Protein 5DOO (pdb70)

Radius of gyration: 37.41 Å; Cα contacts (8 Å, |Δi|>4): 1773; chains: 2; bounding box: 69×75×106 Å

Structure (mmCIF, N/CA/C/O backbone):
data_5DOO
#
_entry.id   5DOO
#
_cell.length_a   83.719
_cell.length_b   90.528
_cell.length_c   106.201
_cell.angle_alpha   90.000
_cell.angle_beta   114.170
_cell.angle_gamma   90.000
#
_symmetry.space_group_name_H-M   'P 1 21 1'
#
loop_
_entity.id
_entity.type
_entity.pdbx_description
1 polymer 'protein lysine methyltransferase 2'
2 non-polymer 'CALCIUM ION'
#
loop_
_atom_site.group_PDB
_atom_site.id
_atom_site.type_symbol
_atom_site.label_atom_id
_atom_site.label_alt_id
_atom_site.label_comp_id
_atom_site.label_asym_id
_atom_site.label_entity_id
_atom_site.label_seq_id
_atom_site.pdbx_PDB_ins_code
_atom_site.Cartn_x
_atom_site.Cartn_y
_atom_site.Cartn_z
_atom_site.occupancy
_atom_site.B_iso_or_equiv
_atom_site.auth_seq_id
_atom_site.auth_comp_id
_atom_site.auth_asym_id
_atom_site.auth_atom_id
_atom_site.pdbx_PDB_model_num
ATOM 1 N N . PRO A 1 15 ? -48.542 11.608 22.869 1.00 87.82 14 PRO A N 1
ATOM 2 C CA . PRO A 1 15 ? -47.276 10.871 22.757 1.00 92.72 14 PRO A CA 1
ATOM 3 C C . PRO A 1 15 ? -47.458 9.422 22.288 1.00 105.22 14 PRO A C 1
ATOM 4 O O . PRO A 1 15 ? -47.305 9.144 21.098 1.00 99.77 14 PRO A O 1
ATOM 8 N N . TYR A 1 16 ? -47.764 8.520 23.213 1.00 125.18 15 TYR A N 1
ATOM 9 C CA . TYR A 1 16 ? -48.036 7.121 22.936 1.00 133.68 15 TYR A CA 1
ATOM 10 C C . TYR A 1 16 ? -49.299 6.723 23.678 1.00 139.35 15 TYR A C 1
ATOM 11 O O . TYR A 1 16 ? -49.649 7.346 24.692 1.00 148.98 15 TYR A O 1
ATOM 20 N N . PRO A 1 17 ? -50.029 5.720 23.194 1.00 134.13 16 PRO A N 1
ATOM 21 C CA . PRO A 1 17 ? -51.164 5.185 23.967 1.00 125.65 16 PRO A CA 1
ATOM 22 C C . PRO A 1 17 ? -50.699 4.447 25.212 1.00 111.68 16 PRO A C 1
ATOM 23 O O . PRO A 1 17 ? -49.849 3.547 25.135 1.00 111.33 16 PRO A O 1
ATOM 27 N N . PRO A 1 18 ? -51.240 4.795 26.381 1.00 98.99 17 PRO A N 1
ATOM 28 C CA . PRO A 1 18 ? -50.941 4.025 27.600 1.00 92.07 17 PRO A CA 1
ATOM 29 C C . PRO A 1 18 ? -51.973 2.955 27.942 1.00 84.60 17 PRO A C 1
ATOM 30 O O . PRO A 1 18 ? -52.805 3.179 28.827 1.00 85.12 17 PRO A O 1
ATOM 34 N N . PHE A 1 19 ? -51.939 1.800 27.285 1.00 76.28 18 PHE A N 1
ATOM 35 C CA . PHE A 1 19 ? -52.982 0.798 27.455 1.00 69.98 18 PHE A CA 1
ATOM 36 C C . PHE A 1 19 ? -52.550 -0.300 28.423 1.00 65.83 18 PHE A C 1
ATOM 37 O O . PHE A 1 19 ? -51.372 -0.661 28.504 1.00 68.42 18 PHE A O 1
ATOM 45 N N . THR A 1 20 ? -53.525 -0.814 29.178 1.00 59.64 19 THR A N 1
ATOM 46 C CA . THR A 1 20 ? -53.356 -2.008 29.998 1.00 50.90 19 THR A CA 1
ATOM 47 C C . THR A 1 20 ? -54.422 -3.017 29.596 1.00 57.53 19 THR A C 1
ATOM 48 O O . THR A 1 20 ? -55.596 -2.660 29.448 1.00 61.43 19 THR A O 1
ATOM 52 N N . PHE A 1 21 ? -54.017 -4.272 29.425 1.00 59.65 20 PHE A N 1
ATOM 53 C CA . PHE A 1 21 ? -54.867 -5.298 28.832 1.00 54.42 20 PHE A CA 1
ATOM 54 C C . PHE A 1 21 ? -55.292 -6.325 29.874 1.00 52.88 20 PHE A C 1
ATOM 55 O O . PHE A 1 21 ? -54.458 -6.845 30.626 1.00 58.17 20 PHE A O 1
ATOM 63 N N . SER A 1 22 ? -56.593 -6.635 29.889 1.00 48.95 21 SER A N 1
ATOM 64 C CA . SER A 1 22 ? -57.155 -7.526 30.896 1.00 44.01 21 SER A CA 1
ATOM 65 C C . SER A 1 22 ? -56.665 -8.960 30.752 1.00 42.08 21 SER A C 1
ATOM 66 O O . SER A 1 22 ? -56.669 -9.701 31.741 1.00 38.77 21 SER A O 1
ATOM 69 N N . TYR A 1 23 ? -56.240 -9.370 29.555 1.00 44.67 22 TYR A N 1
ATOM 70 C CA . TYR A 1 23 ? -55.855 -10.756 29.321 1.00 45.77 22 TYR A CA 1
ATOM 71 C C . TYR A 1 23 ? -54.358 -11.016 29.466 1.00 48.61 22 TYR A C 1
ATOM 72 O O . TYR A 1 23 ? -53.940 -12.174 29.355 1.00 58.04 22 TYR A O 1
ATOM 81 N N . THR A 1 24 ? -53.545 -9.984 29.701 1.00 46.19 23 THR A N 1
ATOM 82 C CA . THR A 1 24 ? -52.137 -10.167 30.037 1.00 50.95 23 THR A CA 1
ATOM 83 C C . THR A 1 24 ? -51.894 -10.145 31.538 1.00 52.47 23 THR A C 1
ATOM 84 O O . THR A 1 24 ? -50.739 -10.254 31.970 1.00 48.85 23 THR A O 1
ATOM 88 N N . TYR A 1 25 ? -52.954 -9.988 32.327 1.00 53.19 24 TYR A N 1
ATOM 89 C CA . TYR A 1 25 ? -52.852 -10.070 33.776 1.00 52.99 24 TYR A CA 1
ATOM 90 C C . TYR A 1 25 ? -52.274 -11.424 34.173 1.00 57.11 24 TYR A C 1
ATOM 91 O O . TYR A 1 25 ? -52.710 -12.457 33.643 1.00 64.91 24 TYR A O 1
ATOM 100 N N . PRO A 1 26 ? -51.296 -11.464 35.072 1.00 53.45 25 PRO A N 1
ATOM 101 C CA . PRO A 1 26 ? -50.762 -12.745 35.547 1.00 48.54 25 PRO A CA 1
ATOM 102 C C . PRO A 1 26 ? -51.827 -13.628 36.181 1.00 46.98 25 PRO A C 1
ATOM 103 O O . PRO A 1 26 ? -51.852 -14.836 35.902 1.00 55.40 25 PRO A O 1
ATOM 107 N N . PRO A 1 27 ? -52.712 -13.101 37.044 1.00 39.10 26 PRO A N 1
ATOM 108 C CA . PRO A 1 27 ? -53.752 -13.977 37.617 1.00 37.64 26 PRO A CA 1
ATOM 109 C C . PRO A 1 27 ? -54.676 -14.582 36.578 1.00 46.24 26 PRO A C 1
ATOM 110 O O . PRO A 1 27 ? -55.230 -15.665 36.820 1.00 57.72 26 PRO A O 1
ATOM 114 N N . TYR A 1 28 ? -54.862 -13.914 35.437 1.00 42.53 27 TYR A N 1
ATOM 115 C CA . TYR A 1 28 ? -55.632 -14.489 34.342 1.00 43.61 27 TYR A CA 1
ATOM 116 C C . TYR A 1 28 ? -54.887 -15.645 33.678 1.00 44.55 27 TYR A C 1
ATOM 117 O O . TYR A 1 28 ? -55.497 -16.676 33.360 1.00 50.05 27 TYR A O 1
ATOM 126 N N . LEU A 1 29 ? -53.576 -15.491 33.442 1.00 34.98 28 LEU A N 1
ATOM 127 C CA . LEU A 1 29 ? -52.799 -16.608 32.912 1.00 35.49 28 LEU A CA 1
ATOM 128 C C . LEU A 1 29 ? -52.833 -17.785 33.877 1.00 41.13 28 LEU A C 1
ATOM 129 O O . LEU A 1 29 ? -52.919 -18.945 33.455 1.00 49.81 28 LEU A O 1
ATOM 134 N N . ARG A 1 30 ? -52.773 -17.504 35.183 1.00 34.69 29 ARG A N 1
ATOM 135 C CA . ARG A 1 30 ? -52.926 -18.568 36.169 1.00 32.95 29 ARG A CA 1
ATOM 136 C C . ARG A 1 30 ? -54.309 -19.194 36.076 1.00 37.28 29 ARG A C 1
ATOM 137 O O . ARG A 1 30 ? -54.456 -20.415 36.188 1.00 36.71 29 ARG A O 1
ATOM 145 N N . THR A 1 31 ? -55.334 -18.367 35.859 1.00 44.67 30 THR A N 1
ATOM 146 C CA . THR A 1 31 ? -56.694 -18.874 35.714 1.00 54.04 30 THR A CA 1
ATOM 147 C C . THR A 1 31 ? -56.802 -19.849 34.547 1.00 52.96 30 THR A C 1
ATOM 148 O O . THR A 1 31 ? -57.432 -20.907 34.672 1.00 45.19 30 THR A O 1
ATOM 152 N N . ILE A 1 32 ? -56.191 -19.516 33.406 1.00 54.77 31 ILE A N 1
ATOM 153 C CA . ILE A 1 32 ? -56.248 -20.421 32.257 1.00 46.09 31 ILE A CA 1
ATOM 154 C C . ILE A 1 32 ? -55.362 -21.646 32.471 1.00 48.99 31 ILE A C 1
ATOM 155 O O . ILE A 1 32 ? -55.648 -22.727 31.949 1.00 57.16 31 ILE A O 1
ATOM 160 N N . GLY A 1 33 ? -54.272 -21.505 33.221 1.00 46.01 32 GLY A N 1
ATOM 161 C CA . GLY A 1 33 ? -53.433 -22.657 33.501 1.00 47.33 32 GLY A CA 1
ATOM 162 C C . GLY A 1 33 ? -54.130 -23.675 34.383 1.00 50.75 32 GLY A C 1
ATOM 163 O O . GLY A 1 33 ? -54.176 -24.866 34.065 1.00 53.00 32 GLY A O 1
ATOM 164 N N . LYS A 1 34 ? -54.674 -23.220 35.515 1.00 52.51 33 LYS A N 1
ATOM 165 C CA . LYS A 1 34 ? -55.363 -24.129 36.423 1.00 49.18 33 LYS A CA 1
ATOM 166 C C . LYS A 1 34 ? -56.610 -24.728 35.788 1.00 55.75 33 LYS A C 1
ATOM 167 O O . LYS A 1 34 ? -57.053 -25.808 36.204 1.00 60.62 33 LYS A O 1
ATOM 169 N N . LEU A 1 35 ? -57.175 -24.044 34.788 1.00 59.64 34 LEU A N 1
ATOM 170 C CA . LEU A 1 35 ? -58.292 -24.580 34.017 1.00 53.46 34 LEU A CA 1
ATOM 171 C C . LEU A 1 35 ? -57.908 -25.858 33.278 1.00 50.91 34 LEU A C 1
ATOM 172 O O . LEU A 1 35 ? -58.733 -26.772 33.154 1.00 52.83 34 LEU A O 1
ATOM 177 N N . PHE A 1 36 ? -56.671 -25.941 32.784 1.00 51.38 35 PHE A N 1
ATOM 178 C CA . PHE A 1 36 ? -56.198 -27.059 31.977 1.00 53.34 35 PHE A CA 1
ATOM 179 C C . PHE A 1 36 ? -55.485 -28.133 32.788 1.00 53.83 35 PHE A C 1
ATOM 180 O O . PHE A 1 36 ? -54.896 -29.049 32.202 1.00 61.46 35 PHE A O 1
ATOM 188 N N . GLY A 1 37 ? -55.503 -28.036 34.112 1.00 50.40 36 GLY A N 1
ATOM 189 C CA . GLY A 1 37 ? -54.851 -29.035 34.922 1.00 54.84 36 GLY A CA 1
ATOM 190 C C . GLY A 1 37 ? -53.409 -28.736 35.239 1.00 61.63 36 GLY A C 1
ATOM 191 O O . GLY A 1 37 ? -52.756 -29.546 35.910 1.00 72.30 36 GLY A O 1
ATOM 192 N N . LEU A 1 38 ? -52.901 -27.598 34.783 1.00 56.48 37 LEU A N 1
ATOM 193 C CA . LEU A 1 38 ? -51.576 -27.147 35.147 1.00 52.94 37 LEU A CA 1
ATOM 194 C C . LEU A 1 38 ? -51.570 -26.711 36.606 1.00 57.03 37 LEU A C 1
ATOM 195 O O . LEU A 1 38 ? -52.600 -26.685 37.287 1.00 46.72 37 LEU A O 1
ATOM 200 N N . ASN A 1 39 ? -50.392 -26.347 37.086 1.00 71.14 38 ASN A N 1
ATOM 201 C CA . ASN A 1 39 ? -50.217 -25.863 38.449 1.00 77.18 38 ASN A CA 1
ATOM 202 C C . ASN A 1 39 ? -49.308 -24.651 38.336 1.00 81.00 38 ASN A C 1
ATOM 203 O O . ASN A 1 39 ? -48.094 -24.739 38.565 1.00 80.19 38 ASN A O 1
ATOM 208 N N . PRO A 1 40 ? -49.859 -23.507 37.948 1.00 73.10 39 PRO A N 1
ATOM 209 C CA . PRO A 1 40 ? -49.023 -22.337 37.698 1.00 63.16 39 PRO A CA 1
ATOM 210 C C . PRO A 1 40 ? -48.356 -21.884 38.984 1.00 53.50 39 PRO A C 1
ATOM 211 O O . PRO A 1 40 ? -48.693 -22.377 40.073 1.00 42.71 39 PRO A O 1
ATOM 215 N N . PRO A 1 41 ? -47.432 -20.927 38.917 1.00 51.52 40 PRO A N 1
ATOM 216 C CA . PRO A 1 41 ? -46.722 -20.517 40.139 1.00 55.04 40 PRO A CA 1
ATOM 217 C C . PRO A 1 41 ? -47.596 -19.736 41.108 1.00 59.70 40 PRO A C 1
ATOM 218 O O . PRO A 1 41 ? -48.773 -19.486 40.832 1.00 68.36 40 PRO A O 1
ATOM 222 N N . LEU A 1 42 ? -47.029 -19.352 42.252 1.00 52.58 41 LEU A N 1
ATOM 223 C CA . LEU A 1 42 ? -47.730 -18.492 43.197 1.00 58.07 41 LEU A CA 1
ATOM 224 C C . LEU A 1 42 ? -47.762 -17.056 42.693 1.00 68.99 41 LEU A C 1
ATOM 225 O O . LEU A 1 42 ? -46.794 -16.572 42.095 1.00 79.94 41 LEU A O 1
ATOM 230 N N . LEU A 1 43 ? -48.891 -16.379 42.933 1.00 62.39 42 LEU A N 1
ATOM 231 C CA . LEU A 1 43 ? -49.061 -14.995 42.501 1.00 55.40 42 LEU A CA 1
ATOM 232 C C . LEU A 1 43 ? -48.404 -14.002 43.457 1.00 51.23 42 LEU A C 1
ATOM 233 O O . LEU A 1 43 ? -47.825 -13.005 43.011 1.00 51.81 42 LEU A O 1
ATOM 238 N N . GLU A 1 44 ? -48.474 -14.266 44.766 1.00 50.75 43 GLU A N 1
ATOM 239 C CA . GLU A 1 44 ? -48.068 -13.282 45.770 1.00 50.47 43 GLU A CA 1
ATOM 240 C C . GLU A 1 44 ? -46.619 -12.839 45.583 1.00 53.66 43 GLU A C 1
ATOM 241 O O . GLU A 1 44 ? -46.313 -11.640 45.612 1.00 60.19 43 GLU A O 1
ATOM 247 N N . THR A 1 45 ? -45.711 -13.798 45.409 1.00 54.60 44 THR A N 1
ATOM 248 C CA . THR A 1 45 ? -44.294 -13.523 45.211 1.00 58.19 44 THR A CA 1
ATOM 249 C C . THR A 1 45 ? -43.888 -13.491 43.740 1.00 60.22 44 THR A C 1
ATOM 250 O O . THR A 1 45 ? -42.694 -13.369 43.442 1.00 58.82 44 THR A O 1
ATOM 254 N N . ALA A 1 46 ? -44.853 -13.583 42.822 1.00 55.67 45 ALA A N 1
ATOM 255 C CA . ALA A 1 46 ? -44.572 -13.925 41.433 1.00 53.49 45 ALA A CA 1
ATOM 256 C C . ALA A 1 46 ? -43.573 -12.970 40.792 1.00 52.90 45 ALA A C 1
ATOM 257 O O . ALA A 1 46 ? -43.513 -11.781 41.112 1.00 52.62 45 ALA A O 1
ATOM 259 N N . LYS A 1 47 ? -42.776 -13.520 39.882 1.00 58.62 46 LYS A N 1
ATOM 260 C CA . LYS A 1 47 ? -41.852 -12.757 39.056 1.00 64.99 46 LYS A CA 1
ATOM 261 C C . LYS A 1 47 ? -42.377 -12.758 37.630 1.00 67.00 46 LYS A C 1
ATOM 262 O O . LYS A 1 47 ? -42.643 -13.826 37.063 1.00 72.27 46 LYS A O 1
ATOM 268 N N . VAL A 1 48 ? -42.543 -11.567 37.059 1.00 59.39 47 VAL A N 1
ATOM 269 C CA . VAL A 1 48 ? -43.094 -11.422 35.719 1.00 54.57 47 VAL A CA 1
ATOM 270 C C . VAL A 1 48 ? -42.131 -10.601 34.872 1.00 52.33 47 VAL A C 1
ATOM 271 O O . VAL A 1 48 ? -41.419 -9.728 35.382 1.00 57.72 47 VAL A O 1
ATOM 275 N N . LEU A 1 49 ? -42.091 -10.911 33.581 1.00 45.74 48 LEU A N 1
ATOM 276 C CA . LEU A 1 49 ? -41.305 -10.185 32.601 1.00 46.69 48 LEU A CA 1
ATOM 277 C C . LEU A 1 49 ? -42.241 -9.668 31.523 1.00 45.11 48 LEU A C 1
ATOM 278 O O . LEU A 1 49 ? -43.149 -10.379 31.081 1.00 35.06 48 LEU A O 1
ATOM 283 N N . ASP A 1 50 ? -42.031 -8.421 31.120 1.00 48.60 49 ASP A N 1
ATOM 284 C CA . ASP A 1 50 ? -42.785 -7.805 30.042 1.00 50.04 49 ASP A CA 1
ATOM 285 C C . ASP A 1 50 ? -41.807 -7.380 28.960 1.00 52.71 49 ASP A C 1
ATOM 286 O O . ASP A 1 50 ? -40.869 -6.625 29.230 1.00 53.85 49 ASP A O 1
ATOM 291 N N . ILE A 1 51 ? -42.013 -7.884 27.748 1.00 54.71 50 ILE A N 1
ATOM 292 C CA . ILE A 1 51 ? -41.156 -7.576 26.609 1.00 56.34 50 ILE A CA 1
ATOM 293 C C . ILE A 1 51 ? -41.931 -6.664 25.671 1.00 67.90 50 ILE A C 1
ATOM 294 O O . ILE A 1 51 ? -43.077 -6.962 25.316 1.00 69.80 50 ILE A O 1
ATOM 299 N N . GLY A 1 52 ? -41.308 -5.560 25.266 1.00 77.05 51 GLY A N 1
ATOM 300 C CA . GLY A 1 52 ? -42.037 -4.521 24.568 1.00 71.26 51 GLY A CA 1
ATOM 301 C C . GLY A 1 52 ? -42.923 -3.708 25.479 1.00 75.54 51 GLY A C 1
ATOM 302 O O . GLY A 1 52 ? -43.976 -3.229 25.042 1.00 89.93 51 GLY A O 1
ATOM 303 N N . CYS A 1 53 ? -42.513 -3.538 26.742 1.00 70.96 52 CYS A N 1
ATOM 304 C CA . CYS A 1 53 ? -43.383 -2.985 27.776 1.00 70.92 52 CYS A CA 1
ATOM 305 C C . CYS A 1 53 ? -43.878 -1.587 27.434 1.00 70.97 52 CYS A C 1
ATOM 306 O O . CYS A 1 53 ? -44.954 -1.180 27.888 1.00 72.13 52 CYS A O 1
ATOM 309 N N . GLY A 1 54 ? -43.116 -0.839 26.639 1.00 69.27 53 GLY A N 1
ATOM 310 C CA . GLY A 1 54 ? -43.475 0.547 26.397 1.00 66.58 53 GLY A CA 1
ATOM 311 C C . GLY A 1 54 ? -43.402 1.354 27.680 1.00 69.00 53 GLY A C 1
ATOM 312 O O . GLY A 1 54 ? -42.398 1.336 28.403 1.00 70.04 53 GLY A O 1
ATOM 313 N N . ILE A 1 55 ? -44.486 2.080 27.971 1.00 68.73 54 ILE A N 1
ATOM 314 C CA . ILE A 1 55 ? -44.546 2.858 29.205 1.00 66.71 54 ILE A CA 1
ATOM 315 C C . ILE A 1 55 ? -44.519 1.937 30.415 1.00 68.87 54 ILE A C 1
ATOM 316 O O . ILE A 1 55 ? -43.995 2.302 31.474 1.00 67.81 54 ILE A O 1
ATOM 321 N N . GLY A 1 56 ? -45.054 0.729 30.278 1.00 72.20 55 GLY A N 1
ATOM 322 C CA . GLY A 1 56 ? -45.031 -0.227 31.362 1.00 70.24 55 GLY A CA 1
ATOM 323 C C . GLY A 1 56 ? -46.224 -0.187 32.285 1.00 61.65 55 GLY A C 1
ATOM 324 O O . GLY A 1 56 ? -46.127 -0.675 33.416 1.00 59.60 55 GLY A O 1
ATOM 325 N N . VAL A 1 57 ? -47.351 0.376 31.841 1.00 55.48 56 VAL A N 1
ATOM 326 C CA . VAL A 1 57 ? -48.561 0.406 32.657 1.00 51.65 56 VAL A CA 1
ATOM 327 C C . VAL A 1 57 ? -49.225 -0.958 32.781 1.00 53.31 56 VAL A C 1
ATOM 328 O O . VAL A 1 57 ? -50.132 -1.119 33.608 1.00 50.13 56 VAL A O 1
ATOM 332 N N . ASN A 1 58 ? -48.800 -1.943 31.984 1.00 52.32 57 ASN A N 1
ATOM 333 C CA . ASN A 1 58 ? -49.337 -3.294 32.127 1.00 57.48 57 ASN A CA 1
ATOM 334 C C . ASN A 1 58 ? -48.817 -3.967 33.392 1.00 65.90 57 ASN A C 1
ATOM 335 O O . ASN A 1 58 ? -49.537 -4.753 34.019 1.00 68.32 57 ASN A O 1
ATOM 340 N N . LEU A 1 59 ? -47.572 -3.673 33.775 1.00 65.50 58 LEU A N 1
ATOM 341 C CA . LEU A 1 59 ? -46.987 -4.239 34.985 1.00 63.30 58 LEU A CA 1
ATOM 342 C C . LEU A 1 59 ? -47.498 -3.552 36.243 1.00 66.48 58 LEU A C 1
ATOM 343 O O . LEU A 1 59 ? -47.522 -4.168 37.315 1.00 78.54 58 LEU A O 1
ATOM 348 N N . LEU A 1 60 ? -47.914 -2.290 36.127 1.00 56.74 59 LEU A N 1
ATOM 349 C CA . LEU A 1 60 ? -48.167 -1.469 37.307 1.00 46.66 59 LEU A CA 1
ATOM 350 C C . LEU A 1 60 ? -49.340 -1.998 38.124 1.00 48.19 59 LEU A C 1
ATOM 351 O O . LEU A 1 60 ? -49.228 -2.169 39.342 1.00 51.54 59 LEU A O 1
ATOM 356 N N . ASN A 1 61 ? -50.479 -2.251 37.475 1.00 51.61 60 ASN A N 1
ATOM 357 C CA . ASN A 1 61 ? -51.680 -2.613 38.223 1.00 51.42 60 ASN A CA 1
ATOM 358 C C . ASN A 1 61 ? -51.462 -3.889 39.026 1.00 51.58 60 ASN A C 1
ATOM 359 O O . ASN A 1 61 ? -51.865 -3.976 40.193 1.00 51.44 60 ASN A O 1
ATOM 364 N N . PHE A 1 62 ? -50.801 -4.881 38.428 1.00 59.67 61 PHE A N 1
ATOM 365 C CA . PHE A 1 62 ? -50.453 -6.084 39.175 1.00 65.84 61 PHE A CA 1
ATOM 366 C C . PHE A 1 62 ? -49.382 -5.803 40.224 1.00 70.09 61 PHE A C 1
ATOM 367 O O . PHE A 1 62 ? -49.379 -6.435 41.287 1.00 68.77 61 PHE A O 1
ATOM 375 N N . ALA A 1 63 ? -48.481 -4.852 39.954 1.00 77.59 62 ALA A N 1
ATOM 376 C CA . ALA A 1 63 ? -47.403 -4.552 40.894 1.00 85.18 62 ALA A CA 1
ATOM 377 C C . ALA A 1 63 ? -47.916 -3.895 42.171 1.00 86.76 62 ALA A C 1
ATOM 378 O O . ALA A 1 63 ? -47.372 -4.141 43.254 1.00 91.54 62 ALA A O 1
ATOM 380 N N . GLU A 1 64 ? -48.938 -3.045 42.068 1.00 71.87 63 GLU A N 1
ATOM 381 C CA . GLU A 1 64 ? -49.505 -2.412 43.251 1.00 63.59 63 GLU A CA 1
ATOM 382 C C . GLU A 1 64 ? -50.429 -3.348 44.018 1.00 62.07 63 GLU A C 1
ATOM 383 O O . GLU A 1 64 ? -50.573 -3.201 45.238 1.00 62.12 63 GLU A O 1
ATOM 389 N N . THR A 1 65 ? -51.028 -4.324 43.333 1.00 64.01 64 THR A N 1
ATOM 390 C CA . THR A 1 65 ? -51.986 -5.224 43.963 1.00 60.02 64 THR A CA 1
ATOM 391 C C . THR A 1 65 ? -51.288 -6.298 44.790 1.00 55.02 64 THR A C 1
ATOM 392 O O . THR A 1 65 ? -51.800 -6.708 45.839 1.00 52.46 64 THR A O 1
ATOM 396 N N . TYR A 1 66 ? -50.115 -6.754 44.345 1.00 45.96 65 TYR A N 1
ATOM 397 C CA . TYR A 1 66 ? -49.340 -7.792 45.024 1.00 43.34 65 TYR A CA 1
ATOM 398 C C . TYR A 1 66 ? -47.971 -7.211 45.357 1.00 48.28 65 TYR A C 1
ATOM 399 O O . TYR A 1 66 ? -47.045 -7.267 44.532 1.00 56.62 65 TYR A O 1
ATOM 408 N N . PRO A 1 67 ? -47.801 -6.636 46.553 1.00 46.20 66 PRO A N 1
ATOM 409 C CA . PRO A 1 67 ? -46.564 -5.893 46.844 1.00 42.13 66 PRO A CA 1
ATOM 410 C C . PRO A 1 67 ? -45.318 -6.758 46.920 1.00 39.89 66 PRO A C 1
ATOM 411 O O . PRO A 1 67 ? -44.216 -6.232 46.729 1.00 38.25 66 PRO A O 1
ATOM 415 N N . LYS A 1 68 ? -45.449 -8.055 47.185 1.00 45.91 67 LYS A N 1
ATOM 416 C CA . LYS A 1 68 ? -44.290 -8.930 47.311 1.00 57.54 67 LYS A CA 1
ATOM 417 C C . LYS A 1 68 ? -43.753 -9.391 45.964 1.00 60.94 67 LYS A C 1
ATOM 418 O O . LYS A 1 68 ? -42.753 -10.115 45.927 1.00 62.88 67 LYS A O 1
ATOM 424 N N . SER A 1 69 ? -44.382 -8.979 44.868 1.00 66.40 68 SER A N 1
ATOM 425 C CA . SER A 1 69 ? -44.043 -9.448 43.531 1.00 65.92 68 SER A CA 1
ATOM 426 C C . SER A 1 69 ? -43.138 -8.443 42.832 1.00 64.52 68 SER A C 1
ATOM 427 O O . SER A 1 69 ? -43.408 -7.238 42.848 1.00 81.78 68 SER A O 1
ATOM 430 N N . GLN A 1 70 ? -42.069 -8.943 42.220 1.00 48.01 69 GLN A N 1
ATOM 431 C CA . GLN A 1 70 ? -41.135 -8.121 41.466 1.00 48.52 69 GLN A CA 1
ATOM 432 C C . GLN A 1 70 ? -41.395 -8.283 39.974 1.00 50.03 69 GLN A C 1
ATOM 433 O O . GLN A 1 70 ? -41.629 -9.393 39.491 1.00 54.63 69 GLN A O 1
ATOM 439 N N . SER A 1 71 ? -41.361 -7.169 39.249 1.00 47.86 70 SER A N 1
ATOM 440 C CA . SER A 1 71 ? -41.614 -7.153 37.816 1.00 45.18 70 SER A CA 1
ATOM 441 C C . SER A 1 71 ? -40.496 -6.399 37.118 1.00 48.64 70 SER A C 1
ATOM 442 O O . SER A 1 71 ? -39.939 -5.451 37.669 1.00 54.58 70 SER A O 1
ATOM 445 N N . LEU A 1 72 ? -40.168 -6.828 35.899 1.00 48.70 71 LEU A N 1
ATOM 446 C CA . LEU A 1 72 ? -39.132 -6.183 35.097 1.00 57.48 71 LEU A CA 1
ATOM 447 C C . LEU A 1 72 ? -39.653 -5.974 33.682 1.00 56.64 71 LEU A C 1
ATOM 448 O O . LEU A 1 72 ? -39.901 -6.944 32.959 1.00 56.31 71 LEU A O 1
ATOM 453 N N . GLY A 1 73 ? -39.831 -4.719 33.287 1.00 56.21 72 GLY A N 1
ATOM 454 C CA . GLY A 1 73 ? -40.111 -4.408 31.904 1.00 56.78 72 GLY A CA 1
ATOM 455 C C . GLY A 1 73 ? -38.852 -4.094 31.116 1.00 60.83 72 GLY A C 1
ATOM 456 O O . GLY A 1 73 ? -37.892 -3.525 31.635 1.00 62.48 72 GLY A O 1
ATOM 457 N N . VAL A 1 74 ? -38.886 -4.432 29.829 1.00 62.68 73 VAL A N 1
ATOM 458 C CA . VAL A 1 74 ? -37.773 -4.181 28.921 1.00 63.77 73 VAL A CA 1
ATOM 459 C C . VAL A 1 74 ? -38.342 -3.678 27.603 1.00 68.60 73 VAL A C 1
ATOM 460 O O . VAL A 1 74 ? -39.313 -4.240 27.085 1.00 72.82 73 VAL A O 1
ATOM 464 N N . ASP A 1 75 ? -37.764 -2.600 27.074 1.00 67.97 74 ASP A N 1
ATOM 465 C CA . ASP A 1 75 ? -38.183 -2.124 25.760 1.00 69.26 74 ASP A CA 1
ATOM 466 C C . ASP A 1 75 ? -37.030 -1.395 25.088 1.00 67.00 74 ASP A C 1
ATOM 467 O O . ASP A 1 75 ? -36.253 -0.700 25.744 1.00 67.32 74 ASP A O 1
ATOM 472 N N . LEU A 1 76 ? -36.952 -1.536 23.762 1.00 69.70 75 LEU A N 1
ATOM 473 C CA . LEU A 1 76 ? -35.860 -0.924 23.009 1.00 70.66 75 LEU A CA 1
ATOM 474 C C . LEU A 1 76 ? -35.857 0.595 23.162 1.00 77.04 75 LEU A C 1
ATOM 475 O O . LEU A 1 76 ? -34.792 1.209 23.305 1.00 83.33 75 LEU A O 1
ATOM 480 N N . SER A 1 77 ? -37.035 1.215 23.143 1.00 74.33 76 SER A N 1
ATOM 481 C CA . SER A 1 77 ? -37.132 2.670 23.183 1.00 73.40 76 SER A CA 1
ATOM 482 C C . SER A 1 77 ? -36.639 3.202 24.523 1.00 73.34 76 SER A C 1
ATOM 483 O O . SER A 1 77 ? -37.109 2.770 25.578 1.00 73.39 76 SER A O 1
ATOM 486 N N . LYS A 1 78 ? -35.689 4.141 24.483 1.00 73.08 77 LYS A N 1
ATOM 487 C CA . LYS A 1 78 ? -35.217 4.757 25.718 1.00 75.81 77 LYS A CA 1
ATOM 488 C C . LYS A 1 78 ? -36.202 5.803 26.231 1.00 72.19 77 LYS A C 1
ATOM 489 O O . LYS A 1 78 ? -36.429 5.909 27.444 1.00 69.68 77 LYS A O 1
ATOM 491 N N . THR A 1 79 ? -36.789 6.582 25.319 1.00 71.90 78 THR A N 1
ATOM 492 C CA . THR A 1 79 ? -37.803 7.564 25.697 1.00 77.17 78 THR A CA 1
ATOM 493 C C . THR A 1 79 ? -38.971 6.902 26.424 1.00 76.91 78 THR A C 1
ATOM 494 O O . THR A 1 79 ? -39.378 7.345 27.507 1.00 76.88 78 THR A O 1
ATOM 498 N N . GLN A 1 80 ? -39.522 5.832 25.840 1.00 74.05 79 GLN A N 1
ATOM 499 C CA . GLN A 1 80 ? -40.636 5.133 26.477 1.00 75.48 79 GLN A CA 1
ATOM 500 C C . GLN A 1 80 ? -40.254 4.623 27.860 1.00 70.56 79 GLN A C 1
ATOM 501 O O . GLN A 1 80 ? -41.066 4.672 28.793 1.00 68.32 79 GLN A O 1
ATOM 507 N N . ILE A 1 81 ? -39.024 4.127 28.017 1.00 68.28 80 ILE A N 1
ATOM 508 C CA . ILE A 1 81 ? -38.604 3.604 29.314 1.00 63.65 80 ILE A CA 1
ATOM 509 C C . ILE A 1 81 ? -38.529 4.729 30.339 1.00 62.74 80 ILE A C 1
ATOM 510 O O . ILE A 1 81 ? -39.003 4.590 31.472 1.00 63.12 80 ILE A O 1
ATOM 515 N N . GLU A 1 82 ? -37.937 5.864 29.957 1.00 61.87 81 GLU A N 1
ATOM 516 C CA . GLU A 1 82 ? -37.792 6.968 30.902 1.00 62.09 81 GLU A CA 1
ATOM 517 C C . GLU A 1 82 ? -39.153 7.506 31.330 1.00 60.83 81 GLU A C 1
ATOM 518 O O . GLU A 1 82 ? -39.423 7.664 32.529 1.00 61.09 81 GLU A O 1
ATOM 524 N N . LEU A 1 83 ? -40.029 7.785 30.357 1.00 58.35 82 LEU A N 1
ATOM 525 C CA . LEU A 1 83 ? -41.396 8.189 30.677 1.00 52.58 82 LEU A CA 1
ATOM 526 C C . LEU A 1 83 ? -42.068 7.167 31.587 1.00 60.32 82 LEU A C 1
ATOM 527 O O . LEU A 1 83 ? -42.792 7.531 32.527 1.00 64.22 82 LEU A O 1
ATOM 532 N N . GLY A 1 84 ? -41.822 5.880 31.331 1.00 60.99 83 GLY A N 1
ATOM 533 C CA . GLY A 1 84 ? -42.326 4.850 32.221 1.00 57.53 83 GLY A CA 1
ATOM 534 C C . GLY A 1 84 ? -41.829 5.020 33.641 1.00 61.76 83 GLY A C 1
ATOM 535 O O . GLY A 1 84 ? -42.604 4.922 34.594 1.00 65.25 83 GLY A O 1
ATOM 536 N N . LYS A 1 85 ? -40.536 5.307 33.799 1.00 62.04 84 LYS A N 1
ATOM 537 C CA . LYS A 1 85 ? -39.981 5.512 35.131 1.00 62.00 84 LYS A CA 1
ATOM 538 C C . LYS A 1 85 ? -40.633 6.699 35.826 1.00 62.53 84 LYS A C 1
ATOM 539 O O . LYS A 1 85 ? -40.876 6.656 37.038 1.00 57.94 84 LYS A O 1
ATOM 545 N N . LYS A 1 86 ? -40.930 7.769 35.083 1.00 70.45 85 LYS A N 1
ATOM 546 C CA . LYS A 1 86 ? -41.679 8.872 35.682 1.00 76.99 85 LYS A CA 1
ATOM 547 C C . LYS A 1 86 ? -43.045 8.408 36.176 1.00 85.49 85 LYS A C 1
ATOM 548 O O . LYS A 1 86 ? -43.426 8.673 37.324 1.00 92.33 85 LYS A O 1
ATOM 554 N N . THR A 1 87 ? -43.801 7.716 35.312 1.00 89.75 86 THR A N 1
ATOM 555 C CA . THR A 1 87 ? -45.136 7.250 35.697 1.00 88.74 86 THR A CA 1
ATOM 556 C C . THR A 1 87 ? -45.080 6.366 36.939 1.00 86.15 86 THR A C 1
ATOM 557 O O . THR A 1 87 ? -45.949 6.447 37.820 1.00 83.83 86 THR A O 1
ATOM 561 N N . ILE A 1 88 ? -44.069 5.503 37.013 1.00 86.96 87 ILE A N 1
ATOM 562 C CA . ILE A 1 88 ? -43.800 4.682 38.187 1.00 82.35 87 ILE A CA 1
ATOM 563 C C . ILE A 1 88 ? -43.599 5.568 39.412 1.00 88.59 87 ILE A C 1
ATOM 564 O O . ILE A 1 88 ? -44.349 5.463 40.387 1.00 95.99 87 ILE A O 1
ATOM 569 N N . SER A 1 89 ? -42.575 6.429 39.389 1.00 88.13 88 SER A N 1
ATOM 570 C CA . SER A 1 89 ? -42.223 7.172 40.599 1.00 89.14 88 SER A CA 1
ATOM 571 C C . SER A 1 89 ? -43.386 8.033 41.082 1.00 90.27 88 SER A C 1
ATOM 572 O O . SER A 1 89 ? -43.609 8.174 42.291 1.00 91.89 88 SER A O 1
ATOM 575 N N . ASP A 1 90 ? -44.161 8.587 40.146 1.00 89.15 89 ASP A N 1
ATOM 576 C CA . ASP A 1 90 ? -45.348 9.350 40.515 1.00 92.79 89 ASP A CA 1
ATOM 577 C C . ASP A 1 90 ? -46.446 8.452 41.075 1.00 94.65 89 ASP A C 1
ATOM 578 O O . ASP A 1 90 ? -47.263 8.910 41.883 1.00 93.53 89 ASP A O 1
ATOM 583 N N . ALA A 1 91 ? -46.494 7.185 40.649 1.00 94.83 90 ALA A N 1
ATOM 584 C CA . ALA A 1 91 ? -47.435 6.199 41.175 1.00 93.23 90 ALA A CA 1
ATOM 585 C C . ALA A 1 91 ? -46.955 5.526 42.461 1.00 99.11 90 ALA A C 1
ATOM 586 O O . ALA A 1 91 ? -47.688 4.703 43.020 1.00 99.78 90 ALA A O 1
ATOM 588 N N . LYS A 1 92 ? -45.742 5.847 42.930 1.00 103.35 91 LYS A N 1
ATOM 589 C CA . LYS A 1 92 ? -45.156 5.291 44.162 1.00 96.66 91 LYS A CA 1
ATOM 590 C C . LYS A 1 92 ? -45.095 3.761 44.150 1.00 91.21 91 LYS A C 1
ATOM 591 O O . LYS A 1 92 ? -45.416 3.113 45.146 1.00 98.32 91 LYS A O 1
ATOM 597 N N . ILE A 1 93 ? -44.651 3.177 43.040 1.00 81.12 92 ILE A N 1
ATOM 598 C CA . ILE A 1 93 ? -44.565 1.725 42.898 1.00 75.39 92 ILE A CA 1
ATOM 599 C C . ILE A 1 93 ? -43.094 1.328 42.870 1.00 72.43 92 ILE A C 1
ATOM 600 O O . ILE A 1 93 ? -42.349 1.733 41.971 1.00 68.96 92 ILE A O 1
ATOM 605 N N . ASN A 1 94 ? -42.666 0.557 43.866 1.00 74.39 93 ASN A N 1
ATOM 606 C CA . ASN A 1 94 ? -41.292 0.078 43.951 1.00 78.70 93 ASN A CA 1
ATOM 607 C C . ASN A 1 94 ? -41.111 -1.344 43.430 1.00 81.75 93 ASN A C 1
ATOM 608 O O . ASN A 1 94 ? -39.988 -1.858 43.452 1.00 87.22 93 ASN A O 1
ATOM 613 N N . ASN A 1 95 ? -42.183 -1.986 42.959 1.00 74.76 94 ASN A N 1
ATOM 614 C CA . ASN A 1 95 ? -42.143 -3.400 42.602 1.00 66.84 94 ASN A CA 1
ATOM 615 C C . ASN A 1 95 ? -41.660 -3.674 41.184 1.00 58.44 94 ASN A C 1
ATOM 616 O O . ASN A 1 95 ? -41.313 -4.823 40.882 1.00 57.59 94 ASN A O 1
ATOM 621 N N . VAL A 1 96 ? -41.621 -2.669 40.312 1.00 55.33 95 VAL A N 1
ATOM 622 C CA . VAL A 1 96 ? -41.321 -2.869 38.898 1.00 53.09 95 VAL A CA 1
ATOM 623 C C . VAL A 1 96 ? -40.088 -2.052 38.531 1.00 55.22 95 VAL A C 1
ATOM 624 O O . VAL A 1 96 ? -39.959 -0.889 38.932 1.00 53.89 95 VAL A O 1
ATOM 628 N N . GLU A 1 97 ? -39.175 -2.676 37.792 1.00 64.57 96 GLU A N 1
ATOM 629 C CA . GLU A 1 97 ? -37.971 -2.037 37.285 1.00 72.04 96 GLU A CA 1
ATOM 630 C C . GLU A 1 97 ? -37.992 -2.114 35.766 1.00 66.35 96 GLU A C 1
ATOM 631 O O . GLU A 1 97 ? -38.311 -3.161 35.196 1.00 70.54 96 GLU A O 1
ATOM 637 N N . LEU A 1 98 ? -37.669 -1.005 35.110 1.00 62.90 97 LEU A N 1
ATOM 638 C CA . LEU A 1 98 ? -37.709 -0.926 33.658 1.00 62.57 97 LEU A CA 1
ATOM 639 C C . LEU A 1 98 ? -36.311 -0.704 33.108 1.00 66.46 97 LEU A C 1
ATOM 640 O O . LEU A 1 98 ? -35.478 -0.049 33.741 1.00 76.22 97 LEU A O 1
ATOM 645 N N . LYS A 1 99 ? -36.058 -1.248 31.919 1.00 64.05 98 LYS A N 1
ATOM 646 C CA . LYS A 1 99 ? -34.803 -0.932 31.254 1.00 68.62 98 LYS A CA 1
ATOM 647 C C . LYS A 1 99 ? -34.925 -1.150 29.751 1.00 65.34 98 LYS A C 1
ATOM 648 O O . LYS A 1 99 ? -35.864 -1.790 29.254 1.00 67.39 98 LYS A O 1
ATOM 654 N N . ALA A 1 100 ? -33.950 -0.589 29.039 1.00 63.16 99 ALA A N 1
ATOM 655 C CA . ALA A 1 100 ? -33.895 -0.624 27.586 1.00 56.29 99 ALA A CA 1
ATOM 656 C C . ALA A 1 100 ? -32.889 -1.678 27.144 1.00 60.90 99 ALA A C 1
ATOM 657 O O . ALA A 1 100 ? -31.692 -1.553 27.426 1.00 63.82 99 ALA A O 1
ATOM 659 N N . LEU A 1 101 ? -33.373 -2.705 26.447 1.00 66.98 100 LEU A N 1
ATOM 660 C CA . LEU A 1 101 ? -32.500 -3.718 25.872 1.00 73.46 100 LEU A CA 1
ATOM 661 C C . LEU A 1 101 ? -33.094 -4.261 24.584 1.00 77.41 100 LEU A C 1
ATOM 662 O O . LEU A 1 101 ? -34.306 -4.477 24.492 1.00 76.53 100 LEU A O 1
ATOM 667 N N . SER A 1 102 ? -32.229 -4.502 23.602 1.00 83.29 101 SER A N 1
ATOM 668 C CA . SER A 1 102 ? -32.642 -5.326 22.478 1.00 80.59 101 SER A CA 1
ATOM 669 C C . SER A 1 102 ? -33.008 -6.713 22.998 1.00 81.73 101 SER A C 1
ATOM 670 O O . SER A 1 102 ? -32.415 -7.207 23.961 1.00 82.89 101 SER A O 1
ATOM 673 N N . ILE A 1 103 ? -34.015 -7.333 22.372 1.00 82.66 102 ILE A N 1
ATOM 674 C CA . ILE A 1 103 ? -34.558 -8.597 22.876 1.00 86.55 102 ILE A CA 1
ATOM 675 C C . ILE A 1 103 ? -33.501 -9.691 22.910 1.00 90.68 102 ILE A C 1
ATOM 676 O O . ILE A 1 103 ? -33.649 -10.691 23.626 1.00 94.31 102 ILE A O 1
ATOM 681 N N . LEU A 1 104 ? -32.425 -9.522 22.136 1.00 89.91 103 LEU A N 1
ATOM 682 C CA . LEU A 1 104 ? -31.334 -10.493 22.084 1.00 91.08 103 LEU A CA 1
ATOM 683 C C . LEU A 1 104 ? -30.556 -10.543 23.390 1.00 98.35 103 LEU A C 1
ATOM 684 O O . LEU A 1 104 ? -30.256 -11.619 23.914 1.00 101.02 103 LEU A O 1
ATOM 689 N N . ASP A 1 105 ? -30.218 -9.381 23.929 1.00 100.80 104 ASP A N 1
ATOM 690 C CA . ASP A 1 105 ? -29.227 -9.325 24.994 1.00 103.81 104 ASP A CA 1
ATOM 691 C C . ASP A 1 105 ? -29.704 -9.946 26.300 1.00 101.38 104 ASP A C 1
ATOM 692 O O . ASP A 1 105 ? -28.913 -10.020 27.244 1.00 102.19 104 ASP A O 1
ATOM 697 N N . LEU A 1 106 ? -30.938 -10.445 26.374 1.00 99.88 105 LEU A N 1
ATOM 698 C CA . LEU A 1 106 ? -31.419 -11.038 27.617 1.00 100.07 105 LEU A CA 1
ATOM 699 C C . LEU A 1 106 ? -30.707 -12.379 27.873 1.00 107.57 105 LEU A C 1
ATOM 700 O O . LEU A 1 106 ? -29.740 -12.759 27.180 1.00 113.13 105 LEU A O 1
ATOM 705 N N . ASP A 1 107 ? -31.194 -13.097 28.881 1.00 109.41 106 ASP A N 1
ATOM 706 C CA . ASP A 1 107 ? -30.497 -14.216 29.501 1.00 110.42 106 ASP A CA 1
ATOM 707 C C . ASP A 1 107 ? -29.185 -13.742 30.113 1.00 105.72 106 ASP A C 1
ATOM 708 O O . ASP A 1 107 ? -28.101 -13.991 29.575 1.00 102.81 106 ASP A O 1
ATOM 713 N N . GLU A 1 108 ? -29.318 -13.051 31.250 1.00 108.67 107 GLU A N 1
ATOM 714 C CA . GLU A 1 108 ? -28.261 -12.530 32.110 1.00 112.89 107 GLU A CA 1
ATOM 715 C C . GLU A 1 108 ? -28.726 -12.726 33.553 1.00 118.22 107 GLU A C 1
ATOM 716 O O . GLU A 1 108 ? -29.586 -13.569 33.825 1.00 115.44 107 GLU A O 1
ATOM 722 N N . SER A 1 109 ? -28.142 -11.991 34.496 1.00 127.60 108 SER A N 1
ATOM 723 C CA . SER A 1 109 ? -28.620 -11.988 35.874 1.00 137.41 108 SER A CA 1
ATOM 724 C C . SER A 1 109 ? -30.103 -11.653 35.964 1.00 136.41 108 SER A C 1
ATOM 725 O O . SER A 1 109 ? -30.667 -11.698 37.064 1.00 139.80 108 SER A O 1
ATOM 728 N N . TYR A 1 110 ? -30.724 -11.252 34.850 1.00 121.79 109 TYR A N 1
ATOM 729 C CA . TYR A 1 110 ? -32.168 -11.033 34.816 1.00 103.03 109 TYR A CA 1
ATOM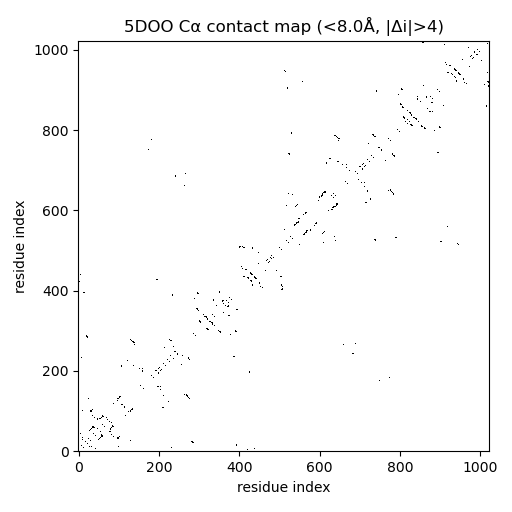 730 C C . TYR A 1 110 ? -32.930 -12.194 35.446 1.00 83.79 109 TYR A C 1
ATOM 731 O O . TYR A 1 110 ? -33.926 -11.981 36.144 1.00 74.59 109 TYR A O 1
ATOM 740 N N . GLY A 1 111 ? -32.474 -13.426 35.223 1.00 79.06 110 GLY A N 1
ATOM 741 C CA . GLY A 1 111 ? -33.027 -14.579 35.915 1.00 76.12 110 GLY A CA 1
ATOM 742 C C . GLY A 1 111 ? -34.240 -15.176 35.229 1.00 76.37 110 GLY A C 1
ATOM 743 O O . GLY A 1 111 ? -34.547 -14.911 34.063 1.00 73.36 110 GLY A O 1
ATOM 744 N N . LYS A 1 112 ? -34.947 -16.009 35.990 1.00 77.92 111 LYS A N 1
ATOM 745 C CA . LYS A 1 112 ? -36.136 -16.703 35.514 1.00 72.02 111 LYS A CA 1
ATOM 746 C C . LYS A 1 112 ? -37.385 -16.104 36.144 1.00 58.13 111 LYS A C 1
ATOM 747 O O . LYS A 1 112 ? -37.408 -15.813 37.343 1.00 53.97 111 LYS A O 1
ATOM 753 N N . PHE A 1 113 ? -38.429 -15.945 35.336 1.00 55.57 112 PHE A N 1
ATOM 754 C CA . PHE A 1 113 ? -39.673 -15.338 35.779 1.00 54.66 112 PHE A CA 1
ATOM 755 C C . PHE A 1 113 ? -40.816 -16.339 35.675 1.00 49.49 112 PHE A C 1
ATOM 756 O O . PHE A 1 113 ? -40.859 -17.168 34.761 1.00 52.28 112 PHE A O 1
ATOM 764 N N . ASP A 1 114 ? -41.750 -16.242 36.625 1.00 52.69 113 ASP A N 1
ATOM 765 C CA . ASP A 1 114 ? -42.899 -17.143 36.644 1.00 61.56 113 ASP A CA 1
ATOM 766 C C . ASP A 1 114 ? -43.888 -16.832 35.525 1.00 62.39 113 ASP A C 1
ATOM 767 O O . ASP A 1 114 ? -44.580 -17.736 35.045 1.00 59.31 113 ASP A O 1
ATOM 772 N N . TYR A 1 115 ? -43.993 -15.575 35.103 1.00 63.40 114 TYR A N 1
ATOM 773 C CA . TYR A 1 115 ? -44.933 -15.220 34.043 1.00 51.56 114 TYR A CA 1
ATOM 774 C C . TYR A 1 115 ? -44.232 -14.316 33.045 1.00 50.63 114 TYR A C 1
ATOM 775 O O . TYR A 1 115 ? -43.643 -13.306 33.439 1.00 54.65 114 TYR A O 1
ATOM 784 N N . ILE A 1 116 ? -44.293 -14.658 31.759 1.00 45.26 115 ILE A N 1
ATOM 785 C CA . ILE A 1 116 ? -43.702 -13.815 30.726 1.00 47.71 115 ILE A CA 1
ATOM 786 C C . ILE A 1 116 ? -44.799 -13.352 29.778 1.00 56.84 115 ILE A C 1
ATOM 787 O O . ILE A 1 116 ? -45.709 -14.118 29.445 1.00 67.20 115 ILE A O 1
ATOM 792 N N . VAL A 1 117 ? -44.726 -12.082 29.374 1.00 56.52 116 VAL A N 1
ATOM 793 C CA . VAL A 1 117 ? -45.716 -11.465 28.497 1.00 49.58 116 VAL A CA 1
ATOM 794 C C . VAL A 1 117 ? -44.999 -10.776 27.342 1.00 54.87 116 VAL A C 1
ATOM 795 O O . VAL A 1 117 ? -44.252 -9.809 27.550 1.00 57.50 116 VAL A O 1
ATOM 799 N N . CYS A 1 118 ? -45.221 -11.284 26.134 1.00 58.19 117 CYS A N 1
ATOM 800 C CA . CYS A 1 118 ? -44.788 -10.683 24.877 1.00 59.89 117 CYS A CA 1
ATOM 801 C C . CYS A 1 118 ? -46.054 -10.340 24.090 1.00 65.94 117 CYS A C 1
ATOM 802 O O . CYS A 1 118 ? -46.720 -11.223 23.525 1.00 74.84 117 CYS A O 1
ATOM 805 N N . HIS A 1 119 ? -46.361 -9.045 24.023 1.00 62.50 118 HIS A N 1
ATOM 806 C CA . HIS A 1 119 ? -47.618 -8.549 23.472 1.00 52.99 118 HIS A CA 1
ATOM 807 C C . HIS A 1 119 ? -47.301 -7.476 22.442 1.00 57.68 118 HIS A C 1
ATOM 808 O O . HIS A 1 119 ? -46.820 -6.394 22.795 1.00 62.32 118 HIS A O 1
ATOM 815 N N . GLY A 1 120 ? -47.588 -7.763 21.176 1.00 60.96 119 GLY A N 1
ATOM 816 C CA . GLY A 1 120 ? -47.496 -6.769 20.130 1.00 62.99 119 GLY A CA 1
ATOM 817 C C . GLY A 1 120 ? -46.139 -6.576 19.491 1.00 63.44 119 GLY A C 1
ATOM 818 O O . GLY A 1 120 ? -46.034 -5.782 18.552 1.00 66.81 119 GLY A O 1
ATOM 819 N N . VAL A 1 121 ? -45.083 -7.231 19.979 1.00 62.04 120 VAL A N 1
ATOM 820 C CA . VAL A 1 121 ? -43.775 -7.101 19.336 1.00 64.83 120 VAL A CA 1
ATOM 821 C C . VAL A 1 121 ? -43.411 -8.283 18.439 1.00 62.85 120 VAL A C 1
ATOM 822 O O . VAL A 1 121 ? -42.374 -8.226 17.755 1.00 63.89 120 VAL A O 1
ATOM 826 N N . TYR A 1 122 ? -44.225 -9.343 18.404 1.00 62.51 121 TYR A N 1
ATOM 827 C CA . TYR A 1 122 ? -43.836 -10.532 17.650 1.00 64.13 121 TYR A CA 1
ATOM 828 C C . TYR A 1 122 ? -43.981 -10.318 16.148 1.00 63.39 121 TYR A C 1
ATOM 829 O O . TYR A 1 122 ? -43.028 -10.533 15.390 1.00 63.00 121 TYR A O 1
ATOM 838 N N . SER A 1 123 ? -45.163 -9.896 15.702 1.00 61.77 122 SER A N 1
ATOM 839 C CA . SER A 1 123 ? -45.414 -9.716 14.278 1.00 56.33 122 SER A CA 1
ATOM 840 C C . SER A 1 123 ? -44.665 -8.527 13.686 1.00 56.73 122 SER A C 1
ATOM 841 O O . SER A 1 123 ? -44.615 -8.403 12.457 1.00 58.02 122 SER A O 1
ATOM 844 N N . TRP A 1 124 ? -44.090 -7.660 14.521 1.00 59.23 123 TRP A N 1
ATOM 845 C CA . TRP A 1 124 ? -43.560 -6.369 14.100 1.00 58.31 123 TRP A CA 1
ATOM 846 C C . TRP A 1 124 ? -42.059 -6.361 13.857 1.00 56.57 123 TRP A C 1
ATOM 847 O O . TRP A 1 124 ? -41.510 -5.300 13.537 1.00 55.82 123 TRP A O 1
ATOM 858 N N . VAL A 1 125 ? -41.379 -7.500 13.993 1.00 56.48 124 VAL A N 1
ATOM 859 C CA . VAL A 1 125 ? -39.923 -7.546 13.956 1.00 62.65 124 VAL A CA 1
ATOM 860 C C . VAL A 1 125 ? -39.465 -8.702 13.069 1.00 75.61 124 VAL A C 1
ATOM 861 O O . VAL A 1 125 ? -40.258 -9.543 12.635 1.00 85.73 124 VAL A O 1
ATOM 865 N N . SER A 1 126 ? -38.159 -8.718 12.795 1.00 74.86 125 SER A N 1
ATOM 866 C CA . SER A 1 126 ? -37.564 -9.632 11.828 1.00 74.79 125 SER A CA 1
ATOM 867 C C . SER A 1 126 ? -37.747 -11.088 12.243 1.00 86.67 125 SER A C 1
ATOM 868 O O . SER A 1 126 ? -37.875 -11.414 13.427 1.00 88.07 125 SER A O 1
ATOM 871 N N . GLN A 1 127 ? -37.750 -11.969 11.234 1.00 96.94 126 GLN A N 1
ATOM 872 C CA . GLN A 1 127 ? -37.858 -13.408 11.471 1.00 100.21 126 GLN A CA 1
ATOM 873 C C . GLN A 1 127 ? -36.824 -13.899 12.482 1.00 102.25 126 GLN A C 1
ATOM 874 O O . GLN A 1 127 ? -37.125 -14.761 13.320 1.00 103.93 126 GLN A O 1
ATOM 880 N N . GLU A 1 128 ? -35.596 -13.385 12.405 1.00 98.11 127 GLU A N 1
ATOM 881 C CA . GLU A 1 128 ? -34.572 -13.715 13.393 1.00 95.60 127 GLU A CA 1
ATOM 882 C C . GLU A 1 128 ? -35.027 -13.351 14.806 1.00 93.49 127 GLU A C 1
ATOM 883 O O . GLU A 1 128 ? -35.149 -14.225 15.675 1.00 93.59 127 GLU A O 1
ATOM 885 N N . VAL A 1 129 ? -35.259 -12.058 15.047 1.00 91.42 128 VAL A N 1
ATOM 886 C CA . VAL A 1 129 ? -35.689 -11.560 16.349 1.00 88.89 128 VAL A CA 1
ATOM 887 C C . VAL A 1 129 ? -37.001 -12.225 16.728 1.00 90.20 128 VAL A C 1
ATOM 888 O O . VAL A 1 129 ? -37.308 -12.379 17.914 1.00 91.07 128 VAL A O 1
ATOM 892 N N . GLN A 1 130 ? -37.777 -12.619 15.721 1.00 90.91 129 GLN A N 1
ATOM 893 C CA . GLN A 1 130 ? -38.992 -13.397 15.912 1.00 89.91 129 GLN A CA 1
ATOM 894 C C . GLN A 1 130 ? -38.714 -14.699 16.659 1.00 89.86 129 GLN A C 1
ATOM 895 O O . GLN A 1 130 ? -39.232 -14.897 17.763 1.00 88.30 129 GLN A O 1
ATOM 901 N N . ASP A 1 131 ? -37.912 -15.598 16.073 1.00 93.82 130 ASP A N 1
ATOM 902 C CA . ASP A 1 131 ? -37.662 -16.880 16.739 1.00 99.43 130 ASP A CA 1
ATOM 903 C C . ASP A 1 131 ? -36.880 -16.695 18.039 1.00 100.38 130 ASP A C 1
ATOM 904 O O . ASP A 1 131 ? -37.072 -17.447 19.010 1.00 100.38 130 ASP A O 1
ATOM 909 N N . LYS A 1 132 ? -35.985 -15.701 18.071 1.00 102.37 131 LYS A N 1
ATOM 910 C CA . LYS A 1 132 ? -35.185 -15.459 19.269 1.00 102.82 131 LYS A CA 1
ATOM 911 C C . LYS A 1 132 ? -36.063 -15.163 20.476 1.00 96.92 131 LYS A C 1
ATOM 912 O O . LYS A 1 132 ? -35.701 -15.509 21.603 1.00 103.89 131 LYS A O 1
ATOM 918 N N . ILE A 1 133 ? -37.223 -14.540 20.254 1.00 82.74 132 ILE A N 1
ATOM 919 C CA . ILE A 1 133 ? -38.194 -14.345 21.328 1.00 69.73 132 ILE A CA 1
ATOM 920 C C . ILE A 1 133 ? -38.598 -15.685 21.933 1.00 68.19 132 ILE A C 1
ATOM 921 O O . ILE A 1 133 ? -38.718 -15.817 23.155 1.00 68.96 132 ILE A O 1
ATOM 926 N N . LEU A 1 134 ? -38.808 -16.703 21.094 1.00 66.69 133 LEU A N 1
ATOM 927 C CA . LEU A 1 134 ? -39.200 -18.009 21.618 1.00 64.01 133 LEU A CA 1
ATOM 928 C C . LEU A 1 134 ? -38.039 -18.711 22.310 1.00 64.24 133 LEU A C 1
ATOM 929 O O . LEU A 1 134 ? -38.250 -19.429 23.296 1.00 62.64 133 LEU A O 1
ATOM 934 N N . GLU A 1 135 ? -36.815 -18.522 21.815 1.00 69.42 134 GLU A N 1
ATOM 935 C CA . GLU A 1 135 ? -35.652 -19.052 22.524 1.00 84.76 134 GLU A CA 1
ATOM 936 C C . GLU A 1 135 ? -35.520 -18.424 23.914 1.00 87.92 134 GLU A C 1
ATOM 937 O O . GLU A 1 135 ? -35.417 -19.133 24.926 1.00 97.32 134 GLU A O 1
ATOM 943 N N . VAL A 1 136 ? -35.529 -17.087 23.976 1.00 78.38 135 VAL A N 1
ATOM 944 C CA . VAL A 1 136 ? -35.469 -16.374 25.253 1.00 71.07 135 VAL A CA 1
ATOM 945 C C . VAL A 1 136 ? -36.602 -16.829 26.160 1.00 67.56 135 VAL A C 1
ATOM 946 O O . VAL A 1 136 ? -36.411 -17.071 27.357 1.00 66.71 135 VAL A O 1
ATOM 950 N N . LEU A 1 137 ? -37.801 -16.960 25.589 1.00 67.88 136 LEU A N 1
ATOM 951 C CA . LEU A 1 137 ? -38.963 -17.435 26.332 1.00 72.81 136 LEU A CA 1
ATOM 952 C C . LEU A 1 137 ? -38.732 -18.824 26.910 1.00 79.56 136 LEU A C 1
ATOM 953 O O . LEU A 1 137 ? -39.209 -19.124 28.010 1.00 80.42 136 LEU A O 1
ATOM 958 N N . ASN A 1 138 ? -38.019 -19.686 26.183 1.00 85.26 137 ASN A N 1
ATOM 959 C CA . ASN A 1 138 ? -37.677 -20.996 26.726 1.00 88.01 137 ASN A CA 1
ATOM 960 C C . ASN A 1 138 ? -36.708 -20.866 27.894 1.00 87.40 137 ASN A C 1
ATOM 961 O O . ASN A 1 138 ? -36.880 -21.522 28.928 1.00 91.58 137 ASN A O 1
ATOM 966 N N . LYS A 1 139 ? -35.685 -20.017 27.757 1.00 82.21 138 LYS A N 1
ATOM 967 C CA . LYS A 1 139 ? -34.663 -19.945 28.802 1.00 73.62 138 LYS A CA 1
ATOM 968 C C . LYS A 1 139 ? -35.205 -19.313 30.081 1.00 68.78 138 LYS A C 1
ATOM 969 O O . LYS A 1 139 ? -35.042 -19.868 31.174 1.00 68.77 138 LYS A O 1
ATOM 975 N N . LEU A 1 140 ? -35.857 -18.158 29.968 1.00 67.91 139 LEU A N 1
ATOM 976 C CA . LEU A 1 140 ? -36.206 -17.362 31.139 1.00 59.77 139 LEU A CA 1
ATOM 977 C C . LEU A 1 140 ? -37.439 -17.862 31.882 1.00 53.16 139 LEU A C 1
ATOM 978 O O . LEU A 1 140 ? -37.774 -17.298 32.928 1.00 44.89 139 LEU A O 1
ATOM 983 N N . LEU A 1 141 ? -38.138 -18.869 31.373 1.00 57.26 140 LEU A N 1
ATOM 984 C CA . LEU A 1 141 ? -39.382 -19.304 31.991 1.00 62.29 140 LEU A CA 1
ATOM 985 C C . LEU A 1 141 ? -39.113 -20.366 33.049 1.00 71.51 140 LEU A C 1
ATOM 986 O O . LEU A 1 141 ? -38.289 -21.263 32.852 1.00 78.01 140 LEU A O 1
ATOM 991 N N . ASN A 1 142 ? -39.820 -20.254 34.178 1.00 76.40 141 ASN A N 1
ATOM 992 C CA . ASN A 1 142 ? -39.686 -21.176 35.301 1.00 81.39 141 ASN A CA 1
ATOM 993 C C . ASN A 1 142 ? -40.261 -22.534 34.897 1.00 82.85 141 ASN A C 1
ATOM 994 O O . ASN A 1 142 ? -40.817 -22.650 33.797 1.00 83.80 141 ASN A O 1
ATOM 999 N N . PRO A 1 143 ? -40.162 -23.580 35.733 1.00 82.46 142 PRO A N 1
ATOM 1000 C CA . PRO A 1 143 ? -40.692 -24.890 35.299 1.00 82.89 142 PRO A CA 1
ATOM 1001 C C . PRO A 1 143 ? -42.187 -24.892 35.001 1.00 78.66 142 PRO A C 1
ATOM 1002 O O . PRO A 1 143 ? -42.601 -25.357 33.929 1.00 74.23 142 PRO A O 1
ATOM 1006 N N . ASN A 1 144 ? -43.013 -24.366 35.904 1.00 77.36 143 ASN A N 1
ATOM 1007 C CA . ASN A 1 144 ? -44.450 -24.294 35.671 1.00 76.27 143 ASN A CA 1
ATOM 1008 C C . ASN A 1 144 ? -44.891 -22.942 35.140 1.00 77.63 143 ASN A C 1
ATOM 1009 O O . ASN A 1 144 ? -46.094 -22.737 34.941 1.00 83.85 143 ASN A O 1
ATOM 1014 N N . GLY A 1 145 ? -43.957 -22.021 34.915 1.00 74.69 144 GLY A N 1
ATOM 1015 C CA . GLY A 1 145 ? -44.326 -20.699 34.458 1.00 66.83 144 GLY A CA 1
ATOM 1016 C C . GLY A 1 145 ? -45.031 -20.722 33.116 1.00 61.91 144 GLY A C 1
ATOM 1017 O O . GLY A 1 145 ? -44.936 -21.674 32.339 1.00 57.98 144 GLY A O 1
ATOM 1018 N N . ILE A 1 146 ? -45.763 -19.643 32.850 1.00 64.39 145 ILE A N 1
ATOM 1019 C CA . ILE A 1 146 ? -46.550 -19.504 31.634 1.00 56.93 145 ILE A CA 1
ATOM 1020 C C . ILE A 1 146 ? -46.075 -18.269 30.882 1.00 53.77 145 ILE A C 1
ATOM 1021 O O . ILE A 1 146 ? -45.744 -17.239 31.485 1.00 55.46 145 ILE A O 1
ATOM 1026 N N . ALA A 1 147 ? -46.029 -18.387 29.561 1.00 55.11 146 ALA A N 1
ATOM 1027 C CA . ALA A 1 147 ? -45.692 -17.297 28.665 1.00 55.74 146 ALA A CA 1
ATOM 1028 C C . ALA A 1 147 ? -46.909 -16.930 27.829 1.00 58.75 146 ALA A C 1
ATOM 1029 O O . ALA A 1 147 ? -47.818 -17.735 27.622 1.00 60.54 146 ALA A O 1
ATOM 1031 N N . PHE A 1 148 ? -46.914 -15.690 27.364 1.00 62.59 147 PHE A N 1
ATOM 1032 C CA . PHE A 1 148 ? -48.008 -15.119 26.596 1.00 63.34 147 PHE A CA 1
ATOM 1033 C C . PHE A 1 148 ? -47.375 -14.441 25.392 1.00 69.16 147 PHE A C 1
ATOM 1034 O O . PHE A 1 148 ? -46.387 -13.727 25.550 1.00 72.94 147 PHE A O 1
ATOM 1042 N N . VAL A 1 149 ? -47.872 -14.716 24.188 1.00 60.56 148 VAL A N 1
ATOM 1043 C CA . VAL A 1 149 ? -47.371 -14.046 22.988 1.00 51.78 148 VAL A CA 1
ATOM 1044 C C . VAL A 1 149 ? -48.546 -13.744 22.073 1.00 51.59 148 VAL A C 1
ATOM 1045 O O . VAL A 1 149 ? -49.335 -14.640 21.758 1.00 49.97 148 VAL A O 1
ATOM 1049 N N . SER A 1 150 ? -48.643 -12.497 21.615 1.00 47.66 149 SER A N 1
ATOM 1050 C CA . SER A 1 150 ? -49.701 -12.106 20.693 1.00 44.90 149 SER A CA 1
ATOM 1051 C C . SER A 1 150 ? -49.123 -11.827 19.312 1.00 48.83 149 SER A C 1
ATOM 1052 O O . SER A 1 150 ? -48.004 -11.321 19.179 1.00 54.83 149 SER A O 1
ATOM 1055 N N . TYR A 1 151 ? -49.898 -12.162 18.281 1.00 49.80 150 TYR A N 1
ATOM 1056 C CA . TYR A 1 151 ? -49.443 -11.955 16.912 1.00 49.08 150 TYR A CA 1
ATOM 1057 C C . TYR A 1 151 ? -50.638 -11.908 15.970 1.00 43.89 150 TYR A C 1
ATOM 1058 O O . TYR A 1 151 ? -51.730 -12.391 16.289 1.00 43.03 150 TYR A O 1
ATOM 1067 N N . ASN A 1 152 ? -50.405 -11.320 14.797 1.00 44.29 151 ASN A N 1
ATOM 1068 C CA . ASN A 1 152 ? -51.406 -11.269 13.741 1.00 52.56 151 ASN A CA 1
ATOM 1069 C C . ASN A 1 152 ? -51.405 -12.584 12.974 1.00 54.59 151 ASN A C 1
ATOM 1070 O O . ASN A 1 152 ? -50.346 -13.072 12.571 1.00 52.90 151 ASN A O 1
ATOM 1075 N N . THR A 1 153 ? -52.588 -13.152 12.760 1.00 62.41 152 THR A N 1
ATOM 1076 C CA . THR A 1 153 ? -52.727 -14.474 12.164 1.00 70.00 152 THR A CA 1
ATOM 1077 C C . THR A 1 153 ? -53.319 -14.371 10.767 1.00 72.23 152 THR A C 1
ATOM 1078 O O . THR A 1 153 ? -54.301 -13.653 10.554 1.00 83.04 152 THR A O 1
ATOM 1082 N N . LEU A 1 154 ? -52.715 -15.084 9.822 1.00 60.31 153 LEU A N 1
ATOM 1083 C CA . LEU A 1 154 ? -53.365 -15.377 8.557 1.00 55.71 153 LEU A CA 1
ATOM 1084 C C . LEU A 1 154 ? -54.456 -16.402 8.843 1.00 56.09 153 LEU A C 1
ATOM 1085 O O . LEU A 1 154 ? -54.370 -17.126 9.838 1.00 54.43 153 LEU A O 1
ATOM 1090 N N . PRO A 1 155 ? -55.483 -16.482 7.982 1.00 58.16 154 PRO A N 1
ATOM 1091 C CA . PRO A 1 155 ? -55.795 -15.647 6.815 1.00 62.27 154 PRO A CA 1
ATOM 1092 C C . PRO A 1 155 ? -56.332 -14.255 7.141 1.00 69.55 154 PRO A C 1
ATOM 1093 O O . PRO A 1 155 ? -56.195 -13.356 6.313 1.00 79.86 154 PRO A O 1
ATOM 1097 N N . GLY A 1 156 ? -56.943 -14.093 8.319 1.00 65.71 155 GLY A N 1
ATOM 1098 C CA . GLY A 1 156 ? -57.718 -12.891 8.600 1.00 61.06 155 GLY A CA 1
ATOM 1099 C C . GLY A 1 156 ? -56.931 -11.603 8.462 1.00 56.87 155 GLY A C 1
ATOM 1100 O O . GLY A 1 156 ? -57.511 -10.538 8.224 1.00 57.30 155 GLY A O 1
ATOM 1101 N N . TRP A 1 157 ? -55.605 -11.680 8.596 1.00 55.97 156 TRP A N 1
ATOM 1102 C CA . TRP A 1 157 ? -54.713 -10.547 8.372 1.00 61.01 156 TRP A CA 1
ATOM 1103 C C . TRP A 1 157 ? -54.662 -10.106 6.911 1.00 67.90 156 TRP A C 1
ATOM 1104 O O . TRP A 1 157 ? -54.138 -9.022 6.622 1.00 62.97 156 TRP A O 1
ATOM 1115 N N . ASN A 1 158 ? -55.207 -10.902 5.986 1.00 74.94 157 ASN A N 1
ATOM 1116 C CA . ASN A 1 158 ? -55.022 -10.614 4.568 1.00 73.93 157 ASN A CA 1
ATOM 1117 C C . ASN A 1 158 ? -55.887 -9.461 4.074 1.00 75.57 157 ASN A C 1
ATOM 1118 O O . ASN A 1 158 ? -55.451 -8.715 3.193 1.00 77.90 157 ASN A O 1
ATOM 1123 N N . MET A 1 159 ? -57.111 -9.303 4.586 1.00 76.77 158 MET A N 1
ATOM 1124 C CA . MET A 1 159 ? -57.930 -8.179 4.138 1.00 82.58 158 MET A CA 1
ATOM 1125 C C . MET A 1 159 ? -57.409 -6.862 4.698 1.00 87.31 158 MET A C 1
ATOM 1126 O O . MET A 1 159 ? -57.317 -5.865 3.970 1.00 86.77 158 MET A O 1
ATOM 1131 N N . GLN A 1 160 ? -57.063 -6.842 5.987 1.00 91.28 159 GLN A N 1
ATOM 1132 C CA . GLN A 1 160 ? -56.495 -5.647 6.601 1.00 92.38 159 GLN A CA 1
ATOM 1133 C C . GLN A 1 160 ? -55.334 -5.109 5.772 1.00 89.40 159 GLN A C 1
ATOM 1134 O O . GLN A 1 160 ? -55.339 -3.947 5.345 1.00 90.68 159 GLN A O 1
ATOM 1140 N N . ASN A 1 161 ? -54.350 -5.969 5.489 1.00 87.11 160 ASN A N 1
ATOM 1141 C CA . ASN A 1 161 ? -53.159 -5.537 4.766 1.00 82.81 160 ASN A CA 1
ATOM 1142 C C . ASN A 1 161 ? -53.483 -5.014 3.372 1.00 84.53 160 ASN A C 1
ATOM 1143 O O . ASN A 1 161 ? -52.652 -4.322 2.775 1.00 84.57 160 ASN A O 1
ATOM 1148 N N . THR A 1 162 ? -54.666 -5.330 2.842 1.00 87.81 161 THR A N 1
ATOM 1149 C CA . THR A 1 162 ? -55.153 -4.686 1.626 1.00 85.22 161 THR A CA 1
ATOM 1150 C C . THR A 1 162 ? -55.660 -3.285 1.934 1.00 83.08 161 THR A C 1
ATOM 1151 O O . THR A 1 162 ? -55.203 -2.300 1.340 1.00 85.55 161 THR A O 1
ATOM 1155 N N . ILE A 1 163 ? -56.652 -3.195 2.825 1.00 75.65 162 ILE A N 1
ATOM 1156 C CA . ILE A 1 163 ? -57.161 -1.897 3.261 1.00 66.85 162 ILE A CA 1
ATOM 1157 C C . ILE A 1 163 ? -56.030 -1.032 3.809 1.00 67.79 162 ILE A C 1
ATOM 1158 O O . ILE A 1 163 ? -55.941 0.165 3.514 1.00 68.57 162 ILE A O 1
ATOM 1163 N N . ARG A 1 164 ? -55.153 -1.621 4.625 1.00 68.09 163 ARG A N 1
ATOM 1164 C CA . ARG A 1 164 ? -54.017 -0.857 5.135 1.00 69.88 163 ARG A CA 1
ATOM 1165 C C . ARG A 1 164 ? -53.080 -0.437 4.014 1.00 77.02 163 ARG A C 1
ATOM 1166 O O . ARG A 1 164 ? -52.434 0.612 4.109 1.00 80.19 163 ARG A O 1
ATOM 1168 N N . GLU A 1 165 ? -53.011 -1.226 2.942 1.00 79.81 164 GLU A N 1
ATOM 1169 C CA . GLU A 1 165 ? -52.341 -0.769 1.733 1.00 81.01 164 GLU A CA 1
ATOM 1170 C C . GLU A 1 165 ? -53.221 0.193 0.943 1.00 82.52 164 GLU A C 1
ATOM 1171 O O . GLU A 1 165 ? -52.717 1.172 0.382 1.00 84.51 164 GLU A O 1
ATOM 1177 N N . MET A 1 166 ? -54.539 -0.057 0.920 1.00 80.46 165 MET A N 1
ATOM 1178 C CA . MET A 1 166 ? -55.466 0.722 0.095 1.00 80.38 165 MET A CA 1
ATOM 1179 C C . MET A 1 166 ? -55.357 2.212 0.414 1.00 76.43 165 MET A C 1
ATOM 1180 O O . MET A 1 166 ? -55.285 3.057 -0.488 1.00 79.37 165 MET A O 1
ATOM 1185 N N . MET A 1 167 ? -55.304 2.551 1.706 1.00 68.95 166 MET A N 1
ATOM 1186 C CA . MET A 1 167 ? -55.092 3.939 2.103 1.00 62.63 166 MET A CA 1
ATOM 1187 C C . MET A 1 167 ? -53.624 4.340 2.001 1.00 58.36 166 MET A C 1
ATOM 1188 O O . MET A 1 167 ? -53.320 5.492 1.666 1.00 58.98 166 MET A O 1
ATOM 1193 N N . MET A 1 168 ? -52.701 3.409 2.286 1.00 56.81 167 MET A N 1
ATOM 1194 C CA . MET A 1 168 ? -51.277 3.696 2.129 1.00 58.55 167 MET A CA 1
ATOM 1195 C C . MET A 1 168 ? -50.929 4.015 0.685 1.00 64.73 167 MET A C 1
ATOM 1196 O O . MET A 1 168 ? -49.923 4.688 0.428 1.00 66.85 167 MET A O 1
ATOM 1198 N N . PHE A 1 169 ? -51.751 3.548 -0.254 1.00 74.67 168 PHE A N 1
ATOM 1199 C CA . PHE A 1 169 ? -51.641 3.950 -1.650 1.00 88.73 168 PHE A CA 1
ATOM 1200 C C . PHE A 1 169 ? -52.187 5.358 -1.866 1.00 101.70 168 PHE A C 1
ATOM 1201 O O . PHE A 1 169 ? -51.582 6.162 -2.579 1.00 98.38 168 PHE A O 1
ATOM 1209 N N . HIS A 1 170 ? -53.347 5.656 -1.264 1.00 120.96 169 HIS A N 1
ATOM 1210 C CA . HIS A 1 170 ? -53.931 6.988 -1.362 1.00 131.91 169 HIS A CA 1
ATOM 1211 C C . HIS A 1 170 ? -53.021 8.034 -0.733 1.00 140.12 169 HIS A C 1
ATOM 1212 O O . HIS A 1 170 ? -52.587 8.977 -1.409 1.00 147.50 169 HIS A O 1
ATOM 1219 N N . SER A 1 171 ? -52.707 7.866 0.550 1.00 131.58 170 SER A N 1
ATOM 1220 C CA . SER A 1 171 ? -52.179 8.934 1.401 1.00 126.51 170 SER A CA 1
ATOM 1221 C C . SER A 1 171 ? -51.004 9.672 0.770 1.00 126.68 170 SER A C 1
ATOM 1222 O O . SER A 1 171 ? -50.833 10.883 0.987 1.00 129.48 170 SER A O 1
ATOM 1225 N N . GLU A 1 172 ? -50.185 8.952 0.008 1.00 126.09 171 GLU A N 1
ATOM 1226 C CA . GLU A 1 172 ? -49.162 9.587 -0.808 1.00 129.70 171 GLU A CA 1
ATOM 1227 C C . GLU A 1 172 ? -49.830 10.108 -2.073 1.00 131.85 171 GLU A C 1
ATOM 1228 O O . GLU A 1 172 ? -50.395 9.334 -2.857 1.00 138.82 171 GLU A O 1
ATOM 1234 N N . SER A 1 173 ? -49.768 11.415 -2.271 1.00 126.27 172 SER A N 1
ATOM 1235 C CA . SER A 1 173 ? -50.562 12.054 -3.306 1.00 113.22 172 SER A CA 1
ATOM 1236 C C . SER A 1 173 ? -50.150 13.506 -3.457 1.00 110.09 172 SER A C 1
ATOM 1237 O O . SER A 1 173 ? -49.480 13.870 -4.417 1.00 108.15 172 SER A O 1
ATOM 1240 N N . LYS A 1 180 ? -52.290 12.436 7.969 1.00 82.63 179 LYS A N 1
ATOM 1241 C CA . LYS A 1 180 ? -52.457 11.077 7.459 1.00 81.25 179 LYS A CA 1
ATOM 1242 C C . LYS A 1 180 ? -53.787 10.486 7.890 1.00 90.73 179 LYS A C 1
ATOM 1243 O O . LYS A 1 180 ? -54.514 9.895 7.086 1.00 100.49 179 LYS A O 1
ATOM 1245 N N . LEU A 1 181 ? -54.090 10.648 9.177 1.00 90.46 180 LEU A N 1
ATOM 1246 C CA . LEU A 1 181 ? -55.326 10.132 9.747 1.00 90.73 180 LEU A CA 1
ATOM 1247 C C . LEU A 1 181 ? -56.557 10.882 9.260 1.00 92.55 180 LEU A C 1
ATOM 1248 O O . LEU A 1 181 ? -57.680 10.407 9.461 1.00 91.70 180 LEU A O 1
ATOM 1253 N N . GLN A 1 182 ? -56.368 12.031 8.618 1.00 93.14 181 GLN A N 1
ATOM 1254 C CA . GLN A 1 182 ? -57.479 12.771 8.027 1.00 92.31 181 GLN A CA 1
ATOM 1255 C C . GLN A 1 182 ? -57.907 12.139 6.704 1.00 94.45 181 GLN A C 1
ATOM 1256 O O . GLN A 1 182 ? -59.041 11.667 6.560 1.00 96.75 181 GLN A O 1
ATOM 1258 N N . GLN A 1 183 ? -56.999 12.149 5.720 1.00 93.65 182 GLN A N 1
ATOM 1259 C CA . GLN A 1 183 ? -57.313 11.659 4.381 1.00 92.83 182 GLN A CA 1
ATOM 1260 C C . GLN A 1 183 ? -57.742 10.201 4.390 1.00 95.76 182 GLN A C 1
ATOM 1261 O O . GLN A 1 183 ? -58.535 9.782 3.539 1.00 96.40 182 GLN A O 1
ATOM 1263 N N . ALA A 1 184 ? -57.237 9.417 5.342 1.00 97.11 183 ALA A N 1
ATOM 1264 C CA . ALA A 1 184 ? -57.590 8.001 5.399 1.00 96.50 183 ALA A CA 1
ATOM 1265 C C . ALA A 1 184 ? -59.074 7.812 5.703 1.00 95.12 183 ALA A C 1
ATOM 1266 O O . ALA A 1 184 ? -59.743 6.964 5.098 1.00 97.16 183 ALA A O 1
ATOM 1268 N N . ARG A 1 185 ? -59.603 8.590 6.652 1.00 92.25 184 ARG A N 1
ATOM 1269 C CA . ARG A 1 185 ? -61.033 8.546 6.943 1.00 90.77 184 ARG A CA 1
ATOM 1270 C C . ARG A 1 185 ? -61.855 8.874 5.703 1.00 92.02 184 ARG A C 1
ATOM 1271 O O . ARG A 1 185 ? -62.894 8.248 5.447 1.00 96.00 184 ARG A O 1
ATOM 1279 N N . LEU A 1 186 ? -61.408 9.865 4.927 1.00 89.58 185 LEU A N 1
ATOM 1280 C CA . LEU A 1 186 ? -62.062 10.160 3.658 1.00 89.19 185 LEU A CA 1
ATOM 1281 C C . LEU A 1 186 ? -61.963 8.980 2.697 1.00 91.78 185 LEU A C 1
ATOM 1282 O O . LEU A 1 186 ? -62.887 8.741 1.908 1.00 94.90 185 LEU A O 1
ATOM 1287 N N . LEU A 1 187 ? -60.857 8.229 2.745 1.00 92.89 186 LEU A N 1
ATOM 1288 C CA . LEU A 1 187 ? -60.771 6.998 1.963 1.00 83.40 186 LEU A CA 1
ATOM 1289 C C . LEU A 1 187 ? -61.886 6.038 2.366 1.00 77.79 186 LEU A C 1
ATOM 1290 O O . LEU A 1 187 ? -62.646 5.566 1.517 1.00 74.77 186 LEU A O 1
ATOM 1295 N N . LEU A 1 188 ? -62.015 5.761 3.670 1.00 78.69 187 LEU A N 1
ATOM 1296 C CA . LEU A 1 188 ? -63.044 4.826 4.130 1.00 84.90 187 LEU A CA 1
ATOM 1297 C C . LEU A 1 188 ? -64.447 5.277 3.732 1.00 96.52 187 LEU A C 1
ATOM 1298 O O . LEU A 1 188 ? -65.269 4.460 3.288 1.00 99.79 187 LEU A O 1
ATOM 1303 N N . LYS A 1 189 ? -64.740 6.570 3.883 1.00 103.19 188 LYS A N 1
ATOM 1304 C CA . LYS A 1 189 ? -66.008 7.109 3.399 1.00 112.96 188 LYS A CA 1
ATOM 1305 C C . LYS A 1 189 ? -66.212 6.793 1.923 1.00 122.54 188 LYS A C 1
ATOM 1306 O O . LYS A 1 189 ? -67.185 6.131 1.541 1.00 131.45 188 LYS A O 1
ATOM 1308 N N . PHE A 1 190 ? -65.266 7.232 1.081 1.00 114.94 189 PHE A N 1
ATOM 1309 C CA . PHE A 1 190 ? -65.320 6.947 -0.354 1.00 103.40 189 PHE A CA 1
ATOM 1310 C C . PHE A 1 190 ? -65.521 5.462 -0.631 1.00 97.34 189 PHE A C 1
ATOM 1311 O O . PHE A 1 190 ? -66.166 5.095 -1.617 1.00 100.03 189 PHE A O 1
ATOM 1319 N N . ILE A 1 191 ? -65.024 4.601 0.255 1.00 90.80 190 ILE A N 1
ATOM 1320 C CA . ILE A 1 191 ? -65.138 3.155 0.063 1.00 85.79 190 ILE A CA 1
ATOM 1321 C C . ILE A 1 191 ? -66.576 2.718 0.282 1.00 88.52 190 ILE A C 1
ATOM 1322 O O . ILE A 1 191 ? -67.223 2.191 -0.631 1.00 89.98 190 ILE A O 1
ATOM 1327 N N . ASN A 1 192 ? -67.092 2.918 1.503 1.00 92.91 191 ASN A N 1
ATOM 1328 C CA . ASN A 1 192 ? -68.480 2.553 1.789 1.00 93.27 191 ASN A CA 1
ATOM 1329 C C . ASN A 1 192 ? -69.451 3.181 0.792 1.00 100.42 191 ASN A C 1
ATOM 1330 O O . ASN A 1 192 ? -70.502 2.600 0.496 1.00 102.73 191 ASN A O 1
ATOM 1335 N N . ASP A 1 193 ? -69.110 4.354 0.250 1.00 104.40 192 ASP A N 1
ATOM 1336 C CA . ASP A 1 193 ? -69.932 4.961 -0.794 1.00 103.48 192 ASP A CA 1
ATOM 1337 C C . ASP A 1 193 ? -69.856 4.170 -2.095 1.00 97.23 192 ASP A C 1
ATOM 1338 O O . ASP A 1 193 ? -70.887 3.881 -2.715 1.00 99.28 192 ASP A O 1
ATOM 1343 N N . SER A 1 194 ? -68.638 3.814 -2.524 1.00 90.68 193 SER A N 1
ATOM 1344 C CA . SER A 1 194 ? -68.455 3.150 -3.814 1.00 86.30 193 SER A CA 1
ATOM 1345 C C . SER A 1 194 ? -69.296 1.890 -3.934 1.00 82.61 193 SER A C 1
ATOM 1346 O O . SER A 1 194 ? -69.682 1.504 -5.044 1.00 79.88 193 SER A O 1
ATOM 1349 N N . LEU A 1 195 ? -69.598 1.244 -2.813 1.00 85.70 194 LEU A N 1
ATOM 1350 C CA . LEU A 1 195 ? -70.450 0.062 -2.812 1.00 91.42 194 LEU A CA 1
ATOM 1351 C C . LEU A 1 195 ? -71.874 0.541 -2.585 1.00 113.54 194 LEU A C 1
ATOM 1352 O O . LEU A 1 195 ? -72.245 0.935 -1.475 1.00 111.07 194 LEU A O 1
ATOM 1357 N N . GLY A 1 196 ? -72.681 0.482 -3.646 1.00 139.26 195 GLY A N 1
ATOM 1358 C CA . GLY A 1 196 ? -74.083 0.800 -3.542 1.00 150.00 195 GLY A CA 1
ATOM 1359 C C . GLY A 1 196 ? -74.881 -0.459 -3.287 1.00 161.28 195 GLY A C 1
ATOM 1360 O O . GLY A 1 196 ? -74.393 -1.567 -3.529 1.00 168.26 195 GLY A O 1
ATOM 1361 N N . ASN A 1 197 ? -76.111 -0.275 -2.800 1.00 168.55 196 ASN A N 1
ATOM 1362 C CA . ASN A 1 197 ? -76.929 -1.422 -2.434 1.00 173.99 196 ASN A CA 1
ATOM 1363 C C . ASN A 1 197 ? -77.186 -2.353 -3.612 1.00 178.23 196 ASN A C 1
ATOM 1364 O O . ASN A 1 197 ? -77.693 -3.460 -3.402 1.00 179.76 196 ASN A O 1
ATOM 1369 N N . SER A 1 198 ? -76.854 -1.934 -4.831 1.00 179.72 197 SER A N 1
ATOM 1370 C CA . SER A 1 198 ? -76.929 -2.786 -6.007 1.00 172.27 197 SER A CA 1
ATOM 1371 C C . SER A 1 198 ? -75.646 -3.569 -6.266 1.00 161.58 197 SER A C 1
ATOM 1372 O O . SER A 1 198 ? -75.589 -4.322 -7.244 1.00 167.68 197 SER A O 1
ATOM 1375 N N . THR A 1 199 ? -74.611 -3.402 -5.442 1.00 141.80 198 THR A N 1
ATOM 1376 C CA . THR A 1 199 ? -73.393 -4.202 -5.542 1.00 113.46 198 THR A CA 1
ATOM 1377 C C . THR A 1 199 ? -73.262 -5.044 -4.277 1.00 105.66 198 THR A C 1
ATOM 1378 O O . THR A 1 199 ? -72.908 -4.517 -3.216 1.00 92.02 198 THR A O 1
ATOM 1382 N N . THR A 1 200 ? -73.550 -6.354 -4.370 1.00 114.35 199 THR A N 1
ATOM 1383 C CA . THR A 1 200 ? -73.354 -7.168 -3.171 1.00 118.85 199 THR A CA 1
ATOM 1384 C C . THR A 1 200 ? -72.964 -8.637 -3.371 1.00 114.30 199 THR A C 1
ATOM 1385 O O . THR A 1 200 ? -73.659 -9.510 -2.832 1.00 117.40 199 THR A O 1
ATOM 1389 N N . PRO A 1 201 ? -71.882 -8.984 -4.113 1.00 96.67 200 PRO A N 1
ATOM 1390 C CA . PRO A 1 201 ? -71.447 -10.397 -4.138 1.00 89.87 200 PRO A CA 1
ATOM 1391 C C . PRO A 1 201 ? -70.627 -10.857 -2.935 1.00 86.17 200 PRO A C 1
ATOM 1392 O O . PRO A 1 201 ? -70.916 -11.876 -2.293 1.00 77.88 200 PRO A O 1
ATOM 1396 N N . TYR A 1 202 ? -69.608 -10.042 -2.653 1.00 88.68 201 TYR A N 1
ATOM 1397 C CA . TYR A 1 202 ? -68.388 -9.928 -1.858 1.00 89.39 201 TYR A CA 1
ATOM 1398 C C . TYR A 1 202 ? -68.340 -8.586 -1.147 1.00 97.33 201 TYR A C 1
ATOM 1399 O O . TYR A 1 202 ? -68.044 -8.537 0.051 1.00 97.29 201 TYR A O 1
ATOM 1408 N N . ALA A 1 203 ? -68.569 -7.484 -1.880 1.00 102.22 202 ALA A N 1
ATOM 1409 C CA . ALA A 1 203 ? -68.457 -6.127 -1.342 1.00 101.57 202 ALA A CA 1
ATOM 1410 C C . ALA A 1 203 ? -69.239 -5.932 -0.042 1.00 104.88 202 ALA A C 1
ATOM 1411 O O . ALA A 1 203 ? -69.086 -4.902 0.622 1.00 120.05 202 ALA A O 1
ATOM 1413 N N . ASN A 1 204 ? -70.128 -6.856 0.314 1.00 96.44 203 ASN A N 1
ATOM 1414 C CA . ASN A 1 204 ? -70.667 -6.823 1.667 1.00 89.81 203 ASN A CA 1
ATOM 1415 C C . ASN A 1 204 ? -69.556 -7.023 2.689 1.00 85.89 203 ASN A C 1
ATOM 1416 O O . ASN A 1 204 ? -69.544 -6.374 3.740 1.00 86.79 203 ASN A O 1
ATOM 1421 N N . PHE A 1 205 ? -68.600 -7.906 2.382 1.00 80.86 204 PHE A N 1
ATOM 1422 C CA . PHE A 1 205 ? -67.481 -8.176 3.281 1.00 76.85 204 PHE A CA 1
ATOM 1423 C C . PHE A 1 205 ? -66.540 -6.978 3.357 1.00 74.90 204 PHE A C 1
ATOM 1424 O O . PHE A 1 205 ? -66.186 -6.519 4.450 1.00 78.70 204 PHE A O 1
ATOM 1432 N N . LEU A 1 206 ? -66.134 -6.461 2.197 1.00 72.48 205 LEU A N 1
ATOM 1433 C CA . LEU A 1 206 ? -65.356 -5.228 2.123 1.00 70.89 205 LEU A CA 1
ATOM 1434 C C . LEU A 1 206 ? -66.041 -4.101 2.885 1.00 75.06 205 LEU A C 1
ATOM 1435 O O . LEU A 1 206 ? -65.476 -3.520 3.818 1.00 75.60 205 LEU A O 1
ATOM 1440 N N . ARG A 1 207 ? -67.261 -3.770 2.466 1.00 80.44 206 ARG A N 1
ATOM 1441 C CA . ARG A 1 207 ? -68.083 -2.767 3.131 1.00 85.85 206 ARG A CA 1
ATOM 1442 C C . ARG A 1 207 ? -68.132 -2.997 4.635 1.00 90.26 206 ARG A C 1
ATOM 1443 O O . ARG A 1 207 ? -68.197 -2.037 5.412 1.00 96.57 206 ARG A O 1
ATOM 1451 N N . ASP A 1 208 ? -68.068 -4.257 5.069 1.00 90.58 207 ASP A N 1
ATOM 1452 C CA . ASP A 1 208 ? -68.123 -4.560 6.493 1.00 89.45 207 ASP A CA 1
ATOM 1453 C C . ASP A 1 208 ? -66.814 -4.197 7.184 1.00 93.93 207 ASP A C 1
ATOM 1454 O O . ASP A 1 208 ? -66.828 -3.416 8.138 1.00 98.89 207 ASP A O 1
ATOM 1459 N N . GLU A 1 209 ? -65.693 -4.799 6.768 1.00 96.17 208 GLU A N 1
ATOM 1460 C CA . GLU A 1 209 ? -64.417 -4.513 7.429 1.00 96.58 208 GLU A CA 1
ATOM 1461 C C . GLU A 1 209 ? -64.070 -3.025 7.367 1.00 94.97 208 GLU A C 1
ATOM 1462 O O . GLU A 1 209 ? -63.623 -2.438 8.363 1.00 94.21 208 GLU A O 1
ATOM 1468 N N . ALA A 1 210 ? -64.272 -2.396 6.204 1.00 95.13 209 ALA A N 1
ATOM 1469 C CA . ALA A 1 210 ? -64.064 -0.953 6.082 1.00 93.72 209 ALA A CA 1
ATOM 1470 C C . ALA A 1 210 ? -64.998 -0.171 7.006 1.00 90.18 209 ALA A C 1
ATOM 1471 O O . ALA A 1 210 ? -64.582 0.792 7.662 1.00 86.36 209 ALA A O 1
ATOM 1473 N N . LYS A 1 211 ? -66.280 -0.550 7.042 1.00 90.06 210 LYS A N 1
ATOM 1474 C CA . LYS A 1 211 ? -67.216 0.003 8.014 1.00 86.98 210 LYS A CA 1
ATOM 1475 C C . LYS A 1 211 ? -66.755 -0.213 9.448 1.00 83.97 210 LYS A C 1
ATOM 1476 O O . LYS A 1 211 ? -67.187 0.516 10.346 1.00 87.65 210 LYS A O 1
ATOM 1482 N N . LEU A 1 212 ? -65.916 -1.211 9.684 1.00 79.74 211 LEU A N 1
ATOM 1483 C CA . LEU A 1 212 ? -65.364 -1.477 10.998 1.00 77.85 211 LEU A CA 1
ATOM 1484 C C . LEU A 1 212 ? -64.163 -0.594 11.315 1.00 81.78 211 LEU A C 1
ATOM 1485 O O . LEU A 1 212 ? -63.926 -0.294 12.493 1.00 81.30 211 LEU A O 1
ATOM 1490 N N . ILE A 1 213 ? -63.377 -0.195 10.304 1.00 85.04 212 ILE A N 1
ATOM 1491 C CA . ILE A 1 213 ? -62.284 0.742 10.571 1.00 86.64 212 ILE A CA 1
ATOM 1492 C C . ILE A 1 213 ? -62.829 2.124 10.925 1.00 90.07 212 ILE A C 1
ATOM 1493 O O . ILE A 1 213 ? -62.140 2.922 11.573 1.00 90.09 212 ILE A O 1
ATOM 1498 N N . SER A 1 214 ? -64.055 2.441 10.491 1.00 90.69 213 SER A N 1
ATOM 1499 C CA . SER A 1 214 ? -64.703 3.686 10.907 1.00 87.48 213 SER A CA 1
ATOM 1500 C C . SER A 1 214 ? -64.917 3.724 12.416 1.00 88.77 213 SER A C 1
ATOM 1501 O O . SER A 1 214 ? -65.020 4.807 13.008 1.00 89.50 213 SER A O 1
ATOM 1504 N N . THR A 1 215 ? -64.982 2.550 13.047 1.00 90.25 214 THR A N 1
ATOM 1505 C CA . THR A 1 215 ? -64.935 2.372 14.494 1.00 89.72 214 THR A CA 1
ATOM 1506 C C . THR A 1 215 ? -63.484 2.446 14.958 1.00 95.69 214 THR A C 1
ATOM 1507 O O . THR A 1 215 ? -62.646 3.053 14.283 1.00 93.44 214 THR A O 1
ATOM 1511 N N . TYR A 1 216 ? -63.203 1.894 16.141 1.00 105.84 215 TYR A N 1
ATOM 1512 C CA . TYR A 1 216 ? -61.905 1.987 16.806 1.00 111.91 215 TYR A CA 1
ATOM 1513 C C . TYR A 1 216 ? -61.612 3.423 17.215 1.00 106.06 215 TYR A C 1
ATOM 1514 O O . TYR A 1 216 ? -62.446 4.069 17.858 1.00 103.03 215 TYR A O 1
ATOM 1523 N N . ASP A 1 217 ? -60.447 3.939 16.824 1.00 100.86 216 ASP A N 1
ATOM 1524 C CA . ASP A 1 217 ? -59.976 5.215 17.343 1.00 92.53 216 ASP A CA 1
ATOM 1525 C C . ASP A 1 217 ? -58.690 5.608 16.633 1.00 91.14 216 ASP A C 1
ATOM 1526 O O . ASP A 1 217 ? -58.032 4.789 15.985 1.00 90.74 216 ASP A O 1
ATOM 1528 N N . ASP A 1 218 ? -58.340 6.884 16.783 1.00 93.91 217 ASP A N 1
ATOM 1529 C CA . ASP A 1 218 ? -57.201 7.436 16.061 1.00 102.65 217 ASP A CA 1
ATOM 1530 C C . ASP A 1 218 ? -55.883 6.818 16.513 1.00 93.31 217 ASP A C 1
ATOM 1531 O O . ASP A 1 218 ? -54.963 6.661 15.701 1.00 91.18 217 ASP A O 1
ATOM 1536 N N . SER A 1 219 ? -55.764 6.484 17.800 1.00 88.63 218 SER A N 1
ATOM 1537 C CA . SER A 1 219 ? -54.573 5.800 18.295 1.00 83.14 218 SER A CA 1
ATOM 1538 C C . SER A 1 219 ? -54.355 4.480 17.565 1.00 81.85 218 SER A C 1
ATOM 1539 O O . SER A 1 219 ? -53.365 4.309 16.838 1.00 78.36 218 SER A O 1
ATOM 1542 N N . TYR A 1 220 ? -55.284 3.538 17.744 1.00 85.86 219 TYR A N 1
ATOM 1543 C CA . TYR A 1 220 ? -55.221 2.232 17.097 1.00 83.61 219 TYR A CA 1
ATOM 1544 C C . TYR A 1 220 ? -54.984 2.366 15.597 1.00 77.05 219 TYR A C 1
ATOM 1545 O O . TYR A 1 220 ? -53.958 1.905 15.094 1.00 74.98 219 TYR A O 1
ATOM 1554 N N . VAL A 1 221 ? -55.913 2.992 14.873 1.00 77.74 220 VAL A N 1
ATOM 1555 C CA . VAL A 1 221 ? -55.840 3.082 13.414 1.00 76.65 220 VAL A CA 1
ATOM 1556 C C . VAL A 1 221 ? -54.549 3.778 12.978 1.00 79.91 220 VAL A C 1
ATOM 1557 O O . VAL A 1 221 ? -54.049 3.540 11.869 1.00 79.94 220 VAL A O 1
ATOM 1561 N N . LEU A 1 222 ? -53.986 4.619 13.862 1.00 86.77 221 LEU A N 1
ATOM 1562 C CA . LEU A 1 222 ? -52.703 5.268 13.598 1.00 93.36 221 LEU A CA 1
ATOM 1563 C C . LEU A 1 222 ? -51.547 4.269 13.646 1.00 91.34 221 LEU A C 1
ATOM 1564 O O . LEU A 1 222 ? -50.782 4.145 12.682 1.00 86.88 221 LEU A O 1
ATOM 1569 N N . HIS A 1 223 ? -51.403 3.538 14.759 1.00 94.53 222 HIS A N 1
ATOM 1570 C CA . HIS A 1 223 ? -50.232 2.676 14.908 1.00 96.25 222 HIS A CA 1
ATOM 1571 C C . HIS A 1 223 ? -50.353 1.386 14.103 1.00 93.54 222 HIS A C 1
ATOM 1572 O O . HIS A 1 223 ? -49.349 0.885 13.580 1.00 92.26 222 HIS A O 1
ATOM 1574 N N . GLU A 1 224 ? -51.565 0.847 13.987 1.00 89.68 223 GLU A N 1
ATOM 1575 C CA . GLU A 1 224 ? -51.796 -0.403 13.276 1.00 83.10 223 GLU A CA 1
ATOM 1576 C C . GLU A 1 224 ? -51.722 -0.201 11.767 1.00 80.03 223 GLU A C 1
ATOM 1577 O O . GLU A 1 224 ? -50.845 -0.756 11.096 1.00 76.27 223 GLU A O 1
ATOM 1583 N N . TYR A 1 225 ? -52.654 0.578 11.216 1.00 82.73 224 TYR A N 1
ATOM 1584 C CA . TYR A 1 225 ? -52.785 0.655 9.766 1.00 83.24 224 TYR A CA 1
ATOM 1585 C C . TYR A 1 225 ? -51.777 1.606 9.123 1.00 90.02 224 TYR A C 1
ATOM 1586 O O . TYR A 1 225 ? -51.115 1.242 8.147 1.00 92.18 224 TYR A O 1
ATOM 1595 N N . LEU A 1 226 ? -51.690 2.851 9.604 1.00 96.20 225 LEU A N 1
ATOM 1596 C CA . LEU A 1 226 ? -50.821 3.826 8.949 1.00 97.99 225 LEU A CA 1
ATOM 1597 C C . LEU A 1 226 ? -49.367 3.797 9.419 1.00 95.81 225 LEU A C 1
ATOM 1598 O O . LEU A 1 226 ? -48.494 4.261 8.670 1.00 95.58 225 LEU A O 1
ATOM 1603 N N . GLY A 1 227 ? -49.094 3.392 10.655 1.00 94.94 226 GLY A N 1
ATOM 1604 C CA . GLY A 1 227 ? -47.720 3.353 11.120 1.00 93.23 226 GLY A CA 1
ATOM 1605 C C . GLY A 1 227 ? -46.914 2.203 10.552 1.00 92.23 226 GLY A C 1
ATOM 1606 O O . GLY A 1 227 ? -45.831 2.398 9.988 1.00 82.13 226 GLY A O 1
ATOM 1607 N N . GLU A 1 228 ? -47.460 1.000 10.701 1.00 100.98 227 GLU A N 1
ATOM 1608 C CA . GLU A 1 228 ? -46.911 -0.248 10.176 1.00 99.01 227 GLU A CA 1
ATOM 1609 C C . GLU A 1 228 ? -45.416 -0.447 10.568 1.00 88.82 227 GLU A C 1
ATOM 1610 O O . GLU A 1 228 ? -45.004 0.103 11.590 1.00 89.97 227 GLU A O 1
ATOM 1616 N N . ILE A 1 229 ? -44.594 -1.196 9.817 1.00 81.37 228 ILE A N 1
ATOM 1617 C CA . ILE A 1 229 ? -44.997 -2.388 9.058 1.00 75.85 228 ILE A CA 1
ATOM 1618 C C . ILE A 1 229 ? -44.997 -3.638 9.935 1.00 74.55 228 ILE A C 1
ATOM 1619 O O . ILE A 1 229 ? -43.993 -3.976 10.563 1.00 71.83 228 ILE A O 1
ATOM 1624 N N . ASN A 1 230 ? -46.139 -4.315 9.980 1.00 72.17 229 ASN A N 1
ATOM 1625 C CA . ASN A 1 230 ? -46.272 -5.614 10.621 1.00 63.96 229 ASN A CA 1
ATOM 1626 C C . ASN A 1 230 ? -46.570 -6.664 9.561 1.00 68.96 229 ASN A C 1
ATOM 1627 O O . ASN A 1 230 ? -46.771 -6.351 8.385 1.00 76.18 229 ASN A O 1
ATOM 1632 N N . THR A 1 231 ? -46.615 -7.923 9.991 1.00 67.25 230 THR A N 1
ATOM 1633 C CA . THR A 1 231 ? -46.907 -9.023 9.082 1.00 60.50 230 THR A CA 1
ATOM 1634 C C . THR A 1 231 ? -47.783 -10.035 9.802 1.00 65.15 230 THR A C 1
ATOM 1635 O O . THR A 1 231 ? -47.802 -10.103 11.033 1.00 73.15 230 THR A O 1
ATOM 1639 N N . GLY A 1 232 ? -48.523 -10.813 9.013 1.00 64.79 231 GLY A N 1
ATOM 1640 C CA . GLY A 1 232 ? -49.271 -11.924 9.553 1.00 65.48 231 GLY A CA 1
ATOM 1641 C C . GLY A 1 232 ? -48.516 -13.235 9.433 1.00 65.51 231 GLY A C 1
ATOM 1642 O O . GLY A 1 232 ? -47.552 -13.348 8.678 1.00 63.44 231 GLY A O 1
ATOM 1643 N N . THR A 1 233 ? -48.965 -14.223 10.206 1.00 69.87 232 THR A N 1
ATOM 1644 C CA . THR A 1 233 ? -48.392 -15.566 10.195 1.00 71.62 232 THR A CA 1
ATOM 1645 C C . THR A 1 233 ? -49.533 -16.572 10.293 1.00 75.55 232 THR A C 1
ATOM 1646 O O . THR A 1 233 ? -50.714 -16.211 10.280 1.00 76.28 232 THR A O 1
ATOM 1650 N N . TYR A 1 234 ? -49.179 -17.845 10.407 1.00 71.33 233 TYR A N 1
ATOM 1651 C CA . TYR A 1 234 ? -50.145 -18.916 10.586 1.00 64.54 233 TYR A CA 1
ATOM 1652 C C . TYR A 1 234 ? -49.989 -19.497 11.983 1.00 68.20 233 TYR A C 1
ATOM 1653 O O . TYR A 1 234 ? -48.928 -19.399 12.608 1.00 71.25 233 TYR A O 1
ATOM 1662 N N . PHE A 1 235 ? -51.072 -20.091 12.483 1.00 67.12 234 PHE A N 1
ATOM 1663 C CA . PHE A 1 235 ? -51.025 -20.673 13.818 1.00 69.64 234 PHE A CA 1
ATOM 1664 C C . PHE A 1 235 ? -50.012 -21.812 13.887 1.00 73.18 234 PHE A C 1
ATOM 1665 O O . PHE A 1 235 ? -49.199 -21.873 14.816 1.00 72.22 234 PHE A O 1
ATOM 1673 N N . HIS A 1 236 ? -50.027 -22.715 12.895 1.00 76.42 235 HIS A N 1
ATOM 1674 C CA . HIS A 1 236 ? -49.127 -23.866 12.935 1.00 80.22 235 HIS A CA 1
ATOM 1675 C C . HIS A 1 236 ? -47.676 -23.439 12.776 1.00 74.21 235 HIS A C 1
ATOM 1676 O O . HIS A 1 236 ? -46.770 -24.133 13.251 1.00 76.59 235 HIS A O 1
ATOM 1683 N N . GLN A 1 237 ? -47.441 -22.302 12.123 1.00 68.78 236 GLN A N 1
ATOM 1684 C CA . GLN A 1 237 ? -46.094 -21.784 11.973 1.00 68.03 236 GLN A CA 1
ATOM 1685 C C . GLN A 1 237 ? -45.579 -21.173 13.266 1.00 67.30 236 GLN A C 1
ATOM 1686 O O . GLN A 1 237 ? -44.361 -21.128 13.471 1.00 69.88 236 GLN A O 1
ATOM 1692 N N . PHE A 1 238 ? -46.478 -20.690 14.130 1.00 59.31 237 PHE A N 1
ATOM 1693 C CA . PHE A 1 238 ? -46.082 -20.294 15.478 1.00 56.48 237 PHE A CA 1
ATOM 1694 C C . PHE A 1 238 ? -45.882 -21.522 16.365 1.00 56.34 237 PHE A C 1
ATOM 1695 O O . PHE A 1 238 ? -44.794 -21.740 16.905 1.00 53.75 237 PHE A O 1
ATOM 1703 N N . ILE A 1 239 ? -46.939 -22.322 16.543 1.00 61.05 238 ILE A N 1
ATOM 1704 C CA . ILE A 1 239 ? -46.879 -23.483 17.431 1.00 67.80 238 ILE A CA 1
ATOM 1705 C C . ILE A 1 239 ? -45.740 -24.411 17.039 1.00 76.96 238 ILE A C 1
ATOM 1706 O O . ILE A 1 239 ? -45.126 -25.061 17.895 1.00 72.12 238 ILE A O 1
ATOM 1711 N N . GLU A 1 240 ? -45.447 -24.501 15.743 1.00 89.14 239 GLU A N 1
ATOM 1712 C CA . GLU A 1 240 ? -44.313 -25.302 15.304 1.00 91.85 239 GLU A CA 1
ATOM 1713 C C . GLU A 1 240 ? -43.006 -24.656 15.740 1.00 81.89 239 GLU A C 1
ATOM 1714 O O . GLU A 1 240 ? -42.103 -25.326 16.256 1.00 84.47 239 GLU A O 1
ATOM 1720 N N . LYS A 1 241 ? -42.900 -23.335 15.552 1.00 75.85 240 LYS A N 1
ATOM 1721 C CA . LYS A 1 241 ? -41.676 -22.617 15.889 1.00 72.95 240 LYS A CA 1
ATOM 1722 C C . LYS A 1 241 ? -41.382 -22.690 17.379 1.00 70.34 240 LYS A C 1
ATOM 1723 O O . LYS A 1 241 ? -40.214 -22.710 17.783 1.00 73.69 240 LYS A O 1
ATOM 1729 N N . ALA A 1 242 ? -42.432 -22.735 18.206 1.00 68.43 241 ALA A N 1
ATOM 1730 C CA . ALA A 1 242 ? -42.293 -22.892 19.649 1.00 72.94 241 ALA A CA 1
ATOM 1731 C C . ALA A 1 242 ? -42.025 -24.337 20.050 1.00 75.18 241 ALA A C 1
ATOM 1732 O O . ALA A 1 242 ? -41.290 -24.578 21.016 1.00 76.43 241 ALA A O 1
ATOM 1734 N N . GLN A 1 243 ? -42.635 -25.304 19.350 1.00 75.91 242 GLN A N 1
ATOM 1735 C CA . GLN A 1 243 ? -42.292 -26.709 19.561 1.00 81.35 242 GLN A CA 1
ATOM 1736 C C . GLN A 1 243 ? -40.855 -26.994 19.142 1.00 84.04 242 GLN A C 1
ATOM 1737 O O . GLN A 1 243 ? -40.197 -27.863 19.729 1.00 87.83 242 GLN A O 1
ATOM 1743 N N . LYS A 1 244 ? -40.364 -26.290 18.116 1.00 76.44 243 LYS A N 1
ATOM 1744 C CA . LYS A 1 244 ? -38.941 -26.319 17.798 1.00 72.41 243 LYS A CA 1
ATOM 1745 C C . LYS A 1 244 ? -38.099 -25.774 18.947 1.00 68.35 243 LYS A C 1
ATOM 1746 O O . LYS A 1 244 ? -36.959 -26.210 19.143 1.00 75.38 243 LYS A O 1
ATOM 1752 N N . ASN A 1 245 ? -38.644 -24.828 19.713 1.00 63.41 244 ASN A N 1
ATOM 1753 C CA . ASN A 1 245 ? -37.935 -24.134 20.781 1.00 70.68 244 ASN A CA 1
ATOM 1754 C C . ASN A 1 245 ? -38.153 -24.748 22.165 1.00 84.43 244 ASN A C 1
ATOM 1755 O O . ASN A 1 245 ? -37.784 -24.122 23.163 1.00 80.90 244 ASN A O 1
ATOM 1760 N N . HIS A 1 246 ? -38.771 -25.935 22.246 1.00 97.85 245 HIS A N 1
ATOM 1761 C CA . HIS A 1 246 ? -39.042 -26.632 23.513 1.00 97.74 245 HIS A CA 1
ATOM 1762 C C . HIS A 1 246 ? -40.121 -25.934 24.342 1.00 93.20 245 HIS A C 1
ATOM 1763 O O . HIS A 1 246 ? -40.009 -25.818 25.563 1.00 97.38 245 HIS A O 1
ATOM 1770 N N . LEU A 1 247 ? -41.169 -25.460 23.677 1.00 78.96 246 LEU A N 1
ATOM 1771 C CA . LEU A 1 247 ? -42.348 -24.941 24.353 1.00 69.17 246 LEU A CA 1
ATOM 1772 C C . LEU A 1 247 ? -43.589 -25.593 23.759 1.00 61.89 246 LEU A C 1
ATOM 1773 O O . LEU A 1 247 ? -43.649 -25.868 22.559 1.00 58.58 246 LEU A O 1
ATOM 1778 N N . ASN A 1 248 ? -44.580 -25.836 24.612 1.00 60.08 247 ASN A N 1
ATOM 1779 C CA . ASN A 1 248 ? -45.812 -26.508 24.227 1.00 63.42 247 ASN A CA 1
ATOM 1780 C C . ASN A 1 248 ? -46.990 -25.546 24.310 1.00 56.79 247 ASN A C 1
ATOM 1781 O O . ASN A 1 248 ? -46.973 -24.582 25.082 1.00 49.31 247 ASN A O 1
ATOM 1786 N N . TYR A 1 249 ? -48.022 -25.836 23.518 1.00 60.23 248 TYR A N 1
ATOM 1787 C CA . TYR A 1 249 ? -49.155 -24.932 23.348 1.00 58.88 248 TYR A CA 1
ATOM 1788 C C . TYR A 1 249 ? -50.154 -25.163 24.473 1.00 62.72 248 TYR A C 1
ATOM 1789 O O . TYR A 1 249 ? -50.733 -26.248 24.588 1.00 62.14 248 TYR A O 1
ATOM 1798 N N . LEU A 1 250 ? -50.346 -24.142 25.312 1.00 65.71 249 LEU A N 1
ATOM 1799 C CA . LEU A 1 250 ? -51.349 -24.227 26.365 1.00 64.70 249 LEU A CA 1
ATOM 1800 C C . LEU A 1 250 ? -52.741 -23.907 25.840 1.00 68.75 249 LEU A C 1
ATOM 1801 O O . LEU A 1 250 ? -53.701 -24.623 26.143 1.00 72.42 249 LEU A O 1
ATOM 1806 N N . GLY A 1 251 ? -52.869 -22.858 25.054 1.00 72.90 250 GLY A N 1
ATOM 1807 C CA . GLY A 1 251 ? -54.177 -22.449 24.589 1.00 78.15 250 GLY A CA 1
ATOM 1808 C C . GLY A 1 251 ? -54.190 -20.962 24.265 1.00 78.24 250 GLY A C 1
ATOM 1809 O O . GLY A 1 251 ? -53.151 -20.368 23.977 1.00 83.09 250 GLY A O 1
ATOM 1810 N N . ASP A 1 252 ? -55.389 -20.392 24.308 1.00 70.63 251 ASP A N 1
ATOM 1811 C CA . ASP A 1 252 ? -55.611 -18.985 24.026 1.00 65.98 251 ASP A CA 1
ATOM 1812 C C . ASP A 1 252 ? -56.215 -18.316 25.253 1.00 59.90 251 ASP A C 1
ATOM 1813 O O . ASP A 1 252 ? -56.813 -18.971 26.111 1.00 60.69 251 ASP A O 1
ATOM 1818 N N . THR A 1 253 ? -56.039 -17.000 25.335 1.00 56.62 252 THR A N 1
ATOM 1819 C CA . THR A 1 253 ? -56.593 -16.210 26.426 1.00 58.89 252 THR A CA 1
ATOM 1820 C C . THR A 1 253 ? -58.022 -15.757 26.157 1.00 57.08 252 THR A C 1
ATOM 1821 O O . THR A 1 253 ? -58.612 -15.075 27.000 1.00 59.05 252 THR A O 1
ATOM 1825 N N . SER A 1 254 ? -58.585 -16.114 25.007 1.00 57.00 253 SER A N 1
ATOM 1826 C CA . SER A 1 254 ? -60.018 -15.992 24.763 1.00 61.34 253 SER A CA 1
ATOM 1827 C C . SER A 1 254 ? -60.592 -17.395 24.929 1.00 69.75 253 SER A C 1
ATOM 1828 O O . SER A 1 254 ? -60.366 -18.272 24.092 1.00 77.40 253 SER A O 1
ATOM 1831 N N . ILE A 1 255 ? -61.326 -17.610 26.026 1.00 70.30 254 ILE A N 1
ATOM 1832 C CA . ILE A 1 255 ? -61.914 -18.924 26.272 1.00 68.58 254 ILE A CA 1
ATOM 1833 C C . ILE A 1 255 ? -63.014 -19.194 25.257 1.00 73.36 254 ILE A C 1
ATOM 1834 O O . ILE A 1 255 ? -63.227 -20.342 24.842 1.00 74.62 254 ILE A O 1
ATOM 1839 N N . ALA A 1 256 ? -63.705 -18.140 24.813 1.00 72.84 255 ALA A N 1
ATOM 1840 C CA . ALA A 1 256 ? -64.686 -18.261 23.742 1.00 73.32 255 ALA A CA 1
ATOM 1841 C C . ALA A 1 256 ? -64.060 -18.674 22.416 1.00 68.77 255 ALA A C 1
ATOM 1842 O O . ALA A 1 256 ? -64.764 -19.216 21.558 1.00 61.42 255 ALA A O 1
ATOM 1844 N N . ALA A 1 257 ? -62.762 -18.432 22.225 1.00 73.83 256 ALA A N 1
ATOM 1845 C CA . ALA A 1 257 ? -62.141 -18.748 20.943 1.00 80.43 256 ALA A CA 1
ATOM 1846 C C . ALA A 1 257 ? -61.833 -20.234 20.793 1.00 88.81 256 ALA A C 1
ATOM 1847 O O . ALA A 1 257 ? -61.879 -20.758 19.675 1.00 89.12 256 ALA A O 1
ATOM 1849 N N . MET A 1 258 ? -61.529 -20.927 21.888 1.00 94.12 257 MET A N 1
ATOM 1850 C CA . MET A 1 258 ? -61.182 -22.341 21.832 1.00 97.28 257 MET A CA 1
ATOM 1851 C C . MET A 1 258 ? -62.407 -23.243 21.789 1.00 103.43 257 MET A C 1
ATOM 1852 O O . MET A 1 258 ? -62.260 -24.468 21.725 1.00 102.15 257 MET A O 1
ATOM 1857 N N . PHE A 1 259 ? -63.600 -22.665 21.825 1.00 110.41 258 PHE A N 1
ATOM 1858 C CA . PHE A 1 259 ? -64.848 -23.414 21.859 1.00 117.49 258 PHE A CA 1
ATOM 1859 C C . PHE A 1 259 ? -65.390 -23.526 20.439 1.00 131.01 258 PHE A C 1
ATOM 1860 O O . PHE A 1 259 ? -65.717 -22.515 19.808 1.00 130.46 258 PHE A O 1
ATOM 1868 N N . ILE A 1 260 ? -65.454 -24.753 19.927 1.00 144.18 259 ILE A N 1
ATOM 1869 C CA . ILE A 1 260 ? -66.093 -25.020 18.644 1.00 144.53 259 ILE A CA 1
ATOM 1870 C C . ILE A 1 260 ? -67.452 -25.651 18.939 1.00 147.01 259 ILE A C 1
ATOM 1871 O O . ILE A 1 260 ? -67.803 -25.883 20.101 1.00 157.26 259 ILE A O 1
ATOM 1876 N N . GLY A 1 261 ? -68.228 -25.943 17.907 1.00 151.54 260 GLY A N 1
ATOM 1877 C CA . GLY A 1 261 ? -69.549 -26.500 18.114 1.00 150.40 260 GLY A CA 1
ATOM 1878 C C . GLY A 1 261 ? -70.705 -25.567 17.833 1.00 148.08 260 GLY A C 1
ATOM 1879 O O . GLY A 1 261 ? -71.864 -25.985 17.978 1.00 137.83 260 GLY A O 1
ATOM 1880 N N . ASN A 1 262 ? -70.425 -24.321 17.434 1.00 155.97 261 ASN A N 1
ATOM 1881 C CA . ASN A 1 262 ? -71.429 -23.437 16.857 1.00 161.72 261 ASN A CA 1
ATOM 1882 C C . ASN A 1 262 ? -71.686 -23.739 15.386 1.00 164.67 261 ASN A C 1
ATOM 1883 O O . ASN A 1 262 ? -72.796 -23.500 14.901 1.00 168.31 261 ASN A O 1
ATOM 1885 N N . LEU A 1 263 ? -70.701 -24.282 14.675 1.00 144.89 262 LEU A N 1
ATOM 1886 C CA . LEU A 1 263 ? -70.904 -24.778 13.318 1.00 121.09 262 LEU A CA 1
ATOM 1887 C C . LEU A 1 263 ? -71.837 -25.988 13.357 1.00 117.97 262 LEU A C 1
ATOM 1888 O O . LEU A 1 263 ? -72.271 -26.379 14.447 1.00 117.00 262 LEU A O 1
ATOM 1893 N N . PRO A 1 264 ? -72.191 -26.599 12.222 1.00 115.18 263 PRO A N 1
ATOM 1894 C CA . PRO A 1 264 ? -73.117 -27.739 12.269 1.00 113.85 263 PRO A CA 1
ATOM 1895 C C . PRO A 1 264 ? -72.543 -28.924 13.035 1.00 115.00 263 PRO A C 1
ATOM 1896 O O . PRO A 1 264 ? -71.384 -28.951 13.456 1.00 116.28 263 PRO A O 1
ATOM 1900 N N . THR A 1 265 ? -73.391 -29.945 13.180 1.00 115.07 264 THR A N 1
ATOM 1901 C CA . THR A 1 265 ? -73.066 -31.125 13.976 1.00 114.28 264 THR A CA 1
ATOM 1902 C C . THR A 1 265 ? -72.222 -32.124 13.186 1.00 118.19 264 THR A C 1
ATOM 1903 O O . THR A 1 265 ? -71.097 -32.451 13.576 1.00 119.43 264 THR A O 1
ATOM 1907 N N . LYS A 1 266 ? -72.767 -32.620 12.077 1.00 121.06 265 LYS A N 1
ATOM 1908 C CA . LYS A 1 266 ? -72.075 -33.570 11.206 1.00 121.95 265 LYS A CA 1
ATOM 1909 C C . LYS A 1 266 ? -70.629 -33.157 10.919 1.00 123.19 265 LYS A C 1
ATOM 1910 O O . LYS A 1 266 ? -69.734 -34.010 10.874 1.00 122.84 265 LYS A O 1
ATOM 1916 N N . ALA A 1 267 ? -70.374 -31.853 10.750 1.00 123.44 266 ALA A N 1
ATOM 1917 C CA . ALA A 1 267 ? -69.005 -31.376 10.560 1.00 118.40 266 ALA A CA 1
ATOM 1918 C C . ALA A 1 267 ? -68.239 -31.327 11.883 1.00 104.36 266 ALA A C 1
ATOM 1919 O O . ALA A 1 267 ? -67.053 -31.688 11.936 1.00 102.37 266 ALA A O 1
ATOM 1921 N N . ALA A 1 268 ? -68.905 -30.886 12.957 1.00 102.92 267 ALA A N 1
ATOM 1922 C CA . ALA A 1 268 ? -68.290 -30.828 14.281 1.00 103.22 267 ALA A CA 1
ATOM 1923 C C . ALA A 1 268 ? -67.682 -32.171 14.672 1.00 113.72 267 ALA A C 1
ATOM 1924 O O . ALA A 1 268 ? -66.485 -32.271 14.962 1.00 114.20 267 ALA A O 1
ATOM 1926 N N . SER A 1 269 ? -68.518 -33.209 14.736 1.00 123.51 268 SER A N 1
ATOM 1927 C CA . SER A 1 269 ? -68.049 -34.520 15.170 1.00 125.98 268 SER A CA 1
ATOM 1928 C C . SER A 1 269 ? -66.843 -34.973 14.355 1.00 124.66 268 SER A C 1
ATOM 1929 O O . SER A 1 269 ? -65.894 -35.544 14.909 1.00 128.44 268 SER A O 1
ATOM 1932 N N . LYS A 1 270 ? -66.839 -34.671 13.052 1.00 108.70 269 LYS A N 1
ATOM 1933 C CA . LYS A 1 270 ? -65.677 -34.940 12.213 1.00 93.88 269 LYS A CA 1
ATOM 1934 C C . LYS A 1 270 ? -64.461 -34.127 12.647 1.00 89.85 269 LYS A C 1
ATOM 1935 O O . LYS A 1 270 ? -63.326 -34.596 12.505 1.00 91.80 269 LYS A O 1
ATOM 1941 N N . LEU A 1 271 ? -64.662 -32.907 13.163 1.00 83.73 270 LEU A N 1
ATOM 1942 C CA . LEU A 1 271 ? -63.513 -32.123 13.620 1.00 79.20 270 LEU A CA 1
ATOM 1943 C C . LEU A 1 271 ? -62.969 -32.639 14.948 1.00 84.14 270 LEU A C 1
ATOM 1944 O O . LEU A 1 271 ? -61.753 -32.626 15.174 1.00 82.10 270 LEU A O 1
ATOM 1949 N N . GLN A 1 272 ? -63.847 -33.079 15.848 1.00 95.52 271 GLN A N 1
ATOM 1950 C CA . GLN A 1 272 ? -63.363 -33.610 17.118 1.00 105.59 271 GLN A CA 1
ATOM 1951 C C . GLN A 1 272 ? -62.722 -34.980 16.941 1.00 117.54 271 GLN A C 1
ATOM 1952 O O . GLN A 1 272 ? -61.775 -35.315 17.663 1.00 124.33 271 GLN A O 1
ATOM 1958 N N . ALA A 1 273 ? -63.191 -35.760 15.963 1.00 123.26 272 ALA A N 1
ATOM 1959 C CA . ALA A 1 273 ? -62.764 -37.151 15.837 1.00 119.63 272 ALA A CA 1
ATOM 1960 C C . ALA A 1 273 ? -61.258 -37.284 15.653 1.00 119.16 272 ALA A C 1
ATOM 1961 O O . ALA A 1 273 ? -60.680 -38.312 16.019 1.00 123.62 272 ALA A O 1
ATOM 1963 N N . ILE A 1 274 ? -60.605 -36.265 15.095 1.00 105.96 273 ILE A N 1
ATOM 1964 C CA . ILE A 1 274 ? -59.173 -36.370 14.829 1.00 91.97 273 ILE A CA 1
ATOM 1965 C C . ILE A 1 274 ? -58.357 -36.196 16.106 1.00 88.83 273 ILE A C 1
ATOM 1966 O O . ILE A 1 274 ? -57.342 -36.876 16.300 1.00 86.07 273 ILE A O 1
ATOM 1971 N N . ASN A 1 275 ? -58.778 -35.284 16.987 1.00 93.06 274 ASN A N 1
ATOM 1972 C CA . ASN A 1 275 ? -58.062 -34.985 18.231 1.00 100.40 274 ASN A CA 1
ATOM 1973 C C . ASN A 1 275 ? -56.630 -34.521 17.949 1.00 104.35 274 ASN A C 1
ATOM 1974 O O . ASN A 1 275 ? -55.673 -34.959 18.594 1.00 107.11 274 ASN A O 1
ATOM 1979 N N . ASP A 1 276 ? -56.477 -33.641 16.958 1.00 104.48 275 ASP A N 1
ATOM 1980 C CA . ASP A 1 276 ? -55.227 -32.922 16.721 1.00 102.88 275 ASP A CA 1
ATOM 1981 C C . ASP A 1 276 ? -55.506 -31.436 16.930 1.00 106.20 275 ASP A C 1
ATOM 1982 O O . ASP A 1 276 ? -56.176 -30.803 16.103 1.00 114.39 275 ASP A O 1
ATOM 1987 N N . ILE A 1 277 ? -54.966 -30.872 18.015 1.00 102.34 276 ILE A N 1
ATOM 1988 C CA . ILE A 1 277 ? -55.384 -29.539 18.452 1.00 96.79 276 ILE A CA 1
ATOM 1989 C C . ILE A 1 277 ? -55.005 -28.490 17.416 1.00 95.55 276 ILE A C 1
ATOM 1990 O O . ILE A 1 277 ? -55.826 -27.650 17.027 1.00 98.27 276 ILE A O 1
ATOM 1995 N N . VAL A 1 278 ? -53.750 -28.523 16.960 1.00 90.92 277 VAL A N 1
ATOM 1996 C CA . VAL A 1 278 ? -53.267 -27.526 16.006 1.00 88.03 277 VAL A CA 1
ATOM 1997 C C . VAL A 1 278 ? -54.070 -27.583 14.713 1.00 89.97 277 VAL A C 1
ATOM 1998 O O . VAL A 1 278 ? -54.366 -26.547 14.099 1.00 91.87 277 VAL A O 1
ATOM 2002 N N . CYS A 1 279 ? -54.435 -28.790 14.279 1.00 88.40 278 CYS A N 1
ATOM 2003 C CA . CYS A 1 279 ? -55.206 -28.938 13.049 1.00 85.62 278 CYS A CA 1
ATOM 2004 C C . CYS A 1 279 ? -56.608 -28.362 13.209 1.00 92.77 278 CYS A C 1
ATOM 2005 O O . CYS A 1 279 ? -57.074 -27.586 12.364 1.00 96.92 278 CYS A O 1
ATOM 2008 N N . THR A 1 280 ? -57.293 -28.725 14.297 1.00 93.01 279 THR A N 1
ATOM 2009 C CA . THR A 1 280 ? -58.621 -28.176 14.561 1.00 96.34 279 THR A CA 1
ATOM 2010 C C . THR A 1 280 ? -58.578 -26.655 14.645 1.00 96.74 279 THR A C 1
ATOM 2011 O O . THR A 1 280 ? -59.329 -25.958 13.952 1.00 104.60 279 THR A O 1
ATOM 2015 N N . GLU A 1 281 ? -57.703 -26.123 15.500 1.00 83.83 280 GLU A N 1
ATOM 2016 C CA . GLU A 1 281 ? -57.658 -24.681 15.716 1.00 71.21 280 GLU A CA 1
ATOM 2017 C C . GLU A 1 281 ? -57.340 -23.942 14.423 1.00 65.84 280 GLU A C 1
ATOM 2018 O O . GLU A 1 281 ? -57.978 -22.934 14.094 1.00 65.69 280 GLU A O 1
ATOM 2024 N N . GLN A 1 282 ? -56.353 -24.424 13.666 1.00 59.98 281 GLN A N 1
ATOM 2025 C CA . GLN A 1 282 ? -56.010 -23.667 12.474 1.00 62.34 281 GLN A CA 1
ATOM 2026 C C . GLN A 1 282 ? -57.055 -23.821 11.388 1.00 67.43 281 GLN A C 1
ATOM 2027 O O . GLN A 1 282 ? -57.165 -22.942 10.529 1.00 69.21 281 GLN A O 1
ATOM 2033 N N . TYR A 1 283 ? -57.820 -24.913 11.397 1.00 70.70 282 TYR A N 1
ATOM 2034 C CA . TYR A 1 283 ? -59.029 -24.939 10.585 1.00 73.94 282 TYR A CA 1
ATOM 2035 C C . TYR A 1 283 ? -59.997 -23.850 11.034 1.00 77.10 282 TYR A C 1
ATOM 2036 O O . TYR A 1 283 ? -60.628 -23.177 10.203 1.00 76.11 282 TYR A O 1
ATOM 2045 N N . MET A 1 284 ? -60.122 -23.655 12.351 1.00 85.58 283 MET A N 1
ATOM 2046 C CA . MET A 1 284 ? -60.954 -22.567 12.856 1.00 87.47 283 MET A CA 1
ATOM 2047 C C . MET A 1 284 ? -60.495 -21.220 12.305 1.00 89.91 283 MET A C 1
ATOM 2048 O O . MET A 1 284 ? -61.320 -20.387 11.916 1.00 94.29 283 MET A O 1
ATOM 2053 N N . ASP A 1 285 ? -59.180 -20.986 12.263 1.00 83.53 284 ASP A N 1
ATOM 2054 C CA . ASP A 1 285 ? -58.674 -19.746 11.674 1.00 74.42 284 ASP A CA 1
ATOM 2055 C C . ASP A 1 285 ? -59.134 -19.603 10.237 1.00 73.88 284 ASP A C 1
ATOM 2056 O O . ASP A 1 285 ? -59.451 -18.499 9.771 1.00 73.74 284 ASP A O 1
ATOM 2061 N N . PHE A 1 286 ? -59.192 -20.733 9.532 1.00 73.40 285 PHE A N 1
ATOM 2062 C CA . PHE A 1 286 ? -59.539 -20.753 8.122 1.00 72.09 285 PHE A CA 1
ATOM 2063 C C . PHE A 1 286 ? -60.987 -20.340 7.899 1.00 62.20 285 PHE A C 1
ATOM 2064 O O . PHE A 1 286 ? -61.262 -19.424 7.118 1.00 59.77 285 PHE A O 1
ATOM 2072 N N . ILE A 1 287 ? -61.935 -20.985 8.586 1.00 63.42 286 ILE A N 1
ATOM 2073 C CA . ILE A 1 287 ? -63.338 -20.672 8.301 1.00 67.19 286 ILE A CA 1
ATOM 2074 C C . ILE A 1 287 ? -63.885 -19.497 9.107 1.00 71.15 286 ILE A C 1
ATOM 2075 O O . ILE A 1 287 ? -64.963 -18.978 8.768 1.00 74.47 286 ILE A O 1
ATOM 2080 N N . THR A 1 288 ? -63.198 -19.060 10.165 1.00 72.37 287 THR A N 1
ATOM 2081 C CA . THR A 1 288 ? -63.622 -17.865 10.884 1.00 72.15 287 THR A CA 1
ATOM 2082 C C . THR A 1 288 ? -62.850 -16.596 10.525 1.00 72.14 287 THR A C 1
ATOM 2083 O O . THR A 1 288 ? -63.224 -15.523 11.007 1.00 71.69 287 THR A O 1
ATOM 2087 N N . ASN A 1 289 ? -61.806 -16.674 9.691 1.00 71.23 288 ASN A N 1
ATOM 2088 C CA . ASN A 1 289 ? -60.984 -15.519 9.298 1.00 68.12 288 ASN A CA 1
ATOM 2089 C C . ASN A 1 289 ? -60.468 -14.764 10.532 1.00 65.79 288 ASN A C 1
ATOM 2090 O O . ASN A 1 289 ? -60.896 -13.650 10.844 1.00 59.63 288 ASN A O 1
ATOM 2095 N N . ARG A 1 290 ? -59.537 -15.412 11.237 1.00 70.07 289 ARG A N 1
ATOM 2096 C CA . ARG A 1 290 ? -58.987 -14.892 12.491 1.00 71.15 289 ARG A CA 1
ATOM 2097 C C . ARG A 1 290 ? -57.883 -13.870 12.230 1.00 69.56 289 ARG A C 1
ATOM 2098 O O . ARG A 1 290 ? -56.881 -14.183 11.577 1.00 75.11 289 ARG A O 1
ATOM 2106 N N . LYS A 1 291 ? -58.062 -12.656 12.763 1.00 66.89 290 LYS A N 1
ATOM 2107 C CA . LYS A 1 291 ? -57.066 -11.599 12.616 1.00 62.13 290 LYS A CA 1
ATOM 2108 C C . LYS A 1 291 ? -55.944 -11.685 13.649 1.00 61.02 290 LYS A C 1
ATOM 2109 O O . LYS A 1 291 ? -54.785 -11.406 13.317 1.00 59.27 290 LYS A O 1
ATOM 2115 N N . PHE A 1 292 ? -56.256 -12.031 14.898 1.00 61.91 291 PHE A N 1
ATOM 2116 C CA . PHE A 1 292 ? -55.275 -11.964 15.974 1.00 63.20 291 PHE A CA 1
ATOM 2117 C C . PHE A 1 292 ? -55.297 -13.233 16.812 1.00 61.08 291 PHE A C 1
ATOM 2118 O O . PHE A 1 292 ? -56.312 -13.930 16.886 1.00 57.99 291 PHE A O 1
ATOM 2126 N N . ARG A 1 293 ? -54.167 -13.512 17.466 1.00 60.76 292 ARG A N 1
ATOM 2127 C CA . ARG A 1 293 ? -54.107 -14.572 18.464 1.00 58.22 292 ARG A CA 1
ATOM 2128 C C . ARG A 1 293 ? -53.263 -14.132 19.651 1.00 57.69 292 ARG A C 1
ATOM 2129 O O . ARG A 1 293 ? -52.156 -13.606 19.479 1.00 70.87 292 ARG A O 1
ATOM 2137 N N . SER A 1 294 ? -53.805 -14.348 20.854 1.00 46.32 293 SER A N 1
ATOM 2138 C CA . SER A 1 294 ? -53.086 -14.190 22.113 1.00 43.33 293 SER A CA 1
ATOM 2139 C C . SER A 1 294 ? -52.897 -15.586 22.695 1.00 43.37 293 SER A C 1
ATOM 2140 O O . SER A 1 294 ? -53.850 -16.183 23.203 1.00 46.48 293 SER A O 1
ATOM 2143 N N . THR A 1 295 ? -51.667 -16.087 22.660 1.00 44.14 294 THR A N 1
ATOM 2144 C CA . THR A 1 295 ? -51.389 -17.500 22.879 1.00 44.88 294 THR A CA 1
ATOM 2145 C C . THR A 1 295 ? -50.601 -17.713 24.164 1.00 43.73 294 THR A C 1
ATOM 2146 O O . THR A 1 295 ? -49.639 -16.991 24.439 1.00 43.19 294 THR A O 1
ATOM 2150 N N . LEU A 1 296 ? -51.014 -18.708 24.948 1.00 45.45 295 LEU A N 1
ATOM 2151 C CA . LEU A 1 296 ? -50.304 -19.117 26.153 1.00 50.76 295 LEU A CA 1
ATOM 2152 C C . LEU A 1 296 ? -49.425 -20.321 25.849 1.00 56.61 295 LEU A C 1
ATOM 2153 O O . LEU A 1 296 ? -49.886 -21.293 25.244 1.00 62.81 295 LEU A O 1
ATOM 2158 N N . LEU A 1 297 ? -48.166 -20.254 26.273 1.00 52.43 296 LEU A N 1
ATOM 2159 C CA . LEU A 1 297 ? -47.219 -21.343 26.110 1.00 48.28 296 LEU A CA 1
ATOM 2160 C C . LEU A 1 297 ? -46.721 -21.804 27.473 1.00 51.23 296 LEU A C 1
ATOM 2161 O O . LEU A 1 297 ? -46.569 -21.003 28.401 1.00 51.88 296 LEU A O 1
ATOM 2166 N N . CYS A 1 298 ? -46.478 -23.110 27.585 1.00 59.91 297 CYS A N 1
ATOM 2167 C CA . CYS A 1 298 ? -45.873 -23.677 28.787 1.00 55.53 297 CYS A CA 1
ATOM 2168 C C . CYS A 1 298 ? -44.735 -24.615 28.405 1.00 56.88 297 CYS A C 1
ATOM 2169 O O . CYS A 1 298 ? -44.357 -24.685 27.234 1.00 57.23 297 CYS A O 1
ATOM 2172 N N . HIS A 1 299 ? -44.166 -25.325 29.375 1.00 63.74 298 HIS A N 1
ATOM 2173 C CA . HIS A 1 299 ? -43.095 -26.275 29.098 1.00 76.20 298 HIS A CA 1
ATOM 2174 C C . HIS A 1 299 ? -43.693 -27.629 28.746 1.00 85.87 298 HIS A C 1
ATOM 2175 O O . HIS A 1 299 ? -44.644 -28.080 29.392 1.00 89.09 298 HIS A O 1
ATOM 2182 N N . GLN A 1 300 ? -43.152 -28.258 27.702 1.00 87.31 299 GLN A N 1
ATOM 2183 C CA . GLN A 1 300 ? -43.731 -29.479 27.156 1.00 87.50 299 GLN A CA 1
ATOM 2184 C C . GLN A 1 300 ? -43.447 -30.652 28.079 1.00 91.38 299 GLN A C 1
ATOM 2185 O O . GLN A 1 300 ? -43.903 -31.775 27.834 1.00 96.91 299 GLN A O 1
ATOM 2191 N N . ASN A 1 301 ? -42.698 -30.390 29.150 1.00 90.52 300 ASN A N 1
ATOM 2192 C CA . ASN A 1 301 ? -42.534 -31.355 30.223 1.00 94.02 300 ASN A CA 1
ATOM 2193 C C . ASN A 1 301 ? -43.739 -31.388 31.157 1.00 88.58 300 ASN A C 1
ATOM 2194 O O . ASN A 1 301 ? -43.753 -32.190 32.094 1.00 86.50 300 ASN A O 1
ATOM 2199 N N . ILE A 1 302 ? -44.744 -30.555 30.918 1.00 85.30 301 ILE A N 1
ATOM 2200 C CA . ILE A 1 302 ? -45.972 -30.509 31.707 1.00 80.16 301 ILE A CA 1
ATOM 2201 C C . ILE A 1 302 ? -47.097 -31.102 30.862 1.00 78.93 301 ILE A C 1
ATOM 2202 O O . ILE A 1 302 ? -47.330 -30.634 29.738 1.00 79.23 301 ILE A O 1
ATOM 2207 N N . PRO A 1 303 ? -47.801 -32.133 31.335 1.00 76.91 302 PRO A N 1
ATOM 2208 C CA . PRO A 1 303 ? -49.008 -32.579 30.623 1.00 73.00 302 PRO A CA 1
ATOM 2209 C C . PRO A 1 303 ? -50.131 -31.562 30.801 1.00 67.82 302 PRO A C 1
ATOM 2210 O O . PRO A 1 303 ? -50.344 -31.023 31.894 1.00 69.13 302 PRO A O 1
ATOM 2214 N N . ILE A 1 304 ? -50.850 -31.293 29.716 1.00 66.30 303 ILE A N 1
ATOM 2215 C CA . ILE A 1 304 ? -52.016 -30.420 29.750 1.00 66.03 303 ILE A CA 1
ATOM 2216 C C . ILE A 1 304 ? -53.255 -31.290 29.586 1.00 67.10 303 ILE A C 1
ATOM 2217 O O . ILE A 1 304 ? -53.288 -32.192 28.740 1.00 73.84 303 ILE A O 1
ATOM 2222 N N . ASN A 1 305 ? -54.251 -31.057 30.432 1.00 61.09 304 ASN A N 1
ATOM 2223 C CA . ASN A 1 305 ? -55.482 -31.834 30.420 1.00 57.72 304 ASN A CA 1
ATOM 2224 C C . ASN A 1 305 ? -56.560 -30.973 29.782 1.00 63.64 304 ASN A C 1
ATOM 2225 O O . ASN A 1 305 ? -57.024 -30.001 30.386 1.00 70.02 304 ASN A O 1
ATOM 2230 N N . ARG A 1 306 ? -56.954 -31.333 28.565 1.00 68.09 305 ARG A N 1
ATOM 2231 C CA . ARG A 1 306 ? -57.957 -30.586 27.822 1.00 69.98 305 ARG A CA 1
ATOM 2232 C C . ARG A 1 306 ? -59.372 -31.074 28.093 1.00 69.16 305 ARG A C 1
ATOM 2233 O O . ARG A 1 306 ? -60.325 -30.510 27.545 1.00 57.69 305 ARG A O 1
ATOM 2241 N N . LYS A 1 307 ? -59.533 -32.090 28.934 1.00 82.11 306 LYS A N 1
ATOM 2242 C CA . LYS A 1 307 ? -60.848 -32.578 29.327 1.00 89.83 306 LYS A CA 1
ATOM 2243 C C . LYS A 1 307 ? -61.261 -31.829 30.588 1.00 83.71 306 LYS A C 1
ATOM 2244 O O . LYS A 1 307 ? -60.650 -32.005 31.647 1.00 81.14 306 LYS A O 1
ATOM 2250 N N . ILE A 1 308 ? -62.295 -31.000 30.480 1.00 78.44 307 ILE A N 1
ATOM 2251 C CA . ILE A 1 308 ? -62.695 -30.110 31.565 1.00 74.21 307 ILE A CA 1
ATOM 2252 C C . ILE A 1 308 ? -63.758 -30.814 32.404 1.00 70.09 307 ILE A C 1
ATOM 2253 O O . ILE A 1 308 ? -64.880 -31.047 31.942 1.00 70.03 307 ILE A O 1
ATOM 2258 N N . GLU A 1 309 ? -63.412 -31.144 33.647 1.00 72.11 308 GLU A N 1
ATOM 2259 C CA . GLU A 1 309 ? -64.353 -31.772 34.566 1.00 76.34 308 GLU A CA 1
ATOM 2260 C C . GLU A 1 309 ? -65.015 -30.710 35.435 1.00 63.94 308 GLU A C 1
ATOM 2261 O O . GLU A 1 309 ? -64.343 -29.812 35.952 1.00 68.71 308 GLU A O 1
ATOM 2267 N N . PHE A 1 310 ? -66.338 -30.812 35.577 1.00 50.57 309 PHE A N 1
ATOM 2268 C CA . PHE A 1 310 ? -67.080 -29.859 36.396 1.00 46.86 309 PHE A CA 1
ATOM 2269 C C . PHE A 1 310 ? -66.558 -29.843 37.827 1.00 58.75 309 PHE A C 1
ATOM 2270 O O . PHE A 1 310 ? -66.477 -28.780 38.458 1.00 56.62 309 PHE A O 1
ATOM 2278 N N . ASP A 1 311 ? -66.194 -31.017 38.351 1.00 75.47 310 ASP A N 1
ATOM 2279 C CA . ASP A 1 311 ? -65.659 -31.103 39.705 1.00 81.95 310 ASP A CA 1
ATOM 2280 C C . ASP A 1 311 ? -64.410 -30.246 39.865 1.00 73.51 310 ASP A C 1
ATOM 2281 O O . ASP A 1 311 ? -64.114 -29.775 40.969 1.00 77.74 310 ASP A O 1
ATO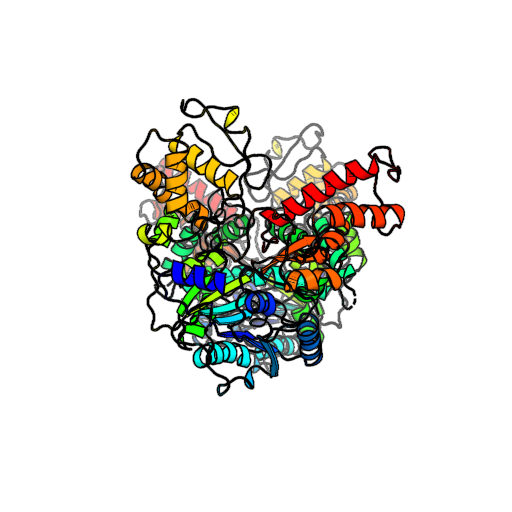M 2286 N N . ASN A 1 312 ? -63.664 -30.043 38.777 1.00 58.19 311 ASN A N 1
ATOM 2287 C CA . ASN A 1 312 ? -62.567 -29.085 38.745 1.00 51.15 311 ASN A CA 1
ATOM 2288 C C . ASN A 1 312 ? -63.033 -27.663 38.453 1.00 57.13 311 ASN A C 1
ATOM 2289 O O . ASN A 1 312 ? -62.281 -26.715 38.705 1.00 64.21 311 ASN A O 1
ATOM 2294 N N . LEU A 1 313 ? -64.248 -27.491 37.935 1.00 49.43 312 LEU A N 1
ATOM 2295 C CA . LEU A 1 313 ? -64.783 -26.173 37.617 1.00 46.72 312 LEU A CA 1
ATOM 2296 C C . LEU A 1 313 ? -65.585 -25.558 38.754 1.00 52.58 312 LEU A C 1
ATOM 2297 O O . LEU A 1 313 ? -66.022 -24.410 38.630 1.00 68.20 312 LEU A O 1
ATOM 2302 N N . LYS A 1 314 ? -65.806 -26.285 39.845 1.00 45.66 313 LYS A N 1
ATOM 2303 C CA . LYS A 1 314 ? -66.480 -25.710 41.002 1.00 52.66 313 LYS A CA 1
ATOM 2304 C C . LYS A 1 314 ? -65.507 -25.159 42.039 1.00 61.29 313 LYS A C 1
ATOM 2305 O O . LYS A 1 314 ? -65.946 -24.671 43.086 1.00 62.35 313 LYS A O 1
ATOM 2311 N N . ASP A 1 315 ? -64.205 -25.220 41.769 1.00 68.64 314 ASP A N 1
ATOM 2312 C CA . ASP A 1 315 ? -63.195 -24.556 42.581 1.00 76.44 314 ASP A CA 1
ATOM 2313 C C . ASP A 1 315 ? -62.844 -23.172 42.048 1.00 64.19 314 ASP A C 1
ATOM 2314 O O . ASP A 1 315 ? -61.958 -22.510 42.599 1.00 61.35 314 ASP A O 1
ATOM 2319 N N . PHE A 1 316 ? -63.512 -22.728 40.987 1.00 54.05 315 PHE A N 1
ATOM 2320 C CA . PHE A 1 316 ? -63.237 -21.448 40.352 1.00 45.28 315 PHE A CA 1
ATOM 2321 C C . PHE A 1 316 ? -64.239 -20.399 40.817 1.00 48.50 315 PHE A C 1
ATOM 2322 O O . PHE A 1 316 ? -65.424 -20.692 41.005 1.00 50.51 315 PHE A O 1
ATOM 2330 N N . TYR A 1 317 ? -63.751 -19.178 41.016 1.00 50.90 316 TYR A N 1
ATOM 2331 C CA . TYR A 1 317 ? -64.639 -18.059 41.287 1.00 47.05 316 TYR A CA 1
ATOM 2332 C C . TYR A 1 317 ? -65.314 -17.633 39.990 1.00 47.17 316 TYR A C 1
ATOM 2333 O O . TYR A 1 317 ? -64.642 -17.372 38.988 1.00 41.05 316 TYR A O 1
ATOM 2342 N N . THR A 1 318 ? -66.643 -17.575 40.007 1.00 45.83 317 THR A N 1
ATOM 2343 C CA . THR A 1 318 ? -67.438 -17.429 38.796 1.00 48.58 317 THR A CA 1
ATOM 2344 C C . THR A 1 318 ? -68.293 -16.171 38.852 1.00 49.64 317 THR A C 1
ATOM 2345 O O . THR A 1 318 ? -68.762 -15.767 39.917 1.00 46.95 317 THR A O 1
ATOM 2349 N N . THR A 1 319 ? -68.486 -15.547 37.690 1.00 53.43 318 THR A N 1
ATOM 2350 C CA . THR A 1 319 ? -69.289 -14.332 37.588 1.00 54.72 318 THR A CA 1
ATOM 2351 C C . THR A 1 319 ? -70.200 -14.423 36.374 1.00 59.93 318 THR A C 1
ATOM 2352 O O . THR A 1 319 ? -69.722 -14.593 35.247 1.00 61.89 318 THR A O 1
ATOM 2356 N N . PHE A 1 320 ? -71.505 -14.339 36.620 1.00 66.66 319 PHE A N 1
ATOM 2357 C CA . PHE A 1 320 ? -72.519 -14.102 35.600 1.00 68.71 319 PHE A CA 1
ATOM 2358 C C . PHE A 1 320 ? -73.060 -12.701 35.848 1.00 74.99 319 PHE A C 1
ATOM 2359 O O . PHE A 1 320 ? -73.684 -12.453 36.885 1.00 77.35 319 PHE A O 1
ATOM 2367 N N . ASN A 1 321 ? -72.808 -11.784 34.920 1.00 70.65 320 ASN A N 1
ATOM 2368 C CA . ASN A 1 321 ? -73.188 -10.386 35.102 1.00 69.21 320 ASN A CA 1
ATOM 2369 C C . ASN A 1 321 ? -74.583 -10.182 34.524 1.00 64.92 320 ASN A C 1
ATOM 2370 O O . ASN A 1 321 ? -74.774 -10.250 33.306 1.00 62.40 320 ASN A O 1
ATOM 2375 N N . ILE A 1 322 ? -75.552 -9.916 35.400 1.00 67.52 321 ILE A N 1
ATOM 2376 C CA . ILE A 1 322 ? -76.963 -9.987 35.048 1.00 64.57 321 ILE A CA 1
ATOM 2377 C C . ILE A 1 322 ? -77.735 -8.981 35.894 1.00 66.81 321 ILE A C 1
ATOM 2378 O O . ILE A 1 322 ? -77.448 -8.786 37.080 1.00 71.07 321 ILE A O 1
ATOM 2383 N N . ARG A 1 323 ? -78.726 -8.341 35.270 1.00 63.96 322 ARG A N 1
ATOM 2384 C CA . ARG A 1 323 ? -79.708 -7.547 35.984 1.00 60.45 322 ARG A CA 1
ATOM 2385 C C . ARG A 1 323 ? -81.098 -8.139 35.790 1.00 49.92 322 ARG A C 1
ATOM 2386 O O . ARG A 1 323 ? -81.430 -8.598 34.693 1.00 50.59 322 ARG A O 1
ATOM 2394 N N . PRO A 1 324 ? -81.935 -8.116 36.820 1.00 46.41 323 PRO A N 1
ATOM 2395 C CA . PRO A 1 324 ? -83.298 -8.627 36.674 1.00 60.55 323 PRO A CA 1
ATOM 2396 C C . PRO A 1 324 ? -84.187 -7.653 35.923 1.00 76.32 323 PRO A C 1
ATOM 2397 O O . PRO A 1 324 ? -83.978 -6.436 35.950 1.00 85.94 323 PRO A O 1
ATOM 2401 N N . ILE A 1 325 ? -85.172 -8.212 35.217 1.00 74.86 324 ILE A N 1
ATOM 2402 C CA . ILE A 1 325 ? -86.270 -7.399 34.707 1.00 74.04 324 ILE A CA 1
ATOM 2403 C C . ILE A 1 325 ? -87.257 -7.091 35.825 1.00 74.36 324 ILE A C 1
ATOM 2404 O O . ILE A 1 325 ? -87.661 -5.940 36.025 1.00 74.55 324 ILE A O 1
ATOM 2409 N N . SER A 1 326 ? -87.640 -8.118 36.588 1.00 77.00 325 SER A N 1
ATOM 2410 C CA . SER A 1 326 ? -88.549 -8.002 37.717 1.00 81.31 325 SER A CA 1
ATOM 2411 C C . SER A 1 326 ? -87.777 -8.139 39.019 1.00 78.76 325 SER A C 1
ATOM 2412 O O . SER A 1 326 ? -87.034 -9.119 39.185 1.00 85.84 325 SER A O 1
ATOM 2415 N N . PRO A 1 327 ? -87.905 -7.195 39.952 1.00 68.77 326 PRO A N 1
ATOM 2416 C CA . PRO A 1 327 ? -87.225 -7.343 41.242 1.00 64.14 326 PRO A CA 1
ATOM 2417 C C . PRO A 1 327 ? -87.751 -8.548 42.007 1.00 65.06 326 PRO A C 1
ATOM 2418 O O . PRO A 1 327 ? -88.923 -8.917 41.899 1.00 67.90 326 PRO A O 1
ATOM 2422 N N . GLU A 1 328 ? -86.866 -9.155 42.805 1.00 63.92 327 GLU A N 1
ATOM 2423 C CA . GLU A 1 328 ? -87.177 -10.451 43.406 1.00 69.49 327 GLU A CA 1
ATOM 2424 C C . GLU A 1 328 ? -88.365 -10.374 44.355 1.00 79.54 327 GLU A C 1
ATOM 2425 O O . GLU A 1 328 ? -89.053 -11.379 44.568 1.00 90.35 327 GLU A O 1
ATOM 2431 N N . ASN A 1 329 ? -88.633 -9.195 44.917 1.00 78.51 328 ASN A N 1
ATOM 2432 C CA . ASN A 1 329 ? -89.683 -9.056 45.918 1.00 79.59 328 ASN A CA 1
ATOM 2433 C C . ASN A 1 329 ? -91.076 -9.034 45.304 1.00 79.11 328 ASN A C 1
ATOM 2434 O O . ASN A 1 329 ? -92.043 -9.424 45.966 1.00 75.04 328 ASN A O 1
ATOM 2439 N N . LYS A 1 330 ? -91.203 -8.608 44.050 1.00 85.28 329 LYS A N 1
ATOM 2440 C CA . LYS A 1 330 ? -92.497 -8.541 43.386 1.00 88.96 329 LYS A CA 1
ATOM 2441 C C . LYS A 1 330 ? -92.863 -9.829 42.653 1.00 87.25 329 LYS A C 1
ATOM 2442 O O . LYS A 1 330 ? -93.902 -9.871 41.987 1.00 87.21 329 LYS A O 1
ATOM 2448 N N . ILE A 1 331 ? -92.045 -10.874 42.763 1.00 87.97 330 ILE A N 1
ATOM 2449 C CA . ILE A 1 331 ? -92.269 -12.129 42.055 1.00 85.23 330 ILE A CA 1
ATOM 2450 C C . ILE A 1 331 ? -92.247 -13.278 43.055 1.00 84.74 330 ILE A C 1
ATOM 2451 O O . ILE A 1 331 ? -91.470 -13.266 44.017 1.00 81.07 330 ILE A O 1
ATOM 2456 N N . ASP A 1 332 ? -93.135 -14.250 42.849 1.00 84.27 331 ASP A N 1
ATOM 2457 C CA . ASP A 1 332 ? -93.079 -15.521 43.557 1.00 77.97 331 ASP A CA 1
ATOM 2458 C C . ASP A 1 332 ? -92.147 -16.456 42.800 1.00 72.29 331 ASP A C 1
ATOM 2459 O O . ASP A 1 332 ? -92.253 -16.591 41.577 1.00 68.48 331 ASP A O 1
ATOM 2461 N N . LEU A 1 333 ? -91.240 -17.103 43.532 1.00 73.77 332 LEU A N 1
ATOM 2462 C CA . LEU A 1 333 ? -90.180 -17.874 42.894 1.00 74.85 332 LEU A CA 1
ATOM 2463 C C . LEU A 1 333 ? -90.654 -19.232 42.393 1.00 83.86 332 LEU A C 1
ATOM 2464 O O . LEU A 1 333 ? -90.093 -19.758 41.425 1.00 78.48 332 LEU A O 1
ATOM 2469 N N . ASN A 1 334 ? -91.668 -19.814 43.024 1.00 95.19 333 ASN A N 1
ATOM 2470 C CA . ASN A 1 334 ? -92.082 -21.176 42.719 1.00 94.35 333 ASN A CA 1
ATOM 2471 C C . ASN A 1 334 ? -93.098 -21.265 41.589 1.00 87.60 333 ASN A C 1
ATOM 2472 O O . ASN A 1 334 ? -93.476 -22.377 41.209 1.00 85.50 333 ASN A O 1
ATOM 2477 N N . ASN A 1 335 ? -93.550 -20.140 41.039 1.00 87.87 334 ASN A N 1
ATOM 2478 C CA . ASN A 1 335 ? -94.561 -20.191 39.988 1.00 89.48 334 ASN A CA 1
ATOM 2479 C C . ASN A 1 335 ? -93.899 -20.676 38.703 1.00 95.03 334 ASN A C 1
ATOM 2480 O O . ASN A 1 335 ? -92.990 -20.024 38.178 1.00 98.44 334 ASN A O 1
ATOM 2485 N N . GLU A 1 336 ? -94.354 -21.820 38.194 1.00 94.79 335 GLU A N 1
ATOM 2486 C CA . GLU A 1 336 ? -93.815 -22.413 36.977 1.00 92.87 335 GLU A CA 1
ATOM 2487 C C . GLU A 1 336 ? -94.586 -21.971 35.744 1.00 94.71 335 GLU A C 1
ATOM 2488 O O . GLU A 1 336 ? -94.234 -22.361 34.625 1.00 95.94 335 GLU A O 1
ATOM 2494 N N . GLN A 1 337 ? -95.639 -21.183 35.936 1.00 98.27 336 GLN A N 1
ATOM 2495 C CA . GLN A 1 337 ? -96.398 -20.553 34.870 1.00 102.28 336 GLN A CA 1
ATOM 2496 C C . GLN A 1 337 ? -95.847 -19.179 34.486 1.00 103.18 336 GLN A C 1
ATOM 2497 O O . GLN A 1 337 ? -96.178 -18.670 33.410 1.00 102.10 336 GLN A O 1
ATOM 2503 N N . GLU A 1 338 ? -94.964 -18.599 35.303 1.00 106.65 337 GLU A N 1
ATOM 2504 C CA . GLU A 1 338 ? -94.420 -17.263 35.077 1.00 102.42 337 GLU A CA 1
ATOM 2505 C C . GLU A 1 338 ? -93.058 -17.336 34.391 1.00 96.31 337 GLU A C 1
ATOM 2506 O O . GLU A 1 338 ? -92.262 -18.240 34.662 1.00 96.95 337 GLU A O 1
ATOM 2512 N N . ASN A 1 339 ? -92.790 -16.369 33.507 1.00 84.81 338 ASN A N 1
ATOM 2513 C CA . ASN A 1 339 ? -91.547 -16.297 32.740 1.00 75.37 338 ASN A CA 1
ATOM 2514 C C . ASN A 1 339 ? -90.826 -14.993 33.069 1.00 82.45 338 ASN A C 1
ATOM 2515 O O . ASN A 1 339 ? -91.326 -13.903 32.762 1.00 87.57 338 ASN A O 1
ATOM 2520 N N . ILE A 1 340 ? -89.655 -15.110 33.696 1.00 80.97 339 ILE A N 1
ATOM 2521 C CA . ILE A 1 340 ? -88.808 -13.965 34.006 1.00 75.18 339 ILE A CA 1
ATOM 2522 C C . ILE A 1 340 ? -87.504 -14.110 33.231 1.00 72.23 339 ILE A C 1
ATOM 2523 O O . ILE A 1 340 ? -87.051 -15.218 32.936 1.00 68.57 339 ILE A O 1
ATOM 2528 N N . SER A 1 341 ? -86.890 -12.973 32.913 1.00 72.85 340 SER A N 1
ATOM 2529 C CA . SER A 1 341 ? -85.969 -12.857 31.780 1.00 77.38 340 SER A CA 1
ATOM 2530 C C . SER A 1 341 ? -84.542 -12.511 32.186 1.00 77.60 340 SER A C 1
ATOM 2531 O O . SER A 1 341 ? -83.607 -13.221 31.801 1.00 82.47 340 SER A O 1
ATOM 2534 N N . PHE A 1 342 ? -84.356 -11.429 32.926 1.00 72.32 341 PHE A N 1
ATOM 2535 C CA . PHE A 1 342 ? -83.137 -10.667 33.223 1.00 72.73 341 PHE A CA 1
ATOM 2536 C C . PHE A 1 342 ? -82.529 -10.012 31.976 1.00 70.23 341 PHE A C 1
ATOM 2537 O O . PHE A 1 342 ? -83.248 -9.571 31.074 1.00 76.73 341 PHE A O 1
ATOM 2545 N N . TYR A 1 343 ? -81.198 -9.944 31.960 1.00 66.85 342 TYR A N 1
ATOM 2546 C CA . TYR A 1 343 ? -80.354 -9.204 31.021 1.00 68.79 342 TYR A CA 1
ATOM 2547 C C . TYR A 1 343 ? -78.935 -9.749 31.151 1.00 76.21 342 TYR A C 1
ATOM 2548 O O . TYR A 1 343 ? -78.604 -10.413 32.134 1.00 82.45 342 TYR A O 1
ATOM 2557 N N . TYR A 1 344 ? -78.080 -9.454 30.171 1.00 75.70 343 TYR A N 1
ATOM 2558 C CA . TYR A 1 344 ? -76.646 -9.674 30.373 1.00 76.87 343 TYR A CA 1
ATOM 2559 C C . TYR A 1 344 ? -75.886 -8.361 30.187 1.00 79.52 343 TYR A C 1
ATOM 2560 O O . TYR A 1 344 ? -75.622 -7.956 29.055 1.00 89.27 343 TYR A O 1
ATOM 2569 N N . GLU A 1 345 ? -75.463 -7.735 31.291 1.00 72.69 344 GLU A N 1
ATOM 2570 C CA . GLU A 1 345 ? -74.634 -6.526 31.264 1.00 73.05 344 GLU A CA 1
ATOM 2571 C C . GLU A 1 345 ? -75.282 -5.302 30.605 1.00 77.40 344 GLU A C 1
ATOM 2572 O O . GLU A 1 345 ? -74.663 -4.232 30.567 1.00 80.60 344 GLU A O 1
ATOM 2578 N N . ASN A 1 346 ? -76.494 -5.443 30.057 1.00 79.17 345 ASN A N 1
ATOM 2579 C CA . ASN A 1 346 ? -77.243 -4.304 29.479 1.00 80.49 345 ASN A CA 1
ATOM 2580 C C . ASN A 1 346 ? -76.512 -3.569 28.333 1.00 75.56 345 ASN A C 1
ATOM 2581 O O . ASN A 1 346 ? -75.971 -2.490 28.584 1.00 74.32 345 ASN A O 1
ATOM 2586 N N . LEU A 1 347 ? -76.459 -4.088 27.094 1.00 71.15 346 LEU A N 1
ATOM 2587 C CA . LEU A 1 347 ? -77.329 -5.120 26.484 1.00 67.21 346 LEU A CA 1
ATOM 2588 C C . LEU A 1 347 ? -78.829 -4.864 26.648 1.00 70.92 346 LEU A C 1
ATOM 2589 O O . LEU A 1 347 ? -79.479 -5.484 27.488 1.00 78.50 346 LEU A O 1
ATOM 2594 N N . PRO A 1 348 ? -79.363 -3.943 25.839 1.00 66.21 347 PRO A N 1
ATOM 2595 C CA . PRO A 1 348 ? -80.786 -3.582 25.966 1.00 65.14 347 PRO A CA 1
ATOM 2596 C C . PRO A 1 348 ? -81.747 -4.748 25.798 1.00 66.58 347 PRO A C 1
ATOM 2597 O O . PRO A 1 348 ? -82.882 -4.657 26.281 1.00 66.82 347 PRO A O 1
ATOM 2601 N N . GLU A 1 349 ? -81.338 -5.845 25.132 1.00 65.02 348 GLU A N 1
ATOM 2602 C CA . GLU A 1 349 ? -82.240 -6.963 24.862 1.00 63.53 348 GLU A CA 1
ATOM 2603 C C . GLU A 1 349 ? -82.165 -7.998 25.977 1.00 69.73 348 GLU A C 1
ATOM 2604 O O . GLU A 1 349 ? -81.060 -8.311 26.451 1.00 73.26 348 GLU A O 1
ATOM 2606 N N . PRO A 1 350 ? -83.305 -8.536 26.425 1.00 70.33 349 PRO A N 1
ATOM 2607 C CA . PRO A 1 350 ? -83.276 -9.610 27.428 1.00 70.88 349 PRO A CA 1
ATOM 2608 C C . PRO A 1 350 ? -82.529 -10.831 26.918 1.00 73.65 349 PRO A C 1
ATOM 2609 O O . PRO A 1 350 ? -82.457 -11.078 25.716 1.00 76.13 349 PRO A O 1
ATOM 2613 N N . PHE A 1 351 ? -81.977 -11.605 27.853 1.00 73.74 350 PHE A N 1
ATOM 2614 C CA . PHE A 1 351 ? -81.053 -12.687 27.534 1.00 69.10 350 PHE A CA 1
ATOM 2615 C C . PHE A 1 351 ? -81.664 -14.067 27.748 1.00 63.44 350 PHE A C 1
ATOM 2616 O O . PHE A 1 351 ? -81.858 -14.819 26.789 1.00 63.10 350 PHE A O 1
ATOM 2624 N N . ILE A 1 352 ? -81.968 -14.431 28.990 1.00 61.08 351 ILE A N 1
ATOM 2625 C CA . ILE A 1 352 ? -82.448 -15.774 29.295 1.00 61.58 351 ILE A CA 1
ATOM 2626 C C . ILE A 1 352 ? -83.892 -15.710 29.774 1.00 62.23 351 ILE A C 1
ATOM 2627 O O . ILE A 1 352 ? -84.528 -14.651 29.706 1.00 61.37 351 ILE A O 1
ATOM 2632 N N . SER A 1 353 ? -84.421 -16.839 30.252 1.00 68.73 352 SER A N 1
ATOM 2633 C CA . SER A 1 353 ? -85.767 -16.864 30.818 1.00 73.10 352 SER A CA 1
ATOM 2634 C C . SER A 1 353 ? -86.064 -18.220 31.449 1.00 83.67 352 SER A C 1
ATOM 2635 O O . SER A 1 353 ? -85.414 -19.227 31.154 1.00 98.26 352 SER A O 1
ATOM 2638 N N . THR A 1 354 ? -87.089 -18.216 32.309 1.00 80.98 353 THR A N 1
ATOM 2639 C CA . THR A 1 354 ? -87.729 -19.386 32.940 1.00 80.37 353 THR A CA 1
ATOM 2640 C C . THR A 1 354 ? -88.903 -18.813 33.778 1.00 81.91 353 THR A C 1
ATOM 2641 O O . THR A 1 354 ? -88.819 -17.641 34.147 1.00 80.03 353 THR A O 1
ATOM 2645 N N . THR A 1 355 ? -89.982 -19.545 34.121 1.00 83.57 354 THR A N 1
ATOM 2646 C CA . THR A 1 355 ? -90.206 -21.004 34.275 1.00 76.35 354 THR A CA 1
ATOM 2647 C C . THR A 1 355 ? -89.430 -21.594 35.463 1.00 71.92 354 THR A C 1
ATOM 2648 O O . THR A 1 355 ? -89.691 -21.190 36.599 1.00 72.51 354 THR A O 1
ATOM 2652 N N . SER A 1 356 ? -88.528 -22.546 35.217 1.00 68.62 355 SER A N 1
ATOM 2653 C CA . SER A 1 356 ? -88.019 -23.427 36.267 1.00 62.65 355 SER A CA 1
ATOM 2654 C C . SER A 1 356 ? -87.576 -22.650 37.500 1.00 60.52 355 SER A C 1
ATOM 2655 O O . SER A 1 356 ? -86.793 -21.702 37.412 1.00 55.11 355 SER A O 1
ATOM 2658 N N . ALA A 1 357 ? -88.096 -23.068 38.657 1.00 60.06 356 ALA A N 1
ATOM 2659 C CA . ALA A 1 357 ? -87.898 -22.323 39.893 1.00 57.84 356 ALA A CA 1
ATOM 2660 C C . ALA A 1 357 ? -86.525 -22.568 40.495 1.00 64.55 356 ALA A C 1
ATOM 2661 O O . ALA A 1 357 ? -85.958 -21.661 41.114 1.00 72.44 356 ALA A O 1
ATOM 2663 N N . ILE A 1 358 ? -85.981 -23.777 40.335 1.00 64.04 357 ILE A N 1
ATOM 2664 C CA . ILE A 1 358 ? -84.610 -24.023 40.774 1.00 65.41 357 ILE A CA 1
ATOM 2665 C C . ILE A 1 358 ? -83.634 -23.151 39.988 1.00 60.48 357 ILE A C 1
ATOM 2666 O O . ILE A 1 358 ? -82.614 -22.710 40.530 1.00 59.13 357 ILE A O 1
ATOM 2671 N N . MET A 1 359 ? -83.928 -22.875 38.712 1.00 59.16 358 MET A N 1
ATOM 2672 C CA . MET A 1 359 ? -83.063 -22.018 37.903 1.00 63.55 358 MET A CA 1
ATOM 2673 C C . MET A 1 359 ? -83.170 -20.550 38.312 1.00 65.31 358 MET A C 1
ATOM 2674 O O . MET A 1 359 ? -82.165 -19.824 38.313 1.00 69.11 358 MET A O 1
ATOM 2679 N N . LYS A 1 360 ? -84.380 -20.102 38.656 1.00 59.85 359 LYS A N 1
ATOM 2680 C CA . LYS A 1 360 ? -84.594 -18.705 39.025 1.00 50.56 359 LYS A CA 1
ATOM 2681 C C . LYS A 1 360 ? -83.671 -18.293 40.165 1.00 50.65 359 LYS A C 1
ATOM 2682 O O . LYS A 1 360 ? -82.984 -17.268 40.086 1.00 58.35 359 LYS A O 1
ATOM 2688 N N . ALA A 1 361 ? -83.651 -19.085 41.245 1.00 46.74 360 ALA A N 1
ATOM 2689 C CA . ALA A 1 361 ? -82.817 -18.748 42.396 1.00 45.85 360 ALA A CA 1
ATOM 2690 C C . ALA A 1 361 ? -81.360 -18.601 41.989 1.00 51.13 360 ALA A C 1
ATOM 2691 O O . ALA A 1 361 ? -80.697 -17.632 42.371 1.00 60.10 360 ALA A O 1
ATOM 2693 N N . ILE A 1 362 ? -80.856 -19.543 41.189 1.00 52.27 361 ILE A N 1
ATOM 2694 C CA . ILE A 1 362 ? -79.487 -19.452 40.688 1.00 50.93 361 ILE A CA 1
ATOM 2695 C C . ILE A 1 362 ? -79.276 -18.130 39.957 1.00 50.55 361 ILE A C 1
ATOM 2696 O O . ILE A 1 362 ? -78.255 -17.456 40.148 1.00 54.28 361 ILE A O 1
ATOM 2701 N N . LEU A 1 363 ? -80.245 -17.723 39.127 1.00 47.78 362 LEU A N 1
ATOM 2702 C CA . LEU A 1 363 ? -80.082 -16.483 38.368 1.00 43.94 362 LEU A CA 1
ATOM 2703 C C . LEU A 1 363 ? -80.152 -15.250 39.263 1.00 41.89 362 LEU A C 1
ATOM 2704 O O . LEU A 1 363 ? -79.531 -14.228 38.949 1.00 53.85 362 LEU A O 1
ATOM 2709 N N . TYR A 1 364 ? -80.885 -15.321 40.378 1.00 35.88 363 TYR A N 1
ATOM 2710 C CA . TYR A 1 364 ? -80.967 -14.176 41.274 1.00 43.19 363 TYR A CA 1
ATOM 2711 C C . TYR A 1 364 ? -79.740 -14.057 42.175 1.00 48.94 363 TYR A C 1
ATOM 2712 O O . TYR A 1 364 ? -79.346 -12.930 42.515 1.00 61.68 363 TYR A O 1
ATOM 2721 N N . VAL A 1 365 ? -79.130 -15.179 42.589 1.00 45.92 364 VAL A N 1
ATOM 2722 C CA . VAL A 1 365 ? -77.871 -15.063 43.326 1.00 47.66 364 VAL A CA 1
ATOM 2723 C C . VAL A 1 365 ? -76.723 -14.744 42.380 1.00 51.02 364 VAL A C 1
ATOM 2724 O O . VAL A 1 365 ? -75.705 -14.190 42.814 1.00 61.64 364 VAL A O 1
ATOM 2728 N N . TYR A 1 366 ? -76.853 -15.092 41.095 1.00 46.50 365 TYR A N 1
ATOM 2729 C CA . TYR A 1 366 ? -75.846 -14.686 40.126 1.00 46.63 365 TYR A CA 1
ATOM 2730 C C . TYR A 1 366 ? -76.007 -13.223 39.752 1.00 50.40 365 TYR A C 1
ATOM 2731 O O . TYR A 1 366 ? -75.022 -12.562 39.405 1.00 50.28 365 TYR A O 1
ATOM 2740 N N . ALA A 1 367 ? -77.237 -12.711 39.812 1.00 54.31 366 ALA A N 1
ATOM 2741 C CA . ALA A 1 367 ? -77.484 -11.301 39.549 1.00 51.62 366 ALA A CA 1
ATOM 2742 C C . ALA A 1 367 ? -77.165 -10.421 40.751 1.00 53.16 366 ALA A C 1
ATOM 2743 O O . ALA A 1 367 ? -76.766 -9.266 40.567 1.00 62.79 366 ALA A O 1
ATOM 2745 N N . GLU A 1 368 ? -77.339 -10.934 41.973 1.00 51.01 367 GLU A N 1
ATOM 2746 C CA . GLU A 1 368 ? -76.982 -10.152 43.153 1.00 53.69 367 GLU A CA 1
ATOM 2747 C C . GLU A 1 368 ? -75.480 -9.924 43.224 1.00 56.46 367 GLU A C 1
ATOM 2748 O O . GLU A 1 368 ? -75.019 -8.826 43.564 1.00 58.62 367 GLU A O 1
ATOM 2754 N N . ASN A 1 369 ? -74.709 -10.952 42.881 1.00 63.14 368 ASN A N 1
ATOM 2755 C CA . ASN A 1 369 ? -73.259 -10.968 42.975 1.00 68.60 368 ASN A CA 1
ATOM 2756 C C . ASN A 1 369 ? -72.581 -10.447 41.716 1.00 68.38 368 ASN A C 1
ATOM 2757 O O . ASN A 1 369 ? -71.400 -10.742 41.508 1.00 73.08 368 ASN A O 1
ATOM 2762 N N . ILE A 1 370 ? -73.325 -9.777 40.829 1.00 61.84 369 ILE A N 1
ATOM 2763 C CA . ILE A 1 370 ? -72.766 -9.300 39.569 1.00 54.03 369 ILE A CA 1
ATOM 2764 C C . ILE A 1 370 ? -71.454 -8.572 39.820 1.00 50.81 369 ILE A C 1
ATOM 2765 O O . ILE A 1 370 ? -71.374 -7.654 40.644 1.00 47.45 369 ILE A O 1
ATOM 2770 N N . SER A 1 371 ? -70.417 -8.989 39.090 1.00 53.69 370 SER A N 1
ATOM 2771 C CA . SER A 1 371 ? -69.043 -8.523 39.282 1.00 54.82 370 SER A CA 1
ATOM 2772 C C . SER A 1 371 ? -68.571 -8.729 40.720 1.00 46.35 370 SER A C 1
ATOM 2773 O O . SER A 1 371 ? -67.861 -7.895 41.284 1.00 45.69 370 SER A O 1
ATOM 2776 N N . ASN A 1 372 ? -68.973 -9.848 41.318 1.00 41.50 371 ASN A N 1
ATOM 2777 C CA . ASN A 1 372 ? -68.448 -10.294 42.610 1.00 39.86 371 ASN A CA 1
ATOM 2778 C C . ASN A 1 372 ? -68.234 -11.796 42.514 1.00 41.07 371 ASN A C 1
ATOM 2779 O O . ASN A 1 372 ? -69.092 -12.592 42.915 1.00 47.85 371 ASN A O 1
ATOM 2784 N N . PRO A 1 373 ? -67.105 -12.220 41.948 1.00 35.60 372 PRO A N 1
ATOM 2785 C CA . PRO A 1 373 ? -66.868 -13.654 41.729 1.00 37.71 372 PRO A CA 1
ATOM 2786 C C . PRO A 1 373 ? -67.026 -14.491 42.992 1.00 45.82 372 PRO A C 1
ATOM 2787 O O . PRO A 1 373 ? -66.472 -14.177 44.048 1.00 52.85 372 PRO A O 1
ATOM 2791 N N . ILE A 1 374 ? -67.794 -15.576 42.868 1.00 44.03 373 ILE A N 1
ATOM 2792 C CA . ILE A 1 374 ? -68.000 -16.546 43.937 1.00 40.77 373 ILE A CA 1
ATOM 2793 C C . ILE A 1 374 ? -67.858 -17.948 43.354 1.00 48.76 373 ILE A C 1
ATOM 2794 O O . ILE A 1 374 ? -67.884 -18.149 42.137 1.00 52.51 373 ILE A O 1
ATOM 2799 N N . ARG A 1 375 ? -67.691 -18.922 44.242 1.00 50.52 374 ARG A N 1
ATOM 2800 C CA . ARG A 1 375 ? -67.472 -20.300 43.834 1.00 59.17 374 ARG A CA 1
ATOM 2801 C C . ARG A 1 375 ? -68.786 -20.977 43.457 1.00 66.41 374 ARG A C 1
ATOM 2802 O O . ARG A 1 375 ? -69.853 -20.657 43.991 1.00 63.05 374 ARG A O 1
ATOM 2810 N N . LEU A 1 376 ? -68.686 -21.935 42.531 1.00 74.17 375 LEU A N 1
ATOM 2811 C CA . LEU A 1 376 ? -69.870 -22.588 41.977 1.00 70.20 375 LEU A CA 1
ATOM 2812 C C . LEU A 1 376 ? -70.644 -23.337 43.053 1.00 74.17 375 LEU A C 1
ATOM 2813 O O . LEU A 1 376 ? -71.879 -23.263 43.115 1.00 84.51 375 LEU A O 1
ATOM 2818 N N . GLU A 1 377 ? -69.932 -24.078 43.907 1.00 69.67 376 GLU A N 1
ATOM 2819 C CA . GLU A 1 377 ? -70.584 -24.701 45.053 1.00 71.91 376 GLU A CA 1
ATOM 2820 C C . GLU A 1 377 ? -71.290 -23.654 45.907 1.00 70.79 376 GLU A C 1
ATOM 2821 O O . GLU A 1 377 ? -72.445 -23.844 46.303 1.00 67.69 376 GLU A O 1
ATOM 2827 N N . GLN A 1 378 ? -70.617 -22.528 46.174 1.00 74.88 377 GLN A N 1
ATOM 2828 C CA . GLN A 1 378 ? -71.222 -21.430 46.929 1.00 76.54 377 GLN A CA 1
ATOM 2829 C C . GLN A 1 378 ? -72.445 -20.863 46.213 1.00 66.96 377 GLN A C 1
ATOM 2830 O O . GLN A 1 378 ? -73.424 -20.470 46.861 1.00 61.18 377 GLN A O 1
ATOM 2836 N N . VAL A 1 379 ? -72.403 -20.778 44.882 1.00 51.79 378 VAL A N 1
ATOM 2837 C CA . VAL A 1 379 ? -73.591 -20.367 44.137 1.00 44.06 378 VAL A CA 1
ATOM 2838 C C . VAL A 1 379 ? -74.739 -21.327 44.420 1.00 45.64 378 VAL A C 1
ATOM 2839 O O . VAL A 1 379 ? -75.874 -20.911 44.690 1.00 49.65 378 VAL A O 1
ATOM 2843 N N . ALA A 1 380 ? -74.458 -22.631 44.370 1.00 44.59 379 ALA A N 1
ATOM 2844 C CA . ALA A 1 380 ? -75.484 -23.611 44.713 1.00 38.19 379 ALA A CA 1
ATOM 2845 C C . ALA A 1 380 ? -75.961 -23.445 46.149 1.00 41.91 379 ALA A C 1
ATOM 2846 O O . ALA A 1 380 ? -77.125 -23.731 46.455 1.00 42.76 379 ALA A O 1
ATOM 2848 N N . LYS A 1 381 ? -75.098 -22.947 47.032 1.00 50.95 380 LYS A N 1
ATOM 2849 C CA . LYS A 1 381 ? -75.482 -22.765 48.427 1.00 61.77 380 LYS A CA 1
ATOM 2850 C C . LYS A 1 381 ? -76.436 -21.585 48.576 1.00 68.56 380 LYS A C 1
ATOM 2851 O O . LYS A 1 381 ? -77.568 -21.746 49.043 1.00 70.83 380 LYS A O 1
ATOM 2857 N N . GLU A 1 382 ? -75.992 -20.381 48.203 1.00 70.56 381 GLU A N 1
ATOM 2858 C CA . GLU A 1 382 ? -76.857 -19.211 48.334 1.00 74.14 381 GLU A CA 1
ATOM 2859 C C . GLU A 1 382 ? -78.137 -19.353 47.518 1.00 69.86 381 GLU A C 1
ATOM 2860 O O . GLU A 1 382 ? -79.167 -18.769 47.877 1.00 71.45 381 GLU A O 1
ATOM 2866 N N . ALA A 1 383 ? -78.093 -20.105 46.414 1.00 60.16 382 ALA A N 1
ATOM 2867 C CA . ALA A 1 383 ? -79.325 -20.423 45.697 1.00 48.25 382 ALA A CA 1
ATOM 2868 C C . ALA A 1 383 ? -80.202 -21.359 46.518 1.00 52.19 382 ALA A C 1
ATOM 2869 O O . ALA A 1 383 ? -81.429 -21.210 46.543 1.00 50.94 382 ALA A O 1
ATOM 2871 N N . PHE A 1 384 ? -79.583 -22.332 47.193 1.00 57.90 383 PHE A N 1
ATOM 2872 C CA . PHE A 1 384 ? -80.320 -23.207 48.100 1.00 57.24 383 PHE A CA 1
ATOM 2873 C C . PHE A 1 384 ? -81.026 -22.396 49.182 1.00 51.31 383 PHE A C 1
ATOM 2874 O O . PHE A 1 384 ? -82.181 -22.673 49.524 1.00 39.31 383 PHE A O 1
ATOM 2882 N N . LYS A 1 385 ? -80.361 -21.370 49.712 1.00 61.19 384 LYS A N 1
ATOM 2883 C CA . LYS A 1 385 ? -80.971 -20.569 50.766 1.00 60.11 384 LYS A CA 1
ATOM 2884 C C . LYS A 1 385 ? -81.991 -19.577 50.224 1.00 62.39 384 LYS A C 1
ATOM 2885 O O . LYS A 1 385 ? -82.954 -19.247 50.925 1.00 57.11 384 LYS A O 1
ATOM 2887 N N . LYS A 1 386 ? -81.812 -19.093 48.993 1.00 71.42 385 LYS A N 1
ATOM 2888 C CA . LYS A 1 386 ? -82.765 -18.130 48.448 1.00 81.29 385 LYS A CA 1
ATOM 2889 C C . LYS A 1 386 ? -84.159 -18.736 48.353 1.00 96.86 385 LYS A C 1
ATOM 2890 O O . LYS A 1 386 ? -85.131 -18.162 48.858 1.00 105.03 385 LYS A O 1
ATOM 2896 N N . LEU A 1 387 ? -84.283 -19.889 47.701 1.00 97.55 386 LEU A N 1
ATOM 2897 C CA . LEU A 1 387 ? -85.486 -20.713 47.812 1.00 95.86 386 LEU A CA 1
ATOM 2898 C C . LEU A 1 387 ? -85.040 -22.073 48.346 1.00 93.06 386 LEU A C 1
ATOM 2899 O O . LEU A 1 387 ? -84.398 -22.850 47.633 1.00 95.01 386 LEU A O 1
ATOM 2904 N N . GLY A 1 388 ? -85.312 -22.343 49.623 1.00 90.41 387 GLY A N 1
ATOM 2905 C CA . GLY A 1 388 ? -85.042 -23.677 50.120 1.00 93.20 387 GLY A CA 1
ATOM 2906 C C . GLY A 1 388 ? -86.110 -24.666 49.719 1.00 95.43 387 GLY A C 1
ATOM 2907 O O . GLY A 1 388 ? -87.214 -24.618 50.260 1.00 96.80 387 GLY A O 1
ATOM 2908 N N . LYS A 1 389 ? -85.806 -25.616 48.850 1.00 96.79 388 LYS A N 1
ATOM 2909 C CA . LYS A 1 389 ? -86.787 -26.667 48.630 1.00 99.23 388 LYS A CA 1
ATOM 2910 C C . LYS A 1 389 ? -86.078 -28.006 48.568 1.00 99.11 388 LYS A C 1
ATOM 2911 O O . LYS A 1 389 ? -86.245 -28.874 49.429 1.00 104.95 388 LYS A O 1
ATOM 2917 N N . TYR A 1 390 ? -85.255 -28.139 47.552 1.00 92.11 389 TYR A N 1
ATOM 2918 C CA . TYR A 1 390 ? -84.651 -29.393 47.149 1.00 87.45 389 TYR A CA 1
ATOM 2919 C C . TYR A 1 390 ? -83.314 -29.570 47.864 1.00 90.89 389 TYR A C 1
ATOM 2920 O O . TYR A 1 390 ? -83.007 -28.865 48.827 1.00 91.04 389 TYR A O 1
ATOM 2929 N N . ARG A 1 391 ? -82.525 -30.530 47.412 1.00 93.85 390 ARG A N 1
ATOM 2930 C CA . ARG A 1 391 ? -81.211 -30.834 47.950 1.00 96.27 390 ARG A CA 1
ATOM 2931 C C . ARG A 1 391 ? -80.143 -30.051 47.194 1.00 95.25 390 ARG A C 1
ATOM 2932 O O . ARG A 1 391 ? -80.283 -29.775 45.999 1.00 95.01 390 ARG A O 1
ATOM 2940 N N . LEU A 1 392 ? -79.088 -29.666 47.925 1.00 89.98 391 LEU A N 1
ATOM 2941 C CA . LEU A 1 392 ? -77.998 -28.862 47.371 1.00 85.87 391 LEU A CA 1
ATOM 2942 C C . LEU A 1 392 ? -77.458 -29.443 46.068 1.00 88.22 391 LEU A C 1
ATOM 2943 O O . LEU A 1 392 ? -77.068 -28.694 45.160 1.00 92.13 391 LEU A O 1
ATOM 2948 N N . GLN A 1 393 ? -77.437 -30.773 45.957 1.00 86.90 392 GLN A N 1
ATOM 2949 C CA . GLN A 1 393 ? -76.994 -31.431 44.735 1.00 85.53 392 GLN A CA 1
ATOM 2950 C C . GLN A 1 393 ? -77.965 -31.215 43.575 1.00 78.26 392 GLN A C 1
ATOM 2951 O O . GLN A 1 393 ? -77.586 -31.428 42.420 1.00 71.69 392 GLN A O 1
ATOM 2957 N N . ASP A 1 394 ? -79.193 -30.763 43.839 1.00 83.33 393 ASP A N 1
ATOM 2958 C CA . ASP A 1 394 ? -80.088 -30.446 42.729 1.00 84.47 393 ASP A CA 1
ATOM 2959 C C . ASP A 1 394 ? -79.725 -29.109 42.088 1.00 76.04 393 ASP A C 1
ATOM 2960 O O . ASP A 1 394 ? -79.715 -28.991 40.857 1.00 79.49 393 ASP A O 1
ATOM 2965 N N . PHE A 1 395 ? -79.445 -28.085 42.901 1.00 65.59 394 PHE A N 1
ATOM 2966 C CA . PHE A 1 395 ? -78.935 -26.826 42.359 1.00 54.01 394 PHE A CA 1
ATOM 2967 C C . PHE A 1 395 ? -77.579 -27.040 41.691 1.00 52.46 394 PHE A C 1
ATOM 2968 O O . PHE A 1 395 ? -77.394 -26.716 40.506 1.00 53.14 394 PHE A O 1
ATOM 2976 N N . LEU A 1 396 ? -76.624 -27.626 42.430 1.00 50.09 395 LEU A N 1
ATOM 2977 C CA . LEU A 1 396 ? -75.344 -28.010 41.835 1.00 51.06 395 LEU A CA 1
ATOM 2978 C C . LEU A 1 396 ? -75.537 -28.837 40.571 1.00 58.25 395 LEU A C 1
ATOM 2979 O O . LEU A 1 396 ? -74.680 -28.824 39.677 1.00 59.44 395 LEU A O 1
ATOM 2984 N N . ALA A 1 397 ? -76.657 -29.561 40.487 1.00 56.63 396 ALA A N 1
ATOM 2985 C CA . ALA A 1 397 ? -76.951 -30.427 39.352 1.00 48.52 396 ALA A CA 1
ATOM 2986 C C . ALA A 1 397 ? -77.415 -29.621 38.147 1.00 50.56 396 ALA A C 1
ATOM 2987 O O . ALA A 1 397 ? -76.991 -29.888 37.022 1.00 59.99 396 ALA A O 1
ATOM 2989 N N . THR A 1 398 ? -78.312 -28.653 38.354 1.00 47.04 397 THR A N 1
ATOM 2990 C CA . THR A 1 398 ? -78.704 -27.776 37.253 1.00 46.66 397 THR A CA 1
ATOM 2991 C C . THR A 1 398 ? -77.501 -27.012 36.712 1.00 48.22 397 THR A C 1
ATOM 2992 O O . THR A 1 398 ? -77.343 -26.863 35.488 1.00 40.85 397 THR A O 1
ATOM 2996 N N . LEU A 1 399 ? -76.627 -26.543 37.612 1.00 60.59 398 LEU A N 1
ATOM 2997 C CA . LEU A 1 399 ? -75.394 -25.890 37.177 1.00 61.89 398 LEU A CA 1
ATOM 2998 C C . LEU A 1 399 ? -74.544 -26.825 36.322 1.00 66.83 398 LEU A C 1
ATOM 2999 O O . LEU A 1 399 ? -73.934 -26.396 35.336 1.00 73.12 398 LEU A O 1
ATOM 3004 N N . GLU A 1 400 ? -74.493 -28.111 36.678 1.00 64.73 399 GLU A N 1
ATOM 3005 C CA . GLU A 1 400 ? -73.782 -29.073 35.842 1.00 63.97 399 GLU A CA 1
ATOM 3006 C C . GLU A 1 400 ? -74.479 -29.250 34.497 1.00 65.45 399 GLU A C 1
ATOM 3007 O O . GLU A 1 400 ? -73.823 -29.322 33.451 1.00 64.09 399 GLU A O 1
ATOM 3013 N N . GLN A 1 401 ? -75.810 -29.342 34.510 1.00 71.30 400 GLN A N 1
ATOM 3014 C CA . GLN A 1 401 ? -76.612 -29.561 33.313 1.00 75.61 400 GLN A CA 1
ATOM 3015 C C . GLN A 1 401 ? -76.392 -28.455 32.291 1.00 75.29 400 GLN A C 1
ATOM 3016 O O . GLN A 1 401 ? -75.719 -28.672 31.278 1.00 74.09 400 GLN A O 1
ATOM 3022 N N . HIS A 1 402 ? -76.957 -27.265 32.531 1.00 79.51 401 HIS A N 1
ATOM 3023 C CA . HIS A 1 402 ? -76.610 -26.107 31.698 1.00 88.66 401 HIS A CA 1
ATOM 3024 C C . HIS A 1 402 ? -76.364 -24.902 32.606 1.00 85.65 401 HIS A C 1
ATOM 3025 O O . HIS A 1 402 ? -77.299 -24.186 32.978 1.00 88.92 401 HIS A O 1
ATOM 3032 N N . PHE A 1 403 ? -75.092 -24.670 32.926 1.00 81.16 402 PHE A N 1
ATOM 3033 C CA . PHE A 1 403 ? -74.540 -23.414 33.427 1.00 75.58 402 PHE A CA 1
ATOM 3034 C C . PHE A 1 403 ? -73.152 -23.242 32.822 1.00 78.94 402 PHE A C 1
ATOM 3035 O O . PHE A 1 403 ? -72.744 -22.129 32.476 1.00 85.17 402 PHE A O 1
ATOM 3043 N N . ILE A 1 404 ? -72.395 -24.342 32.771 1.00 78.46 403 ILE A N 1
ATOM 3044 C CA . ILE A 1 404 ? -71.222 -24.429 31.906 1.00 75.49 403 ILE A CA 1
ATOM 3045 C C . ILE A 1 404 ? -71.753 -24.243 30.487 1.00 75.29 403 ILE A C 1
ATOM 3046 O O . ILE A 1 404 ? -72.943 -23.967 30.307 1.00 78.40 403 ILE A O 1
ATOM 3051 N N . THR A 1 405 ? -70.862 -24.300 29.487 1.00 70.83 404 THR A N 1
ATOM 3052 C CA . THR A 1 405 ? -71.050 -23.961 28.066 1.00 68.76 404 THR A CA 1
ATOM 3053 C C . THR A 1 405 ? -71.380 -22.472 27.937 1.00 73.01 404 THR A C 1
ATOM 3054 O O . THR A 1 405 ? -71.171 -21.870 26.877 1.00 87.28 404 THR A O 1
ATOM 3058 N N . LEU A 1 406 ? -71.790 -21.844 29.043 1.00 62.31 405 LEU A N 1
ATOM 3059 C CA . LEU A 1 406 ? -71.815 -20.389 29.129 1.00 45.84 405 LEU A CA 1
ATOM 3060 C C . LEU A 1 406 ? -70.436 -19.838 29.448 1.00 44.13 405 LEU A C 1
ATOM 3061 O O . LEU A 1 406 ? -70.052 -18.784 28.928 1.00 39.82 405 LEU A O 1
ATOM 3066 N N . ILE A 1 407 ? -69.684 -20.537 30.299 1.00 46.65 406 ILE A N 1
ATOM 3067 C CA . ILE A 1 407 ? -68.313 -20.129 30.562 1.00 47.75 406 ILE A CA 1
ATOM 3068 C C . ILE A 1 407 ? -67.459 -20.337 29.319 1.00 48.27 406 ILE A C 1
ATOM 3069 O O . ILE A 1 407 ? -66.494 -19.598 29.091 1.00 47.92 406 ILE A O 1
ATOM 3074 N N . PHE A 1 408 ? -67.802 -21.324 28.488 1.00 51.94 407 PHE A N 1
ATOM 3075 C CA . PHE A 1 408 ? -67.100 -21.535 27.230 1.00 60.52 407 PHE A CA 1
ATOM 3076 C C . PHE A 1 408 ? -67.652 -20.691 26.092 1.00 63.47 407 PHE A C 1
ATOM 3077 O O . PHE A 1 408 ? -66.977 -20.540 25.067 1.00 63.52 407 PHE A O 1
ATOM 3085 N N . GLN A 1 409 ? -68.853 -20.136 26.244 1.00 67.16 408 GLN A N 1
ATOM 3086 C CA . GLN A 1 409 ? -69.339 -19.147 25.295 1.00 72.05 408 GLN A CA 1
ATOM 3087 C C . GLN A 1 409 ? -68.887 -17.733 25.635 1.00 75.78 408 GLN A C 1
ATOM 3088 O O . GLN A 1 409 ? -69.045 -16.830 24.805 1.00 76.71 408 GLN A O 1
ATOM 3094 N N . GLY A 1 410 ? -68.332 -17.523 26.827 1.00 75.15 409 GLY A N 1
ATOM 3095 C CA . GLY A 1 410 ? -67.772 -16.246 27.211 1.00 69.79 409 GLY A CA 1
ATOM 3096 C C . GLY A 1 410 ? -68.624 -15.413 28.143 1.00 61.95 409 GLY A C 1
ATOM 3097 O O . GLY A 1 410 ? -68.158 -14.362 28.600 1.00 69.16 409 GLY A O 1
ATOM 3098 N N . TYR A 1 411 ? -69.852 -15.843 28.440 1.00 55.96 410 TYR A N 1
ATOM 3099 C CA . TYR A 1 411 ? -70.748 -15.051 29.276 1.00 58.21 410 TYR A CA 1
ATOM 3100 C C . TYR A 1 411 ? -70.444 -15.209 30.762 1.00 57.68 410 TYR A C 1
ATOM 3101 O O . TYR A 1 411 ? -70.667 -14.272 31.538 1.00 63.56 410 TYR A O 1
ATOM 3110 N N . LEU A 1 412 ? -69.957 -16.376 31.179 1.00 53.86 411 LEU A N 1
ATOM 3111 C CA . LEU A 1 412 ? -69.596 -16.645 32.567 1.00 52.63 411 LEU A CA 1
ATOM 3112 C C . LEU A 1 412 ? -68.082 -16.598 32.714 1.00 56.23 411 LEU A C 1
ATOM 3113 O O . LEU A 1 412 ? -67.364 -17.282 31.977 1.00 55.22 411 LEU A O 1
ATOM 3118 N N . LYS A 1 413 ? -67.599 -15.809 33.669 1.00 61.49 412 LYS A N 1
ATOM 3119 C CA . LYS A 1 413 ? -66.167 -15.648 33.885 1.00 66.17 412 LYS A CA 1
ATOM 3120 C C . LYS A 1 413 ? -65.700 -16.522 35.044 1.00 66.06 412 LYS A C 1
ATOM 3121 O O . LYS A 1 413 ? -66.396 -16.661 36.053 1.00 66.96 412 LYS A O 1
ATOM 3127 N N . ILE A 1 414 ? -64.517 -17.113 34.885 1.00 65.03 413 ILE A N 1
ATOM 3128 C CA . ILE A 1 414 ? -63.879 -17.939 35.904 1.00 62.29 413 ILE A CA 1
ATOM 3129 C C . ILE A 1 414 ? -62.634 -17.210 36.393 1.00 70.48 413 ILE A C 1
ATOM 3130 O O . ILE A 1 414 ? -61.948 -16.549 35.603 1.00 71.75 413 ILE A O 1
ATOM 3135 N N . PHE A 1 415 ? -62.348 -17.312 37.698 1.00 68.34 414 PHE A N 1
ATOM 3136 C CA . PHE A 1 415 ? -61.203 -16.580 38.233 1.00 65.88 414 PHE A CA 1
ATOM 3137 C C . PHE A 1 415 ? -60.157 -17.447 38.929 1.00 70.36 414 PHE A C 1
ATOM 3138 O O . PHE A 1 415 ? -59.168 -17.806 38.291 1.00 69.70 414 PHE A O 1
ATOM 3146 N N . GLU A 1 416 ? -60.365 -17.845 40.186 1.00 79.07 415 GLU A N 1
ATOM 3147 C CA . GLU A 1 416 ? -59.276 -18.515 40.937 1.00 86.59 415 GLU A CA 1
ATOM 3148 C C . GLU A 1 416 ? -57.976 -17.691 40.839 1.00 91.18 415 GLU A C 1
ATOM 3149 O O . GLU A 1 416 ? -57.116 -17.980 40.006 1.00 98.06 415 GLU A O 1
ATOM 3155 N N . THR A 1 417 ? -57.838 -16.648 41.651 1.00 81.67 416 THR A N 1
ATOM 3156 C CA . THR A 1 417 ? -58.586 -16.530 42.891 1.00 71.83 416 THR A CA 1
ATOM 3157 C C . THR A 1 417 ? -59.472 -15.304 42.853 1.00 58.12 416 THR A C 1
ATOM 3158 O O . THR A 1 417 ? -59.543 -14.609 41.837 1.00 48.44 416 THR A O 1
ATOM 3162 N N . LYS A 1 418 ? -60.157 -15.046 43.958 1.00 52.76 417 LYS A N 1
ATOM 3163 C CA . LYS A 1 418 ? -61.023 -13.884 44.012 1.00 50.64 417 LYS A CA 1
ATOM 3164 C C . LYS A 1 418 ? -60.179 -12.621 43.892 1.00 48.94 417 LYS A C 1
ATOM 3165 O O . LYS A 1 418 ? -59.240 -12.433 44.675 1.00 36.86 417 LYS A O 1
ATOM 3171 N N . PRO A 1 419 ? -60.461 -11.756 42.921 1.00 49.25 418 PRO A N 1
ATOM 3172 C CA . PRO A 1 419 ? -59.652 -10.548 42.738 1.00 48.30 418 PRO A CA 1
ATOM 3173 C C . PRO A 1 419 ? -59.719 -9.655 43.965 1.00 50.40 418 PRO A C 1
ATOM 3174 O O . PRO A 1 419 ? -60.594 -9.794 44.820 1.00 51.02 418 PRO A O 1
ATOM 3178 N N . HIS A 1 420 ? -58.779 -8.722 44.047 1.00 48.47 419 HIS A N 1
ATOM 3179 C CA . HIS A 1 420 ? -58.784 -7.763 45.142 1.00 48.97 419 HIS A CA 1
ATOM 3180 C C . HIS A 1 420 ? -59.593 -6.564 44.674 1.00 53.89 419 HIS A C 1
ATOM 3181 O O . HIS A 1 420 ? -59.126 -5.764 43.858 1.00 59.77 419 HIS A O 1
ATOM 3188 N N . ALA A 1 421 ? -60.798 -6.445 45.211 1.00 54.59 420 ALA A N 1
ATOM 3189 C CA . ALA A 1 421 ? -61.779 -5.442 44.823 1.00 52.88 420 ALA A CA 1
ATOM 3190 C C . ALA A 1 421 ? -62.921 -5.559 45.820 1.00 55.95 420 ALA A C 1
ATOM 3191 O O . ALA A 1 421 ? -62.876 -6.378 46.744 1.00 65.33 420 ALA A O 1
ATOM 3193 N N . ILE A 1 422 ? -63.950 -4.743 45.631 1.00 53.97 421 ILE A N 1
ATOM 3194 C CA . ILE A 1 422 ? -65.091 -4.793 46.533 1.00 55.64 421 ILE A CA 1
ATOM 3195 C C . ILE A 1 422 ? -66.362 -4.478 45.752 1.00 55.70 421 ILE A C 1
ATOM 3196 O O . ILE A 1 422 ? -66.380 -3.601 44.884 1.00 50.17 421 ILE A O 1
ATOM 3201 N N . ALA A 1 423 ? -67.411 -5.249 46.043 1.00 58.27 422 ALA A N 1
ATOM 3202 C CA . ALA A 1 423 ? -68.729 -5.123 45.433 1.00 60.53 422 ALA A CA 1
ATOM 3203 C C . ALA A 1 423 ? -69.713 -4.320 46.276 1.00 64.90 422 ALA A C 1
ATOM 3204 O O . ALA A 1 423 ? -70.908 -4.320 45.972 1.00 65.25 422 ALA A O 1
ATOM 3206 N N . THR A 1 424 ? -69.267 -3.705 47.365 1.00 68.68 423 THR A N 1
ATOM 3207 C CA . THR A 1 424 ? -70.152 -2.920 48.213 1.00 68.29 423 THR A CA 1
ATOM 3208 C C . THR A 1 424 ? -69.629 -1.494 48.340 1.00 74.94 423 THR A C 1
ATOM 3209 O O . THR A 1 424 ? -68.431 -1.245 48.198 1.00 70.89 423 THR A O 1
ATOM 3213 N N . ILE A 1 425 ? -70.523 -0.550 48.616 1.00 80.10 424 ILE A N 1
ATOM 3214 C CA . ILE A 1 425 ? -70.143 0.856 48.728 1.00 71.95 424 ILE A CA 1
ATOM 3215 C C . ILE A 1 425 ? -69.817 1.179 50.185 1.00 74.07 424 ILE A C 1
ATOM 3216 O O . ILE A 1 425 ? -70.660 1.007 51.079 1.00 72.74 424 ILE A O 1
ATOM 3221 N N . THR A 1 426 ? -68.599 1.685 50.407 1.00 77.65 425 THR A N 1
ATOM 3222 C CA . THR A 1 426 ? -67.900 1.699 51.693 1.00 78.04 425 THR A CA 1
ATOM 3223 C C . THR A 1 426 ? -68.057 3.000 52.500 1.00 88.48 425 THR A C 1
ATOM 3224 O O . THR A 1 426 ? -67.234 3.258 53.385 1.00 102.63 425 THR A O 1
ATOM 3228 N N . GLU A 1 427 ? -69.012 3.870 52.162 1.00 84.00 426 GLU A N 1
ATOM 3229 C CA . GLU A 1 427 ? -69.355 5.086 52.919 1.00 85.24 426 GLU A CA 1
ATOM 3230 C C . GLU A 1 427 ? -68.232 6.122 52.880 1.00 74.63 426 GLU A C 1
ATOM 3231 O O . GLU A 1 427 ? -68.461 7.299 53.192 1.00 76.49 426 GLU A O 1
ATOM 3237 N N . LYS A 1 428 ? -67.023 5.666 52.516 1.00 58.90 427 LYS A N 1
ATOM 3238 C CA . LYS A 1 428 ? -65.868 6.501 52.171 1.00 49.97 427 LYS A CA 1
ATOM 3239 C C . LYS A 1 428 ? -65.138 5.770 51.051 1.00 43.37 427 LYS A C 1
ATOM 3240 O O . LYS A 1 428 ? -64.045 5.230 51.248 1.00 40.73 427 LYS A O 1
ATOM 3246 N N . PRO A 1 429 ? -65.766 5.664 49.876 1.00 36.49 428 PRO A N 1
ATOM 3247 C CA . PRO A 1 429 ? -65.247 4.737 48.860 1.00 33.74 428 PRO A CA 1
ATOM 3248 C C . PRO A 1 429 ? -63.793 5.027 48.521 1.00 36.53 428 PRO A C 1
ATOM 3249 O O . PRO A 1 429 ? -63.365 6.183 48.456 1.00 42.87 428 PRO A O 1
ATOM 3253 N N . LYS A 1 430 ? -63.019 3.956 48.345 1.00 44.77 429 LYS A N 1
ATOM 3254 C CA . LYS A 1 430 ? -61.606 4.027 48.003 1.00 47.28 429 LYS A CA 1
ATOM 3255 C C . LYS A 1 430 ? -61.367 3.319 46.674 1.00 52.45 429 LYS A C 1
ATOM 3256 O O . LYS A 1 430 ? -62.147 2.461 46.251 1.00 56.82 429 LYS A O 1
ATOM 3262 N N . THR A 1 431 ? -60.273 3.694 46.016 1.00 54.01 430 THR A N 1
ATOM 3263 C CA . THR A 1 431 ? -59.939 3.191 44.694 1.00 51.72 430 THR A CA 1
ATOM 3264 C C . THR A 1 431 ? -58.482 2.752 44.698 1.00 58.16 430 THR A C 1
ATOM 3265 O O . THR A 1 431 ? -57.738 3.011 45.648 1.00 59.39 430 THR A O 1
ATOM 3269 N N . SER A 1 432 ? -58.090 2.034 43.646 1.00 62.07 431 SER A N 1
ATOM 3270 C CA . SER A 1 432 ? -56.690 1.689 43.462 1.00 63.55 431 SER A CA 1
ATOM 3271 C C . SER A 1 432 ? -55.846 2.954 43.437 1.00 61.94 431 SER A C 1
ATOM 3272 O O . SER A 1 432 ? -56.233 3.962 42.842 1.00 60.56 431 SER A O 1
ATOM 3275 N N . GLN A 1 433 ? -54.699 2.904 44.118 1.00 58.12 432 GLN A N 1
ATOM 3276 C CA . GLN A 1 433 ? -53.727 3.983 44.003 1.00 57.03 432 GLN A CA 1
ATOM 3277 C C . GLN A 1 433 ? -53.314 4.204 42.554 1.00 57.26 432 GLN A C 1
ATOM 3278 O O . GLN A 1 433 ? -52.926 5.322 42.190 1.00 62.30 432 GLN A O 1
ATOM 3284 N N . PHE A 1 434 ? -53.406 3.159 41.722 1.00 52.77 433 PHE A N 1
ATOM 3285 C CA . PHE A 1 434 ? -53.096 3.272 40.303 1.00 51.97 433 PHE A CA 1
ATOM 3286 C C . PHE A 1 434 ? -54.218 3.959 39.529 1.00 46.91 433 PHE A C 1
ATOM 3287 O O . PHE A 1 434 ? -53.946 4.727 38.599 1.00 48.97 433 PHE A O 1
ATOM 3295 N N . ALA A 1 435 ? -55.481 3.686 39.872 1.00 47.66 434 ALA A N 1
ATOM 3296 C CA . ALA A 1 435 ? -56.590 4.310 39.154 1.00 52.87 434 ALA A CA 1
ATOM 3297 C C . ALA A 1 435 ? -56.717 5.783 39.519 1.00 60.40 434 ALA A C 1
ATOM 3298 O O . ALA A 1 435 ? -56.886 6.647 38.645 1.00 57.04 434 ALA A O 1
ATOM 3300 N N . ARG A 1 436 ? -56.627 6.082 40.818 1.00 70.49 435 ARG A N 1
ATOM 3301 C CA . ARG A 1 436 ? -56.696 7.462 41.284 1.00 63.79 435 ARG A CA 1
ATOM 3302 C C . ARG A 1 436 ? -55.598 8.304 40.659 1.00 67.12 435 ARG A C 1
ATOM 3303 O O . ARG A 1 436 ? -55.807 9.485 40.352 1.00 75.41 435 ARG A O 1
ATOM 3311 N N . TYR A 1 437 ? -54.426 7.702 40.459 1.00 69.19 436 TYR A N 1
ATOM 3312 C CA . TYR A 1 437 ? -53.338 8.325 39.719 1.00 70.92 436 TYR A CA 1
ATOM 3313 C C . TYR A 1 437 ? -53.691 8.484 38.245 1.00 71.09 436 TYR A C 1
ATOM 3314 O O . TYR A 1 437 ? -53.470 9.549 37.656 1.00 81.06 436 TYR A O 1
ATOM 3323 N N . GLN A 1 438 ? -54.210 7.417 37.627 1.00 67.78 437 GLN A N 1
ATOM 3324 C CA . GLN A 1 438 ? -54.500 7.449 36.198 1.00 64.07 437 GLN A CA 1
ATOM 3325 C C . GLN A 1 438 ? -55.438 8.595 35.857 1.00 71.13 437 GLN A C 1
ATOM 3326 O O . GLN A 1 438 ? -55.228 9.299 34.864 1.00 83.01 437 GLN A O 1
ATOM 3332 N N . ALA A 1 439 ? -56.452 8.825 36.701 1.00 64.68 438 ALA A N 1
ATOM 3333 C CA . ALA A 1 439 ? -57.490 9.808 36.393 1.00 65.82 438 ALA A CA 1
ATOM 3334 C C . ALA A 1 439 ? -56.911 11.159 35.981 1.00 74.53 438 ALA A C 1
ATOM 3335 O O . ALA A 1 439 ? -57.417 11.800 35.053 1.00 76.58 438 ALA A O 1
ATOM 3337 N N . LYS A 1 440 ? -55.837 11.594 36.640 1.00 78.23 439 LYS A N 1
ATOM 3338 C CA . LYS A 1 440 ? -55.251 12.900 36.351 1.00 80.38 439 LYS A CA 1
ATOM 3339 C C . LYS A 1 440 ? -54.800 12.995 34.898 1.00 86.53 439 LYS A C 1
ATOM 3340 O O . LYS A 1 440 ? -55.202 13.902 34.161 1.00 96.23 439 LYS A O 1
ATOM 3346 N N . HIS A 1 441 ? -53.948 12.071 34.475 1.00 87.79 440 HIS A N 1
ATOM 3347 C CA . HIS A 1 441 ? -53.488 12.034 33.088 1.00 95.87 440 HIS A CA 1
ATOM 3348 C C . HIS A 1 441 ? -54.502 11.262 32.249 1.00 103.21 440 HIS A C 1
ATOM 3349 O O . HIS A 1 441 ? -55.179 11.843 31.396 1.00 107.29 440 HIS A O 1
ATOM 3356 N N . ALA A 1 442 ? -54.600 9.961 32.499 1.00 105.99 441 ALA A N 1
ATOM 3357 C CA . ALA A 1 442 ? -55.434 8.951 31.822 1.00 109.40 441 ALA A CA 1
ATOM 3358 C C . ALA A 1 442 ? -55.198 8.988 30.314 1.00 112.68 441 ALA A C 1
ATOM 3359 O O . ALA A 1 442 ? -54.059 9.148 29.868 1.00 111.98 441 ALA A O 1
ATOM 3361 N N . HIS A 1 443 ? -56.251 8.841 29.521 1.00 114.58 442 HIS A N 1
ATOM 3362 C CA . HIS A 1 443 ? -56.186 8.800 28.072 1.00 112.17 442 HIS A CA 1
ATOM 3363 C C . HIS A 1 443 ? -57.550 9.266 27.587 1.00 109.87 442 HIS A C 1
ATOM 3364 O O . HIS A 1 443 ? -58.535 9.223 28.329 1.00 110.65 442 HIS A O 1
ATOM 3371 N N . PHE A 1 444 ? -57.609 9.766 26.371 1.00 110.34 443 PHE A N 1
ATOM 3372 C CA . PHE A 1 444 ? -58.912 10.155 25.867 1.00 111.56 443 PHE A CA 1
ATOM 3373 C C . PHE A 1 444 ? -59.189 9.419 24.569 1.00 117.29 443 PHE A C 1
ATOM 3374 O O . PHE A 1 444 ? -58.386 9.468 23.633 1.00 120.54 443 PHE A O 1
ATOM 3382 N N . ASN A 1 445 ? -60.358 8.794 24.493 1.00 116.63 444 ASN A N 1
ATOM 3383 C CA . ASN A 1 445 ? -60.891 8.386 23.200 1.00 118.10 444 ASN A CA 1
ATOM 3384 C C . ASN A 1 445 ? -61.862 9.503 22.849 1.00 122.91 444 ASN A C 1
ATOM 3385 O O . ASN A 1 445 ? -63.002 9.540 23.304 1.00 121.89 444 ASN A O 1
ATOM 3390 N N . ASN A 1 446 ? -61.374 10.429 22.025 1.00 130.97 445 ASN A N 1
ATOM 3391 C CA . ASN A 1 446 ? -62.127 11.597 21.569 1.00 138.22 445 ASN A CA 1
ATOM 3392 C C . ASN A 1 446 ? -62.840 11.329 20.255 1.00 152.00 445 ASN A C 1
ATOM 3393 O O . ASN A 1 446 ? -63.312 12.267 19.594 1.00 155.91 445 ASN A O 1
ATOM 3398 N N . VAL A 1 447 ? -62.935 10.056 19.895 1.00 160.69 446 VAL A N 1
ATOM 3399 C CA . VAL A 1 447 ? -63.437 9.586 18.596 1.00 163.34 446 VAL A CA 1
ATOM 3400 C C . VAL A 1 447 ? -64.936 9.208 18.445 1.00 167.84 446 VAL A C 1
ATOM 3401 O O . VAL A 1 447 ? -65.249 8.566 17.443 1.00 171.90 446 VAL A O 1
ATOM 3405 N N . THR A 1 448 ? -65.869 9.524 19.369 1.00 169.02 447 THR A N 1
ATOM 3406 C CA . THR A 1 448 ? -65.753 10.383 20.558 1.00 166.50 447 THR A CA 1
ATOM 3407 C C . THR A 1 448 ? -66.450 9.821 21.795 1.00 154.26 447 THR A C 1
ATOM 3408 O O . THR A 1 448 ? -67.688 9.715 21.821 1.00 158.66 447 THR A O 1
ATOM 3412 N N . ASN A 1 449 ? -65.678 9.459 22.826 1.00 137.16 448 ASN A N 1
ATOM 3413 C CA . ASN A 1 449 ? -66.321 8.992 24.050 1.00 116.88 448 ASN A CA 1
ATOM 3414 C C . ASN A 1 449 ? -65.851 9.578 25.376 1.00 104.20 448 ASN A C 1
ATOM 3415 O O . ASN A 1 449 ? -66.431 10.538 25.893 1.00 95.93 448 ASN A O 1
ATOM 3420 N N . MET A 1 450 ? -64.786 8.990 25.918 1.00 100.30 449 MET A N 1
ATOM 3421 C CA . MET A 1 450 ? -64.542 8.975 27.357 1.00 94.56 449 MET A CA 1
ATOM 3422 C C . MET A 1 450 ? -63.070 8.671 27.600 1.00 81.89 449 MET A C 1
ATOM 3423 O O . MET A 1 450 ? -62.341 8.264 26.693 1.00 86.07 449 MET A O 1
ATOM 3428 N N . PHE A 1 451 ? -62.640 8.882 28.841 1.00 73.83 450 PHE A N 1
ATOM 3429 C CA . PHE A 1 451 ? -61.288 8.512 29.220 1.00 76.27 450 PHE A CA 1
ATOM 3430 C C . PHE A 1 451 ? -61.160 6.991 29.331 1.00 74.04 450 PHE A C 1
ATOM 3431 O O . PHE A 1 451 ? -62.123 6.231 29.169 1.00 74.85 450 PHE A O 1
ATOM 3439 N N . SER A 1 452 ? -59.943 6.542 29.620 1.00 69.45 451 SER A N 1
ATOM 3440 C CA . SER A 1 452 ? -59.641 5.122 29.727 1.00 63.64 451 SER A CA 1
ATOM 3441 C C . SER A 1 452 ? -59.008 4.867 31.085 1.00 58.14 451 SER A C 1
ATOM 3442 O O . SER A 1 452 ? -58.008 5.505 31.437 1.00 54.06 451 SER A O 1
ATOM 3445 N N . ILE A 1 453 ? -59.585 3.938 31.844 1.00 56.75 452 ILE A N 1
ATOM 3446 C CA . ILE A 1 453 ? -59.120 3.641 33.191 1.00 57.18 452 ILE A CA 1
ATOM 3447 C C . ILE A 1 453 ? -58.781 2.155 33.273 1.00 69.06 452 ILE A C 1
ATOM 3448 O O . ILE A 1 453 ? -59.161 1.364 32.414 1.00 74.68 452 ILE A O 1
ATOM 3453 N N . THR A 1 454 ? -57.998 1.785 34.285 1.00 63.19 453 THR A N 1
ATOM 3454 C CA . THR A 1 454 ? -57.659 0.387 34.526 1.00 55.39 453 THR A CA 1
ATOM 3455 C C . THR A 1 454 ? -58.210 -0.030 35.883 1.00 52.54 453 THR A C 1
ATOM 3456 O O . THR A 1 454 ? -57.877 0.582 36.903 1.00 54.68 453 THR A O 1
ATOM 3460 N N . ASN A 1 455 ? -59.061 -1.060 35.888 1.00 47.26 454 ASN A N 1
ATOM 3461 C CA . ASN A 1 455 ? -59.644 -1.607 37.105 1.00 43.21 454 ASN A CA 1
ATOM 3462 C C . ASN A 1 455 ? -58.790 -2.763 37.629 1.00 36.40 454 ASN A C 1
ATOM 3463 O O . ASN A 1 455 ? -57.763 -3.129 37.049 1.00 31.81 454 ASN A O 1
ATOM 3468 N N . ARG A 1 456 ? -59.236 -3.353 38.742 1.00 40.94 455 ARG A N 1
ATOM 3469 C CA . ARG A 1 456 ? -58.451 -4.366 39.440 1.00 46.30 455 ARG A CA 1
ATOM 3470 C C . ARG A 1 456 ? -58.273 -5.645 38.635 1.00 46.75 455 ARG A C 1
ATOM 3471 O O . ARG A 1 456 ? -57.464 -6.494 39.025 1.00 53.61 455 ARG A O 1
ATOM 3479 N N . LEU A 1 457 ? -58.994 -5.797 37.528 1.00 44.87 456 LEU A N 1
ATOM 3480 C CA . LEU A 1 457 ? -58.815 -6.901 36.600 1.00 40.15 456 LEU A CA 1
ATOM 3481 C C . LEU A 1 457 ? -57.877 -6.546 35.458 1.00 46.00 456 LEU A C 1
ATOM 3482 O O . LEU A 1 457 ? -57.711 -7.353 34.535 1.00 55.15 456 LEU A O 1
ATOM 3487 N N . ASN A 1 458 ? -57.275 -5.350 35.501 1.00 41.63 457 ASN A N 1
ATOM 3488 C CA . ASN A 1 458 ? -56.423 -4.814 34.437 1.00 38.75 457 ASN A CA 1
ATOM 3489 C C . ASN A 1 458 ? -57.213 -4.530 33.162 1.00 44.79 457 ASN A C 1
ATOM 3490 O O . ASN A 1 458 ? -56.656 -4.542 32.062 1.00 47.81 457 ASN A O 1
ATOM 3495 N N . ASP A 1 459 ? -58.512 -4.271 33.301 1.00 40.05 458 ASP A N 1
ATOM 3496 C CA . ASP A 1 459 ? -59.381 -3.950 32.178 1.00 40.78 458 ASP A CA 1
ATOM 3497 C C . ASP A 1 459 ? -59.613 -2.444 32.128 1.00 51.66 458 ASP A C 1
ATOM 3498 O O . ASP A 1 459 ? -59.808 -1.802 33.164 1.00 57.28 458 ASP A O 1
ATOM 3503 N N . MET A 1 460 ? -59.586 -1.883 30.922 1.00 58.39 459 MET A N 1
ATOM 3504 C CA . MET A 1 460 ? -59.739 -0.444 30.741 1.00 58.45 459 MET A CA 1
ATOM 3505 C C . MET A 1 460 ? -61.215 -0.100 30.579 1.00 54.49 459 MET A C 1
ATOM 3506 O O . MET A 1 460 ? -61.872 -0.565 29.642 1.00 49.75 459 MET A O 1
ATOM 3511 N N . ILE A 1 461 ? -61.727 0.714 31.495 1.00 53.71 460 ILE A N 1
ATOM 3512 C CA . ILE A 1 461 ? -63.128 1.106 31.544 1.00 56.90 460 ILE A CA 1
ATOM 3513 C C . ILE A 1 461 ? -63.265 2.503 30.958 1.00 61.53 460 ILE A C 1
ATOM 3514 O O . ILE A 1 461 ? -62.414 3.378 31.203 1.00 69.60 460 ILE A O 1
ATOM 3519 N N . GLY A 1 462 ? -64.307 2.703 30.150 1.00 62.31 461 GLY A N 1
ATOM 3520 C CA . GLY A 1 462 ? -64.676 4.040 29.728 1.00 63.43 461 GLY A CA 1
ATOM 3521 C C . GLY A 1 462 ? -65.244 4.843 30.889 1.00 64.78 461 GLY A C 1
ATOM 3522 O O . GLY A 1 462 ? -66.260 4.459 31.482 1.00 56.49 461 GLY A O 1
ATOM 3523 N N . ILE A 1 463 ? -64.604 5.967 31.209 1.00 74.69 462 ILE A N 1
ATOM 3524 C CA . ILE A 1 463 ? -65.012 6.852 32.293 1.00 77.67 462 ILE A CA 1
ATOM 3525 C C . ILE A 1 463 ? -65.314 8.232 31.716 1.00 79.45 462 ILE A C 1
ATOM 3526 O O . ILE A 1 463 ? -64.436 8.852 31.109 1.00 81.82 462 ILE A O 1
ATOM 3531 N N . PRO A 1 464 ? -66.544 8.752 31.853 1.00 71.62 463 PRO A N 1
ATOM 3532 C CA . PRO A 1 464 ? -66.822 10.128 31.410 1.00 72.64 463 PRO A CA 1
ATOM 3533 C C . PRO A 1 464 ? -66.017 11.159 32.195 1.00 80.40 463 PRO A C 1
ATOM 3534 O O . PRO A 1 464 ? -65.220 10.805 33.069 1.00 86.73 463 PRO A O 1
ATOM 3538 N N . ILE A 1 465 ? -66.199 12.443 31.894 1.00 77.54 464 ILE A N 1
ATOM 3539 C CA . ILE A 1 465 ? -65.481 13.481 32.633 1.00 72.92 464 ILE A CA 1
ATOM 3540 C C . ILE A 1 465 ? -66.048 13.631 34.040 1.00 65.65 464 ILE A C 1
ATOM 3541 O O . ILE A 1 465 ? -65.309 13.622 35.039 1.00 66.50 464 ILE A O 1
ATOM 3546 N N . HIS A 1 466 ? -67.376 13.736 34.140 1.00 55.27 465 HIS A N 1
ATOM 3547 C CA . HIS A 1 466 ? -68.003 13.987 35.429 1.00 55.11 465 HIS A CA 1
ATOM 3548 C C . HIS A 1 466 ? -67.761 12.833 36.384 1.00 54.76 465 HIS A C 1
ATOM 3549 O O . HIS A 1 466 ? -67.735 13.027 37.606 1.00 53.89 465 HIS A O 1
ATOM 3556 N N . GLU A 1 467 ? -67.587 11.624 35.842 1.00 59.97 466 GLU A N 1
ATOM 3557 C CA . GLU A 1 467 ? -67.197 10.471 36.634 1.00 61.56 466 GLU A CA 1
ATOM 3558 C C . GLU A 1 467 ? -65.704 10.430 36.911 1.00 59.02 466 GLU A C 1
ATOM 3559 O O . GLU A 1 467 ? -65.291 9.773 37.871 1.00 62.99 466 GLU A O 1
ATOM 3565 N N . LYS A 1 468 ? -64.883 11.104 36.104 1.00 51.82 467 LYS A N 1
ATOM 3566 C CA . LYS A 1 468 ? -63.478 11.210 36.471 1.00 47.30 467 LYS A CA 1
ATOM 3567 C C . LYS A 1 468 ? -63.313 12.118 37.681 1.00 48.43 467 LYS A C 1
ATOM 3568 O O . LYS A 1 468 ? -62.536 11.811 38.595 1.00 56.90 467 LYS A O 1
ATOM 3574 N N . TYR A 1 469 ? -64.062 13.225 37.719 1.00 45.09 468 TYR A N 1
ATOM 3575 C CA . TYR A 1 469 ? -64.020 14.099 38.889 1.00 52.19 468 TYR A CA 1
ATOM 3576 C C . TYR A 1 469 ? -64.475 13.371 40.150 1.00 58.81 468 TYR A C 1
ATOM 3577 O O . TYR A 1 469 ? -64.010 13.690 41.251 1.00 68.86 468 TYR A O 1
ATOM 3586 N N . ILE A 1 470 ? -65.382 12.402 40.014 1.00 55.28 469 ILE A N 1
ATOM 3587 C CA . ILE A 1 470 ? -65.744 11.560 41.149 1.00 52.96 469 ILE A CA 1
ATOM 3588 C C . ILE A 1 470 ? -64.647 10.537 41.435 1.00 53.51 469 ILE A C 1
ATOM 3589 O O . ILE A 1 470 ? -64.428 10.161 42.594 1.00 59.85 469 ILE A O 1
ATOM 3594 N N . LEU A 1 471 ? -63.940 10.073 40.400 1.00 53.27 470 LEU A N 1
ATOM 3595 C CA . LEU A 1 471 ? -62.951 9.016 40.590 1.00 54.34 470 LEU A CA 1
ATOM 3596 C C . LEU A 1 471 ? -61.725 9.527 41.339 1.00 58.61 470 LEU A C 1
ATOM 3597 O O . LEU A 1 471 ? -61.225 8.862 42.256 1.00 62.69 470 LEU A O 1
ATOM 3602 N N . GLU A 1 472 ? -61.218 10.704 40.956 1.00 61.10 471 GLU A N 1
ATOM 3603 C CA . GLU A 1 472 ? -60.098 11.302 41.676 1.00 62.39 471 GLU A CA 1
ATOM 3604 C C . GLU A 1 472 ? -60.434 11.571 43.131 1.00 62.90 471 GLU A C 1
ATOM 3605 O O . GLU A 1 472 ? -59.521 11.790 43.936 1.00 63.47 471 GLU A O 1
ATOM 3611 N N . MET A 1 473 ? -61.717 11.555 43.477 1.00 62.53 472 MET A N 1
ATOM 3612 C CA . MET A 1 473 ? -62.186 11.958 44.788 1.00 62.19 472 MET A CA 1
ATOM 3613 C C . MET A 1 473 ? -62.283 10.808 45.779 1.00 60.25 472 MET A C 1
ATOM 3614 O O . MET A 1 473 ? -62.493 11.062 46.968 1.00 60.76 472 MET A O 1
ATOM 3619 N N . LEU A 1 474 ? -62.108 9.560 45.354 1.00 59.45 473 LEU A N 1
ATOM 3620 C CA . LEU A 1 474 ? -62.217 8.452 46.298 1.00 58.20 473 LEU A CA 1
ATOM 3621 C C . LEU A 1 474 ? -60.806 8.037 46.689 1.00 60.06 473 LEU A C 1
ATOM 3622 O O . LEU A 1 474 ? -60.167 7.234 46.011 1.00 56.39 473 LEU A O 1
ATOM 3627 N N . ASP A 1 475 ? -60.327 8.572 47.810 1.00 61.42 474 ASP A N 1
ATOM 3628 C CA . ASP A 1 475 ? -59.198 8.010 48.535 1.00 58.47 474 ASP A CA 1
ATOM 3629 C C . ASP A 1 475 ? -59.604 7.337 49.836 1.00 56.39 474 ASP A C 1
ATOM 3630 O O . ASP A 1 475 ? -58.742 6.788 50.532 1.00 61.67 474 ASP A O 1
ATOM 3635 N N . GLY A 1 476 ? -60.884 7.382 50.193 1.00 50.14 475 GLY A N 1
ATOM 3636 C CA . GLY A 1 476 ? -61.319 7.012 51.520 1.00 43.36 475 GLY A CA 1
ATOM 3637 C C . GLY A 1 476 ? -61.436 8.164 52.499 1.00 45.26 475 GLY A C 1
ATOM 3638 O O . GLY A 1 476 ? -61.912 7.950 53.619 1.00 46.71 475 GLY A O 1
ATOM 3639 N N . THR A 1 477 ? -61.013 9.376 52.116 1.00 46.95 476 THR A N 1
ATOM 3640 C CA . THR A 1 477 ? -61.103 10.537 53.003 1.00 56.63 476 THR A CA 1
ATOM 3641 C C . THR A 1 477 ? -62.498 11.157 53.019 1.00 67.16 476 THR A C 1
ATOM 3642 O O . THR A 1 477 ? -62.934 11.677 54.053 1.00 71.12 476 THR A O 1
ATOM 3646 N N . HIS A 1 478 ? -63.206 11.135 51.894 1.00 72.85 477 HIS A N 1
ATOM 3647 C CA . HIS A 1 478 ? -64.508 11.779 51.791 1.00 65.60 477 HIS A CA 1
ATOM 3648 C C . HIS A 1 478 ? -65.619 10.739 51.743 1.00 63.60 477 HIS A C 1
ATOM 3649 O O . HIS A 1 478 ? -65.419 9.611 51.287 1.00 70.50 477 HIS A O 1
ATOM 3656 N N . ASN A 1 479 ? -66.788 11.126 52.247 1.00 59.13 478 ASN A N 1
ATOM 3657 C CA . ASN A 1 479 ? -67.981 10.300 52.161 1.00 68.33 478 ASN A CA 1
ATOM 3658 C C . ASN A 1 479 ? -68.752 10.650 50.887 1.00 72.06 478 ASN A C 1
ATOM 3659 O O . ASN A 1 479 ? -68.272 11.398 50.031 1.00 72.05 478 ASN A O 1
ATOM 3664 N N . ILE A 1 480 ? -69.968 10.112 50.754 1.00 72.16 479 ILE A N 1
ATOM 3665 C CA . ILE A 1 480 ? -70.776 10.372 49.564 1.00 71.43 479 ILE A CA 1
ATOM 3666 C C . ILE A 1 480 ? -71.281 11.815 49.554 1.00 75.36 479 ILE A C 1
ATOM 3667 O O . ILE A 1 480 ? -71.420 12.429 48.485 1.00 76.08 479 ILE A O 1
ATOM 3672 N N . ASP A 1 481 ? -71.545 12.385 50.735 1.00 78.56 480 ASP A N 1
ATOM 3673 C CA . ASP A 1 481 ? -71.993 13.772 50.807 1.00 79.35 480 ASP A CA 1
ATOM 3674 C C . ASP A 1 481 ? -70.951 14.721 50.227 1.00 65.77 480 ASP A C 1
ATOM 3675 O O . ASP A 1 481 ? -71.295 15.691 49.541 1.00 59.75 480 ASP A O 1
ATOM 3680 N N . ASP A 1 482 ? -69.669 14.459 50.490 1.00 61.37 481 ASP A N 1
ATOM 3681 C CA . ASP A 1 482 ? -68.621 15.321 49.952 1.00 63.74 481 ASP A CA 1
ATOM 3682 C C . ASP A 1 482 ? -68.507 15.177 48.441 1.00 62.97 481 ASP A C 1
ATOM 3683 O O . ASP A 1 482 ? -68.224 16.156 47.740 1.00 67.81 481 ASP A O 1
ATOM 3688 N N . ILE A 1 483 ? -68.708 13.964 47.923 1.00 59.72 482 ILE A N 1
ATOM 3689 C CA . ILE A 1 483 ? -68.764 13.782 46.475 1.00 52.07 482 ILE A CA 1
ATOM 3690 C C . ILE A 1 483 ? -69.872 14.641 45.884 1.00 47.72 482 ILE A C 1
ATOM 3691 O O . ILE A 1 483 ? -69.648 15.420 44.949 1.00 51.09 482 ILE A O 1
ATOM 3696 N N . LYS A 1 484 ? -71.087 14.513 46.426 1.00 44.85 483 LYS A N 1
ATOM 3697 C CA . LYS A 1 484 ? -72.212 15.277 45.897 1.00 54.84 483 LYS A CA 1
ATOM 3698 C C . LYS A 1 484 ? -71.932 16.774 45.947 1.00 60.81 483 LYS A C 1
ATOM 3699 O O . LYS A 1 484 ? -72.118 17.484 44.951 1.00 63.48 483 LYS A O 1
ATOM 3705 N N . LYS A 1 485 ? -71.462 17.267 47.096 1.00 60.76 484 LYS A N 1
ATOM 3706 C CA . LYS A 1 485 ? -71.193 18.696 47.228 1.00 56.50 484 LYS A CA 1
ATOM 3707 C C . LYS A 1 485 ? -70.141 19.158 46.228 1.00 49.39 484 LYS A C 1
ATOM 3708 O O . LYS A 1 485 ? -70.280 20.222 45.617 1.00 52.75 484 LYS A O 1
ATOM 3714 N N . SER A 1 486 ? -69.079 18.371 46.045 1.00 49.71 485 SER A N 1
ATOM 3715 C CA . SER A 1 486 ? -68.029 18.771 45.112 1.00 53.81 485 SER A CA 1
ATOM 3716 C C . SER A 1 486 ? -68.549 18.812 43.681 1.00 51.19 485 SER A C 1
ATOM 3717 O O . SER A 1 486 ? -68.236 19.740 42.924 1.00 61.38 485 SER A O 1
ATOM 3720 N N . ILE A 1 487 ? -69.351 17.818 43.291 1.00 49.09 486 ILE A N 1
ATOM 3721 C CA . ILE A 1 487 ? -69.919 17.822 41.946 1.00 58.68 486 ILE A CA 1
ATOM 3722 C C . ILE A 1 487 ? -70.802 19.052 41.749 1.00 67.88 486 ILE A C 1
ATOM 3723 O O . ILE A 1 487 ? -70.682 19.764 40.742 1.00 66.59 486 ILE A O 1
ATOM 3728 N N . ILE A 1 488 ? -71.666 19.352 42.727 1.00 67.39 487 ILE A N 1
ATOM 3729 C CA . ILE A 1 488 ? -72.505 20.548 42.643 1.00 64.67 487 ILE A CA 1
ATOM 3730 C C . ILE A 1 488 ? -71.652 21.814 42.570 1.00 67.59 487 ILE A C 1
ATOM 3731 O O . ILE A 1 488 ? -71.999 22.764 41.856 1.00 64.34 487 ILE A O 1
ATOM 3736 N N . GLU A 1 489 ? -70.528 21.848 43.289 1.00 74.65 488 GLU A N 1
ATOM 3737 C CA . GLU A 1 489 ? -69.613 22.981 43.192 1.00 79.35 488 GLU A CA 1
ATOM 3738 C C . GLU A 1 489 ? -69.076 23.130 41.775 1.00 79.27 488 GLU A C 1
ATOM 3739 O O . GLU A 1 489 ? -68.941 24.249 41.265 1.00 81.97 488 GLU A O 1
ATOM 3745 N N . LYS A 1 490 ? -68.764 22.011 41.120 1.00 79.43 489 LYS A N 1
ATOM 3746 C CA . LYS A 1 490 ? -68.216 22.086 39.773 1.00 78.83 489 LYS A CA 1
ATOM 3747 C C . LYS A 1 490 ? -69.281 22.222 38.689 1.00 79.83 489 LYS A C 1
ATOM 3748 O O . LYS A 1 490 ? -68.919 22.402 37.521 1.00 77.42 489 LYS A O 1
ATOM 3754 N N . ILE A 1 491 ? -70.571 22.150 39.028 1.00 86.15 490 ILE A N 1
ATOM 3755 C CA . ILE A 1 491 ? -71.615 22.284 38.014 1.00 95.05 490 ILE A CA 1
ATOM 3756 C C . ILE A 1 491 ? -71.753 23.746 37.596 1.00 99.24 490 ILE A C 1
ATOM 3757 O O . ILE A 1 491 ? -71.458 24.100 36.448 1.00 101.94 490 ILE A O 1
ATOM 3762 N N . ASN A 1 492 ? -72.212 24.597 38.526 1.00 103.98 491 ASN A N 1
ATOM 3763 C CA . ASN A 1 492 ? -72.499 25.996 38.216 1.00 114.90 491 ASN A CA 1
ATOM 3764 C C . ASN A 1 492 ? -71.265 26.716 37.704 1.00 118.82 491 ASN A C 1
ATOM 3765 O O . ASN A 1 492 ? -71.373 27.674 36.932 1.00 124.00 491 ASN A O 1
ATOM 3770 N N . SER A 1 493 ? -70.087 26.269 38.107 1.00 114.59 492 SER A N 1
ATOM 3771 C CA . SER A 1 493 ? -68.844 26.911 37.704 1.00 112.25 492 SER A CA 1
ATOM 3772 C C . SER A 1 493 ? -68.347 26.491 36.333 1.00 115.98 492 SER A C 1
ATOM 3773 O O . SER A 1 493 ? -67.253 26.923 35.946 1.00 117.34 492 SER A O 1
ATOM 3776 N N . LYS A 1 494 ? -69.151 25.745 35.585 1.00 118.23 493 LYS A N 1
ATOM 3777 C CA . LYS A 1 494 ? -68.709 24.780 34.552 1.00 114.96 493 LYS A CA 1
ATOM 3778 C C . LYS A 1 494 ? -67.544 25.170 33.621 1.00 110.26 493 LYS A C 1
ATOM 3779 O O . LYS A 1 494 ? -67.472 26.308 33.171 1.00 114.23 493 LYS A O 1
ATOM 3785 N N . LEU A 1 495 ? -66.621 24.249 33.317 1.00 104.55 494 LEU A N 1
ATOM 3786 C CA . LEU A 1 495 ? -66.541 22.843 33.769 1.00 98.49 494 LEU A CA 1
ATOM 3787 C C . LEU A 1 495 ? -67.777 21.986 33.411 1.00 99.09 494 LEU A C 1
ATOM 3788 O O . LEU A 1 495 ? -68.105 21.819 32.235 1.00 101.55 494 LEU A O 1
ATOM 3793 N N . LEU A 1 496 ? -68.451 21.453 34.429 1.00 96.21 495 LEU A N 1
ATOM 3794 C CA . LEU A 1 496 ? -69.521 20.476 34.244 1.00 90.45 495 LEU A CA 1
ATOM 3795 C C . LEU A 1 496 ? -70.857 21.159 33.965 1.00 87.67 495 LEU A C 1
ATOM 3796 O O . LEU A 1 496 ? -71.363 21.909 34.805 1.00 88.78 495 LEU A O 1
ATOM 3801 N N . THR A 1 497 ? -71.450 20.857 32.812 1.00 84.76 496 THR A N 1
ATOM 3802 C CA . THR A 1 497 ? -72.757 21.378 32.433 1.00 83.84 496 THR A CA 1
ATOM 3803 C C . THR A 1 497 ? -73.801 20.272 32.522 1.00 80.59 496 THR A C 1
ATOM 3804 O O . THR A 1 497 ? -73.536 19.124 32.150 1.00 80.69 496 THR A O 1
ATOM 3808 N N . ALA A 1 498 ? -74.985 20.620 33.028 1.00 79.42 497 ALA A N 1
ATOM 3809 C CA . ALA A 1 498 ? -76.116 19.700 33.120 1.00 79.93 497 ALA A CA 1
ATOM 3810 C C . ALA A 1 498 ? -77.270 20.285 32.318 1.00 88.79 497 ALA A C 1
ATOM 3811 O O . ALA A 1 498 ? -77.820 21.329 32.686 1.00 96.15 497 ALA A O 1
ATOM 3813 N N . CYS A 1 499 ? -77.643 19.609 31.233 1.00 90.39 498 CYS A N 1
ATOM 3814 C CA . CYS A 1 499 ? -78.653 20.123 30.321 1.00 100.30 498 CYS A CA 1
ATOM 3815 C C . CYS A 1 499 ? -80.059 19.791 30.818 1.00 106.99 498 CYS A C 1
ATOM 3816 O O . CYS A 1 499 ? -80.258 19.302 31.934 1.00 103.83 498 CYS A O 1
ATOM 3819 N N . ASP A 1 500 ? -81.043 20.073 29.966 1.00 115.23 499 ASP A N 1
ATOM 3820 C CA . ASP A 1 500 ? -82.459 19.857 30.264 1.00 112.65 499 ASP A CA 1
ATOM 3821 C C . ASP A 1 500 ? -82.907 20.664 31.479 1.00 113.11 499 ASP A C 1
ATOM 3822 O O . ASP A 1 500 ? -83.760 21.546 31.368 1.00 113.60 499 ASP A O 1
ATOM 3827 N N . VAL A 1 506 ? -79.583 23.919 31.624 1.00 84.52 505 VAL A N 1
ATOM 3828 C CA . VAL A 1 506 ? -79.349 24.577 32.903 1.00 92.88 505 VAL A CA 1
ATOM 3829 C C . VAL A 1 506 ? -80.567 24.342 33.798 1.00 96.99 505 VAL A C 1
ATOM 3830 O O . VAL A 1 506 ? -81.655 24.031 33.305 1.00 96.53 505 VAL A O 1
ATOM 3834 N N . THR A 1 507 ? -80.376 24.461 35.112 1.00 100.77 506 THR A N 1
ATOM 3835 C CA . THR A 1 507 ? -81.411 24.122 36.078 1.00 95.08 506 THR A CA 1
ATOM 3836 C C . THR A 1 507 ? -81.212 24.950 37.340 1.00 85.29 506 THR A C 1
ATOM 3837 O O . THR A 1 507 ? -80.294 25.769 37.435 1.00 82.32 506 THR A O 1
ATOM 3841 N N . ASP A 1 508 ? -82.099 24.735 38.311 1.00 80.27 507 ASP A N 1
ATOM 3842 C CA . ASP A 1 508 ? -82.111 25.520 39.539 1.00 74.77 507 ASP A CA 1
ATOM 3843 C C . ASP A 1 508 ? -81.562 24.695 40.705 1.00 71.28 507 ASP A C 1
ATOM 3844 O O . ASP A 1 508 ? -81.338 23.487 40.539 1.00 70.88 507 ASP A O 1
ATOM 3849 N N . PRO A 1 509 ? -81.374 25.277 41.904 1.00 70.21 508 PRO A N 1
ATOM 3850 C CA . PRO A 1 509 ? -80.757 24.487 42.997 1.00 75.88 508 PRO A CA 1
ATOM 3851 C C . PRO A 1 509 ? -81.533 23.254 43.445 1.00 83.34 508 PRO A C 1
ATOM 3852 O O . PRO A 1 509 ? -80.939 22.168 43.572 1.00 82.10 508 PRO A O 1
ATOM 3856 N N . LYS A 1 510 ? -82.841 23.379 43.694 1.00 87.33 509 LYS A N 1
ATOM 3857 C CA . LYS A 1 510 ? -83.565 22.270 44.310 1.00 86.88 509 LYS A CA 1
ATOM 3858 C C . LYS A 1 510 ? -83.687 21.078 43.373 1.00 80.18 509 LYS A C 1
ATOM 3859 O O . LYS A 1 510 ? -83.782 19.939 43.848 1.00 76.07 509 LYS A O 1
ATOM 3865 N N . LEU A 1 511 ? -83.665 21.319 42.062 1.00 77.75 510 LEU A N 1
ATOM 3866 C CA . LEU A 1 511 ? -83.517 20.252 41.083 1.00 70.49 510 LEU A CA 1
ATOM 3867 C C . LEU A 1 511 ? -82.076 19.762 40.989 1.00 77.06 510 LEU A C 1
ATOM 3868 O O . LEU A 1 511 ? -81.838 18.559 40.827 1.00 75.36 510 LEU A O 1
ATOM 3873 N N . LEU A 1 512 ? -81.105 20.687 41.022 1.00 83.84 511 LEU A N 1
ATOM 3874 C CA . LEU A 1 512 ? -79.708 20.301 40.837 1.00 74.20 511 LEU A CA 1
ATOM 3875 C C . LEU A 1 512 ? -79.254 19.326 41.915 1.00 71.27 511 LEU A C 1
ATOM 3876 O O . LEU A 1 512 ? -78.517 18.376 41.627 1.00 73.10 511 LEU A O 1
ATOM 3881 N N . LYS A 1 513 ? -79.669 19.544 43.167 1.00 65.89 512 LYS A N 1
ATOM 3882 C CA . LYS A 1 513 ? -79.307 18.601 44.222 1.00 60.03 512 LYS A CA 1
ATOM 3883 C C . LYS A 1 513 ? -79.842 17.206 43.914 1.00 60.00 512 LYS A C 1
ATOM 3884 O O . LYS A 1 513 ? -79.100 16.217 43.963 1.00 63.81 512 LYS A O 1
ATOM 3890 N N . GLU A 1 514 ? -81.132 17.113 43.580 1.00 57.48 513 GLU A N 1
ATOM 3891 C CA . GLU A 1 514 ? -81.756 15.817 43.318 1.00 55.67 513 GLU A CA 1
ATOM 3892 C C . GLU A 1 514 ? -81.167 15.136 42.089 1.00 49.84 513 GLU A C 1
ATOM 3893 O O . GLU A 1 514 ? -81.118 13.902 42.020 1.00 53.45 513 GLU A O 1
ATOM 3899 N N . PHE A 1 515 ? -80.726 15.926 41.114 1.00 38.33 514 PHE A N 1
ATOM 3900 C CA . PHE A 1 515 ? -80.131 15.394 39.893 1.00 41.97 514 PHE A CA 1
ATOM 3901 C C . PHE A 1 515 ? -78.720 14.869 40.152 1.00 53.12 514 PHE A C 1
ATOM 3902 O O . PHE A 1 515 ? -78.371 13.748 39.743 1.00 56.17 514 PHE A O 1
ATOM 3910 N N . VAL A 1 516 ? -77.902 15.661 40.846 1.00 60.63 515 VAL A N 1
ATOM 3911 C CA . VAL A 1 516 ? -76.550 15.231 41.184 1.00 63.42 515 VAL A CA 1
ATOM 3912 C C . VAL A 1 516 ? -76.581 14.001 42.091 1.00 67.46 515 VAL A C 1
ATOM 3913 O O . VAL A 1 516 ? -75.748 13.099 41.947 1.00 76.86 515 VAL A O 1
ATOM 3917 N N . ASP A 1 517 ? -77.543 13.923 43.023 1.00 66.25 516 ASP A N 1
ATOM 3918 C CA . ASP A 1 517 ? -77.683 12.702 43.824 1.00 70.55 516 ASP A CA 1
ATOM 3919 C C . ASP A 1 517 ? -77.808 11.474 42.930 1.00 69.80 516 ASP A C 1
ATOM 3920 O O . ASP A 1 517 ? -77.221 10.417 43.210 1.00 67.43 516 ASP A O 1
ATOM 3925 N N . TYR A 1 518 ? -78.526 11.617 41.816 1.00 70.69 517 TYR A N 1
ATOM 3926 C CA . TYR A 1 518 ? -78.708 10.493 40.907 1.00 68.69 517 TYR A CA 1
ATOM 3927 C C . TYR A 1 518 ? -77.412 10.167 40.187 1.00 65.39 517 TYR A C 1
ATOM 3928 O O . TYR A 1 518 ? -76.883 9.059 40.317 1.00 69.72 517 TYR A O 1
ATOM 3937 N N . VAL A 1 519 ? -76.887 11.117 39.408 1.00 57.64 518 VAL A N 1
ATOM 3938 C CA . VAL A 1 519 ? -75.675 10.812 38.644 1.00 52.40 518 VAL A CA 1
ATOM 3939 C C . VAL A 1 519 ? -74.532 10.353 39.542 1.00 53.18 518 VAL A C 1
ATOM 3940 O O . VAL A 1 519 ? -73.662 9.594 39.097 1.00 51.52 518 VAL A O 1
ATOM 3944 N N . VAL A 1 520 ? -74.538 10.757 40.811 1.00 54.32 519 VAL A N 1
ATOM 3945 C CA . VAL A 1 520 ? -73.515 10.300 41.750 1.00 54.78 519 VAL A CA 1
ATOM 3946 C C . VAL A 1 520 ? -73.767 8.850 42.148 1.00 54.22 519 VAL A C 1
ATOM 3947 O O . VAL A 1 520 ? -72.912 7.979 41.939 1.00 50.48 519 VAL A O 1
ATOM 3951 N N . ALA A 1 521 ? -74.932 8.575 42.748 1.00 58.26 520 ALA A N 1
ATOM 3952 C CA . ALA A 1 521 ? -75.257 7.209 43.153 1.00 58.25 520 ALA A CA 1
ATOM 3953 C C . ALA A 1 521 ? -75.186 6.213 41.996 1.00 50.59 520 ALA A C 1
ATOM 3954 O O . ALA A 1 521 ? -74.955 5.021 42.235 1.00 45.65 520 ALA A O 1
ATOM 3956 N N . VAL A 1 522 ? -75.373 6.668 40.755 1.00 50.83 521 VAL A N 1
ATOM 3957 C CA . VAL A 1 522 ? -75.168 5.811 39.589 1.00 50.07 521 VAL A CA 1
ATOM 3958 C C . VAL A 1 522 ? -73.681 5.647 39.294 1.00 58.60 521 VAL A C 1
ATOM 3959 O O . VAL A 1 522 ? -73.206 4.535 39.030 1.00 61.12 521 VAL A O 1
ATOM 3963 N N . SER A 1 523 ? -72.923 6.754 39.330 1.00 65.70 522 SER A N 1
ATOM 3964 C CA . SER A 1 523 ? -71.480 6.679 39.119 1.00 59.48 522 SER A CA 1
ATOM 3965 C C . SER A 1 523 ? -70.798 5.749 40.118 1.00 49.98 522 SER A C 1
ATOM 3966 O O . SER A 1 523 ? -69.747 5.178 39.799 1.00 44.44 522 SER A O 1
ATOM 3969 N N . LEU A 1 524 ? -71.375 5.580 41.314 1.00 48.95 523 LEU A N 1
ATOM 3970 C CA . LEU A 1 524 ? -70.802 4.667 42.298 1.00 55.35 523 LEU A CA 1
ATOM 3971 C C . LEU A 1 524 ? -71.167 3.211 42.014 1.00 59.44 523 LEU A C 1
ATOM 3972 O O . LEU A 1 524 ? -70.374 2.307 42.303 1.00 70.19 523 LEU A O 1
ATOM 3977 N N . GLU A 1 525 ? -72.373 2.955 41.493 1.00 50.11 524 GLU A N 1
ATOM 3978 C CA . GLU A 1 525 ? -72.717 1.595 41.087 1.00 45.86 524 GLU A CA 1
ATOM 3979 C C . GLU A 1 525 ? -71.861 1.152 39.907 1.00 42.75 524 GLU A C 1
ATOM 3980 O O . GLU A 1 525 ? -71.385 0.008 39.866 1.00 45.23 524 GLU A O 1
ATOM 3986 N N . LYS A 1 526 ? -71.653 2.050 38.938 1.00 36.81 525 LYS A N 1
ATOM 3987 C CA . LYS A 1 526 ? -70.795 1.728 37.802 1.00 40.37 525 LYS A CA 1
ATOM 3988 C C . LYS A 1 526 ? -69.386 1.367 38.259 1.00 50.91 525 LYS A C 1
ATOM 3989 O O . LYS A 1 526 ? -68.786 0.419 37.744 1.00 55.83 525 LYS A O 1
ATOM 3995 N N . PHE A 1 527 ? -68.837 2.114 39.222 1.00 51.82 526 PHE A N 1
ATOM 3996 C CA . PHE A 1 527 ? -67.550 1.734 39.801 1.00 45.54 526 PHE A CA 1
ATOM 3997 C C . PHE A 1 527 ? -67.648 0.386 40.497 1.00 37.80 526 PHE A C 1
ATOM 3998 O O . PHE A 1 527 ? -66.771 -0.474 40.345 1.00 40.05 526 PHE A O 1
ATOM 4006 N N . ARG A 1 528 ? -68.717 0.193 41.270 1.00 34.60 527 ARG A N 1
ATOM 4007 C CA . ARG A 1 528 ? -68.845 -0.971 42.136 1.00 37.47 527 ARG A CA 1
ATOM 4008 C C . ARG A 1 528 ? -68.817 -2.262 41.331 1.00 46.14 527 ARG A C 1
ATOM 4009 O O . ARG A 1 528 ? -68.066 -3.194 41.639 1.00 50.09 527 ARG A O 1
ATOM 4017 N N . ILE A 1 529 ? -69.618 -2.325 40.264 1.00 48.48 528 ILE A N 1
ATOM 4018 C CA . ILE A 1 529 ? -69.680 -3.536 39.447 1.00 52.71 528 ILE A CA 1
ATOM 4019 C C . ILE A 1 529 ? -68.626 -3.563 38.347 1.00 60.57 528 ILE A C 1
ATOM 4020 O O . ILE A 1 529 ? -68.650 -4.463 37.496 1.00 75.71 528 ILE A O 1
ATOM 4025 N N . ASN A 1 530 ? -67.750 -2.562 38.266 1.00 49.98 529 ASN A N 1
ATOM 4026 C CA . ASN A 1 530 ? -66.616 -2.622 37.347 1.00 47.14 529 ASN A CA 1
ATOM 4027 C C . ASN A 1 530 ? -65.291 -2.969 38.026 1.00 45.70 529 ASN A C 1
ATOM 4028 O O . ASN A 1 530 ? -64.239 -2.851 37.387 1.00 31.30 529 ASN A O 1
ATOM 4033 N N . TYR A 1 531 ? -65.306 -3.337 39.313 1.00 54.06 530 TYR A N 1
ATOM 4034 C CA . TYR A 1 531 ? -64.097 -3.685 40.074 1.00 51.40 530 TYR A CA 1
ATOM 4035 C C . TYR A 1 531 ? -63.183 -2.481 40.286 1.00 42.32 530 TYR A C 1
ATOM 4036 O O . TYR A 1 531 ? -61.962 -2.627 40.387 1.00 43.62 530 TYR A O 1
ATOM 4045 N N . LEU A 1 532 ? -63.758 -1.284 40.338 1.00 35.84 531 LEU A N 1
ATOM 4046 C CA . LEU A 1 532 ? -63.004 -0.070 40.606 1.00 36.33 531 LEU A CA 1
ATOM 4047 C C . LEU A 1 532 ? -63.044 0.346 42.069 1.00 35.11 531 LEU A C 1
ATOM 4048 O O . LEU A 1 532 ? -62.498 1.396 42.413 1.00 40.55 531 LEU A O 1
ATOM 4053 N N . LEU A 1 533 ? -63.679 -0.439 42.934 1.00 33.11 532 LEU A N 1
ATOM 4054 C CA . LEU A 1 533 ? -63.807 -0.114 44.353 1.00 30.41 532 LEU A CA 1
ATOM 4055 C C . LEU A 1 533 ? -62.952 -1.088 45.154 1.00 32.23 532 LEU A C 1
ATOM 4056 O O . LEU A 1 533 ? -63.277 -2.277 45.245 1.00 34.27 532 LEU A O 1
ATOM 4061 N N . VAL A 1 534 ? -61.857 -0.585 45.732 1.00 36.21 533 VAL A N 1
ATOM 4062 C CA . VAL A 1 534 ? -60.955 -1.422 46.518 1.00 35.50 533 VAL A CA 1
ATOM 4063 C C . VAL A 1 534 ? -61.231 -1.353 48.022 1.00 33.73 533 VAL A C 1
ATOM 4064 O O . VAL A 1 534 ? -60.604 -2.101 48.790 1.00 27.25 533 VAL A O 1
ATOM 4068 N N . GLY A 1 535 ? -62.156 -0.505 48.466 1.00 41.91 534 GLY A N 1
ATOM 4069 C CA . GLY A 1 535 ? -62.500 -0.435 49.879 1.00 55.02 534 GLY A CA 1
ATOM 4070 C C . GLY A 1 535 ? -63.058 0.897 50.344 1.00 64.66 534 GLY A C 1
ATOM 4071 O O . GLY A 1 535 ? -63.114 1.172 51.548 1.00 64.29 534 GLY A O 1
ATOM 4073 N N . TYR B 1 16 ? -49.454 -30.510 -21.185 1.00 119.04 15 TYR B N 1
ATOM 4074 C CA . TYR B 1 16 ? -49.505 -30.085 -22.582 1.00 120.72 15 TYR B CA 1
ATOM 4075 C C . TYR B 1 16 ? -50.912 -29.734 -23.106 1.00 126.29 15 TYR B C 1
ATOM 4076 O O . TYR B 1 16 ? -51.303 -30.227 -24.168 1.00 123.63 15 TYR B O 1
ATOM 4085 N N . PRO B 1 17 ? -51.679 -28.909 -22.386 1.00 135.11 16 PRO B N 1
ATOM 4086 C CA . PRO B 1 17 ? -52.980 -28.482 -22.919 1.00 140.12 16 PRO B CA 1
ATOM 4087 C C . PRO B 1 17 ? -52.793 -27.525 -24.083 1.00 140.86 16 PRO B C 1
ATOM 4088 O O . PRO B 1 17 ? -52.129 -26.487 -23.940 1.00 145.88 16 PRO B O 1
ATOM 4092 N N . PRO B 1 18 ? -53.347 -27.836 -25.266 1.00 119.36 17 PRO B N 1
ATOM 4093 C CA . PRO B 1 18 ? -53.416 -26.817 -26.321 1.00 103.97 17 PRO B CA 1
ATOM 4094 C C . PRO B 1 18 ? -54.627 -25.916 -26.147 1.00 92.40 17 PRO B C 1
ATOM 4095 O O . PRO B 1 18 ? -55.748 -26.426 -26.056 1.00 94.50 17 PRO B O 1
ATOM 4099 N N . PHE B 1 19 ? -54.446 -24.598 -26.213 1.00 78.96 18 PHE B N 1
ATOM 4100 C CA . PHE B 1 19 ? -55.547 -23.649 -26.091 1.00 71.23 18 PHE B CA 1
ATOM 4101 C C . PHE B 1 19 ? -55.362 -22.565 -27.144 1.00 63.73 18 PHE B C 1
ATOM 4102 O O . PHE B 1 19 ? -54.247 -22.299 -27.599 1.00 63.42 18 PHE B O 1
ATOM 4110 N N . THR B 1 20 ? -56.468 -21.939 -27.535 1.00 55.75 19 THR B N 1
ATOM 4111 C CA . THR B 1 20 ? -56.414 -20.703 -28.303 1.00 50.80 19 THR B CA 1
ATOM 4112 C C . THR B 1 20 ? -57.282 -19.658 -27.620 1.00 55.56 19 THR B C 1
ATOM 4113 O O . THR B 1 20 ? -58.370 -19.968 -27.123 1.00 55.58 19 THR B O 1
ATOM 4117 N N . PHE B 1 21 ? -56.789 -18.421 -27.592 1.00 56.03 20 PHE B N 1
ATOM 4118 C CA . PHE B 1 21 ? -57.437 -17.320 -26.895 1.00 54.74 20 PHE B CA 1
ATOM 4119 C C . PHE B 1 21 ? -57.711 -16.186 -27.874 1.00 58.44 20 PHE B C 1
ATOM 4120 O O . PHE B 1 21 ? -56.795 -15.707 -28.555 1.00 57.66 20 PHE B O 1
ATOM 4128 N N . SER B 1 22 ? -58.973 -15.756 -27.932 1.00 59.45 21 SER B N 1
ATOM 4129 C CA . SER B 1 22 ? -59.406 -14.677 -28.810 1.00 56.31 21 SER B CA 1
ATOM 4130 C C . SER B 1 22 ? -58.889 -13.305 -28.384 1.00 60.22 21 SER B C 1
ATOM 4131 O O . SER B 1 22 ? -58.895 -12.380 -29.205 1.00 68.00 21 SER B O 1
ATOM 4134 N N . TYR B 1 23 ? -58.444 -13.142 -27.134 1.00 56.82 22 TYR B N 1
ATOM 4135 C CA . TYR B 1 23 ? -57.917 -11.861 -26.675 1.00 58.03 22 TYR B CA 1
ATOM 4136 C C . TYR B 1 23 ? -56.400 -11.748 -26.785 1.00 55.70 22 TYR B C 1
ATOM 4137 O O . TYR B 1 23 ? -55.859 -10.677 -26.485 1.00 59.07 22 TYR B O 1
ATOM 4146 N N . THR B 1 24 ? -55.703 -12.817 -27.176 1.00 53.28 23 THR B N 1
ATOM 4147 C CA . THR B 1 24 ? -54.284 -12.760 -27.511 1.00 51.62 23 THR B CA 1
ATOM 4148 C C . THR B 1 24 ? -54.047 -12.652 -29.010 1.00 55.44 23 THR B C 1
ATOM 4149 O O . THR B 1 24 ? -52.890 -12.633 -29.450 1.00 59.03 23 THR B O 1
ATOM 4153 N N . TYR B 1 25 ? -55.115 -12.614 -29.787 1.00 51.54 24 TYR B N 1
ATOM 4154 C CA . TYR B 1 25 ? -55.065 -12.522 -31.236 1.00 43.46 24 TYR B CA 1
ATOM 4155 C C . TYR B 1 25 ? -54.546 -11.148 -31.648 1.00 49.90 24 TYR B C 1
ATOM 4156 O O . TYR B 1 25 ? -55.004 -10.137 -31.107 1.00 58.17 24 TYR B O 1
ATOM 4165 N N . PRO B 1 26 ? -53.594 -11.071 -32.576 1.00 51.11 25 PRO B N 1
ATOM 4166 C CA . PRO B 1 26 ? -53.085 -9.764 -33.030 1.00 49.12 25 PRO B CA 1
ATOM 4167 C C . PRO B 1 26 ? -54.183 -8.848 -33.554 1.00 47.56 25 PRO B C 1
ATOM 4168 O O . PRO B 1 26 ? -54.176 -7.649 -33.236 1.00 52.14 25 PRO B O 1
ATOM 4172 N N . PRO B 1 27 ? -55.137 -9.340 -34.362 1.00 41.09 26 PRO B N 1
ATOM 4173 C CA . PRO B 1 27 ? -56.212 -8.443 -34.828 1.00 44.52 26 PRO B CA 1
ATOM 4174 C C . PRO B 1 27 ? -57.056 -7.844 -33.713 1.00 46.21 26 PRO B C 1
ATOM 4175 O O . PRO B 1 27 ? -57.653 -6.778 -33.918 1.00 53.30 26 PRO B O 1
ATOM 4179 N N . TYR B 1 28 ? -57.144 -8.497 -32.550 1.00 41.03 27 TYR B N 1
ATOM 4180 C CA . TYR B 1 28 ? -57.858 -7.909 -31.418 1.00 44.42 27 TYR B CA 1
ATOM 4181 C C . TYR B 1 28 ? -57.004 -6.867 -30.703 1.00 50.43 27 TYR B C 1
ATOM 4182 O O . TYR B 1 28 ? -57.507 -5.798 -30.323 1.00 55.13 27 TYR B O 1
ATOM 4191 N N . LEU B 1 29 ? -55.715 -7.168 -30.503 1.00 51.28 28 LEU B N 1
ATOM 4192 C CA . LEU B 1 29 ? -54.797 -6.179 -29.947 1.00 55.33 28 LEU B CA 1
ATOM 4193 C C . LEU B 1 29 ? -54.821 -4.899 -30.771 1.00 63.22 28 LEU B C 1
ATOM 4194 O O . LEU B 1 29 ? -54.887 -3.792 -30.224 1.00 69.35 28 LEU B O 1
ATOM 4199 N N . ARG B 1 30 ? -54.771 -5.034 -32.100 1.00 58.23 29 ARG B N 1
ATOM 4200 C CA . ARG B 1 30 ? -54.847 -3.858 -32.960 1.00 56.77 29 ARG B CA 1
ATOM 4201 C C . ARG B 1 30 ? -56.176 -3.135 -32.786 1.00 64.15 29 ARG B C 1
ATOM 4202 O O . ARG B 1 30 ? -56.235 -1.903 -32.866 1.00 70.02 29 ARG B O 1
ATOM 4210 N N . THR B 1 31 ? -57.255 -3.884 -32.547 1.00 62.12 30 THR B N 1
ATOM 4211 C CA . THR B 1 31 ? -58.549 -3.250 -32.315 1.00 57.80 30 THR B CA 1
ATOM 4212 C C . THR B 1 31 ? -58.511 -2.374 -31.072 1.00 54.58 30 THR B C 1
ATOM 4213 O O . THR B 1 31 ? -59.017 -1.245 -31.083 1.00 50.37 30 THR B O 1
ATOM 4217 N N . ILE B 1 32 ? -57.900 -2.868 -29.992 1.00 57.51 31 ILE B N 1
ATOM 4218 C CA . ILE B 1 32 ? -57.823 -2.066 -28.775 1.00 57.27 31 ILE B CA 1
ATOM 4219 C C . ILE B 1 32 ? -56.884 -0.881 -28.971 1.00 61.06 31 ILE B C 1
ATOM 4220 O O . ILE B 1 32 ? -57.154 0.227 -28.491 1.00 58.86 31 ILE B O 1
ATOM 4225 N N . GLY B 1 33 ? -55.778 -1.084 -29.684 1.00 63.86 32 GLY B N 1
ATOM 4226 C CA . GLY B 1 33 ? -54.844 -0.001 -29.924 1.00 66.52 32 GLY B CA 1
ATOM 4227 C C . GLY B 1 33 ? -55.448 1.133 -30.729 1.00 74.28 32 GLY B C 1
ATOM 4228 O O . GLY B 1 33 ? -55.471 2.282 -30.272 1.00 81.11 32 GLY B O 1
ATOM 4229 N N . LYS B 1 34 ? -55.958 0.806 -31.923 1.00 75.04 33 LYS B N 1
ATOM 4230 C CA . LYS B 1 34 ? -56.590 1.795 -32.788 1.00 69.63 33 LYS B CA 1
ATOM 4231 C C . LYS B 1 34 ? -57.873 2.340 -32.183 1.00 65.46 33 LYS B C 1
ATOM 4232 O O . LYS B 1 34 ? -58.324 3.422 -32.578 1.00 66.58 33 LYS B O 1
ATOM 4238 N N . LEU B 1 35 ? -58.468 1.611 -31.236 1.00 61.90 34 LEU B N 1
ATOM 4239 C CA . LEU B 1 35 ? -59.617 2.138 -30.509 1.00 59.94 34 LEU B CA 1
ATOM 4240 C C . LEU B 1 35 ? -59.224 3.334 -29.651 1.00 66.59 34 LEU B C 1
ATOM 4241 O O . LEU B 1 35 ? -59.952 4.331 -29.598 1.00 74.20 34 LEU B O 1
ATOM 4246 N N . PHE B 1 36 ? -58.074 3.259 -28.984 1.00 68.42 35 PHE B N 1
ATOM 4247 C CA . PHE B 1 36 ? -57.625 4.305 -28.074 1.00 72.13 35 PHE B CA 1
ATOM 4248 C C . PHE B 1 36 ? -56.814 5.388 -28.771 1.00 84.44 35 PHE B C 1
ATOM 4249 O O . PHE B 1 36 ? -56.196 6.211 -28.091 1.00 100.81 35 PHE B O 1
ATOM 4257 N N . GLY B 1 37 ? -56.749 5.371 -30.100 1.00 77.96 36 GLY B N 1
ATOM 4258 C CA . GLY B 1 37 ? -56.049 6.397 -30.842 1.00 76.48 36 GLY B CA 1
ATOM 4259 C C . GLY B 1 37 ? -54.640 6.037 -31.251 1.00 76.22 36 GLY B C 1
ATOM 4260 O O . GLY B 1 37 ? -53.965 6.867 -31.876 1.00 77.73 36 GLY B O 1
ATOM 4261 N N . LEU B 1 38 ? -54.179 4.828 -30.930 1.00 75.26 37 LEU B N 1
ATOM 4262 C CA . LEU B 1 38 ? -52.850 4.391 -31.317 1.00 79.78 37 LEU B CA 1
ATOM 4263 C C . LEU B 1 38 ? -52.819 4.118 -32.817 1.00 88.94 37 LEU B C 1
ATOM 4264 O O . LEU B 1 38 ? -53.826 4.220 -33.525 1.00 90.44 37 LEU B O 1
ATOM 4269 N N . ASN B 1 39 ? -51.642 3.758 -33.310 1.00 98.26 38 ASN B N 1
ATOM 4270 C CA . ASN B 1 39 ? -51.455 3.382 -34.709 1.00 97.51 38 ASN B CA 1
ATOM 4271 C C . ASN B 1 39 ? -50.719 2.049 -34.764 1.00 88.49 38 ASN B C 1
ATOM 4272 O O . ASN B 1 39 ? -49.529 1.998 -35.088 1.00 88.94 38 ASN B O 1
ATOM 4277 N N . PRO B 1 40 ? -51.407 0.947 -34.469 1.00 78.12 39 PRO B N 1
ATOM 4278 C CA . PRO B 1 40 ? -50.727 -0.352 -34.422 1.00 71.95 39 PRO B CA 1
ATOM 4279 C C . PRO B 1 40 ? -50.238 -0.743 -35.799 1.00 69.02 39 PRO B C 1
ATOM 4280 O O . PRO B 1 40 ? -50.749 -0.237 -36.810 1.00 72.38 39 PRO B O 1
ATOM 4284 N N . PRO B 1 41 ? -49.234 -1.618 -35.893 1.00 68.25 40 PRO B N 1
ATOM 4285 C CA . PRO B 1 41 ? -48.695 -1.975 -37.212 1.00 71.21 40 PRO B CA 1
ATOM 4286 C C . PRO B 1 41 ? -49.707 -2.700 -38.086 1.00 77.99 40 PRO B C 1
ATOM 4287 O O . PRO B 1 41 ? -50.812 -3.026 -37.639 1.00 71.24 40 PRO B O 1
ATOM 4291 N N . LEU B 1 42 ? -49.327 -2.970 -39.333 1.00 92.25 41 LEU B N 1
ATOM 4292 C CA . LEU B 1 42 ? -50.186 -3.702 -40.251 1.00 91.61 41 LEU B CA 1
ATOM 4293 C C . LEU B 1 42 ? -50.218 -5.176 -39.876 1.00 87.51 41 LEU B C 1
ATOM 4294 O O . LEU B 1 42 ? -49.209 -5.740 -39.447 1.00 92.42 41 LEU B O 1
ATOM 4299 N N . LEU B 1 43 ? -51.388 -5.797 -40.041 1.00 79.68 42 LEU B N 1
ATOM 4300 C CA . LEU B 1 43 ? -51.528 -7.224 -39.772 1.00 68.54 42 LEU B CA 1
ATOM 4301 C C . LEU B 1 43 ? -50.983 -8.061 -40.923 1.00 69.95 42 LEU B C 1
ATOM 4302 O O . LEU B 1 43 ? -50.414 -9.139 -40.699 1.00 70.96 42 LEU B O 1
ATOM 4307 N N . GLU B 1 44 ? -51.159 -7.568 -42.155 1.00 68.18 43 GLU B N 1
ATOM 4308 C CA . GLU B 1 44 ? -50.814 -8.323 -43.358 1.00 66.82 43 GLU B CA 1
ATOM 4309 C C . GLU B 1 44 ? -49.359 -8.782 -43.348 1.00 62.54 43 GLU B C 1
ATOM 4310 O O . GLU B 1 44 ? -49.060 -9.939 -43.674 1.00 61.66 43 GLU B O 1
ATOM 4316 N N . THR B 1 45 ? -48.438 -7.880 -43.003 1.00 69.23 44 THR B N 1
ATOM 4317 C CA . THR B 1 45 ? -47.018 -8.188 -42.882 1.00 79.12 44 THR B CA 1
ATOM 4318 C C . THR B 1 45 ? -46.573 -8.441 -41.441 1.00 75.10 44 THR B C 1
ATOM 4319 O O . THR B 1 45 ? -45.373 -8.621 -41.203 1.00 71.95 44 THR B O 1
ATOM 4323 N N . ALA B 1 46 ? -47.504 -8.466 -40.479 1.00 72.84 45 ALA B N 1
ATOM 4324 C CA . ALA B 1 46 ? -47.165 -8.320 -39.065 1.00 69.22 45 ALA B CA 1
ATOM 4325 C C . ALA B 1 46 ? -46.161 -9.373 -38.607 1.00 70.36 45 ALA B C 1
ATOM 4326 O O . ALA B 1 46 ? -46.152 -10.514 -39.081 1.00 71.21 45 ALA B O 1
ATOM 4328 N N . LYS B 1 47 ? -45.306 -8.979 -37.672 1.00 71.45 46 LYS B N 1
ATOM 4329 C CA . LYS B 1 47 ? -44.385 -9.895 -37.012 1.00 68.02 46 LYS B CA 1
ATOM 4330 C C . LYS B 1 47 ? -44.783 -10.011 -35.548 1.00 69.19 46 LYS B C 1
ATOM 4331 O O . LYS B 1 47 ? -44.820 -9.005 -34.832 1.00 72.75 46 LYS B O 1
ATOM 4337 N N . VAL B 1 48 ? -45.083 -11.233 -35.110 1.00 69.25 47 VAL B N 1
ATOM 4338 C CA . VAL B 1 48 ? -45.538 -11.480 -33.749 1.00 64.79 47 VAL B CA 1
ATOM 4339 C C . VAL B 1 48 ? -44.590 -12.456 -33.064 1.00 60.09 47 VAL B C 1
ATOM 4340 O O . VAL B 1 48 ? -43.889 -13.243 -33.704 1.00 63.46 47 VAL B O 1
ATOM 4344 N N . LEU B 1 49 ? -44.571 -12.380 -31.734 1.00 54.25 48 LEU B N 1
ATOM 4345 C CA . LEU B 1 49 ? -43.697 -13.194 -30.899 1.00 55.76 48 LEU B CA 1
ATOM 4346 C C . LEU B 1 49 ? -44.491 -13.677 -29.699 1.00 57.27 48 LEU B C 1
ATOM 4347 O O . LEU B 1 49 ? -45.173 -12.880 -29.049 1.00 62.74 48 LEU B O 1
ATOM 4352 N N . ASP B 1 50 ? -44.406 -14.973 -29.410 1.00 56.09 49 ASP B N 1
ATOM 4353 C CA . ASP B 1 50 ? -45.096 -15.570 -28.273 1.00 57.38 49 ASP B CA 1
ATOM 4354 C C . ASP B 1 50 ? -44.054 -16.077 -27.289 1.00 52.26 49 ASP B C 1
ATOM 4355 O O . ASP B 1 50 ? -43.284 -16.990 -27.609 1.00 51.13 49 ASP B O 1
ATOM 4360 N N . ILE B 1 51 ? -44.019 -15.473 -26.107 1.00 51.87 50 ILE B N 1
ATOM 4361 C CA . ILE B 1 51 ? -43.126 -15.895 -25.033 1.00 55.46 50 ILE B CA 1
ATOM 4362 C C . ILE B 1 51 ? -43.918 -16.811 -24.112 1.00 62.52 50 ILE B C 1
ATOM 4363 O O . ILE B 1 51 ? -44.975 -16.423 -23.598 1.00 73.69 50 ILE B O 1
ATOM 4368 N N . GLY B 1 52 ? -43.409 -18.019 -23.892 1.00 60.10 51 GLY B N 1
ATOM 4369 C CA . GLY B 1 52 ? -44.210 -19.044 -23.252 1.00 58.28 51 GLY B CA 1
ATOM 4370 C C . GLY B 1 52 ? -45.219 -19.669 -24.188 1.00 61.58 51 GLY B C 1
ATOM 4371 O O . GLY B 1 52 ? -46.353 -19.951 -23.776 1.00 58.20 51 GLY B O 1
ATOM 4372 N N . CYS B 1 53 ? -44.835 -19.888 -25.450 1.00 67.36 52 CYS B N 1
ATOM 4373 C CA . CYS B 1 53 ? -45.766 -20.412 -26.444 1.00 75.00 52 CYS B CA 1
ATOM 4374 C C . CYS B 1 53 ? -46.144 -21.861 -26.167 1.00 72.69 52 CYS B C 1
ATOM 4375 O O . CYS B 1 53 ? -47.264 -22.274 -26.487 1.00 76.08 52 CYS B O 1
ATOM 4378 N N . GLY B 1 54 ? -45.239 -22.644 -25.587 1.00 70.01 53 GLY B N 1
ATOM 4379 C CA . GLY B 1 54 ? -45.526 -24.059 -25.406 1.00 67.52 53 GLY B CA 1
ATOM 4380 C C . GLY B 1 54 ? -45.634 -24.749 -26.752 1.00 66.44 53 GLY B C 1
ATOM 4381 O O . GLY B 1 54 ? -44.704 -24.716 -27.564 1.00 68.78 53 GLY B O 1
ATOM 4382 N N . ILE B 1 55 ? -46.780 -25.392 -26.995 1.00 64.34 54 ILE B N 1
ATOM 4383 C CA . ILE B 1 55 ? -47.044 -25.976 -28.310 1.00 65.92 54 ILE B CA 1
ATOM 4384 C C . ILE B 1 55 ? -47.049 -24.885 -29.376 1.00 75.32 54 ILE B C 1
ATOM 4385 O O . ILE B 1 55 ? -46.457 -25.036 -30.452 1.00 73.48 54 ILE B O 1
ATOM 4390 N N . GLY B 1 56 ? -47.707 -23.766 -29.089 1.00 82.88 55 GLY B N 1
ATOM 4391 C CA . GLY B 1 56 ? -47.708 -22.625 -29.979 1.00 80.77 55 GLY B CA 1
ATOM 4392 C C . GLY B 1 56 ? -48.862 -22.551 -30.953 1.00 82.28 55 GLY B C 1
ATOM 4393 O O . GLY B 1 56 ? -48.792 -21.760 -31.902 1.00 92.76 55 GLY B O 1
ATOM 4394 N N . VAL B 1 57 ? -49.921 -23.343 -30.751 1.00 70.58 56 VAL B N 1
ATOM 4395 C CA . VAL B 1 57 ? -51.090 -23.268 -31.621 1.00 62.83 56 VAL B CA 1
ATOM 4396 C C . VAL B 1 57 ? -51.739 -21.890 -31.551 1.00 59.61 56 VAL B C 1
ATOM 4397 O O . VAL B 1 57 ? -52.415 -21.475 -32.501 1.00 56.18 56 VAL B O 1
ATOM 4401 N N . ASN B 1 58 ? -51.549 -21.167 -30.440 1.00 59.73 57 ASN B N 1
ATOM 4402 C CA . ASN B 1 58 ? -52.055 -19.803 -30.319 1.00 60.46 57 ASN B CA 1
ATOM 4403 C C . ASN B 1 58 ? -51.527 -18.897 -31.427 1.00 62.76 57 ASN B C 1
ATOM 4404 O O . ASN B 1 58 ? -52.174 -17.898 -31.764 1.00 68.12 57 ASN B O 1
ATOM 4409 N N . LEU B 1 59 ? -50.363 -19.221 -31.994 1.00 58.69 58 LEU B N 1
ATOM 4410 C CA . LEU B 1 59 ? -49.796 -18.454 -33.093 1.00 52.73 58 LEU B CA 1
ATOM 4411 C C . LEU B 1 59 ? -50.279 -18.911 -34.461 1.00 56.46 58 LEU B C 1
ATOM 4412 O O . LEU B 1 59 ? -50.101 -18.177 -35.440 1.00 58.82 58 LEU B O 1
ATOM 4417 N N . LEU B 1 60 ? -50.891 -20.094 -34.558 1.00 58.39 59 LEU B N 1
ATOM 4418 C CA . LEU B 1 60 ? -51.087 -20.699 -35.871 1.00 54.90 59 LEU B CA 1
ATOM 4419 C C . LEU B 1 60 ? -52.207 -20.019 -36.649 1.00 63.45 59 LEU B C 1
ATOM 4420 O O . LEU B 1 60 ? -52.040 -19.711 -37.834 1.00 73.17 59 LEU B O 1
ATOM 4425 N N . ASN B 1 61 ? -53.352 -19.785 -36.001 1.00 64.76 60 ASN B N 1
ATOM 4426 C CA . ASN B 1 61 ? -54.516 -19.238 -36.694 1.00 68.59 60 ASN B CA 1
ATOM 4427 C C . ASN B 1 61 ? -54.155 -17.966 -37.449 1.00 66.43 60 ASN B C 1
ATOM 4428 O O . ASN B 1 61 ? -54.341 -17.873 -38.669 1.00 65.76 60 ASN B O 1
ATOM 4433 N N . PHE B 1 62 ? -53.613 -16.981 -36.728 1.00 60.09 61 PHE B N 1
ATOM 4434 C CA . PHE B 1 62 ? -53.137 -15.758 -37.363 1.00 50.95 61 PHE B CA 1
ATOM 4435 C C . PHE B 1 62 ? -52.205 -16.075 -38.524 1.00 44.27 61 PHE B C 1
ATOM 4436 O O . PHE B 1 62 ? -52.383 -15.564 -39.636 1.00 42.50 61 PHE B O 1
ATOM 4444 N N . ALA B 1 63 ? -51.219 -16.946 -38.288 1.00 45.96 62 ALA B N 1
ATOM 4445 C CA . ALA B 1 63 ? -50.285 -17.302 -39.350 1.00 51.70 62 ALA B CA 1
ATOM 4446 C C . ALA B 1 63 ? -51.015 -17.841 -40.573 1.00 50.08 62 ALA B C 1
ATOM 4447 O O . ALA B 1 63 ? -50.637 -17.541 -41.711 1.00 49.87 62 ALA B O 1
ATOM 4449 N N . GLU B 1 64 ? -52.075 -18.626 -40.364 1.00 49.85 63 GLU B N 1
ATOM 4450 C CA . GLU B 1 64 ? -52.815 -19.146 -41.508 1.00 54.86 63 GLU B CA 1
ATOM 4451 C C . GLU B 1 64 ? -53.576 -18.036 -42.227 1.00 48.50 63 GLU B C 1
ATOM 4452 O O . GLU B 1 64 ? -53.670 -18.042 -43.460 1.00 43.03 63 GLU B O 1
ATOM 4458 N N . THR B 1 65 ? -54.109 -17.064 -41.480 1.00 49.04 64 THR B N 1
ATOM 4459 C CA . THR B 1 65 ? -54.952 -16.040 -42.094 1.00 48.58 64 THR B CA 1
ATOM 4460 C C . THR B 1 65 ? -54.120 -15.036 -42.885 1.00 57.30 64 THR B C 1
ATOM 4461 O O . THR B 1 65 ? -54.576 -14.510 -43.908 1.00 63.86 64 THR B O 1
ATOM 4465 N N . TYR B 1 66 ? -52.898 -14.759 -42.425 1.00 59.95 65 TYR B N 1
ATOM 4466 C CA . TYR B 1 66 ? -51.975 -13.832 -43.078 1.00 58.17 65 TYR B CA 1
ATOM 4467 C C . TYR B 1 66 ? -50.695 -14.590 -43.407 1.00 58.16 65 TYR B C 1
ATOM 4468 O O . TYR B 1 66 ? -49.759 -14.640 -42.590 1.00 55.42 65 TYR B O 1
ATOM 4477 N N . PRO B 1 67 ? -50.613 -15.202 -44.593 1.00 60.21 66 PRO B N 1
ATOM 4478 C CA . PRO B 1 67 ? -49.444 -16.033 -44.926 1.00 62.87 66 PRO B CA 1
ATOM 4479 C C . PRO B 1 67 ? -48.157 -15.244 -45.080 1.00 65.64 66 PRO B C 1
ATOM 4480 O O . PRO B 1 67 ? -47.073 -15.843 -45.036 1.00 68.60 66 PRO B O 1
ATOM 4484 N N . LYS B 1 68 ? -48.247 -13.929 -45.255 1.00 67.83 67 LYS B N 1
ATOM 4485 C CA . LYS B 1 68 ? -47.094 -13.057 -45.396 1.00 67.92 67 LYS B CA 1
ATOM 4486 C C . LYS B 1 68 ? -46.573 -12.560 -44.053 1.00 63.00 67 LYS B C 1
ATOM 4487 O O . LYS B 1 68 ? -45.650 -11.739 -44.024 1.00 68.24 67 LYS B O 1
ATOM 4493 N N . SER B 1 69 ? -47.146 -13.038 -42.946 1.00 54.74 68 SER B N 1
ATOM 4494 C CA . SER B 1 69 ? -46.779 -12.614 -41.599 1.00 54.34 68 SER B CA 1
ATOM 4495 C C . SER B 1 69 ? -45.932 -13.707 -40.954 1.00 59.36 68 SER B C 1
ATOM 4496 O O . SER B 1 69 ? -46.441 -14.785 -40.625 1.00 62.34 68 SER B O 1
ATOM 4499 N N . GLN B 1 70 ? -44.647 -13.424 -40.760 1.00 63.72 69 GLN B N 1
ATOM 4500 C CA . GLN B 1 70 ? -43.770 -14.346 -40.053 1.00 71.82 69 GLN B CA 1
ATOM 4501 C C . GLN B 1 70 ? -43.925 -14.196 -38.541 1.00 69.56 69 GLN B C 1
ATOM 4502 O O . GLN B 1 70 ? -44.163 -13.102 -38.022 1.00 62.54 69 GLN B O 1
ATOM 4508 N N . SER B 1 71 ? -43.781 -15.316 -37.834 1.00 75.08 70 SER B N 1
ATOM 4509 C CA . SER B 1 71 ? -44.029 -15.381 -36.400 1.00 76.98 70 SER B CA 1
ATOM 4510 C C . SER B 1 71 ? -42.975 -16.259 -35.743 1.00 79.48 70 SER B C 1
ATOM 4511 O O . SER B 1 71 ? -42.481 -17.208 -36.355 1.00 84.30 70 SER B O 1
ATOM 4514 N N . LEU B 1 72 ? -42.642 -15.949 -34.487 1.00 76.57 71 LEU B N 1
ATOM 4515 C CA . LEU B 1 72 ? -41.665 -16.732 -33.736 1.00 73.01 71 LEU B CA 1
ATOM 4516 C C . LEU B 1 72 ? -42.174 -16.967 -32.322 1.00 71.85 71 LEU B C 1
ATOM 4517 O O . LEU B 1 72 ? -42.349 -16.020 -31.554 1.00 72.97 71 LEU B O 1
ATOM 4522 N N . GLY B 1 73 ? -42.416 -18.223 -31.978 1.00 69.87 72 GLY B N 1
ATOM 4523 C CA . GLY B 1 73 ? -42.591 -18.595 -30.589 1.00 68.45 72 GLY B CA 1
ATOM 4524 C C . GLY B 1 73 ? -41.282 -19.067 -29.981 1.00 70.95 72 GLY B C 1
ATOM 4525 O O . GLY B 1 73 ? -40.443 -19.666 -30.650 1.00 77.48 72 GLY B O 1
ATOM 4526 N N . VAL B 1 74 ? -41.134 -18.815 -28.683 1.00 66.68 73 VAL B N 1
ATOM 4527 C CA . VAL B 1 74 ? -39.971 -19.265 -27.928 1.00 63.41 73 VAL B CA 1
ATOM 4528 C C . VAL B 1 74 ? -40.451 -19.746 -26.567 1.00 67.11 73 VAL B C 1
ATOM 4529 O O . VAL B 1 74 ? -41.070 -18.984 -25.818 1.00 69.25 73 VAL B O 1
ATOM 4533 N N . ASP B 1 75 ? -40.164 -21.002 -26.241 1.00 66.91 74 ASP B N 1
ATOM 4534 C CA . ASP B 1 75 ? -40.536 -21.553 -24.947 1.00 70.24 74 ASP B CA 1
ATOM 4535 C C . ASP B 1 75 ? -39.306 -22.151 -24.274 1.00 76.14 74 ASP B C 1
ATOM 4536 O O . ASP B 1 75 ? -38.204 -22.165 -24.829 1.00 85.81 74 ASP B O 1
ATOM 4541 N N . LEU B 1 76 ? -39.507 -22.639 -23.053 1.00 68.29 75 LEU B N 1
ATOM 4542 C CA . LEU B 1 76 ? -38.449 -23.333 -22.328 1.00 62.08 75 LEU B CA 1
ATOM 4543 C C . LEU B 1 76 ? -38.418 -24.810 -22.699 1.00 68.28 75 LEU B C 1
ATOM 4544 O O . LEU B 1 76 ? -37.419 -25.310 -23.228 1.00 76.11 75 LEU B O 1
ATOM 4549 N N . SER B 1 77 ? -39.514 -25.518 -22.420 1.00 65.17 76 SER B N 1
ATOM 4550 C CA . SER B 1 77 ? -39.563 -26.967 -22.574 1.00 59.20 76 SER B CA 1
ATOM 4551 C C . SER B 1 77 ? -39.249 -27.385 -24.005 1.00 58.27 76 SER B C 1
ATOM 4552 O O . SER B 1 77 ? -39.847 -26.882 -24.961 1.00 55.16 76 SER B O 1
ATOM 4555 N N . LYS B 1 78 ? -38.293 -28.307 -24.145 1.00 65.00 77 LYS B N 1
ATOM 4556 C CA . LYS B 1 78 ? -37.949 -28.826 -25.462 1.00 72.03 77 LYS B CA 1
ATOM 4557 C C . LYS B 1 78 ? -38.955 -29.864 -25.942 1.00 80.42 77 LYS B C 1
ATOM 4558 O O . LYS B 1 78 ? -39.168 -29.998 -27.152 1.00 82.28 77 LYS B O 1
ATOM 4564 N N . THR B 1 79 ? -39.565 -30.612 -25.019 1.00 75.25 78 THR B N 1
ATOM 4565 C CA . THR B 1 79 ? -40.627 -31.539 -25.398 1.00 66.93 78 THR B CA 1
ATOM 4566 C C . THR B 1 79 ? -41.810 -30.795 -26.007 1.00 65.53 78 THR B C 1
ATOM 4567 O O . THR B 1 79 ? -42.351 -31.209 -27.040 1.00 65.76 78 THR B O 1
ATOM 4571 N N . GLN B 1 80 ? -42.221 -29.688 -25.384 1.00 66.06 79 GLN B N 1
ATOM 4572 C CA . GLN B 1 80 ? -43.347 -28.922 -25.911 1.00 59.37 79 GLN B CA 1
ATOM 4573 C C . GLN B 1 80 ? -42.996 -28.269 -27.243 1.00 53.29 79 GLN B C 1
ATOM 4574 O O . GLN B 1 80 ? -43.795 -28.299 -28.185 1.00 54.00 79 GLN B O 1
ATOM 4580 N N . ILE B 1 81 ? -41.810 -27.665 -27.337 1.00 52.08 80 ILE B N 1
ATOM 4581 C CA . ILE B 1 81 ? -41.402 -27.025 -28.586 1.00 55.53 80 ILE B CA 1
ATOM 4582 C C . ILE B 1 81 ? -41.344 -28.052 -29.710 1.00 60.83 80 ILE B C 1
ATOM 4583 O O . ILE B 1 81 ? -41.841 -27.817 -30.819 1.00 54.71 80 ILE B O 1
ATOM 4588 N N . GLU B 1 82 ? -40.767 -29.222 -29.428 1.00 72.84 81 GLU B N 1
ATOM 4589 C CA . GLU B 1 82 ? -40.614 -30.233 -30.468 1.00 75.70 81 GLU B CA 1
ATOM 4590 C C . GLU B 1 82 ? -41.950 -30.858 -30.851 1.00 72.87 81 GLU B C 1
ATOM 4591 O O . GLU B 1 82 ? -42.132 -31.259 -32.007 1.00 74.94 81 GLU B O 1
ATOM 4597 N N . LEU B 1 83 ? -42.888 -30.954 -29.906 1.00 69.95 82 LEU B N 1
ATOM 4598 C CA . LEU B 1 83 ? -44.244 -31.380 -30.245 1.00 65.57 82 LEU B CA 1
ATOM 4599 C C . LEU B 1 83 ? -44.926 -30.357 -31.149 1.00 61.78 82 LEU B C 1
ATOM 4600 O O . LEU B 1 83 ? -45.487 -30.703 -32.201 1.00 61.58 82 LEU B O 1
ATOM 4605 N N . GLY B 1 84 ? -44.884 -29.084 -30.749 1.00 60.11 83 GLY B N 1
ATOM 4606 C CA . GLY B 1 84 ? -45.531 -28.048 -31.534 1.00 57.78 83 GLY B CA 1
ATOM 4607 C C . GLY B 1 84 ? -44.960 -27.937 -32.932 1.00 59.09 83 GLY B C 1
ATOM 4608 O O . GLY B 1 84 ? -45.686 -27.637 -33.882 1.00 64.29 83 GLY B O 1
ATOM 4609 N N . LYS B 1 85 ? -43.655 -28.193 -33.080 1.00 58.54 84 LYS B N 1
ATOM 4610 C CA . LYS B 1 85 ? -43.065 -28.241 -34.416 1.00 56.39 84 LYS B CA 1
ATOM 4611 C C . LYS B 1 85 ? -43.715 -29.330 -35.262 1.00 60.85 84 LYS B C 1
ATOM 4612 O O . LYS B 1 85 ? -43.976 -29.128 -36.458 1.00 63.29 84 LYS B O 1
ATOM 4618 N N . LYS B 1 86 ? -43.979 -30.496 -34.663 1.00 63.53 85 LYS B N 1
ATOM 4619 C CA . LYS B 1 86 ? -44.736 -31.522 -35.371 1.00 66.43 85 LYS B CA 1
ATOM 4620 C C . LYS B 1 86 ? -46.101 -30.997 -35.790 1.00 70.34 85 LYS B C 1
ATOM 4621 O O . LYS B 1 86 ? -46.510 -31.155 -36.943 1.00 72.87 85 LYS B O 1
ATOM 4627 N N . THR B 1 87 ? -46.823 -30.364 -34.860 1.00 70.04 86 THR B N 1
ATOM 4628 C CA . THR B 1 87 ? -48.156 -29.869 -35.205 1.00 63.58 86 THR B CA 1
ATOM 4629 C C . THR B 1 87 ? -48.100 -28.821 -36.312 1.00 72.17 86 THR B C 1
ATOM 4630 O O . THR B 1 87 ? -49.065 -28.663 -37.069 1.00 85.66 86 THR B O 1
ATOM 4634 N N . ILE B 1 88 ? -46.979 -28.107 -36.427 1.00 72.08 87 ILE B N 1
ATOM 4635 C CA . ILE B 1 88 ? -46.816 -27.120 -37.488 1.00 71.37 87 ILE B CA 1
ATOM 4636 C C . ILE B 1 88 ? -46.524 -27.804 -38.822 1.00 81.65 87 ILE B C 1
ATOM 4637 O O . ILE B 1 88 ? -46.991 -27.352 -39.874 1.00 86.19 87 ILE B O 1
ATOM 4642 N N . SER B 1 89 ? -45.770 -28.910 -38.811 1.00 83.54 88 SER B N 1
ATOM 4643 C CA . SER B 1 89 ? -45.551 -29.638 -40.061 1.00 82.97 88 SER B CA 1
ATOM 4644 C C . SER B 1 89 ? -46.832 -30.331 -40.523 1.00 74.70 88 SER B C 1
ATOM 4645 O O . SER B 1 89 ? -47.196 -30.268 -41.703 1.00 66.83 88 SER B O 1
ATOM 4648 N N . ASP B 1 90 ? -47.534 -30.991 -39.594 1.00 76.51 89 ASP B N 1
ATOM 4649 C CA . ASP B 1 90 ? -48.753 -31.728 -39.921 1.00 79.13 89 ASP B CA 1
ATOM 4650 C C . ASP B 1 90 ? -49.799 -30.831 -40.575 1.00 86.74 89 ASP B C 1
ATOM 4651 O O . ASP B 1 90 ? -50.504 -31.252 -41.500 1.00 87.91 89 ASP B O 1
ATOM 4656 N N . ALA B 1 91 ? -49.926 -29.598 -40.090 1.00 91.50 90 ALA B N 1
ATOM 4657 C CA . ALA B 1 91 ? -50.877 -28.627 -40.613 1.00 89.13 90 ALA B CA 1
ATOM 4658 C C . ALA B 1 91 ? -50.327 -27.833 -41.789 1.00 88.42 90 ALA B C 1
ATOM 4659 O O . ALA B 1 91 ? -51.076 -27.057 -42.393 1.00 87.18 90 ALA B O 1
ATOM 4661 N N . LYS B 1 92 ? -49.046 -28.004 -42.124 1.00 91.63 91 LYS B N 1
ATOM 4662 C CA . LYS B 1 92 ? -48.407 -27.311 -43.246 1.00 94.96 91 LYS B CA 1
ATOM 4663 C C . LYS B 1 92 ? -48.497 -25.790 -43.078 1.00 91.48 91 LYS B C 1
ATOM 4664 O O . LYS B 1 92 ? -49.246 -25.092 -43.766 1.00 97.76 91 LYS B O 1
ATOM 4670 N N . ILE B 1 93 ? -47.709 -25.296 -42.124 1.00 80.36 92 ILE B N 1
ATOM 4671 C CA . ILE B 1 93 ? -47.622 -23.871 -41.818 1.00 69.86 92 ILE B CA 1
ATOM 4672 C C . ILE B 1 93 ? -46.175 -23.426 -41.989 1.00 76.90 92 ILE B C 1
ATOM 4673 O O . ILE B 1 93 ? -45.273 -23.978 -41.348 1.00 81.65 92 ILE B O 1
ATOM 4678 N N . ASN B 1 94 ? -45.953 -22.449 -42.871 1.00 79.67 93 ASN B N 1
ATOM 4679 C CA . ASN B 1 94 ? -44.619 -21.915 -43.107 1.00 90.34 93 ASN B CA 1
ATOM 4680 C C . ASN B 1 94 ? -44.336 -20.622 -42.353 1.00 90.35 93 ASN B C 1
ATOM 4681 O O . ASN B 1 94 ? -43.202 -20.134 -42.406 1.00 91.42 93 ASN B O 1
ATOM 4686 N N . ASN B 1 95 ? -45.320 -20.058 -41.657 1.00 89.68 94 ASN B N 1
ATOM 4687 C CA . ASN B 1 95 ? -45.230 -18.685 -41.182 1.00 88.72 94 ASN B CA 1
ATOM 4688 C C . ASN B 1 95 ? -44.716 -18.562 -39.756 1.00 94.49 94 ASN B C 1
ATOM 4689 O O . ASN B 1 95 ? -44.535 -17.439 -39.277 1.00 93.70 94 ASN B O 1
ATOM 4694 N N . VAL B 1 96 ? -44.440 -19.671 -39.076 1.00 100.48 95 VAL B N 1
ATOM 4695 C CA . VAL B 1 96 ? -44.095 -19.631 -37.661 1.00 100.70 95 VAL B CA 1
ATOM 4696 C C . VAL B 1 96 ? -42.913 -20.555 -37.392 1.00 96.34 95 VAL B C 1
ATOM 4697 O O . VAL B 1 96 ? -42.882 -21.696 -37.866 1.00 97.85 95 VAL B O 1
ATOM 4701 N N . GLU B 1 97 ? -41.934 -20.045 -36.646 1.00 92.40 96 GLU B N 1
ATOM 4702 C CA . GLU B 1 97 ? -40.794 -20.814 -36.171 1.00 89.68 96 GLU B CA 1
ATOM 4703 C C . GLU B 1 97 ? -40.792 -20.812 -34.650 1.00 85.45 96 GLU B C 1
ATOM 4704 O O . GLU B 1 97 ? -41.052 -19.781 -34.022 1.00 88.24 96 GLU B O 1
ATOM 4710 N N . LEU B 1 98 ? -40.491 -21.962 -34.056 1.00 78.38 97 LEU B N 1
ATOM 4711 C CA . LEU B 1 98 ? -40.480 -22.106 -32.607 1.00 68.98 97 LEU B CA 1
ATOM 4712 C C . LEU B 1 98 ? -39.097 -22.540 -32.150 1.00 69.48 97 LEU B C 1
ATOM 4713 O O . LEU B 1 98 ? -38.486 -23.423 -32.761 1.00 72.47 97 LEU B O 1
ATOM 4718 N N . LYS B 1 99 ? -38.604 -21.912 -31.085 1.00 65.32 98 LYS B N 1
ATOM 4719 C CA . LYS B 1 99 ? -37.308 -22.253 -30.518 1.00 57.37 98 LYS B CA 1
ATOM 4720 C C . LYS B 1 99 ? -37.433 -22.448 -29.015 1.00 58.87 98 LYS B C 1
ATOM 4721 O O . LYS B 1 99 ? -38.302 -21.867 -28.357 1.00 60.25 98 LYS B O 1
ATOM 4723 N N . ALA B 1 100 ? -36.537 -23.270 -28.474 1.00 60.87 99 ALA B N 1
ATOM 4724 C CA . ALA B 1 100 ? -36.397 -23.430 -27.034 1.00 65.21 99 ALA B CA 1
ATOM 4725 C C . ALA B 1 100 ? -35.298 -22.480 -26.569 1.00 80.61 99 ALA B C 1
ATOM 4726 O O . ALA B 1 100 ? -34.113 -22.717 -26.822 1.00 94.91 99 ALA B O 1
ATOM 4728 N N . LEU B 1 101 ? -35.695 -21.409 -25.886 1.00 82.52 100 LEU B N 1
ATOM 4729 C CA . LEU B 1 101 ? -34.764 -20.431 -25.339 1.00 82.01 100 LEU B CA 1
ATOM 4730 C C . LEU B 1 101 ? -35.306 -19.922 -24.016 1.00 90.15 100 LEU B C 1
ATOM 4731 O O . LEU B 1 101 ? -36.485 -19.569 -23.930 1.00 84.44 100 LEU B O 1
ATOM 4736 N N . SER B 1 102 ? -34.453 -19.884 -22.995 1.00 108.40 101 SER B N 1
ATOM 4737 C CA . SER B 1 102 ? -34.815 -19.200 -21.762 1.00 123.36 101 SER B CA 1
ATOM 4738 C C . SER B 1 102 ? -35.012 -17.715 -22.042 1.00 122.33 101 SER B C 1
ATOM 4739 O O . SER B 1 102 ? -34.428 -17.155 -22.974 1.00 127.45 101 SER B O 1
ATOM 4742 N N . ILE B 1 103 ? -35.874 -17.081 -21.244 1.00 108.37 102 ILE B N 1
ATOM 4743 C CA . ILE B 1 103 ? -36.166 -15.663 -21.448 1.00 97.40 102 ILE B CA 1
ATOM 4744 C C . ILE B 1 103 ? -34.882 -14.843 -21.378 1.00 95.08 102 ILE B C 1
ATOM 4745 O O . ILE B 1 103 ? -34.681 -13.900 -22.153 1.00 96.08 102 ILE B O 1
ATOM 4750 N N . LEU B 1 104 ? -33.986 -15.200 -20.456 1.00 91.45 103 LEU B N 1
ATOM 4751 C CA . LEU B 1 104 ? -32.715 -14.503 -20.312 1.00 91.38 103 LEU B CA 1
ATOM 4752 C C . LEU B 1 104 ? -31.770 -14.767 -21.476 1.00 93.59 103 LEU B C 1
ATOM 4753 O O . LEU B 1 104 ? -30.725 -14.113 -21.569 1.00 93.23 103 LEU B O 1
ATOM 4758 N N . ASP B 1 105 ? -32.107 -15.711 -22.350 1.00 96.29 104 ASP B N 1
ATOM 4759 C CA . ASP B 1 105 ? -31.462 -15.864 -23.644 1.00 96.81 104 ASP B CA 1
ATOM 4760 C C . ASP B 1 105 ? -32.147 -15.052 -24.737 1.00 92.46 104 ASP B C 1
ATOM 4761 O O . ASP B 1 105 ? -31.716 -15.110 -25.892 1.00 87.85 104 ASP B O 1
ATOM 4763 N N . LEU B 1 106 ? -33.206 -14.312 -24.409 1.00 94.33 105 LEU B N 1
ATOM 4764 C CA . LEU B 1 106 ? -33.834 -13.394 -25.353 1.00 97.40 105 LEU B CA 1
ATOM 4765 C C . LEU B 1 106 ? -33.182 -12.024 -25.226 1.00 103.56 105 LEU B C 1
ATOM 4766 O O . LEU B 1 106 ? -33.248 -11.402 -24.160 1.00 103.19 105 LEU B O 1
ATOM 4771 N N . ASP B 1 107 ? -32.563 -11.547 -26.305 1.00 108.97 106 ASP B N 1
ATOM 4772 C CA . ASP B 1 107 ? -32.059 -10.180 -26.290 1.00 117.69 106 ASP B CA 1
ATOM 4773 C C . ASP B 1 107 ? -32.493 -9.382 -27.514 1.00 118.55 106 ASP B C 1
ATOM 4774 O O . ASP B 1 107 ? -33.365 -8.508 -27.432 1.00 120.46 106 ASP B O 1
ATOM 4779 N N . GLU B 1 108 ? -31.877 -9.706 -28.646 1.00 114.90 107 GLU B N 1
ATOM 4780 C CA . GLU B 1 108 ? -31.950 -9.016 -29.931 1.00 111.79 107 GLU B CA 1
ATOM 4781 C C . GLU B 1 108 ? -31.515 -10.023 -31.004 1.00 114.93 107 GLU B C 1
ATOM 4782 O O . GLU B 1 108 ? -31.550 -11.230 -30.785 1.00 118.81 107 GLU B O 1
ATOM 4788 N N . SER B 1 109 ? -31.173 -9.505 -32.184 1.00 116.09 108 SER B N 1
ATOM 4789 C CA . SER B 1 109 ? -30.473 -10.138 -33.299 1.00 118.46 108 SER B CA 1
ATOM 4790 C C . SER B 1 109 ? -31.363 -11.072 -34.125 1.00 120.90 108 SER B C 1
ATOM 4791 O O . SER B 1 109 ? -30.922 -11.520 -35.182 1.00 118.98 108 SER B O 1
ATOM 4794 N N . TYR B 1 110 ? -32.587 -11.385 -33.695 1.00 125.42 109 TYR B N 1
ATOM 4795 C CA . TYR B 1 110 ? -33.618 -11.840 -34.630 1.00 126.87 109 TYR B CA 1
ATOM 4796 C C . TYR B 1 110 ? -34.296 -10.635 -35.282 1.00 126.21 109 TYR B C 1
ATOM 4797 O O . TYR B 1 110 ? -34.211 -10.440 -36.500 1.00 127.31 109 TYR B O 1
ATOM 4806 N N . GLY B 1 111 ? -34.980 -9.831 -34.476 1.00 125.64 110 GLY B N 1
ATOM 4807 C CA . GLY B 1 111 ? -35.547 -8.586 -34.951 1.00 122.16 110 GLY B CA 1
ATOM 4808 C C . GLY B 1 111 ? -36.442 -7.995 -33.885 1.00 117.20 110 GLY B C 1
ATOM 4809 O O . GLY B 1 111 ? -36.470 -8.463 -32.744 1.00 118.23 110 GLY B O 1
ATOM 4810 N N . LYS B 1 112 ? -37.166 -6.954 -34.276 1.00 113.30 111 LYS B N 1
ATOM 4811 C CA . LYS B 1 112 ? -38.175 -6.348 -33.425 1.00 107.65 111 LYS B CA 1
ATOM 4812 C C . LYS B 1 112 ? -39.544 -6.658 -34.009 1.00 104.88 111 LYS B C 1
ATOM 4813 O O . LYS B 1 112 ? -39.764 -6.496 -35.214 1.00 107.17 111 LYS B O 1
ATOM 4819 N N . PHE B 1 113 ? -40.459 -7.112 -33.159 1.00 98.01 112 PHE B N 1
ATOM 4820 C CA . PHE B 1 113 ? -41.729 -7.660 -33.606 1.00 92.85 112 PHE B CA 1
ATOM 4821 C C . PHE B 1 113 ? -42.862 -6.666 -33.381 1.00 79.62 112 PHE B C 1
ATOM 4822 O O . PHE B 1 113 ? -42.854 -5.888 -32.423 1.00 73.07 112 PHE B O 1
ATOM 4830 N N . ASP B 1 114 ? -43.834 -6.703 -34.296 1.00 75.30 113 ASP B N 1
ATOM 4831 C CA . ASP B 1 114 ? -44.966 -5.786 -34.257 1.00 68.41 113 ASP B CA 1
ATOM 4832 C C . ASP B 1 114 ? -45.961 -6.129 -33.157 1.00 58.52 113 ASP B C 1
ATOM 4833 O O . ASP B 1 114 ? -46.71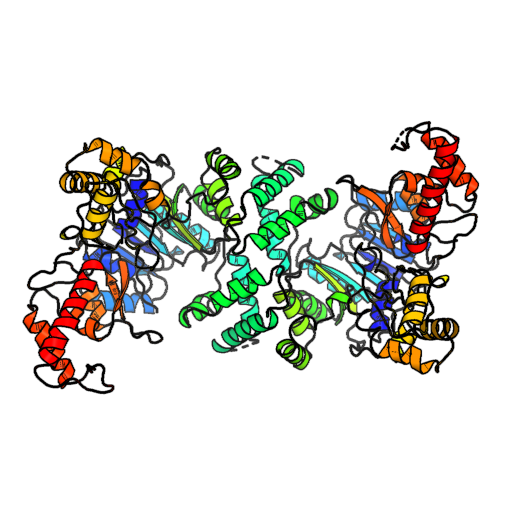4 -5.251 -32.724 1.00 49.68 113 ASP B O 1
ATOM 4838 N N . TYR B 1 115 ? -46.002 -7.382 -32.710 1.00 58.48 114 TYR B N 1
ATOM 4839 C CA . TYR B 1 115 ? -46.907 -7.779 -31.639 1.00 57.55 114 TYR B CA 1
ATOM 4840 C C . TYR B 1 115 ? -46.202 -8.769 -30.730 1.00 51.66 114 TYR B C 1
ATOM 4841 O O . TYR B 1 115 ? -45.550 -9.698 -31.216 1.00 51.92 114 TYR B O 1
ATOM 4850 N N . ILE B 1 116 ? -46.329 -8.576 -29.417 1.00 53.48 115 ILE B N 1
ATOM 4851 C CA . ILE B 1 116 ? -45.674 -9.449 -28.448 1.00 57.25 115 ILE B CA 1
ATOM 4852 C C . ILE B 1 116 ? -46.709 -9.946 -27.446 1.00 60.56 115 ILE B C 1
ATOM 4853 O O . ILE B 1 116 ? -47.487 -9.153 -26.906 1.00 62.16 115 ILE B O 1
ATOM 4858 N N . VAL B 1 117 ? -46.713 -11.258 -27.201 1.00 64.19 116 VAL B N 1
ATOM 4859 C CA . VAL B 1 117 ? -47.701 -11.912 -26.348 1.00 60.86 116 VAL B CA 1
ATOM 4860 C C . VAL B 1 117 ? -46.974 -12.706 -25.270 1.00 55.25 116 VAL B C 1
ATOM 4861 O O . VAL B 1 117 ? -46.268 -13.679 -25.570 1.00 50.25 116 VAL B O 1
ATOM 4865 N N . CYS B 1 118 ? -47.142 -12.279 -24.023 1.00 59.18 117 CYS B N 1
ATOM 4866 C CA . CYS B 1 118 ? -46.666 -12.960 -22.823 1.00 65.08 117 CYS B CA 1
ATOM 4867 C C . CYS B 1 118 ? -47.914 -13.346 -22.026 1.00 67.62 117 CYS B C 1
ATOM 4868 O O . CYS B 1 118 ? -48.554 -12.487 -21.404 1.00 75.42 117 CYS B O 1
ATOM 4871 N N . HIS B 1 119 ? -48.251 -14.636 -22.012 1.00 59.57 118 HIS B N 1
ATOM 4872 C CA . HIS B 1 119 ? -49.517 -15.098 -21.455 1.00 49.90 118 HIS B CA 1
ATOM 4873 C C . HIS B 1 119 ? -49.266 -16.106 -20.344 1.00 50.29 118 HIS B C 1
ATOM 4874 O O . HIS B 1 119 ? -48.719 -17.187 -20.590 1.00 42.28 118 HIS B O 1
ATOM 4881 N N . GLY B 1 120 ? -49.674 -15.749 -19.129 1.00 54.45 119 GLY B N 1
ATOM 4882 C CA . GLY B 1 120 ? -49.664 -16.663 -18.006 1.00 59.89 119 GLY B CA 1
ATOM 4883 C C . GLY B 1 120 ? -48.298 -17.183 -17.616 1.00 65.49 119 GLY B C 1
ATOM 4884 O O . GLY B 1 120 ? -48.207 -18.175 -16.889 1.00 67.73 119 GLY B O 1
ATOM 4885 N N . VAL B 1 121 ? -47.230 -16.590 -18.150 1.00 69.81 120 VAL B N 1
ATOM 4886 C CA . VAL B 1 121 ? -45.875 -16.865 -17.686 1.00 68.20 120 VAL B CA 1
ATOM 4887 C C . VAL B 1 121 ? -45.313 -15.763 -16.796 1.00 68.32 120 VAL B C 1
ATOM 4888 O O . VAL B 1 121 ? -44.182 -15.900 -16.315 1.00 67.83 120 VAL B O 1
ATOM 4892 N N . TYR B 1 122 ? -46.045 -14.668 -16.569 1.00 67.48 121 TYR B N 1
ATOM 4893 C CA . TYR B 1 122 ? -45.435 -13.560 -15.834 1.00 66.66 121 TYR B CA 1
ATOM 4894 C C . TYR B 1 122 ? -45.412 -13.811 -14.332 1.00 69.68 121 TYR B C 1
ATOM 4895 O O . TYR B 1 122 ? -44.402 -13.541 -13.673 1.00 75.60 121 TYR B O 1
ATOM 4904 N N . SER B 1 123 ? -46.505 -14.320 -13.772 1.00 67.87 122 SER B N 1
ATOM 4905 C CA . SER B 1 123 ? -46.594 -14.515 -12.330 1.00 67.66 122 SER B CA 1
ATOM 4906 C C . SER B 1 123 ? -45.920 -15.797 -11.860 1.00 70.79 122 SER B C 1
ATOM 4907 O O . SER B 1 123 ? -45.901 -16.066 -10.653 1.00 71.56 122 SER B O 1
ATOM 4910 N N . TRP B 1 124 ? -45.390 -16.597 -12.783 1.00 72.95 123 TRP B N 1
ATOM 4911 C CA . TRP B 1 124 ? -44.839 -17.908 -12.477 1.00 71.94 123 TRP B CA 1
ATOM 4912 C C . TRP B 1 124 ? -43.318 -17.941 -12.372 1.00 74.52 123 TRP B C 1
ATOM 4913 O O . TRP B 1 124 ? -42.761 -19.019 -12.145 1.00 82.37 123 TRP B O 1
ATOM 4924 N N . VAL B 1 125 ? -42.630 -16.809 -12.530 1.00 72.06 124 VAL B N 1
ATOM 4925 C CA . VAL B 1 125 ? -41.175 -16.805 -12.640 1.00 72.25 124 VAL B CA 1
ATOM 4926 C C . VAL B 1 125 ? -40.583 -15.868 -11.588 1.00 74.25 124 VAL B C 1
ATOM 4927 O O . VAL B 1 125 ? -41.288 -15.099 -10.930 1.00 72.03 124 VAL B O 1
ATOM 4931 N N . SER B 1 126 ? -39.264 -15.979 -11.417 1.00 77.43 125 SER B N 1
ATOM 4932 C CA . SER B 1 126 ? -38.521 -15.284 -10.378 1.00 79.06 125 SER B CA 1
ATOM 4933 C C . SER B 1 126 ? -38.515 -13.778 -10.619 1.00 86.92 125 SER B C 1
ATOM 4934 O O . SER B 1 126 ? -38.817 -13.290 -11.712 1.00 92.26 125 SER B O 1
ATOM 4937 N N . GLN B 1 127 ? -38.183 -13.043 -9.555 1.00 93.98 126 GLN B N 1
ATOM 4938 C CA . GLN B 1 127 ? -38.156 -11.584 -9.611 1.00 95.99 126 GLN B CA 1
ATOM 4939 C C . GLN B 1 127 ? -37.257 -11.082 -10.734 1.00 96.27 126 GLN B C 1
ATOM 4940 O O . GLN B 1 127 ? -37.584 -10.094 -11.404 1.00 96.16 126 GLN B O 1
ATOM 4946 N N . GLU B 1 128 ? -36.113 -11.737 -10.942 1.00 90.80 127 GLU B N 1
ATOM 4947 C CA . GLU B 1 128 ? -35.202 -11.395 -12.028 1.00 88.47 127 GLU B CA 1
ATOM 4948 C C . GLU B 1 128 ? -35.933 -11.407 -13.365 1.00 83.47 127 GLU B C 1
ATOM 4949 O O . GLU B 1 128 ? -36.115 -10.355 -13.986 1.00 80.33 127 GLU B O 1
ATOM 4951 N N . VAL B 1 129 ? -36.379 -12.591 -13.795 1.00 83.01 128 VAL B N 1
ATOM 4952 C CA . VAL B 1 129 ? -37.113 -12.720 -15.047 1.00 87.33 128 VAL B CA 1
ATOM 4953 C C . VAL B 1 129 ? -38.393 -11.900 -15.015 1.00 89.81 128 VAL B C 1
ATOM 4954 O O . VAL B 1 129 ? -38.879 -11.463 -16.064 1.00 88.03 128 VAL B O 1
ATOM 4958 N N . GLN B 1 130 ? -38.952 -11.673 -13.824 1.00 94.68 129 GLN B N 1
ATOM 4959 C CA . GLN B 1 130 ? -40.100 -10.780 -13.699 1.00 96.73 129 GLN B CA 1
ATOM 4960 C C . GLN B 1 130 ? -39.761 -9.360 -14.139 1.00 95.54 129 GLN B C 1
ATOM 4961 O O . GLN B 1 130 ? -40.628 -8.657 -14.672 1.00 95.97 129 GLN B O 1
ATOM 4967 N N . ASP B 1 131 ? -38.528 -8.909 -13.907 1.00 92.00 130 ASP B N 1
ATOM 4968 C CA . ASP B 1 131 ? -38.113 -7.632 -14.482 1.00 87.85 130 ASP B CA 1
ATOM 4969 C C . ASP B 1 131 ? -37.684 -7.783 -15.939 1.00 88.90 130 ASP B C 1
ATOM 4970 O O . ASP B 1 131 ? -37.975 -6.917 -16.777 1.00 92.09 130 ASP B O 1
ATOM 4972 N N . LYS B 1 132 ? -37.008 -8.885 -16.261 1.00 89.35 131 LYS B N 1
ATOM 4973 C CA . LYS B 1 132 ? -36.423 -9.036 -17.586 1.00 91.27 131 LYS B CA 1
ATOM 4974 C C . LYS B 1 132 ? -37.486 -9.238 -18.659 1.00 87.77 131 LYS B C 1
ATOM 4975 O O . LYS B 1 132 ? -37.217 -8.994 -19.839 1.00 88.14 131 LYS B O 1
ATOM 4981 N N . ILE B 1 133 ? -38.691 -9.674 -18.289 1.00 86.07 132 ILE B N 1
ATOM 4982 C CA . ILE B 1 133 ? -39.754 -9.787 -19.284 1.00 87.16 132 ILE B CA 1
ATOM 4983 C C . ILE B 1 133 ? -40.138 -8.404 -19.793 1.00 91.99 132 ILE B C 1
ATOM 4984 O O . ILE B 1 133 ? -40.254 -8.175 -21.005 1.00 97.74 132 ILE B O 1
ATOM 4989 N N . LEU B 1 134 ? -40.306 -7.453 -18.871 1.00 94.21 133 LEU B N 1
ATOM 4990 C CA . LEU B 1 134 ? -40.575 -6.074 -19.260 1.00 94.60 133 LEU B CA 1
ATOM 4991 C C . LEU B 1 134 ? -39.366 -5.439 -19.939 1.00 99.19 133 LEU B C 1
ATOM 4992 O O . LEU B 1 134 ? -39.529 -4.611 -20.846 1.00 102.94 133 LEU B O 1
ATOM 4997 N N . GLU B 1 135 ? -38.151 -5.810 -19.519 1.00 97.40 134 GLU B N 1
ATOM 4998 C CA . GLU B 1 135 ? -36.949 -5.403 -20.244 1.00 95.30 134 GLU B CA 1
ATOM 4999 C C . GLU B 1 135 ? -37.036 -5.803 -21.717 1.00 92.48 134 GLU B C 1
ATOM 5000 O O . GLU B 1 135 ? -37.021 -4.953 -22.614 1.00 92.94 134 GLU B O 1
ATOM 5006 N N . VAL B 1 136 ? -37.119 -7.110 -21.981 1.00 88.16 135 VAL B N 1
ATOM 5007 C CA . VAL B 1 136 ? -37.163 -7.613 -23.354 1.00 78.67 135 VAL B CA 1
ATOM 5008 C C . VAL B 1 136 ? -38.306 -6.965 -24.129 1.00 80.97 135 VAL B C 1
ATOM 5009 O O . VAL B 1 136 ? -38.125 -6.486 -25.257 1.00 84.56 135 VAL B O 1
ATOM 5013 N N . LEU B 1 137 ? -39.506 -6.945 -23.531 1.00 75.80 136 LEU B N 1
ATOM 5014 C CA . LEU B 1 137 ? -40.666 -6.316 -24.160 1.00 74.07 136 LEU B CA 1
ATOM 5015 C C . LEU B 1 137 ? -40.418 -4.850 -24.476 1.00 81.83 136 LEU B C 1
ATOM 5016 O O . LEU B 1 137 ? -41.067 -4.304 -25.374 1.00 86.97 136 LEU B O 1
ATOM 5021 N N . ASN B 1 138 ? -39.510 -4.196 -23.748 1.00 83.41 137 ASN B N 1
ATOM 5022 C CA . ASN B 1 138 ? -39.053 -2.875 -24.165 1.00 85.48 137 ASN B CA 1
ATOM 5023 C C . ASN B 1 138 ? -38.136 -2.968 -25.381 1.00 85.93 137 ASN B C 1
ATOM 5024 O O . ASN B 1 138 ? -38.381 -2.317 -26.402 1.00 84.47 137 ASN B O 1
ATOM 5029 N N . LYS B 1 139 ? -37.082 -3.788 -25.304 1.00 88.30 138 LYS B N 1
ATOM 5030 C CA . LYS B 1 139 ? -36.077 -3.741 -26.364 1.00 90.57 138 LYS B CA 1
ATOM 5031 C C . LYS B 1 139 ? -36.511 -4.487 -27.624 1.00 92.06 138 LYS B C 1
ATOM 5032 O O . LYS B 1 139 ? -36.173 -4.056 -28.734 1.00 93.89 138 LYS B O 1
ATOM 5038 N N . LEU B 1 140 ? -37.255 -5.589 -27.481 1.00 92.39 139 LEU B N 1
ATOM 5039 C CA . LEU B 1 140 ? -37.678 -6.411 -28.611 1.00 89.98 139 LEU B CA 1
ATOM 5040 C C . LEU B 1 140 ? -38.946 -5.915 -29.296 1.00 86.27 139 LEU B C 1
ATOM 5041 O O . LEU B 1 140 ? -39.260 -6.393 -30.392 1.00 87.18 139 LEU B O 1
ATOM 5046 N N . LEU B 1 141 ? -39.686 -4.993 -28.683 1.00 75.16 140 LEU B N 1
ATOM 5047 C CA . LEU B 1 141 ? -40.878 -4.449 -29.316 1.00 69.57 140 LEU B CA 1
ATOM 5048 C C . LEU B 1 141 ? -40.471 -3.476 -30.424 1.00 80.84 140 LEU B C 1
ATOM 5049 O O . LEU B 1 141 ? -39.288 -3.216 -30.664 1.00 91.70 140 LEU B O 1
ATOM 5054 N N . ASN B 1 142 ? -41.473 -2.919 -31.099 1.00 76.99 141 ASN B N 1
ATOM 5055 C CA . ASN B 1 142 ? -41.266 -1.928 -32.145 1.00 75.69 141 ASN B CA 1
ATOM 5056 C C . ASN B 1 142 ? -41.911 -0.625 -31.679 1.00 75.29 141 ASN B C 1
ATOM 5057 O O . ASN B 1 142 ? -42.596 -0.628 -30.648 1.00 69.90 141 ASN B O 1
ATOM 5062 N N . PRO B 1 143 ? -41.749 0.497 -32.400 1.00 81.25 142 PRO B N 1
ATOM 5063 C CA . PRO B 1 143 ? -42.275 1.769 -31.865 1.00 80.89 142 PRO B CA 1
ATOM 5064 C C . PRO B 1 143 ? -43.778 1.770 -31.640 1.00 77.39 142 PRO B C 1
ATOM 5065 O O . PRO B 1 143 ? -44.244 2.175 -30.566 1.00 72.70 142 PRO B O 1
ATOM 5069 N N . ASN B 1 144 ? -44.552 1.313 -32.620 1.00 81.38 143 ASN B N 1
ATOM 5070 C CA . ASN B 1 144 ? -46.002 1.255 -32.512 1.00 84.87 143 ASN B CA 1
ATOM 5071 C C . ASN B 1 144 ? -46.505 -0.109 -32.067 1.00 91.91 143 ASN B C 1
ATOM 5072 O O . ASN B 1 144 ? -47.721 -0.294 -31.945 1.00 90.36 143 ASN B O 1
ATOM 5077 N N . GLY B 1 145 ? -45.604 -1.064 -31.840 1.00 101.91 144 GLY B N 1
ATOM 5078 C CA . GLY B 1 145 ? -46.024 -2.408 -31.501 1.00 103.00 144 GLY B CA 1
ATOM 5079 C C . GLY B 1 145 ? -46.784 -2.464 -30.190 1.00 97.02 144 GLY B C 1
ATOM 5080 O O . GLY B 1 145 ? -46.729 -1.560 -29.355 1.00 97.66 144 GLY B O 1
ATOM 5081 N N . ILE B 1 146 ? -47.513 -3.559 -30.010 1.00 84.60 145 ILE B N 1
ATOM 5082 C CA . ILE B 1 146 ? -48.381 -3.739 -28.855 1.00 70.76 145 ILE B CA 1
ATOM 5083 C C . ILE B 1 146 ? -47.894 -4.945 -28.065 1.00 58.35 145 ILE B C 1
ATOM 5084 O O . ILE B 1 146 ? -47.628 -6.011 -28.638 1.00 50.74 145 ILE B O 1
ATOM 5089 N N . ALA B 1 147 ? -47.762 -4.764 -26.752 1.00 57.93 146 ALA B N 1
ATOM 5090 C CA . ALA B 1 147 ? -47.346 -5.818 -25.839 1.00 59.61 146 ALA B CA 1
ATOM 5091 C C . ALA B 1 147 ? -48.536 -6.285 -25.016 1.00 59.68 146 ALA B C 1
ATOM 5092 O O . ALA B 1 147 ? -49.408 -5.489 -24.658 1.00 59.19 146 ALA B O 1
ATOM 5094 N N . PHE B 1 148 ? -48.561 -7.578 -24.719 1.00 61.21 147 PHE B N 1
ATOM 5095 C CA . PHE B 1 148 ? -49.623 -8.194 -23.941 1.00 56.48 147 PHE B CA 1
ATOM 5096 C C . PHE B 1 148 ? -48.966 -9.016 -22.847 1.00 46.63 147 PHE B C 1
ATOM 5097 O O . PHE B 1 148 ? -48.057 -9.797 -23.130 1.00 42.24 147 PHE B O 1
ATOM 5105 N N . VAL B 1 149 ? -49.366 -8.798 -21.597 1.00 42.96 148 VAL B N 1
ATOM 5106 C CA . VAL B 1 149 ? -48.840 -9.572 -20.477 1.00 41.10 148 VAL B CA 1
ATOM 5107 C C . VAL B 1 149 ? -50.001 -9.952 -19.573 1.00 41.87 148 VAL B C 1
ATOM 5108 O O . VAL B 1 149 ? -50.781 -9.087 -19.164 1.00 41.77 148 VAL B O 1
ATOM 5112 N N . SER B 1 150 ? -50.107 -11.237 -19.250 1.00 48.80 149 SER B N 1
ATOM 5113 C CA . SER B 1 150 ? -51.137 -11.741 -18.350 1.00 57.72 149 SER B CA 1
ATOM 5114 C C . SER B 1 150 ? -50.512 -12.080 -17.006 1.00 49.78 149 SER B C 1
ATOM 5115 O O . SER B 1 150 ? -49.460 -12.726 -16.952 1.00 50.23 149 SER B O 1
ATOM 5118 N N . TYR B 1 151 ? -51.163 -11.649 -15.927 1.00 51.02 150 TYR B N 1
ATOM 5119 C CA . TYR B 1 151 ? -50.660 -11.891 -14.580 1.00 57.94 150 TYR B CA 1
ATOM 5120 C C . TYR B 1 151 ? -51.841 -11.955 -13.628 1.00 58.47 150 TYR B C 1
ATOM 5121 O O . TYR B 1 151 ? -52.919 -11.445 -13.927 1.00 58.04 150 TYR B O 1
ATOM 5130 N N . ASN B 1 152 ? -51.642 -12.600 -12.483 1.00 58.94 151 ASN B N 1
ATOM 5131 C CA . ASN B 1 152 ? -52.689 -12.512 -11.483 1.00 59.94 151 ASN B CA 1
ATOM 5132 C C . ASN B 1 152 ? -52.552 -11.192 -10.729 1.00 59.52 151 ASN B C 1
ATOM 5133 O O . ASN B 1 152 ? -51.565 -10.469 -10.876 1.00 62.00 151 ASN B O 1
ATOM 5138 N N . THR B 1 153 ? -53.532 -10.886 -9.881 1.00 64.66 152 THR B N 1
ATOM 5139 C CA . THR B 1 153 ? -53.564 -9.577 -9.244 1.00 69.47 152 THR B CA 1
ATOM 5140 C C . THR B 1 153 ? -53.984 -9.702 -7.791 1.00 68.03 152 THR B C 1
ATOM 5141 O O . THR B 1 153 ? -54.491 -10.734 -7.344 1.00 74.41 152 THR B O 1
ATOM 5145 N N . LEU B 1 154 ? -53.773 -8.610 -7.066 1.00 64.42 153 LEU B N 1
ATOM 5146 C CA . LEU B 1 154 ? -54.186 -8.475 -5.681 1.00 62.96 153 LEU B CA 1
ATOM 5147 C C . LEU B 1 154 ? -55.255 -7.383 -5.606 1.00 63.48 153 LEU B C 1
ATOM 5148 O O . LEU B 1 154 ? -55.294 -6.496 -6.463 1.00 62.39 153 LEU B O 1
ATOM 5153 N N . PRO B 1 155 ? -56.129 -7.443 -4.588 1.00 67.32 154 PRO B N 1
ATOM 5154 C CA . PRO B 1 155 ? -56.187 -8.529 -3.607 1.00 73.43 154 PRO B CA 1
ATOM 5155 C C . PRO B 1 155 ? -57.096 -9.685 -4.001 1.00 80.09 154 PRO B C 1
ATOM 5156 O O . PRO B 1 155 ? -57.849 -10.159 -3.153 1.00 82.84 154 PRO B O 1
ATOM 5160 N N . GLY B 1 156 ? -57.002 -10.163 -5.237 1.00 83.77 155 GLY B N 1
ATOM 5161 C CA . GLY B 1 156 ? -57.756 -11.338 -5.621 1.00 81.07 155 GLY B CA 1
ATOM 5162 C C . GLY B 1 156 ? -56.943 -12.579 -5.339 1.00 72.05 155 GLY B C 1
ATOM 5163 O O . GLY B 1 156 ? -57.479 -13.652 -5.043 1.00 65.96 155 GLY B O 1
ATOM 5164 N N . TRP B 1 157 ? -55.623 -12.411 -5.404 1.00 70.32 156 TRP B N 1
ATOM 5165 C CA . TRP B 1 157 ? -54.706 -13.501 -5.119 1.00 68.04 156 TRP B CA 1
ATOM 5166 C C . TRP B 1 157 ? -54.779 -13.937 -3.665 1.00 67.26 156 TRP B C 1
ATOM 5167 O O . TRP B 1 157 ? -54.323 -15.036 -3.333 1.00 69.57 156 TRP B O 1
ATOM 5178 N N . ASN B 1 158 ? -55.380 -13.124 -2.799 1.00 71.10 157 ASN B N 1
ATOM 5179 C CA . ASN B 1 158 ? -55.369 -13.430 -1.379 1.00 77.19 157 ASN B CA 1
ATOM 5180 C C . ASN B 1 158 ? -56.307 -14.586 -1.087 1.00 80.28 157 ASN B C 1
ATOM 5181 O O . ASN B 1 158 ? -55.854 -15.700 -0.821 1.00 84.15 157 ASN B O 1
ATOM 5186 N N . MET B 1 159 ? -57.611 -14.347 -1.181 1.00 81.33 158 MET B N 1
ATOM 5187 C CA . MET B 1 159 ? -58.583 -15.401 -0.901 1.00 85.51 158 MET B CA 1
ATOM 5188 C C . MET B 1 159 ? -58.273 -16.710 -1.632 1.00 88.06 158 MET B C 1
ATOM 5189 O O . MET B 1 159 ? -58.373 -17.800 -1.044 1.00 90.06 158 MET B O 1
ATOM 5194 N N . GLN B 1 160 ? -57.904 -16.626 -2.912 1.00 87.65 159 GLN B N 1
ATOM 5195 C CA . GLN B 1 160 ? -57.503 -17.813 -3.656 1.00 85.93 159 GLN B CA 1
ATOM 5196 C C . GLN B 1 160 ? -56.309 -18.485 -2.996 1.00 83.68 159 GLN B C 1
ATOM 5197 O O . GLN B 1 160 ? -56.364 -19.671 -2.652 1.00 87.93 159 GLN B O 1
ATOM 5203 N N . ASN B 1 161 ? -55.215 -17.731 -2.807 1.00 74.18 160 ASN B N 1
ATOM 5204 C CA . ASN B 1 161 ? -53.970 -18.334 -2.327 1.00 64.34 160 ASN B CA 1
ATOM 5205 C C . ASN B 1 161 ? -54.163 -18.994 -0.965 1.00 58.39 160 ASN B C 1
ATOM 5206 O O . ASN B 1 161 ? -53.622 -20.080 -0.706 1.00 54.84 160 ASN B O 1
ATOM 5211 N N . THR B 1 162 ? -54.992 -18.395 -0.107 1.00 56.23 161 THR B N 1
ATOM 5212 C CA . THR B 1 162 ? -55.257 -19.010 1.184 1.00 61.03 161 THR B CA 1
ATOM 5213 C C . THR B 1 162 ? -56.232 -20.174 1.097 1.00 60.40 161 THR B C 1
ATOM 5214 O O . THR B 1 162 ? -56.258 -21.001 2.013 1.00 63.33 161 THR B O 1
ATOM 5218 N N . ILE B 1 163 ? -57.074 -20.245 0.063 1.00 61.10 162 ILE B N 1
ATOM 5219 C CA . ILE B 1 163 ? -57.769 -21.509 -0.169 1.00 59.94 162 ILE B CA 1
ATOM 5220 C C . ILE B 1 163 ? -56.764 -22.579 -0.581 1.00 58.67 162 ILE B C 1
ATOM 5221 O O . ILE B 1 163 ? -56.850 -23.742 -0.155 1.00 58.69 162 ILE B O 1
ATOM 5226 N N . ARG B 1 164 ? -55.776 -22.196 -1.395 1.00 61.08 163 ARG B N 1
ATOM 5227 C CA . ARG B 1 164 ? -54.782 -23.151 -1.868 1.00 61.31 163 ARG B CA 1
ATOM 5228 C C . ARG B 1 164 ? -54.002 -23.742 -0.707 1.00 58.38 163 ARG B C 1
ATOM 5229 O O . ARG B 1 164 ? -53.797 -24.959 -0.634 1.00 58.47 163 ARG B O 1
ATOM 5231 N N . GLU B 1 165 ? -53.550 -22.886 0.212 1.00 62.12 164 GLU B N 1
ATOM 5232 C CA . GLU B 1 165 ? -52.849 -23.372 1.392 1.00 65.25 164 GLU B CA 1
ATOM 5233 C C . GLU B 1 165 ? -53.751 -24.185 2.309 1.00 61.52 164 GLU B C 1
ATOM 5234 O O . GLU B 1 165 ? -53.235 -24.946 3.135 1.00 63.10 164 GLU B O 1
ATOM 5240 N N . MET B 1 166 ? -55.075 -24.039 2.188 1.00 62.47 165 MET B N 1
ATOM 5241 C CA . MET B 1 166 ? -55.998 -24.887 2.935 1.00 70.72 165 MET B CA 1
ATOM 5242 C C . MET B 1 166 ? -56.044 -26.295 2.345 1.00 77.50 165 MET B C 1
ATOM 5243 O O . MET B 1 166 ? -55.832 -27.285 3.063 1.00 82.04 165 MET B O 1
ATOM 5248 N N . MET B 1 167 ? -56.287 -26.405 1.031 1.00 78.14 166 MET B N 1
ATOM 5249 C CA . MET B 1 167 ? -56.292 -27.724 0.403 1.00 80.23 166 MET B CA 1
ATOM 5250 C C . MET B 1 167 ? -54.935 -28.399 0.573 1.00 87.17 166 MET B C 1
ATOM 5251 O O . MET B 1 167 ? -54.856 -29.588 0.901 1.00 94.42 166 MET B O 1
ATOM 5256 N N . MET B 1 168 ? -53.852 -27.645 0.358 1.00 89.83 167 MET B N 1
ATOM 5257 C CA . MET B 1 168 ? -52.513 -28.181 0.573 1.00 93.79 167 MET B CA 1
ATOM 5258 C C . MET B 1 168 ? -52.357 -28.639 2.015 1.00 100.35 167 MET B C 1
ATOM 5259 O O . MET B 1 168 ? -52.007 -29.796 2.285 1.00 104.79 167 MET B O 1
ATOM 5264 N N . PHE B 1 169 ? -52.662 -27.735 2.959 1.00 102.99 168 PHE B N 1
ATOM 5265 C CA . PHE B 1 169 ? -52.489 -28.025 4.379 1.00 108.84 168 PHE B CA 1
ATOM 5266 C C . PHE B 1 169 ? -53.213 -29.297 4.784 1.00 111.24 168 PHE B C 1
ATOM 5267 O O . PHE B 1 169 ? -52.782 -29.986 5.717 1.00 115.44 168 PHE B O 1
ATOM 5275 N N . HIS B 1 170 ? -54.312 -29.624 4.104 1.00 109.80 169 HIS B N 1
ATOM 5276 C CA . HIS B 1 170 ? -54.908 -30.941 4.284 1.00 112.77 169 HIS B CA 1
ATOM 5277 C C . HIS B 1 170 ? -53.923 -32.036 3.903 1.00 115.71 169 HIS B C 1
ATOM 5278 O O . HIS B 1 170 ? -53.533 -32.846 4.750 1.00 114.99 169 HIS B O 1
ATOM 5285 N N . SER B 1 171 ? -53.520 -32.082 2.634 1.00 119.35 170 SER B N 1
ATOM 5286 C CA . SER B 1 171 ? -52.785 -33.237 2.129 1.00 123.68 170 SER B CA 1
ATOM 5287 C C . SER B 1 171 ? -51.337 -33.141 2.591 1.00 126.04 170 SER B C 1
ATOM 5288 O O . SER B 1 171 ? -50.584 -32.290 2.109 1.00 127.72 170 SER B O 1
ATOM 5291 N N . GLU B 1 172 ? -50.944 -34.091 3.447 1.00 125.11 171 GLU B N 1
ATOM 5292 C CA . GLU B 1 172 ? -49.708 -34.134 4.262 1.00 122.04 171 GLU B CA 1
ATOM 5293 C C . GLU B 1 172 ? -50.099 -34.638 5.654 1.00 118.02 171 GLU B C 1
ATOM 5294 O O . GLU B 1 172 ? -49.644 -34.125 6.680 1.00 114.98 171 GLU B O 1
ATOM 5300 N N . LYS B 1 180 ? -54.979 -37.273 -3.429 1.00 83.44 179 LYS B N 1
ATOM 5301 C CA . LYS B 1 180 ? -54.497 -36.591 -4.623 1.00 82.96 179 LYS B CA 1
ATOM 5302 C C . LYS B 1 180 ? -55.398 -35.403 -4.937 1.00 89.45 179 LYS B C 1
ATOM 5303 O O . LYS B 1 180 ? -55.702 -34.593 -4.059 1.00 93.39 179 LYS B O 1
ATOM 5305 N N . LEU B 1 181 ? -55.822 -35.304 -6.197 1.00 83.82 180 LEU B N 1
ATOM 5306 C CA . LEU B 1 181 ? -56.747 -34.246 -6.584 1.00 73.36 180 LEU B CA 1
ATOM 5307 C C . LEU B 1 181 ? -58.074 -34.375 -5.845 1.00 72.25 180 LEU B C 1
ATOM 5308 O O . LEU B 1 181 ? -58.723 -33.366 -5.542 1.00 71.15 180 LEU B O 1
ATOM 5310 N N . GLN B 1 182 ? -58.496 -35.606 -5.537 1.00 77.92 181 GLN B N 1
ATOM 5311 C CA . GLN B 1 182 ? -59.806 -35.794 -4.919 1.00 84.49 181 GLN B CA 1
ATOM 5312 C C . GLN B 1 182 ? -59.866 -35.158 -3.538 1.00 95.61 181 GLN B C 1
ATOM 5313 O O . GLN B 1 182 ? -60.842 -34.477 -3.197 1.00 99.07 181 GLN B O 1
ATOM 5315 N N . GLN B 1 183 ? -58.807 -35.347 -2.744 1.00 102.82 182 GLN B N 1
ATOM 5316 C CA . GLN B 1 183 ? -58.780 -34.848 -1.373 1.00 101.98 182 GLN B CA 1
ATOM 5317 C C . GLN B 1 183 ? -59.048 -33.354 -1.308 1.00 103.77 182 GLN B C 1
ATOM 5318 O O . GLN B 1 183 ? -59.572 -32.855 -0.303 1.00 102.74 182 GLN B O 1
ATOM 5320 N N . ALA B 1 184 ? -58.705 -32.629 -2.371 1.00 96.49 183 ALA B N 1
ATOM 5321 C CA . ALA B 1 184 ? -59.065 -31.221 -2.456 1.00 90.93 183 ALA B CA 1
ATOM 5322 C C . ALA B 1 184 ? -60.573 -31.049 -2.569 1.00 86.02 183 ALA B C 1
ATOM 5323 O O . ALA B 1 184 ? -61.168 -30.231 -1.857 1.00 84.60 183 ALA B O 1
ATOM 5325 N N . ARG B 1 185 ? -61.213 -31.803 -3.472 1.00 80.43 184 ARG B N 1
ATOM 5326 C CA . ARG B 1 185 ? -62.659 -31.678 -3.625 1.00 77.10 184 ARG B CA 1
ATOM 5327 C C . ARG B 1 185 ? -63.380 -32.063 -2.341 1.00 78.29 184 ARG B C 1
ATOM 5328 O O . ARG B 1 185 ? -64.412 -31.467 -2.004 1.00 81.48 184 ARG B O 1
ATOM 5336 N N . LEU B 1 186 ? -62.848 -33.055 -1.614 1.00 74.48 185 LEU B N 1
ATOM 5337 C CA . LEU B 1 186 ? -63.402 -33.426 -0.317 1.00 72.42 185 LEU B CA 1
ATOM 5338 C C . LEU B 1 186 ? -63.169 -32.342 0.738 1.00 75.60 185 LEU B C 1
ATOM 5339 O O . LEU B 1 186 ? -64.045 -32.120 1.587 1.00 78.14 185 LEU B O 1
ATOM 5344 N N . LEU B 1 187 ? -62.015 -31.656 0.702 1.00 78.36 186 LEU B N 1
ATOM 5345 C CA . LEU B 1 187 ? -61.843 -30.440 1.499 1.00 78.82 186 LEU B CA 1
ATOM 5346 C C . LEU B 1 187 ? -62.969 -29.454 1.207 1.00 76.61 186 LEU B C 1
ATOM 5347 O O . LEU B 1 187 ? -63.730 -29.084 2.104 1.00 76.17 186 LEU B O 1
ATOM 5352 N N . LEU B 1 188 ? -63.077 -29.010 -0.049 1.00 71.73 187 LEU B N 1
ATOM 5353 C CA . LEU B 1 188 ? -64.046 -27.976 -0.412 1.00 67.36 187 LEU B CA 1
ATOM 5354 C C . LEU B 1 188 ? -65.465 -28.367 -0.007 1.00 70.85 187 LEU B C 1
ATOM 5355 O O . LEU B 1 188 ? -66.240 -27.536 0.490 1.00 74.28 187 LEU B O 1
ATOM 5360 N N . LYS B 1 189 ? -65.823 -29.630 -0.223 1.00 72.39 188 LYS B N 1
ATOM 5361 C CA . LYS B 1 189 ? -67.047 -30.185 0.332 1.00 72.36 188 LYS B CA 1
ATOM 5362 C C . LYS B 1 189 ? -67.134 -29.827 1.811 1.00 80.20 188 LYS B C 1
ATOM 5363 O O . LYS B 1 189 ? -68.025 -29.069 2.231 1.00 90.91 188 LYS B O 1
ATOM 5365 N N . PHE B 1 190 ? -66.162 -30.329 2.584 1.00 78.66 189 PHE B N 1
ATOM 5366 C CA . PHE B 1 190 ? -66.155 -30.129 4.028 1.00 75.87 189 PHE B CA 1
ATOM 5367 C C . PHE B 1 190 ? -66.290 -28.656 4.400 1.00 77.88 189 PHE B C 1
ATOM 5368 O O . PHE B 1 190 ? -66.928 -28.327 5.407 1.00 81.69 189 PHE B O 1
ATOM 5376 N N . ILE B 1 191 ? -65.727 -27.760 3.585 1.00 79.29 190 ILE B N 1
ATOM 5377 C CA . ILE B 1 191 ? -65.926 -26.326 3.766 1.00 79.15 190 ILE B CA 1
ATOM 5378 C C . ILE B 1 191 ? -67.404 -25.976 3.656 1.00 84.66 190 ILE B C 1
ATOM 5379 O O . ILE B 1 191 ? -67.966 -25.317 4.539 1.00 85.73 190 ILE B O 1
ATOM 5384 N N . ASN B 1 192 ? -68.061 -26.393 2.564 1.00 86.12 191 ASN B N 1
ATOM 5385 C CA . ASN B 1 192 ? -69.456 -25.985 2.414 1.00 85.13 191 ASN B CA 1
ATOM 5386 C C . ASN B 1 192 ? -70.375 -26.603 3.468 1.00 87.53 191 ASN B C 1
ATOM 5387 O O . ASN B 1 192 ? -71.401 -25.993 3.784 1.00 90.20 191 ASN B O 1
ATOM 5392 N N . ASP B 1 193 ? -70.055 -27.770 4.051 1.00 90.26 192 ASP B N 1
ATOM 5393 C CA . ASP B 1 193 ? -70.893 -28.122 5.204 1.00 96.11 192 ASP B CA 1
ATOM 5394 C C . ASP B 1 193 ? -70.516 -27.295 6.431 1.00 94.69 192 ASP B C 1
ATOM 5395 O O . ASP B 1 193 ? -71.398 -26.759 7.112 1.00 96.15 192 ASP B O 1
ATOM 5400 N N . SER B 1 194 ? -69.218 -27.174 6.725 1.00 92.93 193 SER B N 1
ATOM 5401 C CA . SER B 1 194 ? -68.788 -26.426 7.905 1.00 87.71 193 SER B CA 1
ATOM 5402 C C . SER B 1 194 ? -69.386 -25.020 7.925 1.00 88.28 193 SER B C 1
ATOM 5403 O O . SER B 1 194 ? -69.717 -24.490 8.993 1.00 86.50 193 SER B O 1
ATOM 5406 N N . LEU B 1 195 ? -69.543 -24.413 6.747 1.00 93.77 194 LEU B N 1
ATOM 5407 C CA . LEU B 1 195 ? -70.132 -23.092 6.546 1.00 99.42 194 LEU B CA 1
ATOM 5408 C C . LEU B 1 195 ? -71.641 -23.148 6.339 1.00 115.25 194 LEU B C 1
ATOM 5409 O O . LEU B 1 195 ? -72.246 -22.137 5.957 1.00 115.69 194 LEU B O 1
ATOM 5414 N N . GLY B 1 196 ? -72.250 -24.313 6.547 1.00 130.94 195 GLY B N 1
ATOM 5415 C CA . GLY B 1 196 ? -73.664 -24.525 6.297 1.00 143.11 195 GLY B CA 1
ATOM 5416 C C . GLY B 1 196 ? -74.530 -23.521 7.030 1.00 153.49 195 GLY B C 1
ATOM 5417 O O . GLY B 1 196 ? -74.084 -22.934 8.021 1.00 154.63 195 GLY B O 1
ATOM 5418 N N . ASN B 1 197 ? -75.795 -23.376 6.625 1.00 151.96 196 ASN B N 1
ATOM 5419 C CA . ASN B 1 197 ? -76.502 -22.100 6.737 1.00 148.77 196 ASN B CA 1
ATOM 5420 C C . ASN B 1 197 ? -76.571 -21.503 8.144 1.00 150.18 196 ASN B C 1
ATOM 5421 O O . ASN B 1 197 ? -77.142 -20.415 8.307 1.00 156.50 196 ASN B O 1
ATOM 5426 N N . SER B 1 198 ? -75.990 -22.157 9.162 1.00 133.44 197 SER B N 1
ATOM 5427 C CA . SER B 1 198 ? -75.666 -21.407 10.376 1.00 115.06 197 SER B CA 1
ATOM 5428 C C . SER B 1 198 ? -74.212 -20.950 10.228 1.00 106.77 197 SER B C 1
ATOM 5429 O O . SER B 1 198 ? -73.256 -21.657 10.561 1.00 103.27 197 SER B O 1
ATOM 5432 N N . THR B 1 199 ? -74.073 -19.740 9.685 1.00 106.81 198 THR B N 1
ATOM 5433 C CA . THR B 1 199 ? -73.020 -18.735 9.815 1.00 107.83 198 THR B CA 1
ATOM 5434 C C . THR B 1 199 ? -73.434 -17.711 8.765 1.00 114.98 198 THR B C 1
ATOM 5435 O O . THR B 1 199 ? -73.902 -18.126 7.699 1.00 106.17 198 THR B O 1
ATOM 5439 N N . THR B 1 200 ? -73.284 -16.394 9.001 1.00 131.96 199 THR B N 1
ATOM 5440 C CA . THR B 1 200 ? -73.337 -15.488 7.849 1.00 134.77 199 THR B CA 1
ATOM 5441 C C . THR B 1 200 ? -72.715 -14.101 8.042 1.00 133.40 199 THR B C 1
ATOM 5442 O O . THR B 1 200 ? -73.375 -13.102 7.717 1.00 139.33 199 THR B O 1
ATOM 5446 N N . PRO B 1 201 ? -71.492 -13.948 8.565 1.00 106.24 200 PRO B N 1
ATOM 5447 C CA . PRO B 1 201 ? -70.823 -12.643 8.415 1.00 90.02 200 PRO B CA 1
ATOM 5448 C C . PRO B 1 201 ? -69.999 -12.473 7.141 1.00 77.26 200 PRO B C 1
ATOM 5449 O O . PRO B 1 201 ? -70.053 -11.475 6.426 1.00 60.32 200 PRO B O 1
ATOM 5453 N N . TYR B 1 202 ? -69.187 -13.472 6.878 1.00 82.67 201 TYR B N 1
ATOM 5454 C CA . TYR B 1 202 ? -68.051 -13.385 5.984 1.00 82.77 201 TYR B CA 1
ATOM 5455 C C . TYR B 1 202 ? -68.216 -14.608 5.122 1.00 89.65 201 TYR B C 1
ATOM 5456 O O . TYR B 1 202 ? -68.218 -14.537 3.900 1.00 96.25 201 TYR B O 1
ATOM 5465 N N . ALA B 1 203 ? -68.440 -15.710 5.813 1.00 88.83 202 ALA B N 1
ATOM 5466 C CA . ALA B 1 203 ? -68.589 -17.042 5.268 1.00 87.98 202 ALA B CA 1
ATOM 5467 C C . ALA B 1 203 ? -69.510 -17.080 4.053 1.00 90.10 202 ALA B C 1
ATOM 5468 O O . ALA B 1 203 ? -69.440 -18.028 3.269 1.00 89.32 202 ALA B O 1
ATOM 5470 N N . ASN B 1 204 ? -70.374 -16.074 3.875 1.00 97.16 203 ASN B N 1
ATOM 5471 C CA . ASN B 1 204 ? -71.043 -15.918 2.585 1.00 108.29 203 ASN B CA 1
ATOM 5472 C C . ASN B 1 204 ? -70.046 -15.629 1.466 1.00 115.01 203 ASN B C 1
ATOM 5473 O O . ASN B 1 204 ? -70.320 -15.937 0.304 1.00 116.24 203 ASN B O 1
ATOM 5478 N N . PHE B 1 205 ? -68.898 -15.032 1.796 1.00 110.61 204 PHE B N 1
ATOM 5479 C CA . PHE B 1 205 ? -67.806 -14.840 0.843 1.00 93.54 204 PHE B CA 1
ATOM 5480 C C . PHE B 1 205 ? -66.987 -16.118 0.668 1.00 78.32 204 PHE B C 1
ATOM 5481 O O . PHE B 1 205 ? -66.564 -16.445 -0.451 1.00 76.82 204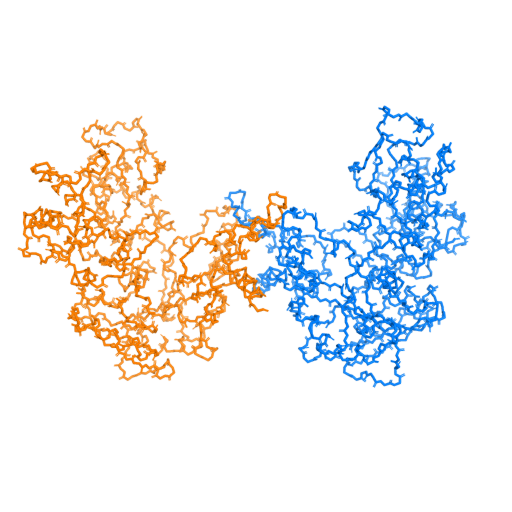 PHE B O 1
ATOM 5489 N N . LEU B 1 206 ? -66.812 -16.887 1.747 1.00 66.56 205 LEU B N 1
ATOM 5490 C CA . LEU B 1 206 ? -66.030 -18.118 1.663 1.00 59.39 205 LEU B CA 1
ATOM 5491 C C . LEU B 1 206 ? -66.794 -19.197 0.902 1.00 69.77 205 LEU B C 1
ATOM 5492 O O . LEU B 1 206 ? -66.323 -19.688 -0.126 1.00 70.04 205 LEU B O 1
ATOM 5497 N N . ARG B 1 207 ? -67.959 -19.609 1.414 1.00 75.37 206 ARG B N 1
ATOM 5498 C CA . ARG B 1 207 ? -68.741 -20.645 0.742 1.00 76.13 206 ARG B CA 1
ATOM 5499 C C . ARG B 1 207 ? -69.014 -20.288 -0.715 1.00 76.86 206 ARG B C 1
ATOM 5500 O O . ARG B 1 207 ? -69.079 -21.181 -1.568 1.00 78.14 206 ARG B O 1
ATOM 5508 N N . ASP B 1 208 ? -69.185 -18.999 -1.019 1.00 78.07 207 ASP B N 1
ATOM 5509 C CA . ASP B 1 208 ? -69.293 -18.541 -2.400 1.00 78.95 207 ASP B CA 1
ATOM 5510 C C . ASP B 1 208 ? -68.028 -18.850 -3.194 1.00 81.85 207 ASP B C 1
ATOM 5511 O O . ASP B 1 208 ? -68.071 -19.642 -4.143 1.00 86.10 207 ASP B O 1
ATOM 5516 N N . GLU B 1 209 ? -66.906 -18.213 -2.827 1.00 80.56 208 GLU B N 1
ATOM 5517 C CA . GLU B 1 209 ? -65.678 -18.364 -3.608 1.00 82.65 208 GLU B CA 1
ATOM 5518 C C . GLU B 1 209 ? -65.255 -19.824 -3.717 1.00 86.93 208 GLU B C 1
ATOM 5519 O O . GLU B 1 209 ? -64.878 -20.297 -4.797 1.00 90.62 208 GLU B O 1
ATOM 5525 N N . ALA B 1 210 ? -65.336 -20.552 -2.605 1.00 80.64 209 ALA B N 1
ATOM 5526 C CA . ALA B 1 210 ? -64.972 -21.963 -2.566 1.00 75.81 209 ALA B CA 1
ATOM 5527 C C . ALA B 1 210 ? -65.911 -22.801 -3.421 1.00 74.06 209 ALA B C 1
ATOM 5528 O O . ALA B 1 210 ? -65.466 -23.657 -4.192 1.00 72.78 209 ALA B O 1
ATOM 5530 N N . LYS B 1 211 ? -67.224 -22.591 -3.273 1.00 73.80 210 LYS B N 1
ATOM 5531 C CA . LYS B 1 211 ? -68.176 -23.288 -4.133 1.00 77.47 210 LYS B CA 1
ATOM 5532 C C . LYS B 1 211 ? -67.885 -23.014 -5.603 1.00 75.60 210 LYS B C 1
ATOM 5533 O O . LYS B 1 211 ? -68.156 -23.865 -6.459 1.00 75.36 210 LYS B O 1
ATOM 5539 N N . LEU B 1 212 ? -67.322 -21.842 -5.915 1.00 73.84 211 LEU B N 1
ATOM 5540 C CA . LEU B 1 212 ? -66.889 -21.587 -7.285 1.00 66.24 211 LEU B CA 1
ATOM 5541 C C . LEU B 1 212 ? -65.648 -22.404 -7.630 1.00 66.67 211 LEU B C 1
ATOM 5542 O O . LEU B 1 212 ? -65.545 -22.944 -8.736 1.00 66.21 211 LEU B O 1
ATOM 5547 N N . ILE B 1 213 ? -64.707 -22.519 -6.689 1.00 75.54 212 ILE B N 1
ATOM 5548 C CA . ILE B 1 213 ? -63.487 -23.294 -6.924 1.00 81.55 212 ILE B CA 1
ATOM 5549 C C . ILE B 1 213 ? -63.815 -24.757 -7.181 1.00 80.27 212 ILE B C 1
ATOM 5550 O O . ILE B 1 213 ? -63.132 -25.437 -7.961 1.00 72.94 212 ILE B O 1
ATOM 5555 N N . SER B 1 214 ? -64.835 -25.274 -6.494 1.00 93.23 213 SER B N 1
ATOM 5556 C CA . SER B 1 214 ? -65.200 -26.678 -6.624 1.00 95.25 213 SER B CA 1
ATOM 5557 C C . SER B 1 214 ? -65.658 -27.003 -8.039 1.00 99.68 213 SER B C 1
ATOM 5558 O O . SER B 1 214 ? -65.255 -28.023 -8.613 1.00 104.03 213 SER B O 1
ATOM 5561 N N . THR B 1 215 ? -66.464 -26.127 -8.639 1.00 95.72 214 THR B N 1
ATOM 5562 C CA . THR B 1 215 ? -66.834 -26.314 -10.036 1.00 92.65 214 THR B CA 1
ATOM 5563 C C . THR B 1 215 ? -65.716 -25.732 -10.891 1.00 97.13 214 THR B C 1
ATOM 5564 O O . THR B 1 215 ? -65.531 -24.513 -10.940 1.00 103.41 214 THR B O 1
ATOM 5568 N N . TYR B 1 216 ? -65.015 -26.607 -11.606 1.00 96.81 215 TYR B N 1
ATOM 5569 C CA . TYR B 1 216 ? -63.820 -26.316 -12.388 1.00 96.64 215 TYR B CA 1
ATOM 5570 C C . TYR B 1 216 ? -63.364 -27.637 -12.986 1.00 103.26 215 TYR B C 1
ATOM 5571 O O . TYR B 1 216 ? -63.768 -28.711 -12.531 1.00 102.89 215 TYR B O 1
ATOM 5580 N N . ASP B 1 217 ? -62.517 -27.550 -14.006 1.00 111.62 216 ASP B N 1
ATOM 5581 C CA . ASP B 1 217 ? -61.974 -28.751 -14.621 1.00 117.09 216 ASP B CA 1
ATOM 5582 C C . ASP B 1 217 ? -60.830 -29.295 -13.772 1.00 118.12 216 ASP B C 1
ATOM 5583 O O . ASP B 1 217 ? -60.030 -28.533 -13.220 1.00 123.93 216 ASP B O 1
ATOM 5588 N N . ASP B 1 218 ? -60.773 -30.627 -13.659 1.00 114.59 217 ASP B N 1
ATOM 5589 C CA . ASP B 1 218 ? -59.754 -31.284 -12.847 1.00 112.10 217 ASP B CA 1
ATOM 5590 C C . ASP B 1 218 ? -58.343 -30.947 -13.314 1.00 110.52 217 ASP B C 1
ATOM 5591 O O . ASP B 1 218 ? -57.390 -31.095 -12.539 1.00 112.50 217 ASP B O 1
ATOM 5596 N N . SER B 1 219 ? -58.195 -30.500 -14.564 1.00 105.80 218 SER B N 1
ATOM 5597 C CA . SER B 1 219 ? -56.923 -29.977 -15.045 1.00 102.88 218 SER B CA 1
ATOM 5598 C C . SER B 1 219 ? -56.646 -28.583 -14.490 1.00 97.68 218 SER B C 1
ATOM 5599 O O . SER B 1 219 ? -55.500 -28.261 -14.158 1.00 98.70 218 SER B O 1
ATOM 5602 N N . TYR B 1 220 ? -57.676 -27.735 -14.402 1.00 92.28 219 TYR B N 1
ATOM 5603 C CA . TYR B 1 220 ? -57.457 -26.364 -13.948 1.00 84.44 219 TYR B CA 1
ATOM 5604 C C . TYR B 1 220 ? -57.109 -26.321 -12.461 1.00 80.60 219 TYR B C 1
ATOM 5605 O O . TYR B 1 220 ? -56.153 -25.647 -12.059 1.00 79.64 219 TYR B O 1
ATOM 5614 N N . VAL B 1 221 ? -57.873 -27.038 -11.629 1.00 75.10 220 VAL B N 1
ATOM 5615 C CA . VAL B 1 221 ? -57.584 -27.090 -10.195 1.00 63.16 220 VAL B CA 1
ATOM 5616 C C . VAL B 1 221 ? -56.187 -27.643 -9.959 1.00 57.59 220 VAL B C 1
ATOM 5617 O O . VAL B 1 221 ? -55.455 -27.182 -9.073 1.00 53.80 220 VAL B O 1
ATOM 5621 N N . LEU B 1 222 ? -55.790 -28.630 -10.764 1.00 64.71 221 LEU B N 1
ATOM 5622 C CA . LEU B 1 222 ? -54.475 -29.238 -10.610 1.00 72.68 221 LEU B CA 1
ATOM 5623 C C . LEU B 1 222 ? -53.365 -28.286 -11.033 1.00 75.18 221 LEU B C 1
ATOM 5624 O O . LEU B 1 222 ? -52.321 -28.223 -10.379 1.00 77.16 221 LEU B O 1
ATOM 5629 N N . HIS B 1 223 ? -53.560 -27.542 -12.125 1.00 79.29 222 HIS B N 1
ATOM 5630 C CA . HIS B 1 223 ? -52.481 -26.700 -12.638 1.00 78.74 222 HIS B CA 1
ATOM 5631 C C . HIS B 1 223 ? -52.325 -25.414 -11.833 1.00 78.71 222 HIS B C 1
ATOM 5632 O O . HIS B 1 223 ? -51.198 -25.003 -11.532 1.00 80.55 222 HIS B O 1
ATOM 5639 N N . GLU B 1 224 ? -53.438 -24.771 -11.479 1.00 78.04 223 GLU B N 1
ATOM 5640 C CA . GLU B 1 224 ? -53.387 -23.513 -10.739 1.00 80.66 223 GLU B CA 1
ATOM 5641 C C . GLU B 1 224 ? -53.165 -23.749 -9.247 1.00 81.32 223 GLU B C 1
ATOM 5642 O O . GLU B 1 224 ? -52.138 -23.351 -8.687 1.00 80.90 223 GLU B O 1
ATOM 5648 N N . TYR B 1 225 ? -54.129 -24.393 -8.588 1.00 80.97 224 TYR B N 1
ATOM 5649 C CA . TYR B 1 225 ? -54.127 -24.477 -7.130 1.00 80.04 224 TYR B CA 1
ATOM 5650 C C . TYR B 1 225 ? -53.171 -25.551 -6.620 1.00 89.17 224 TYR B C 1
ATOM 5651 O O . TYR B 1 225 ? -52.422 -25.319 -5.664 1.00 100.54 224 TYR B O 1
ATOM 5660 N N . LEU B 1 226 ? -53.196 -26.735 -7.231 1.00 84.70 225 LEU B N 1
ATOM 5661 C CA . LEU B 1 226 ? -52.365 -27.862 -6.823 1.00 83.13 225 LEU B CA 1
ATOM 5662 C C . LEU B 1 226 ? -51.094 -28.000 -7.656 1.00 83.50 225 LEU B C 1
ATOM 5663 O O . LEU B 1 226 ? -50.336 -28.957 -7.458 1.00 85.39 225 LEU B O 1
ATOM 5668 N N . GLY B 1 227 ? -50.850 -27.070 -8.576 1.00 81.50 226 GLY B N 1
ATOM 5669 C CA . GLY B 1 227 ? -49.702 -27.116 -9.462 1.00 83.16 226 GLY B CA 1
ATOM 5670 C C . GLY B 1 227 ? -48.489 -26.363 -8.964 1.00 85.06 226 GLY B C 1
ATOM 5671 O O . GLY B 1 227 ? -48.197 -26.357 -7.763 1.00 86.10 226 GLY B O 1
ATOM 5672 N N . GLU B 1 228 ? -47.764 -25.742 -9.893 1.00 84.96 227 GLU B N 1
ATOM 5673 C CA . GLU B 1 228 ? -46.564 -24.993 -9.559 1.00 82.62 227 GLU B CA 1
ATOM 5674 C C . GLU B 1 228 ? -46.941 -23.744 -8.763 1.00 75.45 227 GLU B C 1
ATOM 5675 O O . GLU B 1 228 ? -48.116 -23.458 -8.511 1.00 65.54 227 GLU B O 1
ATOM 5681 N N . ILE B 1 229 ? -45.934 -22.972 -8.376 1.00 80.09 228 ILE B N 1
ATOM 5682 C CA . ILE B 1 229 ? -46.136 -21.848 -7.470 1.00 76.50 228 ILE B CA 1
ATOM 5683 C C . ILE B 1 229 ? -46.165 -20.565 -8.302 1.00 83.50 228 ILE B C 1
ATOM 5684 O O . ILE B 1 229 ? -45.172 -20.172 -8.925 1.00 87.57 228 ILE B O 1
ATOM 5689 N N . ASN B 1 230 ? -47.342 -19.954 -8.383 1.00 72.55 229 ASN B N 1
ATOM 5690 C CA . ASN B 1 230 ? -47.514 -18.627 -8.953 1.00 62.71 229 ASN B CA 1
ATOM 5691 C C . ASN B 1 230 ? -47.773 -17.635 -7.824 1.00 60.10 229 ASN B C 1
ATOM 5692 O O . ASN B 1 230 ? -47.925 -18.019 -6.662 1.00 58.08 229 ASN B O 1
ATOM 5697 N N . THR B 1 231 ? -47.833 -16.349 -8.173 1.00 60.96 230 THR B N 1
ATOM 5698 C CA . THR B 1 231 ? -48.027 -15.292 -7.186 1.00 62.95 230 THR B CA 1
ATOM 5699 C C . THR B 1 231 ? -48.825 -14.161 -7.815 1.00 73.87 230 THR B C 1
ATOM 5700 O O . THR B 1 231 ? -48.642 -13.847 -8.995 1.00 80.57 230 THR B O 1
ATOM 5704 N N . GLY B 1 232 ? -49.697 -13.543 -7.020 1.00 76.67 231 GLY B N 1
ATOM 5705 C CA . GLY B 1 232 ? -50.396 -12.352 -7.456 1.00 80.83 231 GLY B CA 1
ATOM 5706 C C . GLY B 1 232 ? -49.611 -11.085 -7.154 1.00 80.77 231 GLY B C 1
ATOM 5707 O O . GLY B 1 232 ? -48.867 -11.011 -6.180 1.00 77.89 231 GLY B O 1
ATOM 5708 N N . THR B 1 233 ? -49.792 -10.077 -8.005 1.00 85.97 232 THR B N 1
ATOM 5709 C CA . THR B 1 233 ? -49.120 -8.791 -7.860 1.00 82.14 232 THR B CA 1
ATOM 5710 C C . THR B 1 233 ? -50.156 -7.669 -7.898 1.00 81.64 232 THR B C 1
ATOM 5711 O O . THR B 1 233 ? -51.361 -7.909 -7.983 1.00 81.40 232 THR B O 1
ATOM 5715 N N . TYR B 1 234 ? -49.683 -6.429 -7.821 1.00 80.31 233 TYR B N 1
ATOM 5716 C CA . TYR B 1 234 ? -50.551 -5.260 -7.824 1.00 75.76 233 TYR B CA 1
ATOM 5717 C C . TYR B 1 234 ? -50.466 -4.536 -9.160 1.00 67.09 233 TYR B C 1
ATOM 5718 O O . TYR B 1 234 ? -49.435 -4.562 -9.837 1.00 63.29 233 TYR B O 1
ATOM 5727 N N . PHE B 1 235 ? -51.575 -3.900 -9.542 1.00 62.28 234 PHE B N 1
ATOM 5728 C CA . PHE B 1 235 ? -51.595 -3.143 -10.788 1.00 66.28 234 PHE B CA 1
ATOM 5729 C C . PHE B 1 235 ? -50.596 -1.993 -10.745 1.00 72.78 234 PHE B C 1
ATOM 5730 O O . PHE B 1 235 ? -49.832 -1.787 -11.693 1.00 70.98 234 PHE B O 1
ATOM 5738 N N . HIS B 1 236 ? -50.579 -1.234 -9.646 1.00 73.48 235 HIS B N 1
ATOM 5739 C CA . HIS B 1 236 ? -49.651 -0.111 -9.564 1.00 70.81 235 HIS B CA 1
ATOM 5740 C C . HIS B 1 236 ? -48.207 -0.585 -9.477 1.00 78.01 235 HIS B C 1
ATOM 5741 O O . HIS B 1 236 ? -47.299 0.113 -9.942 1.00 75.15 235 HIS B O 1
ATOM 5748 N N . GLN B 1 237 ? -47.973 -1.760 -8.885 1.00 89.86 236 GLN B N 1
ATOM 5749 C CA . GLN B 1 237 ? -46.618 -2.302 -8.822 1.00 99.34 236 GLN B CA 1
ATOM 5750 C C . GLN B 1 237 ? -46.160 -2.807 -10.185 1.00 98.35 236 GLN B C 1
ATOM 5751 O O . GLN B 1 237 ? -44.982 -2.673 -10.541 1.00 104.38 236 GLN B O 1
ATOM 5757 N N . PHE B 1 238 ? -47.079 -3.385 -10.964 1.00 82.85 237 PHE B N 1
ATOM 5758 C CA . PHE B 1 238 ? -46.736 -3.871 -12.297 1.00 71.47 237 PHE B CA 1
ATOM 5759 C C . PHE B 1 238 ? -46.521 -2.703 -13.252 1.00 69.87 237 PHE B C 1
ATOM 5760 O O . PHE B 1 238 ? -45.435 -2.540 -13.822 1.00 71.39 237 PHE B O 1
ATOM 5768 N N . ILE B 1 239 ? -47.567 -1.898 -13.461 1.00 69.05 238 ILE B N 1
ATOM 5769 C CA . ILE B 1 239 ? -47.454 -0.692 -14.283 1.00 71.12 238 ILE B CA 1
ATOM 5770 C C . ILE B 1 239 ? -46.263 0.144 -13.841 1.00 81.39 238 ILE B C 1
ATOM 5771 O O . ILE B 1 239 ? -45.574 0.763 -14.660 1.00 82.26 238 ILE B O 1
ATOM 5776 N N . GLU B 1 240 ? -46.024 0.203 -12.530 1.00 92.64 239 GLU B N 1
ATOM 5777 C CA . GLU B 1 240 ? -44.875 0.954 -12.041 1.00 103.90 239 GLU B CA 1
ATOM 5778 C C . GLU B 1 240 ? -43.579 0.287 -12.472 1.00 106.01 239 GLU B C 1
ATOM 5779 O O . GLU B 1 240 ? -42.603 0.967 -12.808 1.00 110.17 239 GLU B O 1
ATOM 5785 N N . LYS B 1 241 ? -43.558 -1.049 -12.485 1.00 94.07 240 LYS B N 1
ATOM 5786 C CA . LYS B 1 241 ? -42.362 -1.765 -12.913 1.00 81.14 240 LYS B CA 1
ATOM 5787 C C . LYS B 1 241 ? -42.099 -1.569 -14.400 1.00 80.93 240 LYS B C 1
ATOM 5788 O O . LYS B 1 241 ? -40.940 -1.606 -14.832 1.00 77.42 240 LYS B O 1
ATOM 5794 N N . ALA B 1 242 ? -43.152 -1.370 -15.201 1.00 87.14 241 ALA B N 1
ATOM 5795 C CA . ALA B 1 242 ? -42.958 -1.107 -16.625 1.00 84.16 241 ALA B CA 1
ATOM 5796 C C . ALA B 1 242 ? -42.580 0.349 -16.884 1.00 83.29 241 ALA B C 1
ATOM 5797 O O . ALA B 1 242 ? -41.818 0.640 -17.814 1.00 81.94 241 ALA B O 1
ATOM 5799 N N . GLN B 1 243 ? -43.108 1.273 -16.072 1.00 85.13 242 GLN B N 1
ATOM 5800 C CA . GLN B 1 243 ? -42.877 2.700 -16.283 1.00 94.77 242 GLN B CA 1
ATOM 5801 C C . GLN B 1 243 ? -41.423 3.084 -16.042 1.00 100.36 242 GLN B C 1
ATOM 5802 O O . GLN B 1 243 ? -40.969 4.122 -16.539 1.00 106.58 242 GLN B O 1
ATOM 5808 N N . LYS B 1 244 ? -40.692 2.279 -15.278 1.00 92.08 243 LYS B N 1
ATOM 5809 C CA . LYS B 1 244 ? -39.246 2.397 -15.175 1.00 86.40 243 LYS B CA 1
ATOM 5810 C C . LYS B 1 244 ? -38.520 1.699 -16.321 1.00 85.23 243 LYS B C 1
ATOM 5811 O O . LYS B 1 244 ? -37.336 1.972 -16.544 1.00 87.15 243 LYS B O 1
ATOM 5817 N N . ASN B 1 245 ? -39.197 0.804 -17.041 1.00 85.92 244 ASN B N 1
ATOM 5818 C CA . ASN B 1 245 ? -38.653 0.129 -18.215 1.00 88.19 244 ASN B CA 1
ATOM 5819 C C . ASN B 1 245 ? -38.994 0.844 -19.516 1.00 101.67 244 ASN B C 1
ATOM 5820 O O . ASN B 1 245 ? -38.807 0.265 -20.591 1.00 105.68 244 ASN B O 1
ATOM 5825 N N . HIS B 1 246 ? -39.531 2.066 -19.439 1.00 107.45 245 HIS B N 1
ATOM 5826 C CA . HIS B 1 246 ? -39.991 2.835 -20.600 1.00 109.27 245 HIS B CA 1
ATOM 5827 C C . HIS B 1 246 ? -41.156 2.126 -21.294 1.00 98.01 245 HIS B C 1
ATOM 5828 O O . HIS B 1 246 ? -41.056 1.666 -22.433 1.00 96.31 245 HIS B O 1
ATOM 5835 N N . LEU B 1 247 ? -42.275 2.054 -20.575 1.00 92.03 246 LEU B N 1
ATOM 5836 C CA . LEU B 1 247 ? -43.500 1.472 -21.102 1.00 82.21 246 LEU B CA 1
ATOM 5837 C C . LEU B 1 247 ? -44.701 2.206 -20.525 1.00 79.06 246 LEU B C 1
ATOM 5838 O O . LEU B 1 247 ? -44.666 2.708 -19.400 1.00 80.60 246 LEU B O 1
ATOM 5843 N N . ASN B 1 248 ? -45.766 2.255 -21.318 1.00 74.41 247 ASN B N 1
ATOM 5844 C CA . ASN B 1 248 ? -47.006 2.921 -20.962 1.00 76.22 247 ASN B CA 1
ATOM 5845 C C . ASN B 1 248 ? -48.163 1.934 -21.050 1.00 73.65 247 ASN B C 1
ATOM 5846 O O . ASN B 1 248 ? -48.149 0.999 -21.862 1.00 73.41 247 ASN B O 1
ATOM 5851 N N . TYR B 1 249 ? -49.172 2.166 -20.212 1.00 74.07 248 TYR B N 1
ATOM 5852 C CA . TYR B 1 249 ? -50.309 1.267 -20.073 1.00 73.51 248 TYR B CA 1
ATOM 5853 C C . TYR B 1 249 ? -51.378 1.635 -21.097 1.00 74.46 248 TYR B C 1
ATOM 5854 O O . TYR B 1 249 ? -51.933 2.738 -21.052 1.00 77.12 248 TYR B O 1
ATOM 5863 N N . LEU B 1 250 ? -51.667 0.712 -22.015 1.00 68.85 249 LEU B N 1
ATOM 5864 C CA . LEU B 1 250 ? -52.694 0.947 -23.025 1.00 61.31 249 LEU B CA 1
ATOM 5865 C C . LEU B 1 250 ? -54.083 0.681 -22.457 1.00 58.62 249 LEU B C 1
ATOM 5866 O O . LEU B 1 250 ? -54.926 1.583 -22.384 1.00 53.98 249 LEU B O 1
ATOM 5871 N N . GLY B 1 251 ? -54.325 -0.554 -22.041 1.00 61.75 250 GLY B N 1
ATOM 5872 C CA . GLY B 1 251 ? -55.619 -0.921 -21.517 1.00 65.20 250 GLY B CA 1
ATOM 5873 C C . GLY B 1 251 ? -55.638 -2.392 -21.191 1.00 67.49 250 GLY B C 1
ATOM 5874 O O . GLY B 1 251 ? -54.596 -3.012 -20.969 1.00 67.36 250 GLY B O 1
ATOM 5875 N N . ASP B 1 252 ? -56.842 -2.940 -21.143 1.00 74.04 251 ASP B N 1
ATOM 5876 C CA . ASP B 1 252 ? -57.050 -4.355 -20.908 1.00 83.41 251 ASP B CA 1
ATOM 5877 C C . ASP B 1 252 ? -57.760 -4.949 -22.117 1.00 82.75 251 ASP B C 1
ATOM 5878 O O . ASP B 1 252 ? -58.436 -4.246 -22.872 1.00 90.45 251 ASP B O 1
ATOM 5883 N N . THR B 1 253 ? -57.578 -6.254 -22.313 1.00 73.72 252 THR B N 1
ATOM 5884 C CA . THR B 1 253 ? -58.346 -6.943 -23.344 1.00 66.76 252 THR B CA 1
ATOM 5885 C C . THR B 1 253 ? -59.825 -6.973 -22.989 1.00 63.82 252 THR B C 1
ATOM 5886 O O . THR B 1 253 ? -60.687 -6.895 -23.874 1.00 62.50 252 THR B O 1
ATOM 5890 N N . SER B 1 254 ? -60.139 -7.077 -21.701 1.00 66.96 253 SER B N 1
ATOM 5891 C CA . SER B 1 254 ? -61.526 -7.030 -21.264 1.00 73.60 253 SER B CA 1
ATOM 5892 C C . SER B 1 254 ? -61.950 -5.570 -21.237 1.00 82.70 253 SER B C 1
ATOM 5893 O O . SER B 1 254 ? -61.418 -4.774 -20.456 1.00 94.72 253 SER B O 1
ATOM 5896 N N . ILE B 1 255 ? -62.900 -5.216 -22.098 1.00 78.79 254 ILE B N 1
ATOM 5897 C CA . ILE B 1 255 ? -63.388 -3.844 -22.132 1.00 73.62 254 ILE B CA 1
ATOM 5898 C C . ILE B 1 255 ? -64.447 -3.630 -21.061 1.00 72.99 254 ILE B C 1
ATOM 5899 O O . ILE B 1 255 ? -64.568 -2.534 -20.500 1.00 70.95 254 ILE B O 1
ATOM 5904 N N . ALA B 1 256 ? -65.227 -4.673 -20.763 1.00 72.68 255 ALA B N 1
ATOM 5905 C CA . ALA B 1 256 ? -66.189 -4.639 -19.670 1.00 77.83 255 ALA B CA 1
ATOM 5906 C C . ALA B 1 256 ? -65.518 -4.602 -18.304 1.00 88.01 255 ALA B C 1
ATOM 5907 O O . ALA B 1 256 ? -66.213 -4.448 -17.293 1.00 93.92 255 ALA B O 1
ATOM 5909 N N . ALA B 1 257 ? -64.193 -4.749 -18.252 1.00 91.44 256 ALA B N 1
ATOM 5910 C CA . ALA B 1 257 ? -63.470 -4.716 -16.986 1.00 93.65 256 ALA B CA 1
ATOM 5911 C C . ALA B 1 257 ? -63.303 -3.289 -16.471 1.00 100.44 256 ALA B C 1
ATOM 5912 O O . ALA B 1 257 ? -63.845 -2.928 -15.422 1.00 102.46 256 ALA B O 1
ATOM 5914 N N . MET B 1 258 ? -62.557 -2.460 -17.204 1.00 103.29 257 MET B N 1
ATOM 5915 C CA . MET B 1 258 ? -62.252 -1.105 -16.750 1.00 108.72 257 MET B CA 1
ATOM 5916 C C . MET B 1 258 ? -63.479 -0.201 -16.680 1.00 112.76 257 MET B C 1
ATOM 5917 O O . MET B 1 258 ? -63.369 0.925 -16.178 1.00 117.10 257 MET B O 1
ATOM 5922 N N . PHE B 1 259 ? -64.631 -0.662 -17.163 1.00 109.78 258 PHE B N 1
ATOM 5923 C CA . PHE B 1 259 ? -65.833 0.160 -17.206 1.00 108.07 258 PHE B CA 1
ATOM 5924 C C . PHE B 1 259 ? -66.264 0.568 -15.802 1.00 110.33 258 PHE B C 1
ATOM 5925 O O . PHE B 1 259 ? -66.387 -0.275 -14.908 1.00 108.63 258 PHE B O 1
ATOM 5933 N N . ILE B 1 260 ? -66.493 1.866 -15.606 1.00 113.64 259 ILE B N 1
ATOM 5934 C CA . ILE B 1 260 ? -66.798 2.408 -14.286 1.00 115.25 259 ILE B CA 1
ATOM 5935 C C . ILE B 1 260 ? -68.296 2.702 -14.195 1.00 119.08 259 ILE B C 1
ATOM 5936 O O . ILE B 1 260 ? -68.828 3.594 -14.866 1.00 118.34 259 ILE B O 1
ATOM 5941 N N . GLY B 1 261 ? -68.969 1.905 -13.376 1.00 122.85 260 GLY B N 1
ATOM 5942 C CA . GLY B 1 261 ? -70.325 2.115 -12.899 1.00 121.99 260 GLY B CA 1
ATOM 5943 C C . GLY B 1 261 ? -71.446 1.466 -13.696 1.00 122.43 260 GLY B C 1
ATOM 5944 O O . GLY B 1 261 ? -71.472 1.618 -14.917 1.00 122.20 260 GLY B O 1
ATOM 5945 N N . ASN B 1 262 ? -72.409 0.799 -13.040 1.00 123.14 261 ASN B N 1
ATOM 5946 C CA . ASN B 1 262 ? -72.364 0.363 -11.624 1.00 123.92 261 ASN B CA 1
ATOM 5947 C C . ASN B 1 262 ? -72.251 1.460 -10.563 1.00 126.62 261 ASN B C 1
ATOM 5948 O O . ASN B 1 262 ? -73.223 2.182 -10.325 1.00 126.93 261 ASN B O 1
ATOM 5950 N N . LEU B 1 263 ? -71.085 1.540 -9.916 1.00 119.25 262 LEU B N 1
ATOM 5951 C CA . LEU B 1 263 ? -70.920 2.256 -8.656 1.00 108.37 262 LEU B CA 1
ATOM 5952 C C . LEU B 1 263 ? -71.581 3.633 -8.714 1.00 108.12 262 LEU B C 1
ATOM 5953 O O . LEU B 1 263 ? -71.575 4.281 -9.770 1.00 102.38 262 LEU B O 1
ATOM 5958 N N . PRO B 1 264 ? -72.176 4.093 -7.607 1.00 114.08 263 PRO B N 1
ATOM 5959 C CA . PRO B 1 264 ? -73.075 5.257 -7.652 1.00 122.99 263 PRO B CA 1
ATOM 5960 C C . PRO B 1 264 ? -72.443 6.472 -8.310 1.00 122.76 263 PRO B C 1
ATOM 5961 O O . PRO B 1 264 ? -71.243 6.718 -8.183 1.00 122.21 263 PRO B O 1
ATOM 5965 N N . THR B 1 265 ? -73.291 7.242 -8.999 1.00 120.55 264 THR B N 1
ATOM 5966 C CA . THR B 1 265 ? -72.833 8.401 -9.758 1.00 118.54 264 THR B CA 1
ATOM 5967 C C . THR B 1 265 ? -72.201 9.462 -8.863 1.00 115.11 264 THR B C 1
ATOM 5968 O O . THR B 1 265 ? -71.346 10.227 -9.323 1.00 112.30 264 THR B O 1
ATOM 5972 N N . LYS B 1 266 ? -72.607 9.534 -7.592 1.00 115.19 265 LYS B N 1
ATOM 5973 C CA . LYS B 1 266 ? -72.027 10.533 -6.698 1.00 117.89 265 LYS B CA 1
ATOM 5974 C C . LYS B 1 266 ? -70.563 10.226 -6.402 1.00 129.73 265 LYS B C 1
ATOM 5975 O O . LYS B 1 266 ? -69.777 11.141 -6.129 1.00 126.87 265 LYS B O 1
ATOM 5981 N N . ALA B 1 267 ? -70.187 8.947 -6.458 1.00 143.09 266 ALA B N 1
ATOM 5982 C CA . ALA B 1 267 ? -68.809 8.486 -6.292 1.00 135.99 266 ALA B CA 1
ATOM 5983 C C . ALA B 1 267 ? -68.084 8.386 -7.633 1.00 127.83 266 ALA B C 1
ATOM 5984 O O . ALA B 1 267 ? -66.985 8.937 -7.804 1.00 131.92 266 ALA B O 1
ATOM 5986 N N . ALA B 1 268 ? -68.647 7.625 -8.568 1.00 116.57 267 ALA B N 1
ATOM 5987 C CA . ALA B 1 268 ? -68.121 7.537 -9.924 1.00 111.07 267 ALA B CA 1
ATOM 5988 C C . ALA B 1 268 ? -67.772 8.912 -10.475 1.00 102.36 267 ALA B C 1
ATOM 5989 O O . ALA B 1 268 ? -66.805 9.053 -11.228 1.00 97.21 267 ALA B O 1
ATOM 5991 N N . SER B 1 269 ? -68.571 9.928 -10.137 1.00 96.63 268 SER B N 1
ATOM 5992 C CA . SER B 1 269 ? -68.229 11.284 -10.550 1.00 91.08 268 SER B CA 1
ATOM 5993 C C . SER B 1 269 ? -66.880 11.704 -9.979 1.00 86.75 268 SER B C 1
ATOM 5994 O O . SER B 1 269 ? -66.125 12.440 -10.624 1.00 82.08 268 SER B O 1
ATOM 5996 N N . LYS B 1 270 ? -66.553 11.229 -8.773 1.00 88.50 269 LYS B N 1
ATOM 5997 C CA . LYS B 1 270 ? -65.240 11.508 -8.202 1.00 89.28 269 LYS B CA 1
ATOM 5998 C C . LYS B 1 270 ? -64.150 10.748 -8.944 1.00 92.76 269 LYS B C 1
ATOM 5999 O O . LYS B 1 270 ? -63.069 11.292 -9.199 1.00 93.00 269 LYS B O 1
ATOM 6005 N N . LEU B 1 271 ? -64.404 9.484 -9.292 1.00 98.39 270 LEU B N 1
ATOM 6006 C CA . LEU B 1 271 ? -63.375 8.721 -10.000 1.00 103.49 270 LEU B CA 1
ATOM 6007 C C . LEU B 1 271 ? -63.094 9.321 -11.371 1.00 102.63 270 LEU B C 1
ATOM 6008 O O . LEU B 1 271 ? -61.935 9.510 -11.761 1.00 97.83 270 LEU B O 1
ATOM 6013 N N . GLN B 1 272 ? -64.156 9.625 -12.113 1.00 108.26 271 GLN B N 1
ATOM 6014 C CA . GLN B 1 272 ? -64.030 10.233 -13.429 1.00 114.37 271 GLN B CA 1
ATOM 6015 C C . GLN B 1 272 ? -63.481 11.652 -13.350 1.00 118.03 271 GLN B C 1
ATOM 6016 O O . GLN B 1 272 ? -62.866 12.137 -14.308 1.00 120.14 271 GLN B O 1
ATOM 6022 N N . ALA B 1 273 ? -63.703 12.333 -12.222 1.00 117.14 272 ALA B N 1
ATOM 6023 C CA . ALA B 1 273 ? -63.251 13.713 -12.079 1.00 116.05 272 ALA B CA 1
ATOM 6024 C C . ALA B 1 273 ? -61.737 13.818 -12.202 1.00 115.79 272 ALA B C 1
ATOM 6025 O O . ALA B 1 273 ? -61.221 14.721 -12.872 1.00 117.97 272 ALA B O 1
ATOM 6027 N N . ILE B 1 274 ? -61.011 12.906 -11.573 1.00 113.74 273 ILE B N 1
ATOM 6028 C CA . ILE B 1 274 ? -59.559 12.887 -11.682 1.00 108.60 273 ILE B CA 1
ATOM 6029 C C . ILE B 1 274 ? -59.171 12.230 -12.995 1.00 114.90 273 ILE B C 1
ATOM 6030 O O . ILE B 1 274 ? -59.805 11.261 -13.434 1.00 113.39 273 ILE B O 1
ATOM 6035 N N . ASN B 1 275 ? -58.119 12.740 -13.629 1.00 117.87 274 ASN B N 1
ATOM 6036 C CA . ASN B 1 275 ? -57.578 12.064 -14.800 1.00 117.60 274 ASN B CA 1
ATOM 6037 C C . ASN B 1 275 ? -56.335 11.320 -14.335 1.00 113.86 274 ASN B C 1
ATOM 6038 O O . ASN B 1 275 ? -55.235 11.871 -14.275 1.00 119.99 274 ASN B O 1
ATOM 6043 N N . ASP B 1 276 ? -56.524 10.043 -14.021 1.00 100.97 275 ASP B N 1
ATOM 6044 C CA . ASP B 1 276 ? -55.450 9.078 -13.859 1.00 88.88 275 ASP B CA 1
ATOM 6045 C C . ASP B 1 276 ? -56.040 7.716 -14.185 1.00 78.08 275 ASP B C 1
ATOM 6046 O O . ASP B 1 276 ? -57.112 7.381 -13.677 1.00 73.49 275 ASP B O 1
ATOM 6051 N N . ILE B 1 277 ? -55.360 6.935 -15.023 1.00 76.94 276 ILE B N 1
ATOM 6052 C CA . ILE B 1 277 ? -55.872 5.591 -15.275 1.00 74.28 276 ILE B CA 1
ATOM 6053 C C . ILE B 1 277 ? -55.393 4.608 -14.201 1.00 77.40 276 ILE B C 1
ATOM 6054 O O . ILE B 1 277 ? -56.134 3.691 -13.818 1.00 77.91 276 ILE B O 1
ATOM 6059 N N . VAL B 1 278 ? -54.186 4.806 -13.661 1.00 76.92 277 VAL B N 1
ATOM 6060 C CA . VAL B 1 278 ? -53.632 3.849 -12.705 1.00 76.38 277 VAL B CA 1
ATOM 6061 C C . VAL B 1 278 ? -54.384 3.911 -11.375 1.00 81.05 277 VAL B C 1
ATOM 6062 O O . VAL B 1 278 ? -54.628 2.877 -10.744 1.00 80.22 277 VAL B O 1
ATOM 6066 N N . CYS B 1 279 ? -54.777 5.122 -10.933 1.00 84.69 278 CYS B N 1
ATOM 6067 C CA . CYS B 1 279 ? -55.506 5.310 -9.673 1.00 88.28 278 CYS B CA 1
ATOM 6068 C C . CYS B 1 279 ? -56.965 4.866 -9.789 1.00 91.38 278 CYS B C 1
ATOM 6069 O O . CYS B 1 279 ? -57.518 4.298 -8.840 1.00 97.63 278 CYS B O 1
ATOM 6072 N N . THR B 1 280 ? -57.605 5.112 -10.937 1.00 88.19 279 THR B N 1
ATOM 6073 C CA . THR B 1 280 ? -58.967 4.622 -11.135 1.00 85.42 279 THR B CA 1
ATOM 6074 C C . THR B 1 280 ? -58.992 3.096 -11.185 1.00 84.95 279 THR B C 1
ATOM 6075 O O . THR B 1 280 ? -59.738 2.450 -10.438 1.00 85.49 279 THR B O 1
ATOM 6079 N N . GLU B 1 281 ? -58.173 2.503 -12.061 1.00 81.75 280 GLU B N 1
ATOM 6080 C CA . GLU B 1 281 ? -58.132 1.048 -12.199 1.00 82.08 280 GLU B CA 1
ATOM 6081 C C . GLU B 1 281 ? -57.693 0.380 -10.900 1.00 78.39 280 GLU B C 1
ATOM 6082 O O . GLU B 1 281 ? -58.350 -0.549 -10.407 1.00 86.90 280 GLU B O 1
ATOM 6088 N N . GLN B 1 282 ? -56.563 0.835 -10.344 1.00 70.15 281 GLN B N 1
ATOM 6089 C CA . GLN B 1 282 ? -56.012 0.243 -9.127 1.00 63.20 281 GLN B CA 1
ATOM 6090 C C . GLN B 1 282 ? -57.033 0.256 -8.008 1.00 61.77 281 GLN B C 1
ATOM 6091 O O . GLN B 1 282 ? -57.042 -0.641 -7.157 1.00 49.60 281 GLN B O 1
ATOM 6097 N N . TYR B 1 283 ? -57.920 1.249 -8.017 1.00 68.99 282 TYR B N 1
ATOM 6098 C CA . TYR B 1 283 ? -59.049 1.259 -7.101 1.00 68.52 282 TYR B CA 1
ATOM 6099 C C . TYR B 1 283 ? -60.111 0.239 -7.514 1.00 69.21 282 TYR B C 1
ATOM 6100 O O . TYR B 1 283 ? -60.620 -0.503 -6.662 1.00 67.61 282 TYR B O 1
ATOM 6109 N N . MET B 1 284 ? -60.435 0.162 -8.814 1.00 75.39 283 MET B N 1
ATOM 6110 C CA . MET B 1 284 ? -61.460 -0.774 -9.280 1.00 84.17 283 MET B CA 1
ATOM 6111 C C . MET B 1 284 ? -61.135 -2.215 -8.889 1.00 87.64 283 MET B C 1
ATOM 6112 O O . MET B 1 284 ? -62.040 -3.002 -8.589 1.00 97.04 283 MET B O 1
ATOM 6117 N N . ASP B 1 285 ? -59.851 -2.581 -8.890 1.00 82.82 284 ASP B N 1
ATOM 6118 C CA . ASP B 1 285 ? -59.455 -3.905 -8.410 1.00 78.20 284 ASP B CA 1
ATOM 6119 C C . ASP B 1 285 ? -59.786 -4.068 -6.942 1.00 77.58 284 ASP B C 1
ATOM 6120 O O . ASP B 1 285 ? -60.241 -5.135 -6.500 1.00 78.34 284 ASP B O 1
ATOM 6125 N N . PHE B 1 286 ? -59.539 -3.005 -6.180 1.00 78.25 285 PHE B N 1
ATOM 6126 C CA . PHE B 1 286 ? -59.731 -3.013 -4.741 1.00 78.87 285 PHE B CA 1
ATOM 6127 C C . PHE B 1 286 ? -61.194 -3.218 -4.381 1.00 73.00 285 PHE B C 1
ATOM 6128 O O . PHE B 1 286 ? -61.503 -3.901 -3.397 1.00 66.85 285 PHE B O 1
ATOM 6136 N N . ILE B 1 287 ? -62.113 -2.642 -5.167 1.00 73.46 286 ILE B N 1
ATOM 6137 C CA . ILE B 1 287 ? -63.530 -2.897 -4.903 1.00 76.79 286 ILE B CA 1
ATOM 6138 C C . ILE B 1 287 ? -63.971 -4.250 -5.466 1.00 85.51 286 ILE B C 1
ATOM 6139 O O . ILE B 1 287 ? -64.764 -4.961 -4.840 1.00 87.04 286 ILE B O 1
ATOM 6144 N N . THR B 1 288 ? -63.511 -4.617 -6.666 1.00 91.85 287 THR B N 1
ATOM 6145 C CA . THR B 1 288 ? -64.022 -5.811 -7.335 1.00 85.52 287 THR B CA 1
ATOM 6146 C C . THR B 1 288 ? -63.286 -7.095 -6.968 1.00 95.39 287 THR B C 1
ATOM 6147 O O . THR B 1 288 ? -63.731 -8.172 -7.381 1.00 101.06 287 THR B O 1
ATOM 6151 N N . ASN B 1 289 ? -62.190 -7.016 -6.211 1.00 87.14 288 ASN B N 1
ATOM 6152 C CA . ASN B 1 289 ? -61.377 -8.189 -5.878 1.00 82.06 288 ASN B CA 1
ATOM 6153 C C . ASN B 1 289 ? -60.950 -8.922 -7.152 1.00 76.59 288 ASN B C 1
ATOM 6154 O O . ASN B 1 289 ? -61.308 -10.076 -7.393 1.00 76.84 288 ASN B O 1
ATOM 6159 N N . ARG B 1 290 ? -60.167 -8.221 -7.971 1.00 73.86 289 ARG B N 1
ATOM 6160 C CA . ARG B 1 290 ? -59.836 -8.700 -9.308 1.00 76.56 289 ARG B CA 1
ATOM 6161 C C . ARG B 1 290 ? -58.746 -9.762 -9.225 1.00 77.92 289 ARG B C 1
ATOM 6162 O O . ARG B 1 290 ? -57.653 -9.501 -8.714 1.00 83.17 289 ARG B O 1
ATOM 6170 N N . LYS B 1 291 ? -59.048 -10.962 -9.722 1.00 68.88 290 LYS B N 1
ATOM 6171 C CA . LYS B 1 291 ? -58.118 -12.079 -9.589 1.00 53.77 290 LYS B CA 1
ATOM 6172 C C . LYS B 1 291 ? -56.990 -12.012 -10.613 1.00 51.00 290 LYS B C 1
ATOM 6173 O O . LYS B 1 291 ? -55.819 -12.194 -10.264 1.00 54.32 290 LYS B O 1
ATOM 6179 N N . PHE B 1 292 ? -57.316 -11.757 -11.875 1.00 49.83 291 PHE B N 1
ATOM 6180 C CA . PHE B 1 292 ? -56.323 -11.737 -12.943 1.00 52.98 291 PHE B CA 1
ATOM 6181 C C . PHE B 1 292 ? -56.331 -10.376 -13.633 1.00 53.39 291 PHE B C 1
ATOM 6182 O O . PHE B 1 292 ? -57.167 -9.515 -13.354 1.00 55.72 291 PHE B O 1
ATOM 6190 N N . ARG B 1 293 ? -55.386 -10.205 -14.555 1.00 51.60 292 ARG B N 1
ATOM 6191 C CA . ARG B 1 293 ? -55.350 -9.076 -15.470 1.00 50.50 292 ARG B CA 1
ATOM 6192 C C . ARG B 1 293 ? -54.641 -9.511 -16.742 1.00 54.33 292 ARG B C 1
ATOM 6193 O O . ARG B 1 293 ? -53.640 -10.235 -16.690 1.00 54.17 292 ARG B O 1
ATOM 6201 N N . SER B 1 294 ? -55.157 -9.047 -17.877 1.00 60.72 293 SER B N 1
ATOM 6202 C CA . SER B 1 294 ? -54.496 -9.190 -19.170 1.00 63.44 293 SER B CA 1
ATOM 6203 C C . SER B 1 294 ? -54.273 -7.787 -19.714 1.00 65.93 293 SER B C 1
ATOM 6204 O O . SER B 1 294 ? -55.221 -7.134 -20.159 1.00 75.00 293 SER B O 1
ATOM 6207 N N . THR B 1 295 ? -53.020 -7.342 -19.722 1.00 62.70 294 THR B N 1
ATOM 6208 C CA . THR B 1 295 ? -52.700 -5.926 -19.838 1.00 63.17 294 THR B CA 1
ATOM 6209 C C . THR B 1 295 ? -51.877 -5.647 -21.088 1.00 64.80 294 THR B C 1
ATOM 6210 O O . THR B 1 295 ? -50.936 -6.381 -21.406 1.00 65.37 294 THR B O 1
ATOM 6214 N N . LEU B 1 296 ? -52.237 -4.572 -21.783 1.00 64.63 295 LEU B N 1
ATOM 6215 C CA . LEU B 1 296 ? -51.571 -4.138 -23.000 1.00 64.81 295 LEU B CA 1
ATOM 6216 C C . LEU B 1 296 ? -50.667 -2.950 -22.704 1.00 67.92 295 LEU B C 1
ATOM 6217 O O . LEU B 1 296 ? -50.994 -2.086 -21.890 1.00 75.21 295 LEU B O 1
ATOM 6222 N N . LEU B 1 297 ? -49.521 -2.919 -23.377 1.00 63.45 296 LEU B N 1
ATOM 6223 C CA . LEU B 1 297 ? -48.507 -1.900 -23.160 1.00 60.97 296 LEU B CA 1
ATOM 6224 C C . LEU B 1 297 ? -48.007 -1.399 -24.505 1.00 65.54 296 LEU B C 1
ATOM 6225 O O . LEU B 1 297 ? -47.978 -2.145 -25.487 1.00 65.95 296 LEU B O 1
ATOM 6230 N N . CYS B 1 298 ? -47.615 -0.127 -24.537 1.00 66.94 297 CYS B N 1
ATOM 6231 C CA . CYS B 1 298 ? -47.008 0.473 -25.718 1.00 66.68 297 CYS B CA 1
ATOM 6232 C C . CYS B 1 298 ? -45.839 1.336 -25.273 1.00 76.08 297 CYS B C 1
ATOM 6233 O O . CYS B 1 298 ? -45.661 1.604 -24.085 1.00 73.70 297 CYS B O 1
ATOM 6236 N N . HIS B 1 299 ? -45.021 1.754 -26.235 1.00 84.31 298 HIS B N 1
ATOM 6237 C CA . HIS B 1 299 ? -43.906 2.631 -25.910 1.00 88.58 298 HIS B CA 1
ATOM 6238 C C . HIS B 1 299 ? -44.419 3.968 -25.388 1.00 97.75 298 HIS B C 1
ATOM 6239 O O . HIS B 1 299 ? -45.346 4.560 -25.947 1.00 97.66 298 HIS B O 1
ATOM 6246 N N . GLN B 1 300 ? -43.804 4.442 -24.303 1.00 108.74 299 GLN B N 1
ATOM 6247 C CA . GLN B 1 300 ? -44.299 5.622 -23.602 1.00 110.80 299 GLN B CA 1
ATOM 6248 C C . GLN B 1 300 ? -44.259 6.885 -24.457 1.00 108.04 299 GLN B C 1
ATOM 6249 O O . GLN B 1 300 ? -44.917 7.876 -24.114 1.00 109.98 299 GLN B O 1
ATOM 6255 N N . ASN B 1 301 ? -43.513 6.868 -25.563 1.00 103.47 300 ASN B N 1
ATOM 6256 C CA . ASN B 1 301 ? -43.402 7.994 -26.478 1.00 99.89 300 ASN B CA 1
ATOM 6257 C C . ASN B 1 301 ? -44.705 8.311 -27.200 1.00 92.73 300 ASN B C 1
ATOM 6258 O O . ASN B 1 301 ? -44.737 9.305 -27.937 1.00 94.43 300 ASN B O 1
ATOM 6263 N N . ILE B 1 302 ? -45.772 7.537 -27.003 1.00 88.42 301 ILE B N 1
ATOM 6264 C CA . ILE B 1 302 ? -46.955 7.645 -27.853 1.00 86.53 301 ILE B CA 1
ATOM 6265 C C . ILE B 1 302 ? -48.111 8.188 -27.020 1.00 82.95 301 ILE B C 1
ATOM 6266 O O . ILE B 1 302 ? -48.277 7.801 -25.853 1.00 78.30 301 ILE B O 1
ATOM 6271 N N . PRO B 1 303 ? -48.925 9.085 -27.574 1.00 84.80 302 PRO B N 1
ATOM 6272 C CA . PRO B 1 303 ? -50.151 9.494 -26.885 1.00 84.65 302 PRO B CA 1
ATOM 6273 C C . PRO B 1 303 ? -51.251 8.454 -27.044 1.00 82.53 302 PRO B C 1
ATOM 6274 O O . PRO B 1 303 ? -51.369 7.777 -28.071 1.00 81.85 302 PRO B O 1
ATOM 6278 N N . ILE B 1 304 ? -52.061 8.323 -26.005 1.00 83.53 303 ILE B N 1
ATOM 6279 C CA . ILE B 1 304 ? -53.265 7.508 -26.059 1.00 84.16 303 ILE B CA 1
ATOM 6280 C C . ILE B 1 304 ? -54.452 8.457 -26.005 1.00 83.23 303 ILE B C 1
ATOM 6281 O O . ILE B 1 304 ? -54.394 9.495 -25.335 1.00 80.89 303 ILE B O 1
ATOM 6286 N N . ASN B 1 305 ? -55.505 8.141 -26.755 1.00 87.87 304 ASN B N 1
ATOM 6287 C CA . ASN B 1 305 ? -56.732 8.931 -26.717 1.00 98.75 304 ASN B CA 1
ATOM 6288 C C . ASN B 1 305 ? -57.727 8.175 -25.850 1.00 106.49 304 ASN B C 1
ATOM 6289 O O . ASN B 1 305 ? -58.304 7.170 -26.278 1.00 104.63 304 ASN B O 1
ATOM 6294 N N . ARG B 1 306 ? -57.932 8.671 -24.637 1.00 117.67 305 ARG B N 1
ATOM 6295 C CA . ARG B 1 306 ? -58.973 8.142 -23.779 1.00 123.84 305 ARG B CA 1
ATOM 6296 C C . ARG B 1 306 ? -60.327 8.752 -24.105 1.00 123.61 305 ARG B C 1
ATOM 6297 O O . ARG B 1 306 ? -61.363 8.158 -23.781 1.00 125.03 305 ARG B O 1
ATOM 6305 N N . LYS B 1 307 ? -60.336 9.913 -24.756 1.00 119.15 306 LYS B N 1
ATOM 6306 C CA . LYS B 1 307 ? -61.567 10.437 -25.321 1.00 112.59 306 LYS B CA 1
ATOM 6307 C C . LYS B 1 307 ? -62.146 9.423 -26.293 1.00 108.86 306 LYS B C 1
ATOM 6308 O O . LYS B 1 307 ? -61.417 8.815 -27.082 1.00 108.30 306 LYS B O 1
ATOM 6314 N N . ILE B 1 308 ? -63.454 9.224 -26.220 1.00 106.42 307 ILE B N 1
ATOM 6315 C CA . ILE B 1 308 ? -64.158 8.356 -27.150 1.00 105.55 307 ILE B CA 1
ATOM 6316 C C . ILE B 1 308 ? -64.819 9.256 -28.182 1.00 106.19 307 ILE B C 1
ATOM 6317 O O . ILE B 1 308 ? -65.800 9.947 -27.889 1.00 107.12 307 ILE B O 1
ATOM 6322 N N . GLU B 1 309 ? -64.277 9.248 -29.392 1.00 104.99 308 GLU B N 1
ATOM 6323 C CA . GLU B 1 309 ? -64.756 10.096 -30.473 1.00 105.08 308 GLU B CA 1
ATOM 6324 C C . GLU B 1 309 ? -65.596 9.238 -31.407 1.00 109.46 308 GLU B C 1
ATOM 6325 O O . GLU B 1 309 ? -65.075 8.330 -32.064 1.00 111.27 308 GLU B O 1
ATOM 6327 N N . PHE B 1 310 ? -66.898 9.529 -31.462 1.00 107.31 309 PHE B N 1
ATOM 6328 C CA . PHE B 1 310 ? -67.788 8.771 -32.333 1.00 101.82 309 PHE B CA 1
ATOM 6329 C C . PHE B 1 310 ? -67.385 8.890 -33.795 1.00 104.30 309 PHE B C 1
ATOM 6330 O O . PHE B 1 310 ? -67.731 8.021 -34.605 1.00 102.53 309 PHE B O 1
ATOM 6338 N N . ASP B 1 311 ? -66.684 9.964 -34.162 1.00 112.64 310 ASP B N 1
ATOM 6339 C CA . ASP B 1 311 ? -66.187 10.070 -35.528 1.00 120.08 310 ASP B CA 1
ATOM 6340 C C . ASP B 1 311 ? -65.261 8.909 -35.866 1.00 119.38 310 ASP B C 1
ATOM 6341 O O . ASP B 1 311 ? -65.224 8.460 -37.017 1.00 122.93 310 ASP B O 1
ATOM 6346 N N . ASN B 1 312 ? -64.513 8.413 -34.879 1.00 109.06 311 ASN B N 1
ATOM 6347 C CA . ASN B 1 312 ? -63.679 7.233 -35.055 1.00 95.91 311 ASN B CA 1
ATOM 6348 C C . ASN B 1 312 ? -64.413 5.925 -34.787 1.00 80.02 311 ASN B C 1
ATOM 6349 O O . ASN B 1 312 ? -63.949 4.871 -35.237 1.00 68.82 311 ASN B O 1
ATOM 6354 N N . LEU B 1 313 ? -65.551 5.959 -34.092 1.00 78.35 312 LEU B N 1
ATOM 6355 C CA . LEU B 1 313 ? -66.248 4.724 -33.753 1.00 73.20 312 LEU B CA 1
ATOM 6356 C C . LEU B 1 313 ? -67.164 4.232 -34.864 1.00 78.00 312 LEU B C 1
ATOM 6357 O O . LEU B 1 313 ? -67.639 3.092 -34.793 1.00 85.35 312 LEU B O 1
ATOM 6362 N N . LYS B 1 314 ? -67.423 5.054 -35.876 1.00 77.57 313 LYS B N 1
ATOM 6363 C CA . LYS B 1 314 ? -68.190 4.619 -37.032 1.00 80.13 313 LYS B CA 1
ATOM 6364 C C . LYS B 1 314 ? -67.372 3.763 -37.992 1.00 83.64 313 LYS B C 1
ATOM 6365 O O . LYS B 1 314 ? -67.947 3.172 -38.914 1.00 85.50 313 LYS B O 1
ATOM 6371 N N . ASP B 1 315 ? -66.057 3.665 -37.790 1.00 84.18 314 ASP B N 1
ATOM 6372 C CA . ASP B 1 315 ? -65.197 2.848 -38.636 1.00 84.44 314 ASP B CA 1
ATOM 6373 C C . ASP B 1 315 ? -64.932 1.458 -38.063 1.00 65.91 314 ASP B C 1
ATOM 6374 O O . ASP B 1 315 ? -64.288 0.646 -38.733 1.00 60.53 314 ASP B O 1
ATOM 6379 N N . PHE B 1 316 ? -65.411 1.157 -36.856 1.00 64.64 315 PHE B N 1
ATOM 6380 C CA . PHE B 1 316 ? -65.161 -0.128 -36.210 1.00 72.02 315 PHE B CA 1
ATOM 6381 C C . PHE B 1 316 ? -66.336 -1.064 -36.478 1.00 80.07 315 PHE B C 1
ATOM 6382 O O . PHE B 1 316 ? -67.486 -0.726 -36.172 1.00 96.59 315 PHE B O 1
ATOM 6390 N N . TYR B 1 317 ? -66.048 -2.234 -37.051 1.00 68.15 316 TYR B N 1
ATOM 6391 C CA . TYR B 1 317 ? -67.096 -3.209 -37.325 1.00 59.81 316 TYR B CA 1
ATOM 6392 C C . TYR B 1 317 ? -67.754 -3.658 -36.025 1.00 58.12 316 TYR B C 1
ATOM 6393 O O . TYR B 1 317 ? -67.108 -3.760 -34.984 1.00 59.98 316 TYR B O 1
ATOM 6402 N N . THR B 1 318 ? -69.056 -3.925 -36.086 1.00 58.92 317 THR B N 1
ATOM 6403 C CA . THR B 1 318 ? -69.828 -4.219 -34.887 1.00 60.52 317 THR B CA 1
ATOM 6404 C C . THR B 1 318 ? -70.483 -5.591 -34.971 1.00 61.91 317 THR B C 1
ATOM 6405 O O . THR B 1 318 ? -70.845 -6.062 -36.053 1.00 56.37 317 THR B O 1
ATOM 6409 N N . THR B 1 319 ? -70.626 -6.234 -33.812 1.00 76.16 318 THR B N 1
ATOM 6410 C CA . THR B 1 319 ? -71.410 -7.457 -33.712 1.00 83.38 318 THR B CA 1
ATOM 6411 C C . THR B 1 319 ? -72.254 -7.423 -32.446 1.00 88.47 318 THR B C 1
ATOM 6412 O O . THR B 1 319 ? -71.731 -7.216 -31.346 1.00 100.14 318 THR B O 1
ATOM 6416 N N . PHE B 1 320 ? -73.561 -7.612 -32.618 1.00 81.92 319 PHE B N 1
ATOM 6417 C CA . PHE B 1 320 ? -74.509 -7.767 -31.521 1.00 76.11 319 PHE B CA 1
ATOM 6418 C C . PHE B 1 320 ? -75.205 -9.103 -31.721 1.00 74.23 319 PHE B C 1
ATOM 6419 O O . PHE B 1 320 ? -75.837 -9.323 -32.759 1.00 71.77 319 PHE B O 1
ATOM 6427 N N . ASN B 1 321 ? -75.088 -9.992 -30.741 1.00 74.19 320 ASN B N 1
ATOM 6428 C CA . ASN B 1 321 ? -75.707 -11.309 -30.838 1.00 72.51 320 ASN B CA 1
ATOM 6429 C C . ASN B 1 321 ? -77.107 -11.196 -30.254 1.00 77.61 320 ASN B C 1
ATOM 6430 O O . ASN B 1 321 ? -77.272 -11.044 -29.042 1.00 81.55 320 ASN B O 1
ATOM 6435 N N . ILE B 1 322 ? -78.114 -11.281 -31.119 1.00 80.73 321 ILE B N 1
ATOM 6436 C CA . ILE B 1 322 ? -79.484 -10.948 -30.754 1.00 82.86 321 ILE B CA 1
ATOM 6437 C C . ILE B 1 322 ? -80.411 -11.825 -31.585 1.00 97.48 321 ILE B C 1
ATOM 6438 O O . ILE B 1 322 ? -80.112 -12.158 -32.735 1.00 97.90 321 ILE B O 1
ATOM 6443 N N . ARG B 1 323 ? -81.525 -12.241 -30.982 1.00 110.28 322 ARG B N 1
ATOM 6444 C CA . ARG B 1 323 ? -82.488 -13.046 -31.712 1.00 122.02 322 ARG B CA 1
ATOM 6445 C C . ARG B 1 323 ? -83.832 -12.336 -31.750 1.00 127.87 322 ARG B C 1
ATOM 6446 O O . ARG B 1 323 ? -84.230 -11.715 -30.760 1.00 127.15 322 ARG B O 1
ATOM 6454 N N . PRO B 1 324 ? -84.558 -12.426 -32.857 1.00 133.48 323 PRO B N 1
ATOM 6455 C CA . PRO B 1 324 ? -85.882 -11.806 -32.927 1.00 136.82 323 PRO B CA 1
ATOM 6456 C C . PRO B 1 324 ? -86.931 -12.622 -32.191 1.00 138.13 323 PRO B C 1
ATOM 6457 O O . PRO B 1 324 ? -86.891 -13.853 -32.161 1.00 140.43 323 PRO B O 1
ATOM 6461 N N . ILE B 1 325 ? -87.878 -11.911 -31.580 1.00 134.54 324 ILE B N 1
ATOM 6462 C CA . ILE B 1 325 ? -89.061 -12.569 -31.029 1.00 121.84 324 ILE B CA 1
ATOM 6463 C C . ILE B 1 325 ? -90.069 -12.872 -32.130 1.00 115.43 324 ILE B C 1
ATOM 6464 O O . ILE B 1 325 ? -90.601 -13.985 -32.224 1.00 111.44 324 ILE B O 1
ATOM 6469 N N . SER B 1 326 ? -90.345 -11.883 -32.974 1.00 115.41 325 SER B N 1
ATOM 6470 C CA . SER B 1 326 ? -91.205 -12.016 -34.130 1.00 114.80 325 SER B CA 1
ATOM 6471 C C . SER B 1 326 ? -90.454 -11.506 -35.351 1.00 122.88 325 SER B C 1
ATOM 6472 O O . SER B 1 326 ? -89.744 -10.497 -35.265 1.00 118.82 325 SER B O 1
ATOM 6475 N N . PRO B 1 327 ? -90.581 -12.181 -36.489 1.00 134.03 326 PRO B N 1
ATOM 6476 C CA . PRO B 1 327 ? -89.862 -11.745 -37.691 1.00 133.26 326 PRO B CA 1
ATOM 6477 C C . PRO B 1 327 ? -90.463 -10.475 -38.268 1.00 129.76 326 PRO B C 1
ATOM 6478 O O . PRO B 1 327 ? -91.606 -10.111 -37.987 1.00 129.03 326 PRO B O 1
ATOM 6482 N N . GLU B 1 328 ? -89.659 -9.802 -39.096 1.00 127.68 327 GLU B N 1
ATOM 6483 C CA . GLU B 1 328 ? -90.071 -8.524 -39.673 1.00 124.90 327 GLU B CA 1
ATOM 6484 C C . GLU B 1 328 ? -91.375 -8.656 -40.448 1.00 130.30 327 GLU B C 1
ATOM 6485 O O . GLU B 1 328 ? -92.301 -7.857 -40.269 1.00 131.21 327 GLU B O 1
ATOM 6491 N N . ASN B 1 329 ? -91.456 -9.663 -41.322 1.00 133.00 328 ASN B N 1
ATOM 6492 C CA . ASN B 1 329 ? -92.581 -9.783 -42.245 1.00 134.59 328 ASN B CA 1
ATOM 6493 C C . ASN B 1 329 ? -93.917 -9.774 -41.512 1.00 136.75 328 ASN B C 1
ATOM 6494 O O . ASN B 1 329 ? -94.871 -9.114 -41.941 1.00 138.18 328 ASN B O 1
ATOM 6499 N N . LYS B 1 330 ? -93.997 -10.486 -40.385 1.00 133.95 329 LYS B N 1
ATOM 6500 C CA . LYS B 1 330 ? -95.263 -10.626 -39.676 1.00 131.28 329 LYS B CA 1
ATOM 6501 C C . LYS B 1 330 ? -95.568 -9.458 -38.740 1.00 134.51 329 LYS B C 1
ATOM 6502 O O . LYS B 1 330 ? -96.695 -9.375 -38.241 1.00 136.15 329 LYS B O 1
ATOM 6508 N N . ILE B 1 331 ? -94.613 -8.563 -38.479 1.00 135.10 330 ILE B N 1
ATOM 6509 C CA . ILE B 1 331 ? -94.858 -7.391 -37.640 1.00 136.00 330 ILE B CA 1
ATOM 6510 C C . ILE B 1 331 ? -94.342 -6.151 -38.364 1.00 159.63 330 ILE B C 1
ATOM 6511 O O . ILE B 1 331 ? -93.130 -5.977 -38.550 1.00 158.19 330 ILE B O 1
ATOM 6516 N N . ASP B 1 332 ? -95.266 -5.279 -38.762 1.00 179.73 331 ASP B N 1
ATOM 6517 C CA . ASP B 1 332 ? -94.898 -3.976 -39.299 1.00 182.14 331 ASP B CA 1
ATOM 6518 C C . ASP B 1 332 ? -94.647 -3.031 -38.130 1.00 180.33 331 ASP B C 1
ATOM 6519 O O . ASP B 1 332 ? -95.543 -2.782 -37.315 1.00 186.61 331 ASP B O 1
ATOM 6524 N N . LEU B 1 333 ? -93.425 -2.521 -38.034 1.00 162.92 332 LEU B N 1
ATOM 6525 C CA . LEU B 1 333 ? -92.994 -1.783 -36.858 1.00 142.09 332 LEU B CA 1
ATOM 6526 C C . LEU B 1 333 ? -93.095 -0.274 -37.002 1.00 131.16 332 LEU B C 1
ATOM 6527 O O . LEU B 1 333 ? -92.719 0.440 -36.067 1.00 128.71 332 LEU B O 1
ATOM 6532 N N . ASN B 1 334 ? -93.588 0.232 -38.134 1.00 123.69 333 ASN B N 1
ATOM 6533 C CA . ASN B 1 334 ? -93.600 1.676 -38.345 1.00 120.29 333 ASN B CA 1
ATOM 6534 C C . ASN B 1 334 ? -94.458 2.414 -37.326 1.00 120.29 333 ASN B C 1
ATOM 6535 O O . ASN B 1 334 ? -94.319 3.634 -37.181 1.00 119.18 333 ASN B O 1
ATOM 6540 N N . ASN B 1 335 ? -95.331 1.701 -36.612 1.00 125.68 334 ASN B N 1
ATOM 6541 C CA . ASN B 1 335 ? -96.313 2.361 -35.759 1.00 134.98 334 ASN B CA 1
ATOM 6542 C C . ASN B 1 335 ? -95.663 3.021 -34.546 1.00 144.59 334 ASN B C 1
ATOM 6543 O O . ASN B 1 335 ? -96.090 4.102 -34.121 1.00 146.20 334 ASN B O 1
ATOM 6548 N N . GLU B 1 336 ? -94.635 2.383 -33.977 1.00 152.28 335 GLU B N 1
ATOM 6549 C CA . GLU B 1 336 ? -94.009 2.789 -32.716 1.00 156.65 335 GLU B CA 1
ATOM 6550 C C . GLU B 1 336 ? -94.981 2.711 -31.541 1.00 155.78 335 GLU B C 1
ATOM 6551 O O . GLU B 1 336 ? -94.838 3.441 -30.556 1.00 156.09 335 GLU B O 1
ATOM 6557 N N . GLN B 1 337 ? -95.976 1.830 -31.633 1.00 147.40 336 GLN B N 1
ATOM 6558 C CA . GLN B 1 337 ? -96.934 1.603 -30.558 1.00 136.53 336 GLN B CA 1
ATOM 6559 C C . GLN B 1 337 ? -96.604 0.393 -29.688 1.00 131.66 336 GLN B C 1
ATOM 6560 O O . GLN B 1 337 ? -97.387 0.066 -28.790 1.00 128.72 336 GLN B O 1
ATOM 6562 N N . GLU B 1 338 ? -95.481 -0.282 -29.922 1.00 130.74 337 GLU B N 1
ATOM 6563 C CA . GLU B 1 338 ? -95.285 -1.622 -29.388 1.00 137.47 337 GLU B CA 1
ATOM 6564 C C . GLU B 1 338 ? -93.984 -1.709 -28.597 1.00 142.69 337 GLU B C 1
ATOM 6565 O O . GLU B 1 338 ? -93.133 -0.822 -28.659 1.00 141.72 337 GLU B O 1
ATOM 6571 N N . ASN B 1 339 ? -93.852 -2.789 -27.824 1.00 147.54 338 ASN B N 1
ATOM 6572 C CA . ASN B 1 339 ? -92.624 -3.119 -27.102 1.00 153.32 338 ASN B CA 1
ATOM 6573 C C . ASN B 1 339 ? -92.206 -4.540 -27.469 1.00 153.70 338 ASN B C 1
ATOM 6574 O O . ASN B 1 339 ? -92.982 -5.483 -27.280 1.00 154.64 338 ASN B O 1
ATOM 6579 N N . ILE B 1 340 ? -90.984 -4.696 -27.991 1.00 151.97 339 ILE B N 1
ATOM 6580 C CA . ILE B 1 340 ? -90.531 -5.954 -28.603 1.00 150.09 339 ILE B CA 1
ATOM 6581 C C . ILE B 1 340 ? -89.169 -6.370 -28.033 1.00 149.20 339 ILE B C 1
ATOM 6582 O O . ILE B 1 340 ? -88.145 -5.752 -28.353 1.00 146.83 339 ILE B O 1
ATOM 6587 N N . SER B 1 341 ? -89.142 -7.502 -27.304 1.00 152.84 340 SER B N 1
ATOM 6588 C CA . SER B 1 341 ? -88.072 -7.774 -26.337 1.00 159.95 340 SER B CA 1
ATOM 6589 C C . SER B 1 341 ? -86.793 -8.300 -27.000 1.00 169.02 340 SER B C 1
ATOM 6590 O O . SER B 1 341 ? -85.691 -8.004 -26.534 1.00 169.21 340 SER B O 1
ATOM 6593 N N . PHE B 1 342 ? -86.914 -9.078 -28.088 1.00 177.59 341 PHE B N 1
ATOM 6594 C CA . PHE B 1 342 ? -85.861 -9.906 -28.702 1.00 177.11 341 PHE B CA 1
ATOM 6595 C C . PHE B 1 342 ? -85.292 -11.006 -27.805 1.00 177.06 341 PHE B C 1
ATOM 6596 O O . PHE B 1 342 ? -86.039 -11.743 -27.157 1.00 179.12 341 PHE B O 1
ATOM 6604 N N . TYR B 1 343 ? -83.968 -11.178 -27.862 1.00 164.47 342 TYR B N 1
ATOM 6605 C CA . TYR B 1 343 ? -83.166 -12.055 -27.010 1.00 150.07 342 TYR B CA 1
ATOM 6606 C C . TYR B 1 343 ? -81.741 -11.511 -27.028 1.00 137.77 342 TYR B C 1
ATOM 6607 O O . TYR B 1 343 ? -81.318 -10.970 -28.048 1.00 135.06 342 TYR B O 1
ATOM 6616 N N . TYR B 1 344 ? -80.982 -11.677 -25.945 1.00 126.74 343 TYR B N 1
ATOM 6617 C CA . TYR B 1 344 ? -79.526 -11.517 -26.039 1.00 112.93 343 TYR B CA 1
ATOM 6618 C C . TYR B 1 344 ? -78.858 -12.849 -25.707 1.00 108.32 343 TYR B C 1
ATOM 6619 O O . TYR B 1 344 ? -78.750 -13.217 -24.538 1.00 102.41 343 TYR B O 1
ATOM 6628 N N . GLU B 1 345 ? -78.370 -13.544 -26.738 1.00 116.13 344 GLU B N 1
ATOM 6629 C CA . GLU B 1 345 ? -77.709 -14.846 -26.617 1.00 128.20 344 GLU B CA 1
ATOM 6630 C C . GLU B 1 345 ? -78.635 -15.934 -26.072 1.00 142.77 344 GLU B C 1
ATOM 6631 O O . GLU B 1 345 ? -78.271 -17.114 -26.087 1.00 144.01 344 GLU B O 1
ATOM 6637 N N . ASN B 1 346 ? -79.820 -15.555 -25.587 1.00 154.69 345 ASN B N 1
ATOM 6638 C CA . ASN B 1 346 ? -80.881 -16.500 -25.209 1.00 159.87 345 ASN B CA 1
ATOM 6639 C C . ASN B 1 346 ? -80.482 -17.567 -24.167 1.00 161.70 345 ASN B C 1
ATOM 6640 O O . ASN B 1 346 ? -80.294 -18.713 -24.566 1.00 164.41 345 ASN B O 1
ATOM 6642 N N . LEU B 1 347 ? -80.341 -17.266 -22.865 1.00 162.46 346 LEU B N 1
ATOM 6643 C CA . LEU B 1 347 ? -80.734 -16.041 -22.144 1.00 155.53 346 LEU B CA 1
ATOM 6644 C C . LEU B 1 347 ? -82.201 -15.652 -22.388 1.00 168.47 346 LEU B C 1
ATOM 6645 O O . LEU B 1 347 ? -82.483 -14.727 -23.156 1.00 167.06 346 LEU B O 1
ATOM 6650 N N . PRO B 1 348 ? -83.121 -16.373 -21.730 1.00 177.94 347 PRO B N 1
ATOM 6651 C CA . PRO B 1 348 ? -84.547 -16.250 -22.094 1.00 180.91 347 PRO B CA 1
ATOM 6652 C C . PRO B 1 348 ? -85.124 -14.851 -21.941 1.00 179.45 347 PRO B C 1
ATOM 6653 O O . PRO B 1 348 ? -85.801 -14.375 -22.864 1.00 183.82 347 PRO B O 1
ATOM 6657 N N . GLU B 1 349 ? -84.878 -14.170 -20.819 1.00 177.63 348 GLU B N 1
ATOM 6658 C CA . GLU B 1 349 ? -85.479 -12.853 -20.597 1.00 171.26 348 GLU B CA 1
ATOM 6659 C C . GLU B 1 349 ? -84.612 -11.783 -21.248 1.00 179.03 348 GLU B C 1
ATOM 6660 O O . GLU B 1 349 ? -83.413 -11.705 -20.954 1.00 180.40 348 GLU B O 1
ATOM 6666 N N . PRO B 1 350 ? -85.148 -10.988 -22.172 1.00 178.57 349 PRO B N 1
ATOM 6667 C CA . PRO B 1 350 ? -84.276 -10.238 -23.080 1.00 172.98 349 PRO B CA 1
ATOM 6668 C C . PRO B 1 350 ? -83.922 -8.849 -22.582 1.00 164.27 349 PRO B C 1
ATOM 6669 O O . PRO B 1 350 ? -84.324 -8.434 -21.492 1.00 163.65 349 PRO B O 1
ATOM 6673 N N . PHE B 1 351 ? -83.158 -8.125 -23.389 1.00 151.69 350 PHE B N 1
ATOM 6674 C CA . PHE B 1 351 ? -82.644 -6.822 -22.991 1.00 136.55 350 PHE B CA 1
ATOM 6675 C C . PHE B 1 351 ? -83.756 -5.788 -23.110 1.00 131.70 350 PHE B C 1
ATOM 6676 O O . PHE B 1 351 ? -84.918 -6.114 -23.353 1.00 134.63 350 PHE B O 1
ATOM 6684 N N . ILE B 1 352 ? -83.398 -4.516 -22.928 1.00 122.32 351 ILE B N 1
ATOM 6685 C CA . ILE B 1 352 ? -84.383 -3.444 -22.996 1.00 114.41 351 ILE B CA 1
ATOM 6686 C C . ILE B 1 352 ? -84.935 -3.333 -24.414 1.00 116.53 351 ILE B C 1
ATOM 6687 O O . ILE B 1 352 ? -84.337 -3.799 -25.391 1.00 115.50 351 ILE B O 1
ATOM 6692 N N . SER B 1 353 ? -86.109 -2.711 -24.527 1.00 121.14 352 SER B N 1
ATOM 6693 C CA . SER B 1 353 ? -86.800 -2.736 -25.807 1.00 124.01 352 SER B CA 1
ATOM 6694 C C . SER B 1 353 ? -87.696 -1.522 -25.989 1.00 129.24 352 SER B C 1
ATOM 6695 O O . SER B 1 353 ? -88.238 -0.973 -25.027 1.00 129.15 352 SER B O 1
ATOM 6698 N N . THR B 1 354 ? -87.846 -1.122 -27.248 1.00 133.63 353 THR B N 1
ATOM 6699 C CA . THR B 1 354 ? -88.665 0.032 -27.602 1.00 133.77 353 THR B CA 1
ATOM 6700 C C . THR B 1 354 ? -90.041 -0.510 -28.052 1.00 136.83 353 THR B C 1
ATOM 6701 O O . THR B 1 354 ? -90.112 -1.725 -28.251 1.00 137.08 353 THR B O 1
ATOM 6705 N N . THR B 1 355 ? -91.122 0.272 -28.262 1.00 138.72 354 THR B N 1
ATOM 6706 C CA . THR B 1 355 ? -91.291 1.737 -28.457 1.00 137.92 354 THR B CA 1
ATOM 6707 C C . THR B 1 355 ? -90.678 2.255 -29.783 1.00 137.37 354 THR B C 1
ATOM 6708 O O . THR B 1 355 ? -91.154 1.875 -30.859 1.00 137.77 354 THR B O 1
ATOM 6712 N N . SER B 1 356 ? -89.695 3.154 -29.706 1.00 137.37 355 SER B N 1
ATOM 6713 C CA . SER B 1 356 ? -89.210 3.902 -30.866 1.00 132.60 355 SER B CA 1
ATOM 6714 C C . SER B 1 356 ? -88.744 2.976 -31.992 1.00 121.68 355 SER B C 1
ATOM 6715 O O . SER B 1 356 ? -88.086 1.962 -31.746 1.00 121.78 355 SER B O 1
ATOM 6718 N N . ALA B 1 357 ? -89.073 3.329 -33.246 1.00 113.53 356 ALA B N 1
ATOM 6719 C CA . ALA B 1 357 ? -88.694 2.458 -34.363 1.00 98.83 356 ALA B CA 1
ATOM 6720 C C . ALA B 1 357 ? -87.254 2.681 -34.839 1.00 101.88 356 ALA B C 1
ATOM 6721 O O . ALA B 1 357 ? -86.591 1.725 -35.255 1.00 100.89 356 ALA B O 1
ATOM 6723 N N . ILE B 1 358 ? -86.743 3.915 -34.770 1.00 106.10 357 ILE B N 1
ATOM 6724 C CA . ILE B 1 358 ? -85.352 4.218 -35.101 1.00 112.85 357 ILE B CA 1
ATOM 6725 C C . ILE B 1 358 ? -84.372 3.392 -34.254 1.00 113.11 357 ILE B C 1
ATOM 6726 O O . ILE B 1 358 ? -83.171 3.323 -34.557 1.00 111.02 357 ILE B O 1
ATOM 6731 N N . MET B 1 359 ? -84.859 2.772 -33.176 1.00 119.09 358 MET B N 1
ATOM 6732 C CA . MET B 1 359 ? -84.108 1.794 -32.388 1.00 119.38 358 MET B CA 1
ATOM 6733 C C . MET B 1 359 ? -84.224 0.397 -32.997 1.00 117.50 358 MET B C 1
ATOM 6734 O O . MET B 1 359 ? -83.213 -0.256 -33.293 1.00 122.95 358 MET B O 1
ATOM 6739 N N . LYS B 1 360 ? -85.461 -0.094 -33.122 1.00 110.80 359 LYS B N 1
ATOM 6740 C CA . LYS B 1 360 ? -85.704 -1.438 -33.646 1.00 108.79 359 LYS B CA 1
ATOM 6741 C C . LYS B 1 360 ? -85.005 -1.669 -34.976 1.00 105.58 359 LYS B C 1
ATOM 6742 O O . LYS B 1 360 ? -84.469 -2.753 -35.230 1.00 104.68 359 LYS B O 1
ATOM 6748 N N . ALA B 1 361 ? -85.079 -0.680 -35.871 1.00 103.66 360 ALA B N 1
ATOM 6749 C CA . ALA B 1 361 ? -84.497 -0.826 -37.198 1.00 102.62 360 ALA B CA 1
ATOM 6750 C C . ALA B 1 361 ? -83.008 -1.123 -37.112 1.00 104.54 360 ALA B C 1
ATOM 6751 O O . ALA B 1 361 ? -82.449 -1.773 -38.003 1.00 105.52 360 ALA B O 1
ATOM 6753 N N . ILE B 1 362 ? -82.353 -0.653 -36.046 1.00 107.37 361 ILE B N 1
ATOM 6754 C CA . ILE B 1 362 ? -80.978 -1.045 -35.761 1.00 101.13 361 ILE B CA 1
ATOM 6755 C C . ILE B 1 362 ? -80.936 -2.456 -35.185 1.00 98.32 361 ILE B C 1
ATOM 6756 O O . ILE B 1 362 ? -80.013 -3.236 -35.466 1.00 99.15 361 ILE B O 1
ATOM 6761 N N . LEU B 1 363 ? -81.930 -2.814 -34.369 1.00 97.84 362 LEU B N 1
ATOM 6762 C CA . LEU B 1 363 ? -81.897 -4.138 -33.756 1.00 96.05 362 LEU B CA 1
ATOM 6763 C C . LEU B 1 363 ? -82.009 -5.241 -34.807 1.00 95.35 362 LEU B C 1
ATOM 6764 O O . LEU B 1 363 ? -81.191 -6.169 -34.844 1.00 95.99 362 LEU B O 1
ATOM 6769 N N . TYR B 1 364 ? -83.016 -5.143 -35.680 1.00 95.60 363 TYR B N 1
ATOM 6770 C CA . TYR B 1 364 ? -83.256 -6.185 -36.673 1.00 94.34 363 TYR B CA 1
ATOM 6771 C C . TYR B 1 364 ? -82.125 -6.299 -37.687 1.00 98.54 363 TYR B C 1
ATOM 6772 O O . TYR B 1 364 ? -81.889 -7.396 -38.206 1.00 101.00 363 TYR B O 1
ATOM 6781 N N . VAL B 1 365 ? -81.428 -5.203 -37.997 1.00 100.01 364 VAL B N 1
ATOM 6782 C CA . VAL B 1 365 ? -80.235 -5.346 -38.825 1.00 85.93 364 VAL B CA 1
ATOM 6783 C C . VAL B 1 365 ? -79.094 -5.963 -38.016 1.00 77.75 364 VAL B C 1
ATOM 6784 O O . VAL B 1 365 ? -78.204 -6.604 -38.588 1.00 79.18 364 VAL B O 1
ATOM 6788 N N . TYR B 1 366 ? -79.085 -5.805 -36.687 1.00 69.85 365 TYR B N 1
ATOM 6789 C CA . TYR B 1 366 ? -78.109 -6.584 -35.924 1.00 67.86 365 TYR B CA 1
ATOM 6790 C C . TYR B 1 366 ? -78.465 -8.065 -35.902 1.00 67.75 365 TYR B C 1
ATOM 6791 O O . TYR B 1 366 ? -77.568 -8.913 -35.805 1.00 70.13 365 TYR B O 1
ATOM 6800 N N . ALA B 1 367 ? -79.757 -8.398 -35.989 1.00 64.25 366 ALA B N 1
ATOM 6801 C CA . ALA B 1 367 ? -80.155 -9.801 -35.998 1.00 60.61 366 ALA B CA 1
ATOM 6802 C C . ALA B 1 367 ? -79.934 -10.437 -37.364 1.00 61.02 366 ALA B C 1
ATOM 6803 O O . ALA B 1 367 ? -79.618 -11.629 -37.445 1.00 62.89 366 ALA B O 1
ATOM 6805 N N . GLU B 1 368 ? -80.100 -9.667 -38.445 1.00 61.80 367 GLU B N 1
ATOM 6806 C CA . GLU B 1 368 ? -79.767 -10.171 -39.775 1.00 65.36 367 GLU B CA 1
ATOM 6807 C C . GLU B 1 368 ? -78.288 -10.525 -39.876 1.00 64.36 367 GLU B C 1
ATOM 6808 O O . GLU B 1 368 ? -77.919 -11.548 -40.466 1.00 68.85 367 GLU B O 1
ATOM 6814 N N . ASN B 1 369 ? -77.434 -9.683 -39.305 1.00 65.74 368 ASN B N 1
ATOM 6815 C CA . ASN B 1 369 ? -75.988 -9.749 -39.445 1.00 67.85 368 ASN B CA 1
ATOM 6816 C C . ASN B 1 369 ? -75.319 -10.555 -38.340 1.00 65.02 368 ASN B C 1
ATOM 6817 O O . ASN B 1 369 ? -74.103 -10.423 -38.163 1.00 60.26 368 ASN B O 1
ATOM 6822 N N . ILE B 1 370 ? -76.089 -11.306 -37.541 1.00 63.02 369 ILE B N 1
ATOM 6823 C CA . ILE B 1 370 ? -75.539 -11.968 -36.362 1.00 61.58 369 ILE B CA 1
ATOM 6824 C C . ILE B 1 370 ? -74.274 -12.721 -36.740 1.00 62.70 369 ILE B C 1
ATOM 6825 O O . ILE B 1 370 ? -74.257 -13.506 -37.693 1.00 66.96 369 ILE B O 1
ATOM 6830 N N . SER B 1 371 ? -73.193 -12.439 -36.008 1.00 54.88 370 SER B N 1
ATOM 6831 C CA . SER B 1 371 ? -71.858 -12.977 -36.264 1.00 46.54 370 SER B CA 1
ATOM 6832 C C . SER B 1 371 ? -71.337 -12.645 -37.659 1.00 45.13 370 SER B C 1
ATOM 6833 O O . SER B 1 371 ? -70.479 -13.357 -38.188 1.00 35.37 370 SER B O 1
ATOM 6836 N N . ASN B 1 372 ? -71.840 -11.573 -38.270 1.00 47.99 371 ASN B N 1
ATOM 6837 C CA . ASN B 1 372 ? -71.329 -11.058 -39.541 1.00 51.97 371 ASN B CA 1
ATOM 6838 C C . ASN B 1 372 ? -71.012 -9.587 -39.307 1.00 58.62 371 ASN B C 1
ATOM 6839 O O . ASN B 1 372 ? -71.898 -8.722 -39.403 1.00 62.76 371 ASN B O 1
ATOM 6844 N N . PRO B 1 373 ? -69.770 -9.270 -38.953 1.00 58.59 372 PRO B N 1
ATOM 6845 C CA . PRO B 1 373 ? -69.423 -7.888 -38.599 1.00 57.48 372 PRO B CA 1
ATOM 6846 C C . PRO B 1 373 ? -69.656 -6.918 -39.747 1.00 62.91 372 PRO B C 1
ATOM 6847 O O . PRO B 1 373 ? -69.272 -7.168 -40.889 1.00 66.47 372 PRO B O 1
ATOM 6851 N N . ILE B 1 374 ? -70.303 -5.801 -39.426 1.00 67.89 373 ILE B N 1
ATOM 6852 C CA . ILE B 1 374 ? -70.445 -4.668 -40.326 1.00 67.64 373 ILE B CA 1
ATOM 6853 C C . ILE B 1 374 ? -70.040 -3.429 -39.543 1.00 70.91 373 ILE B C 1
ATOM 6854 O O . ILE B 1 374 ? -69.968 -3.449 -38.315 1.00 69.88 373 ILE B O 1
ATOM 6859 N N . ARG B 1 375 ? -69.790 -2.338 -40.262 1.00 79.81 374 ARG B N 1
ATOM 6860 C CA . ARG B 1 375 ? -69.316 -1.143 -39.587 1.00 83.52 374 ARG B CA 1
ATOM 6861 C C . ARG B 1 375 ? -70.436 -0.573 -38.722 1.00 85.98 374 ARG B C 1
ATOM 6862 O O . ARG B 1 375 ? -71.573 -1.049 -38.733 1.00 95.53 374 ARG B O 1
ATOM 6870 N N . LEU B 1 376 ? -70.118 0.476 -37.968 1.00 75.27 375 LEU B N 1
ATOM 6871 C CA . LEU B 1 376 ? -71.159 1.113 -37.174 1.00 72.17 375 LEU B CA 1
ATOM 6872 C C . LEU B 1 376 ? -72.001 2.042 -38.039 1.00 79.87 375 LEU B C 1
ATOM 6873 O O . LEU B 1 376 ? -73.239 2.046 -37.949 1.00 78.32 375 LEU B O 1
ATOM 6878 N N . GLU B 1 377 ? -71.343 2.812 -38.908 1.00 86.11 376 GLU B N 1
ATOM 6879 C CA . GLU B 1 377 ? -72.071 3.696 -39.806 1.00 92.87 376 GLU B CA 1
ATOM 6880 C C . GLU B 1 377 ? -72.934 2.898 -40.774 1.00 93.24 376 GLU B C 1
ATOM 6881 O O . GLU B 1 377 ? -74.060 3.297 -41.089 1.00 103.41 376 GLU B O 1
ATOM 6887 N N . GLN B 1 378 ? -72.424 1.762 -41.259 1.00 80.35 377 GLN B N 1
ATOM 6888 C CA . GLN B 1 378 ? -73.213 0.953 -42.181 1.00 73.81 377 GLN B CA 1
ATOM 6889 C C . GLN B 1 378 ? -74.358 0.262 -41.460 1.00 68.54 377 GLN B C 1
ATOM 6890 O O . GLN B 1 378 ? -75.396 -0.013 -42.068 1.00 66.32 377 GLN B O 1
ATOM 6896 N N . VAL B 1 379 ? -74.192 -0.023 -40.168 1.00 69.77 378 VAL B N 1
ATOM 6897 C CA . VAL B 1 379 ? -75.335 -0.409 -39.343 1.00 73.40 378 VAL B CA 1
ATOM 6898 C C . VAL B 1 379 ? -76.398 0.677 -39.388 1.00 81.22 378 VAL B C 1
ATOM 6899 O O . VAL B 1 379 ? -77.587 0.410 -39.619 1.00 84.77 378 VAL B O 1
ATOM 6903 N N . ALA B 1 380 ? -75.986 1.924 -39.145 1.00 86.11 379 ALA B N 1
ATOM 6904 C CA . ALA B 1 380 ? -76.949 3.019 -39.143 1.00 90.14 379 ALA B CA 1
ATOM 6905 C C . ALA B 1 380 ? -77.628 3.158 -40.501 1.00 94.53 379 ALA B C 1
ATOM 6906 O O . ALA B 1 380 ? -78.848 3.339 -40.579 1.00 96.44 379 ALA B O 1
ATOM 6908 N N . LYS B 1 381 ? -76.853 3.047 -41.583 1.00 97.30 380 LYS B N 1
ATOM 6909 C CA . LYS B 1 381 ? -77.424 3.143 -42.923 1.00 95.51 380 LYS B CA 1
ATOM 6910 C C . LYS B 1 381 ? -78.448 2.038 -43.147 1.00 97.36 380 LYS B C 1
ATOM 6911 O O . LYS B 1 381 ? -79.610 2.299 -43.473 1.00 103.00 380 LYS B O 1
ATOM 6917 N N . GLU B 1 382 ? -78.030 0.784 -42.945 1.00 94.04 381 GLU B N 1
ATOM 6918 C CA . GLU B 1 382 ? -78.929 -0.342 -43.166 1.00 93.03 381 GLU B CA 1
ATOM 6919 C C . GLU B 1 382 ? -80.206 -0.196 -42.349 1.00 90.35 381 GLU B C 1
ATOM 6920 O O . GLU B 1 382 ? -81.289 -0.583 -42.803 1.00 87.92 381 GLU B O 1
ATOM 6926 N N . ALA B 1 383 ? -80.103 0.377 -41.146 1.00 91.66 382 ALA B N 1
ATOM 6927 C CA . ALA B 1 383 ? -81.306 0.693 -40.383 1.00 90.52 382 ALA B CA 1
ATOM 6928 C C . ALA B 1 383 ? -82.126 1.778 -41.073 1.00 100.39 382 ALA B C 1
ATOM 6929 O O . ALA B 1 383 ? -83.361 1.770 -41.010 1.00 99.45 382 ALA B O 1
ATOM 6931 N N . PHE B 1 384 ? -81.454 2.719 -41.743 1.00 108.69 383 PHE B N 1
ATOM 6932 C CA . PHE B 1 384 ? -82.156 3.788 -42.448 1.00 113.08 383 PHE B CA 1
ATOM 6933 C C . PHE B 1 384 ? -82.839 3.276 -43.714 1.00 117.15 383 PHE B C 1
ATOM 6934 O O . PHE B 1 384 ? -83.829 3.860 -44.165 1.00 121.03 383 PHE B O 1
ATOM 6942 N N . LYS B 1 385 ? -82.327 2.196 -44.301 1.00 111.65 384 LYS B N 1
ATOM 6943 C CA . LYS B 1 385 ? -82.961 1.598 -45.467 1.00 107.50 384 LYS B CA 1
ATOM 6944 C C . LYS B 1 385 ? -84.094 0.658 -45.071 1.00 100.66 384 LYS B C 1
ATOM 6945 O O . LYS B 1 385 ? -85.137 0.626 -45.735 1.00 99.76 384 LYS B O 1
ATOM 6951 N N . LYS B 1 386 ? -83.901 -0.121 -44.004 1.00 94.91 385 LYS B N 1
ATOM 6952 C CA . LYS B 1 386 ? -84.980 -0.963 -43.493 1.00 93.50 385 LYS B CA 1
ATOM 6953 C C . LYS B 1 386 ? -86.187 -0.123 -43.094 1.00 94.10 385 LYS B C 1
ATOM 6954 O O . LYS B 1 386 ? -87.320 -0.411 -43.499 1.00 92.78 385 LYS B O 1
ATOM 6960 N N . LEU B 1 387 ? -85.967 0.917 -42.295 1.00 96.89 386 LEU B N 1
ATOM 6961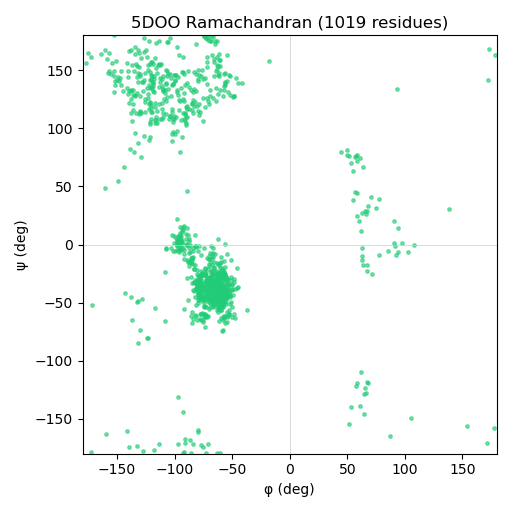 C CA . LEU B 1 387 ? -86.999 1.892 -41.961 1.00 101.42 386 LEU B CA 1
ATOM 6962 C C . LEU B 1 387 ? -86.602 3.220 -42.594 1.00 109.08 386 LEU B C 1
ATOM 6963 O O . LEU B 1 387 ? -85.684 3.891 -42.112 1.00 113.37 386 LEU B O 1
ATOM 6968 N N . GLY B 1 388 ? -87.321 3.620 -43.641 1.00 111.54 387 GLY B N 1
ATOM 6969 C CA . GLY B 1 388 ? -86.966 4.801 -44.406 1.00 114.88 387 GLY B CA 1
ATOM 6970 C C . GLY B 1 388 ? -87.727 6.065 -44.055 1.00 119.13 387 GLY B C 1
ATOM 6971 O O . GLY B 1 388 ? -87.809 6.987 -44.873 1.00 122.08 387 GLY B O 1
ATOM 6972 N N . LYS B 1 389 ? -88.287 6.127 -42.844 1.00 120.97 388 LYS B N 1
ATOM 6973 C CA . LYS B 1 389 ? -89.049 7.304 -42.432 1.00 122.56 388 LYS B CA 1
ATOM 6974 C C . LYS B 1 389 ? -88.146 8.470 -42.040 1.00 125.27 388 LYS B C 1
ATOM 6975 O O . LYS B 1 389 ? -88.399 9.614 -42.435 1.00 127.56 388 LYS B O 1
ATOM 6981 N N . TYR B 1 390 ? -87.097 8.206 -41.264 1.00 120.96 389 TYR B N 1
ATOM 6982 C CA . TYR B 1 390 ? -86.298 9.249 -40.640 1.00 116.24 389 TYR B CA 1
ATOM 6983 C C . TYR B 1 390 ? -85.043 9.553 -41.461 1.00 116.57 389 TYR B C 1
ATOM 6984 O O . TYR B 1 390 ? -84.873 9.081 -42.590 1.00 114.60 389 TYR B O 1
ATOM 6993 N N . ARG B 1 391 ? -84.156 10.366 -40.889 1.00 118.20 390 ARG B N 1
ATOM 6994 C CA . ARG B 1 391 ? -82.889 10.730 -41.506 1.00 118.77 390 ARG B CA 1
ATOM 6995 C C . ARG B 1 391 ? -81.751 9.914 -40.905 1.00 120.32 390 ARG B C 1
ATOM 6996 O O . ARG B 1 391 ? -81.777 9.554 -39.725 1.00 123.94 390 ARG B O 1
ATOM 7004 N N . LEU B 1 392 ? -80.766 9.603 -41.753 1.00 117.57 391 LEU B N 1
ATOM 7005 C CA . LEU B 1 392 ? -79.564 8.877 -41.344 1.00 116.50 391 LEU B CA 1
ATOM 7006 C C . LEU B 1 392 ? -78.938 9.475 -40.082 1.00 120.03 391 LEU B C 1
ATOM 7007 O O . LEU B 1 392 ? -78.760 8.788 -39.068 1.00 119.40 391 LEU B O 1
ATOM 7012 N N . GLN B 1 393 ? -78.552 10.754 -40.147 1.00 125.16 392 GLN B N 1
ATOM 7013 C CA . GLN B 1 393 ? -77.842 11.420 -39.056 1.00 127.94 392 GLN B CA 1
ATOM 7014 C C . GLN B 1 393 ? -78.631 11.436 -37.753 1.00 123.53 392 GLN B C 1
ATOM 7015 O O . GLN B 1 393 ? -78.049 11.731 -36.701 1.00 120.00 392 GLN B O 1
ATOM 7021 N N . ASP B 1 394 ? -79.936 11.152 -37.800 1.00 123.18 393 ASP B N 1
ATOM 7022 C CA . ASP B 1 394 ? -80.694 10.865 -36.587 1.00 123.47 393 ASP B CA 1
ATOM 7023 C C . ASP B 1 394 ? -80.489 9.421 -36.132 1.00 127.86 393 ASP B C 1
ATOM 7024 O O . ASP B 1 394 ? -80.453 9.145 -34.923 1.00 133.47 393 ASP B O 1
ATOM 7029 N N . PHE B 1 395 ? -80.375 8.478 -37.076 1.00 126.86 394 PHE B N 1
ATOM 7030 C CA . PHE B 1 395 ? -79.976 7.127 -36.693 1.00 121.74 394 PHE B CA 1
ATOM 7031 C C . PHE B 1 395 ? -78.640 7.158 -35.963 1.00 115.05 394 PHE B C 1
ATOM 7032 O O . PHE B 1 395 ? -78.492 6.553 -34.894 1.00 112.36 394 PHE B O 1
ATOM 7040 N N . LEU B 1 396 ? -77.665 7.905 -36.503 1.00 110.52 395 LEU B N 1
ATOM 7041 C CA . LEU B 1 396 ? -76.403 8.085 -35.788 1.00 101.51 395 LEU B CA 1
ATOM 7042 C C . LEU B 1 396 ? -76.613 8.763 -34.444 1.00 110.74 395 LEU B C 1
ATOM 7043 O O . LEU B 1 396 ? -75.809 8.574 -33.528 1.00 110.88 395 LEU B O 1
ATOM 7048 N N . ALA B 1 397 ? -77.647 9.596 -34.316 1.00 118.80 396 ALA B N 1
ATOM 7049 C CA . ALA B 1 397 ? -77.926 10.179 -33.009 1.00 124.58 396 ALA B CA 1
ATOM 7050 C C . ALA B 1 397 ? -78.349 9.100 -32.021 1.00 124.84 396 ALA B C 1
ATOM 7051 O O . ALA B 1 397 ? -77.968 9.146 -30.847 1.00 130.48 396 ALA B O 1
ATOM 7053 N N . THR B 1 398 ? -79.114 8.104 -32.479 1.00 118.91 397 THR B N 1
ATOM 7054 C CA . THR B 1 398 ? -79.409 6.966 -31.608 1.00 115.53 397 THR B CA 1
ATOM 7055 C C . THR B 1 398 ? -78.136 6.196 -31.261 1.00 112.54 397 THR B C 1
ATOM 7056 O O . THR B 1 398 ? -77.871 5.895 -30.084 1.00 114.31 397 THR B O 1
ATOM 7060 N N . LEU B 1 399 ? -77.333 5.869 -32.281 1.00 105.61 398 LEU B N 1
ATOM 7061 C CA . LEU B 1 399 ? -76.094 5.115 -32.107 1.00 94.74 398 LEU B CA 1
ATOM 7062 C C . LEU B 1 399 ? -75.157 5.794 -31.118 1.00 95.39 398 LEU B C 1
ATOM 7063 O O . LEU B 1 399 ? -74.896 5.272 -30.027 1.00 93.28 398 LEU B O 1
ATOM 7068 N N . GLU B 1 400 ? -74.641 6.958 -31.517 1.00 98.80 399 GLU B N 1
ATOM 7069 C CA . GLU B 1 400 ? -73.765 7.746 -30.659 1.00 103.69 399 GLU B CA 1
ATOM 7070 C C . GLU B 1 400 ? -74.415 8.038 -29.314 1.00 108.85 399 GLU B C 1
ATOM 7071 O O . GLU B 1 400 ? -73.723 8.157 -28.296 1.00 106.89 399 GLU B O 1
ATOM 7077 N N . GLN B 1 401 ? -75.741 8.168 -29.291 1.00 115.62 400 GLN B N 1
ATOM 7078 C CA . GLN B 1 401 ? -76.439 8.402 -28.038 1.00 121.29 400 GLN B CA 1
ATOM 7079 C C . GLN B 1 401 ? -76.134 7.268 -27.070 1.00 126.66 400 GLN B C 1
ATOM 7080 O O . GLN B 1 401 ? -75.339 7.453 -26.141 1.00 127.82 400 GLN B O 1
ATOM 7086 N N . HIS B 1 402 ? -76.712 6.082 -27.285 1.00 124.55 401 HIS B N 1
ATOM 7087 C CA . HIS B 1 402 ? -76.257 4.925 -26.512 1.00 125.44 401 HIS B CA 1
ATOM 7088 C C . HIS B 1 402 ? -76.126 3.703 -27.413 1.00 121.86 401 HIS B C 1
ATOM 7089 O O . HIS B 1 402 ? -77.125 3.094 -27.808 1.00 123.35 401 HIS B O 1
ATOM 7096 N N . PHE B 1 403 ? -74.883 3.346 -27.717 1.00 116.73 402 PHE B N 1
ATOM 7097 C CA . PHE B 1 403 ? -74.454 2.022 -28.149 1.00 111.62 402 PHE B CA 1
ATOM 7098 C C . PHE B 1 403 ? -73.155 1.766 -27.406 1.00 103.60 402 PHE B C 1
ATOM 7099 O O . PHE B 1 403 ? -72.897 0.663 -26.916 1.00 100.86 402 PHE B O 1
ATOM 7107 N N . ILE B 1 404 ? -72.311 2.795 -27.414 1.00 99.20 403 ILE B N 1
ATOM 7108 C CA . ILE B 1 404 ? -71.025 2.866 -26.733 1.00 94.55 403 ILE B CA 1
ATOM 7109 C C . ILE B 1 404 ? -71.102 2.166 -25.383 1.00 103.15 403 ILE B C 1
ATOM 7110 O O . ILE B 1 404 ? -70.296 1.276 -25.098 1.00 106.12 403 ILE B O 1
ATOM 7115 N N . THR B 1 405 ? -72.037 2.588 -24.528 1.00 110.75 404 THR B N 1
ATOM 7116 C CA . THR B 1 405 ? -72.257 1.900 -23.257 1.00 119.11 404 THR B CA 1
ATOM 7117 C C . THR B 1 405 ? -72.381 0.381 -23.408 1.00 110.44 404 THR B C 1
ATOM 7118 O O . THR B 1 405 ? -71.993 -0.352 -22.491 1.00 111.10 404 THR B O 1
ATOM 7122 N N . LEU B 1 406 ? -72.882 -0.123 -24.543 1.00 102.21 405 LEU B N 1
ATOM 7123 C CA . LEU B 1 406 ? -72.912 -1.574 -24.727 1.00 95.44 405 LEU B CA 1
ATOM 7124 C C . LEU B 1 406 ? -71.539 -2.129 -25.107 1.00 87.97 405 LEU B C 1
ATOM 7125 O O . LEU B 1 406 ? -71.165 -3.218 -24.653 1.00 87.05 405 LEU B O 1
ATOM 7130 N N . ILE B 1 407 ? -70.773 -1.408 -25.935 1.00 80.01 406 ILE B N 1
ATOM 7131 C CA . ILE B 1 407 ? -69.461 -1.907 -26.347 1.00 73.67 406 ILE B CA 1
ATOM 7132 C C . ILE B 1 407 ? -68.439 -1.808 -25.221 1.00 73.89 406 ILE B C 1
ATOM 7133 O O . ILE B 1 407 ? -67.417 -2.506 -25.257 1.00 75.41 406 ILE B O 1
ATOM 7138 N N . PHE B 1 408 ? -68.678 -0.949 -24.231 1.00 76.64 407 PHE B N 1
ATOM 7139 C CA . PHE B 1 408 ? -67.846 -0.852 -23.042 1.00 80.30 407 PHE B CA 1
ATOM 7140 C C . PHE B 1 408 ? -68.394 -1.653 -21.870 1.00 88.01 407 PHE B C 1
ATOM 7141 O O . PHE B 1 408 ? -67.722 -1.754 -20.839 1.00 99.81 407 PHE B O 1
ATOM 7149 N N . GLN B 1 409 ? -69.593 -2.217 -22.002 1.00 86.17 408 GLN B N 1
ATOM 7150 C CA . GLN B 1 409 ? -70.108 -3.201 -21.061 1.00 87.59 408 GLN B CA 1
ATOM 7151 C C . GLN B 1 409 ? -69.914 -4.629 -21.556 1.00 93.46 408 GLN B C 1
ATOM 7152 O O . GLN B 1 409 ? -70.311 -5.571 -20.864 1.00 92.28 408 GLN B O 1
ATOM 7158 N N . GLY B 1 410 ? -69.331 -4.807 -22.741 1.00 100.78 409 GLY B N 1
ATOM 7159 C CA . GLY B 1 410 ? -68.994 -6.119 -23.250 1.00 99.29 409 GLY B CA 1
ATOM 7160 C C . GLY B 1 410 ? -70.046 -6.790 -24.108 1.00 98.54 409 GLY B C 1
ATOM 7161 O O . GLY B 1 410 ? -69.807 -7.908 -24.583 1.00 97.56 409 GLY B O 1
ATOM 7162 N N . TYR B 1 411 ? -71.202 -6.156 -24.322 1.00 96.69 410 TYR B N 1
ATOM 7163 C CA . TYR B 1 411 ? -72.266 -6.810 -25.079 1.00 91.81 410 TYR B CA 1
ATOM 7164 C C . TYR B 1 411 ? -72.042 -6.733 -26.585 1.00 80.14 410 TYR B C 1
ATOM 7165 O O . TYR B 1 411 ? -72.465 -7.638 -27.313 1.00 78.81 410 TYR B O 1
ATOM 7174 N N . LEU B 1 412 ? -71.385 -5.679 -27.069 1.00 70.61 411 LEU B N 1
ATOM 7175 C CA . LEU B 1 412 ? -71.252 -5.408 -28.497 1.00 62.44 411 LEU B CA 1
ATOM 7176 C C . LEU B 1 412 ? -69.780 -5.470 -28.883 1.00 60.93 411 LEU B C 1
ATOM 7177 O O . LEU B 1 412 ? -68.973 -4.677 -28.388 1.00 63.05 411 LEU B O 1
ATOM 7182 N N . LYS B 1 413 ? -69.435 -6.395 -29.775 1.00 60.87 412 LYS B N 1
ATOM 7183 C CA . LYS B 1 413 ? -68.049 -6.547 -30.199 1.00 68.49 412 LYS B CA 1
ATOM 7184 C C . LYS B 1 413 ? -67.695 -5.555 -31.302 1.00 72.91 412 LYS B C 1
ATOM 7185 O O . LYS B 1 413 ? -68.541 -5.155 -32.106 1.00 79.40 412 LYS B O 1
ATOM 7191 N N . ILE B 1 414 ? -66.428 -5.139 -31.314 1.00 68.36 413 ILE B N 1
ATOM 7192 C CA . ILE B 1 414 ? -65.914 -4.169 -32.275 1.00 59.32 413 ILE B CA 1
ATOM 7193 C C . ILE B 1 414 ? -64.619 -4.707 -32.871 1.00 50.44 413 ILE B C 1
ATOM 7194 O O . ILE B 1 414 ? -63.807 -5.306 -32.157 1.00 59.39 413 ILE B O 1
ATOM 7199 N N . PHE B 1 415 ? -64.422 -4.512 -34.182 1.00 38.01 414 PHE B N 1
ATOM 7200 C CA . PHE B 1 415 ? -63.262 -5.142 -34.807 1.00 49.99 414 PHE B CA 1
ATOM 7201 C C . PHE B 1 415 ? -62.312 -4.193 -35.540 1.00 62.22 414 PHE B C 1
ATOM 7202 O O . PHE B 1 415 ? -61.295 -3.792 -34.964 1.00 68.91 414 PHE B O 1
ATOM 7210 N N . GLU B 1 416 ? -62.642 -3.792 -36.773 1.00 70.21 415 GLU B N 1
ATOM 7211 C CA . GLU B 1 416 ? -61.681 -3.065 -37.633 1.00 83.49 415 GLU B CA 1
ATOM 7212 C C . GLU B 1 416 ? -60.282 -3.701 -37.590 1.00 89.95 415 GLU B C 1
ATOM 7213 O O . GLU B 1 416 ? -59.406 -3.204 -36.883 1.00 81.50 415 GLU B O 1
ATOM 7219 N N . THR B 1 417 ? -60.065 -4.787 -38.331 1.00 101.58 416 THR B N 1
ATOM 7220 C CA . THR B 1 417 ? -60.788 -5.045 -39.572 1.00 99.91 416 THR B CA 1
ATOM 7221 C C . THR B 1 417 ? -61.642 -6.303 -39.530 1.00 101.26 416 THR B C 1
ATOM 7222 O O . THR B 1 417 ? -61.446 -7.179 -38.687 1.00 110.92 416 THR B O 1
ATOM 7226 N N . LYS B 1 418 ? -62.603 -6.347 -40.451 1.00 90.83 417 LYS B N 1
ATOM 7227 C CA . LYS B 1 418 ? -63.554 -7.443 -40.536 1.00 81.57 417 LYS B CA 1
ATOM 7228 C C . LYS B 1 418 ? -62.810 -8.779 -40.582 1.00 76.97 417 LYS B C 1
ATOM 7229 O O . LYS B 1 418 ? -61.878 -8.938 -41.384 1.00 85.11 417 LYS B O 1
ATOM 7235 N N . PRO B 1 419 ? -63.162 -9.735 -39.726 1.00 65.71 418 PRO B N 1
ATOM 7236 C CA . PRO B 1 419 ? -62.434 -11.008 -39.694 1.00 57.54 418 PRO B CA 1
ATOM 7237 C C . PRO B 1 419 ? -62.521 -11.715 -41.033 1.00 52.61 418 PRO B C 1
ATOM 7238 O O . PRO B 1 419 ? -63.435 -11.479 -41.821 1.00 45.74 418 PRO B O 1
ATOM 7242 N N . HIS B 1 420 ? -61.573 -12.618 -41.281 1.00 54.16 419 HIS B N 1
ATOM 7243 C CA . HIS B 1 420 ? -61.588 -13.346 -42.545 1.00 57.48 419 HIS B CA 1
ATOM 7244 C C . HIS B 1 420 ? -62.412 -14.601 -42.316 1.00 57.20 419 HIS B C 1
ATOM 7245 O O . HIS B 1 420 ? -61.943 -15.579 -41.728 1.00 57.89 419 HIS B O 1
ATOM 7252 N N . ALA B 1 421 ? -63.630 -14.566 -42.847 1.00 57.16 420 ALA B N 1
ATOM 7253 C CA . ALA B 1 421 ? -64.669 -15.570 -42.699 1.00 54.85 420 ALA B CA 1
ATOM 7254 C C . ALA B 1 421 ? -65.910 -14.971 -43.337 1.00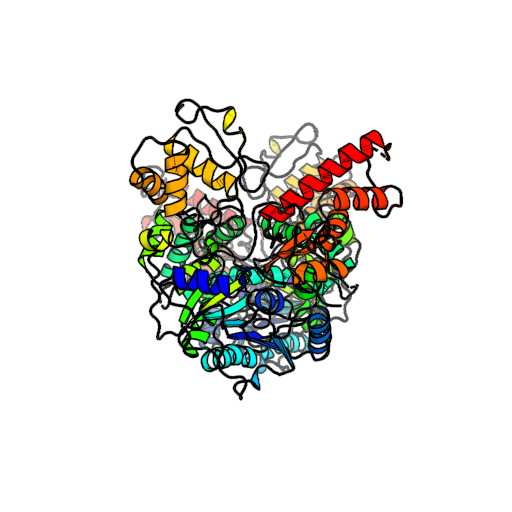 62.98 420 ALA B C 1
ATOM 7255 O O . ALA B 1 421 ? -65.938 -13.770 -43.626 1.00 67.69 420 ALA B O 1
ATOM 7257 N N . ILE B 1 422 ? -66.939 -15.778 -43.556 1.00 65.13 421 ILE B N 1
ATOM 7258 C CA . ILE B 1 422 ? -68.183 -15.286 -44.122 1.00 65.26 421 ILE B CA 1
ATOM 7259 C C . ILE B 1 422 ? -69.333 -15.984 -43.413 1.00 64.47 421 ILE B C 1
ATOM 7260 O O . ILE B 1 422 ? -69.231 -17.156 -43.030 1.00 71.15 421 ILE B O 1
ATOM 7265 N N . ALA B 1 423 ? -70.425 -15.245 -43.199 1.00 62.20 422 ALA B N 1
ATOM 7266 C CA . ALA B 1 423 ? -71.689 -15.894 -42.889 1.00 68.05 422 ALA B CA 1
ATOM 7267 C C . ALA B 1 423 ? -72.509 -15.874 -44.178 1.00 75.65 422 ALA B C 1
ATOM 7268 O O . ALA B 1 423 ? -73.320 -14.975 -44.417 1.00 81.80 422 ALA B O 1
ATOM 7270 N N . THR B 1 424 ? -72.320 -16.930 -44.966 1.00 72.30 423 THR B N 1
ATOM 7271 C CA . THR B 1 424 ? -73.160 -17.451 -46.035 1.00 68.11 423 THR B CA 1
ATOM 7272 C C . THR B 1 424 ? -72.733 -18.904 -46.148 1.00 70.08 423 THR B C 1
ATOM 7273 O O . THR B 1 424 ? -71.558 -19.209 -45.930 1.00 72.51 423 THR B O 1
ATOM 7277 N N . ILE B 1 425 ? -73.650 -19.792 -46.509 1.00 70.68 424 ILE B N 1
ATOM 7278 C CA . ILE B 1 425 ? -73.274 -21.183 -46.728 1.00 61.67 424 ILE B CA 1
ATOM 7279 C C . ILE B 1 425 ? -73.094 -21.377 -48.231 1.00 60.36 424 ILE B C 1
ATOM 7280 O O . ILE B 1 425 ? -74.062 -21.365 -48.993 1.00 57.94 424 ILE B O 1
ATOM 7285 N N . THR B 1 426 ? -71.844 -21.552 -48.655 1.00 61.66 425 THR B N 1
ATOM 7286 C CA . THR B 1 426 ? -71.536 -21.706 -50.068 1.00 62.35 425 THR B CA 1
ATOM 7287 C C . THR B 1 426 ? -71.948 -23.099 -50.543 1.00 69.50 425 THR B C 1
ATOM 7288 O O . THR B 1 426 ? -72.457 -23.926 -49.782 1.00 73.19 425 THR B O 1
ATOM 7292 N N . GLU B 1 427 ? -71.728 -23.370 -51.829 1.00 77.44 426 GLU B N 1
ATOM 7293 C CA . GLU B 1 427 ? -72.174 -24.647 -52.375 1.00 78.44 426 GLU B CA 1
ATOM 7294 C C . GLU B 1 427 ? -71.208 -25.780 -52.049 1.00 79.60 426 GLU B C 1
ATOM 7295 O O . GLU B 1 427 ? -71.619 -26.946 -51.995 1.00 81.91 426 GLU B O 1
ATOM 7301 N N . LYS B 1 428 ? -69.937 -25.461 -51.827 1.00 79.33 427 LYS B N 1
ATOM 7302 C CA . LYS B 1 428 ? -68.940 -26.417 -51.350 1.00 77.24 427 LYS B CA 1
ATOM 7303 C C . LYS B 1 428 ? -68.209 -25.746 -50.197 1.00 75.63 427 LYS B C 1
ATOM 7304 O O . LYS B 1 428 ? -67.171 -25.098 -50.394 1.00 79.99 427 LYS B O 1
ATOM 7310 N N . PRO B 1 429 ? -68.729 -25.875 -48.976 1.00 71.06 428 PRO B N 1
ATOM 7311 C CA . PRO B 1 429 ? -68.181 -25.107 -47.851 1.00 70.77 428 PRO B CA 1
ATOM 7312 C C . PRO B 1 429 ? -66.719 -25.432 -47.582 1.00 80.94 428 PRO B C 1
ATOM 7313 O O . PRO B 1 429 ? -66.258 -26.556 -47.792 1.00 95.64 428 PRO B O 1
ATOM 7317 N N . LYS B 1 430 ? -65.990 -24.419 -47.112 1.00 77.20 429 LYS B N 1
ATOM 7318 C CA . LYS B 1 430 ? -64.577 -24.535 -46.782 1.00 70.86 429 LYS B CA 1
ATOM 7319 C C . LYS B 1 430 ? -64.325 -23.944 -45.401 1.00 66.54 429 LYS B C 1
ATOM 7320 O O . LYS B 1 430 ? -64.998 -22.999 -44.979 1.00 64.76 429 LYS B O 1
ATOM 7326 N N . THR B 1 431 ? -63.359 -24.526 -44.694 1.00 62.40 430 THR B N 1
ATOM 7327 C CA . THR B 1 431 ? -62.976 -24.095 -43.359 1.00 55.91 430 THR B CA 1
ATOM 7328 C C . THR B 1 431 ? -61.465 -23.900 -43.329 1.00 62.70 430 THR B C 1
ATOM 7329 O O . THR B 1 431 ? -60.739 -24.417 -44.182 1.00 64.95 430 THR B O 1
ATOM 7333 N N . SER B 1 432 ? -61.002 -23.132 -42.340 1.00 66.68 431 SER B N 1
ATOM 7334 C CA . SER B 1 432 ? -59.578 -22.883 -42.157 1.00 61.88 431 SER B CA 1
ATOM 7335 C C . SER B 1 432 ? -58.798 -24.188 -42.068 1.00 58.53 431 SER B C 1
ATOM 7336 O O . SER B 1 432 ? -59.258 -25.165 -41.473 1.00 57.68 431 SER B O 1
ATOM 7339 N N . GLN B 1 433 ? -57.609 -24.196 -42.680 1.00 60.29 432 GLN B N 1
ATOM 7340 C CA . GLN B 1 433 ? -56.738 -25.364 -42.597 1.00 67.56 432 GLN B CA 1
ATOM 7341 C C . GLN B 1 433 ? -56.386 -25.685 -41.151 1.00 74.80 432 GLN B C 1
ATOM 7342 O O . GLN B 1 433 ? -56.110 -26.844 -40.817 1.00 82.76 432 GLN B O 1
ATOM 7348 N N . PHE B 1 434 ? -56.378 -24.669 -40.284 1.00 68.71 433 PHE B N 1
ATOM 7349 C CA . PHE B 1 434 ? -56.078 -24.895 -38.875 1.00 62.04 433 PHE B CA 1
ATOM 7350 C C . PHE B 1 434 ? -57.219 -25.631 -38.183 1.00 59.16 433 PHE B C 1
ATOM 7351 O O . PHE B 1 434 ? -56.983 -26.533 -37.371 1.00 60.95 433 PHE B O 1
ATOM 7359 N N . ALA B 1 435 ? -58.464 -25.262 -38.493 1.00 56.95 434 ALA B N 1
ATOM 7360 C CA . ALA B 1 435 ? -59.608 -25.963 -37.922 1.00 54.40 434 ALA B CA 1
ATOM 7361 C C . ALA B 1 435 ? -59.857 -27.294 -38.613 1.00 59.64 434 ALA B C 1
ATOM 7362 O O . ALA B 1 435 ? -60.345 -28.234 -37.976 1.00 56.88 434 ALA B O 1
ATOM 7364 N N . ARG B 1 436 ? -59.541 -27.393 -39.906 1.00 69.91 435 ARG B N 1
ATOM 7365 C CA . ARG B 1 436 ? -59.680 -28.675 -40.585 1.00 70.83 435 ARG B CA 1
ATOM 7366 C C . ARG B 1 436 ? -58.639 -29.672 -40.103 1.00 65.77 435 ARG B C 1
ATOM 7367 O O . ARG B 1 436 ? -58.909 -30.878 -40.057 1.00 58.84 435 ARG B O 1
ATOM 7375 N N . TYR B 1 437 ? -57.445 -29.195 -39.753 1.00 68.47 436 TYR B N 1
ATOM 7376 C CA . TYR B 1 437 ? -56.461 -30.059 -39.109 1.00 67.63 436 TYR B CA 1
ATOM 7377 C C . TYR B 1 437 ? -56.885 -30.393 -37.684 1.00 58.08 436 TYR B C 1
ATOM 7378 O O . TYR B 1 437 ? -56.808 -31.551 -37.251 1.00 50.27 436 TYR B O 1
ATOM 7387 N N . GLN B 1 438 ? -57.306 -29.373 -36.931 1.00 65.19 437 GLN B N 1
ATOM 7388 C CA . GLN B 1 438 ? -57.749 -29.589 -35.561 1.00 68.77 437 GLN B CA 1
ATOM 7389 C C . GLN B 1 438 ? -58.888 -30.592 -35.503 1.00 77.87 437 GLN B C 1
ATOM 7390 O O . GLN B 1 438 ? -59.030 -31.301 -34.507 1.00 85.11 437 GLN B O 1
ATOM 7396 N N . ALA B 1 439 ? -59.700 -30.683 -36.560 1.00 77.85 438 ALA B N 1
ATOM 7397 C CA . ALA B 1 439 ? -60.779 -31.668 -36.575 1.00 82.54 438 ALA B CA 1
ATOM 7398 C C . ALA B 1 439 ? -60.241 -33.089 -36.436 1.00 82.49 438 ALA B C 1
ATOM 7399 O O . ALA B 1 439 ? -60.862 -33.935 -35.783 1.00 83.01 438 ALA B O 1
ATOM 7401 N N . LYS B 1 440 ? -59.092 -33.372 -37.047 1.00 82.83 439 LYS B N 1
ATOM 7402 C CA . LYS B 1 440 ? -58.559 -34.730 -37.012 1.00 78.31 439 LYS B CA 1
ATOM 7403 C C . LYS B 1 440 ? -57.955 -35.047 -35.650 1.00 80.45 439 LYS B C 1
ATOM 7404 O O . LYS B 1 440 ? -58.266 -36.080 -35.046 1.00 83.70 439 LYS B O 1
ATOM 7410 N N . HIS B 1 441 ? -57.102 -34.158 -35.146 1.00 82.48 440 HIS B N 1
ATOM 7411 C CA . HIS B 1 441 ? -56.332 -34.375 -33.930 1.00 86.20 440 HIS B CA 1
ATOM 7412 C C . HIS B 1 441 ? -56.993 -33.788 -32.687 1.00 91.30 440 HIS B C 1
ATOM 7413 O O . HIS B 1 441 ? -56.358 -33.757 -31.626 1.00 91.11 440 HIS B O 1
ATOM 7420 N N . ALA B 1 442 ? -58.234 -33.303 -32.800 1.00 97.51 441 ALA B N 1
ATOM 7421 C CA . ALA B 1 442 ? -58.874 -32.563 -31.717 1.00 102.87 441 ALA B CA 1
ATOM 7422 C C . ALA B 1 442 ? -58.805 -33.341 -30.415 1.00 107.55 441 ALA B C 1
ATOM 7423 O O . ALA B 1 442 ? -58.879 -34.573 -30.399 1.00 106.20 441 ALA B O 1
ATOM 7425 N N . HIS B 1 443 ? -58.656 -32.609 -29.318 1.00 116.07 442 HIS B N 1
ATOM 7426 C CA . HIS B 1 443 ? -58.552 -33.221 -28.004 1.00 117.90 442 HIS B CA 1
ATOM 7427 C C . HIS B 1 443 ? -59.963 -33.363 -27.456 1.00 110.85 442 HIS B C 1
ATOM 7428 O O . HIS B 1 443 ? -60.616 -32.369 -27.125 1.00 106.26 442 HIS B O 1
ATOM 7435 N N . PHE B 1 444 ? -60.435 -34.602 -27.381 1.00 107.82 443 PHE B N 1
ATOM 7436 C CA . PHE B 1 444 ? -61.713 -34.882 -26.756 1.00 104.98 443 PHE B CA 1
ATOM 7437 C C . PHE B 1 444 ? -61.616 -34.570 -25.271 1.00 105.82 443 PHE B C 1
ATOM 7438 O O . PHE B 1 444 ? -60.565 -34.739 -24.646 1.00 108.22 443 PHE B O 1
ATOM 7446 N N . ASN B 1 445 ? -62.709 -34.082 -24.706 1.00 102.91 444 ASN B N 1
ATOM 7447 C CA . ASN B 1 445 ? -62.859 -34.132 -23.264 1.00 101.77 444 ASN B CA 1
ATOM 7448 C C . ASN B 1 445 ? -64.248 -34.666 -22.963 1.00 111.50 444 ASN B C 1
ATOM 7449 O O . ASN B 1 445 ? -65.195 -34.409 -23.711 1.00 111.58 444 ASN B O 1
ATOM 7454 N N . ASN B 1 446 ? -64.352 -35.446 -21.892 1.00 120.46 445 ASN B N 1
ATOM 7455 C CA . ASN B 1 446 ? -65.652 -35.844 -21.374 1.00 126.38 445 ASN B CA 1
ATOM 7456 C C . ASN B 1 446 ? -66.200 -34.678 -20.558 1.00 140.34 445 ASN B C 1
ATOM 7457 O O . ASN B 1 446 ? -65.846 -33.515 -20.800 1.00 138.58 445 ASN B O 1
ATOM 7462 N N . VAL B 1 447 ? -67.174 -34.982 -19.697 1.00 154.13 446 VAL B N 1
ATOM 7463 C CA . VAL B 1 447 ? -67.929 -34.101 -18.799 1.00 159.74 446 VAL B CA 1
ATOM 7464 C C . VAL B 1 447 ? -68.879 -33.250 -19.642 1.00 162.19 446 VAL B C 1
ATOM 7465 O O . VAL B 1 447 ? -69.933 -32.807 -19.168 1.00 168.58 446 VAL B O 1
ATOM 7469 N N . THR B 1 448 ? -68.514 -33.050 -20.906 1.00 141.80 447 THR B N 1
ATOM 7470 C CA . THR B 1 448 ? -69.401 -32.748 -22.021 1.00 118.38 447 THR B CA 1
ATOM 7471 C C . THR B 1 448 ? -68.676 -33.314 -23.232 1.00 108.87 447 THR B C 1
ATOM 7472 O O . THR B 1 448 ? -67.463 -33.123 -23.347 1.00 106.11 447 THR B O 1
ATOM 7476 N N . ASN B 1 449 ? -69.381 -33.988 -24.141 1.00 106.04 448 ASN B N 1
ATOM 7477 C CA . ASN B 1 449 ? -68.651 -34.729 -25.167 1.00 109.48 448 ASN B CA 1
ATOM 7478 C C . ASN B 1 449 ? -68.475 -33.756 -26.318 1.00 113.19 448 ASN B C 1
ATOM 7479 O O . ASN B 1 449 ? -69.389 -33.530 -27.112 1.00 124.84 448 ASN B O 1
ATOM 7484 N N . MET B 1 450 ? -67.264 -33.215 -26.426 1.00 95.27 449 MET B N 1
ATOM 7485 C CA . MET B 1 450 ? -66.993 -32.050 -27.257 1.00 77.96 449 MET B CA 1
ATOM 7486 C C . MET B 1 450 ? -65.528 -32.023 -27.664 1.00 70.65 449 MET B C 1
ATOM 7487 O O . MET B 1 450 ? -64.652 -32.403 -26.886 1.00 71.49 449 MET B O 1
ATOM 7492 N N . PHE B 1 451 ? -65.275 -31.512 -28.865 1.00 66.59 450 PHE B N 1
ATOM 7493 C CA . PHE B 1 451 ? -63.936 -31.238 -29.359 1.00 66.62 450 PHE B CA 1
ATOM 7494 C C . PHE B 1 451 ? -63.761 -29.729 -29.455 1.00 70.09 450 PHE B C 1
ATOM 7495 O O . PHE B 1 451 ? -64.661 -29.025 -29.917 1.00 73.63 450 PHE B O 1
ATOM 7503 N N . SER B 1 452 ? -62.616 -29.226 -29.015 1.00 68.23 451 SER B N 1
ATOM 7504 C CA . SER B 1 452 ? -62.367 -27.791 -29.047 1.00 64.29 451 SER B CA 1
ATOM 7505 C C . SER B 1 452 ? -61.740 -27.428 -30.386 1.00 59.83 451 SER B C 1
ATOM 7506 O O . SER B 1 452 ? -60.634 -27.880 -30.701 1.00 64.46 451 SER B O 1
ATOM 7509 N N . ILE B 1 453 ? -62.445 -26.616 -31.174 1.00 55.10 452 ILE B N 1
ATOM 7510 C CA . ILE B 1 453 ? -61.982 -26.216 -32.498 1.00 50.88 452 ILE B CA 1
ATOM 7511 C C . ILE B 1 453 ? -61.836 -24.700 -32.528 1.00 51.64 452 ILE B C 1
ATOM 7512 O O . ILE B 1 453 ? -62.653 -23.975 -31.953 1.00 49.90 452 ILE B O 1
ATOM 7517 N N . THR B 1 454 ? -60.783 -24.220 -33.182 1.00 52.00 453 THR B N 1
ATOM 7518 C CA . THR B 1 454 ? -60.502 -22.791 -33.219 1.00 50.75 453 THR B CA 1
ATOM 7519 C C . THR B 1 454 ? -61.137 -22.159 -34.452 1.00 54.92 453 THR B C 1
ATOM 7520 O O . THR B 1 454 ? -60.903 -22.610 -35.580 1.00 57.28 453 THR B O 1
ATOM 7524 N N . ASN B 1 455 ? -61.945 -21.120 -34.229 1.00 56.60 454 ASN B N 1
ATOM 7525 C CA . ASN B 1 455 ? -62.547 -20.352 -35.306 1.00 57.29 454 ASN B CA 1
ATOM 7526 C C . ASN B 1 455 ? -61.584 -19.258 -35.764 1.00 57.74 454 ASN B C 1
ATOM 7527 O O . ASN B 1 455 ? -60.474 -19.109 -35.246 1.00 57.86 454 ASN B O 1
ATOM 7532 N N . ARG B 1 456 ? -62.022 -18.475 -36.748 1.00 56.76 455 ARG B N 1
ATOM 7533 C CA . ARG B 1 456 ? -61.209 -17.404 -37.307 1.00 55.18 455 ARG B CA 1
ATOM 7534 C C . ARG B 1 456 ? -60.959 -16.265 -36.320 1.00 55.60 455 ARG B C 1
ATOM 7535 O O . ARG B 1 456 ? -60.144 -15.381 -36.614 1.00 55.83 455 ARG B O 1
ATOM 7543 N N . LEU B 1 457 ? -61.621 -16.269 -35.164 1.00 56.45 456 LEU B N 1
ATOM 7544 C CA . LEU B 1 457 ? -61.414 -15.272 -34.123 1.00 52.74 456 LEU B CA 1
ATOM 7545 C C . LEU B 1 457 ? -60.421 -15.717 -33.062 1.00 56.11 456 LEU B C 1
ATOM 7546 O O . LEU B 1 457 ? -60.238 -14.996 -32.075 1.00 64.08 456 LEU B O 1
ATOM 7551 N N . ASN B 1 458 ? -59.789 -16.885 -33.235 1.00 54.67 457 ASN B N 1
ATOM 7552 C CA . ASN B 1 458 ? -58.916 -17.496 -32.229 1.00 48.35 457 ASN B CA 1
ATOM 7553 C C . ASN B 1 458 ? -59.694 -17.903 -30.979 1.00 51.34 457 ASN B C 1
ATOM 7554 O O . ASN B 1 458 ? -59.147 -17.924 -29.875 1.00 57.63 457 ASN B O 1
ATOM 7559 N N . ASP B 1 459 ? -60.975 -18.226 -31.153 1.00 54.38 458 ASP B N 1
ATOM 7560 C CA . ASP B 1 459 ? -61.856 -18.661 -30.079 1.00 62.01 458 ASP B CA 1
ATOM 7561 C C . ASP B 1 459 ? -62.097 -20.163 -30.179 1.00 62.53 458 ASP B C 1
ATOM 7562 O O . ASP B 1 459 ? -62.138 -20.730 -31.272 1.00 71.18 458 ASP B O 1
ATOM 7567 N N . MET B 1 460 ? -62.250 -20.806 -29.023 1.00 59.52 459 MET B N 1
ATOM 7568 C CA . MET B 1 460 ? -62.405 -22.255 -28.948 1.00 62.73 459 MET B CA 1
ATOM 7569 C C . MET B 1 460 ? -63.883 -22.622 -28.842 1.00 61.95 459 MET B C 1
ATOM 7570 O O . MET B 1 460 ? -64.599 -22.104 -27.979 1.00 64.02 459 MET B O 1
ATOM 7575 N N . ILE B 1 461 ? -64.319 -23.536 -29.707 1.00 60.16 460 ILE B N 1
ATOM 7576 C CA . ILE B 1 461 ? -65.723 -23.873 -29.911 1.00 59.46 460 ILE B CA 1
ATOM 7577 C C . ILE B 1 461 ? -65.922 -25.341 -29.566 1.00 57.69 460 ILE B C 1
ATOM 7578 O O . ILE B 1 461 ? -65.135 -26.197 -29.996 1.00 52.13 460 ILE B O 1
ATOM 7583 N N . GLY B 1 462 ? -66.951 -25.624 -28.772 1.00 58.14 461 GLY B N 1
ATOM 7584 C CA . GLY B 1 462 ? -67.349 -27.003 -28.523 1.00 55.98 461 GLY B CA 1
ATOM 7585 C C . GLY B 1 462 ? -68.013 -27.616 -29.745 1.00 59.42 461 GLY B C 1
ATOM 7586 O O . GLY B 1 462 ? -68.984 -27.072 -30.285 1.00 66.43 461 GLY B O 1
ATOM 7587 N N . ILE B 1 463 ? -67.493 -28.755 -30.182 1.00 56.84 462 ILE B N 1
ATOM 7588 C CA . ILE B 1 463 ? -67.937 -29.434 -31.391 1.00 53.48 462 ILE B CA 1
ATOM 7589 C C . ILE B 1 463 ? -68.425 -30.834 -31.026 1.00 52.92 462 ILE B C 1
ATOM 7590 O O . ILE B 1 463 ? -67.656 -31.634 -30.488 1.00 56.53 462 ILE B O 1
ATOM 7595 N N . PRO B 1 464 ? -69.700 -31.160 -31.236 1.00 52.89 463 PRO B N 1
ATOM 7596 C CA . PRO B 1 464 ? -70.131 -32.559 -31.127 1.00 48.58 463 PRO B CA 1
ATOM 7597 C C . PRO B 1 464 ? -69.450 -33.431 -32.175 1.00 56.33 463 PRO B C 1
ATOM 7598 O O . PRO B 1 464 ? -69.033 -32.964 -33.235 1.00 62.51 463 PRO B O 1
ATOM 7602 N N . ILE B 1 465 ? -69.346 -34.725 -31.860 1.00 58.67 464 ILE B N 1
ATOM 7603 C CA . ILE B 1 465 ? -68.594 -35.660 -32.700 1.00 59.94 464 ILE B CA 1
ATOM 7604 C C . ILE B 1 465 ? -69.154 -35.680 -34.121 1.00 61.39 464 ILE B C 1
ATOM 7605 O O . ILE B 1 465 ? -68.410 -35.584 -35.112 1.00 60.11 464 ILE B O 1
ATOM 7610 N N . HIS B 1 466 ? -70.481 -35.789 -34.239 1.00 61.66 465 HIS B N 1
ATOM 7611 C CA . HIS B 1 466 ? -71.122 -35.820 -35.549 1.00 62.64 465 HIS B CA 1
ATOM 7612 C C . HIS B 1 466 ? -70.844 -34.555 -36.345 1.00 63.09 465 HIS B C 1
ATOM 7613 O O . HIS B 1 466 ? -70.946 -34.575 -37.577 1.00 64.44 465 HIS B O 1
ATOM 7620 N N . GLU B 1 467 ? -70.505 -33.457 -35.666 1.00 62.05 466 GLU B N 1
ATOM 7621 C CA . GLU B 1 467 ? -69.964 -32.285 -36.339 1.00 61.42 466 GLU B CA 1
ATOM 7622 C C . GLU B 1 467 ? -68.476 -32.423 -36.631 1.00 56.47 466 GLU B C 1
ATOM 7623 O O . GLU B 1 467 ? -67.997 -31.873 -37.631 1.00 53.63 466 GLU B O 1
ATOM 7629 N N . LYS B 1 468 ? -67.730 -33.125 -35.769 1.00 60.14 467 LYS B N 1
ATOM 7630 C CA . LYS B 1 468 ? -66.318 -33.363 -36.053 1.00 66.46 467 LYS B CA 1
ATOM 7631 C C . LYS B 1 468 ? -66.137 -34.091 -37.378 1.00 64.23 467 LYS B C 1
ATOM 7632 O O . LYS B 1 468 ? -65.152 -33.853 -38.085 1.00 54.13 467 LYS B O 1
ATOM 7638 N N . TYR B 1 469 ? -67.076 -34.969 -37.744 1.00 73.97 468 TYR B N 1
ATOM 7639 C CA . TYR B 1 469 ? -66.971 -35.596 -39.062 1.00 71.91 468 TYR B CA 1
ATOM 7640 C C . TYR B 1 469 ? -67.324 -34.629 -40.191 1.00 69.72 468 TYR B C 1
ATOM 7641 O O . TYR B 1 469 ? -66.846 -34.800 -41.318 1.00 68.84 468 TYR B O 1
ATOM 7650 N N . ILE B 1 470 ? -68.151 -33.616 -39.917 1.00 69.80 469 ILE B N 1
ATOM 7651 C CA . ILE B 1 470 ? -68.527 -32.661 -40.958 1.00 62.03 469 ILE B CA 1
ATOM 7652 C C . ILE B 1 470 ? -67.400 -31.667 -41.216 1.00 69.80 469 ILE B C 1
ATOM 7653 O O . ILE B 1 470 ? -67.177 -31.242 -42.357 1.00 65.67 469 ILE B O 1
ATOM 7658 N N . LEU B 1 471 ? -66.690 -31.266 -40.161 1.00 81.69 470 LEU B N 1
ATOM 7659 C CA . LEU B 1 471 ? -65.636 -30.260 -40.259 1.00 82.74 470 LEU B CA 1
ATOM 7660 C C . LEU B 1 471 ? -64.562 -30.648 -41.273 1.00 86.70 470 LEU B C 1
ATOM 7661 O O . LEU B 1 471 ? -64.339 -29.924 -42.251 1.00 97.30 470 LEU B O 1
ATOM 7666 N N . GLU B 1 472 ? -63.877 -31.774 -41.040 1.00 81.96 471 GLU B N 1
ATOM 7667 C CA . GLU B 1 472 ? -62.798 -32.210 -41.922 1.00 78.17 471 GLU B CA 1
ATOM 7668 C C . GLU B 1 472 ? -63.293 -32.549 -43.320 1.00 68.37 471 GLU B C 1
ATOM 7669 O O . GLU B 1 472 ? -62.473 -32.778 -44.219 1.00 58.23 471 GLU B O 1
ATOM 7675 N N . MET B 1 473 ? -64.607 -32.573 -43.518 1.00 69.96 472 MET B N 1
ATOM 7676 C CA . MET B 1 473 ? -65.206 -32.812 -44.816 1.00 63.59 472 MET B CA 1
ATOM 7677 C C . MET B 1 473 ? -65.331 -31.548 -45.653 1.00 59.42 472 MET B C 1
ATOM 7678 O O . MET B 1 473 ? -65.606 -31.651 -46.852 1.00 57.93 472 MET B O 1
ATOM 7683 N N . LEU B 1 474 ? -65.132 -30.360 -45.079 1.00 59.36 473 LEU B N 1
ATOM 7684 C CA . LEU B 1 474 ? -65.240 -29.130 -45.860 1.00 57.96 473 LEU B CA 1
ATOM 7685 C C . LEU B 1 474 ? -63.831 -28.659 -46.192 1.00 61.11 473 LEU B C 1
ATOM 7686 O O . LEU B 1 474 ? -63.185 -27.991 -45.383 1.00 58.19 473 LEU B O 1
ATOM 7691 N N . ASP B 1 475 ? -63.363 -28.994 -47.394 1.00 69.41 474 ASP B N 1
ATOM 7692 C CA . ASP B 1 475 ? -62.244 -28.317 -48.036 1.00 73.25 474 ASP B CA 1
ATOM 7693 C C . ASP B 1 475 ? -62.666 -27.428 -49.198 1.00 79.20 474 ASP B C 1
ATOM 7694 O O . ASP B 1 475 ? -61.815 -26.745 -49.779 1.00 80.00 474 ASP B O 1
ATOM 7699 N N . GLY B 1 476 ? -63.950 -27.425 -49.557 1.00 89.36 475 GLY B N 1
ATOM 7700 C CA . GLY B 1 476 ? -64.398 -26.870 -50.813 1.00 92.87 475 GLY B CA 1
ATOM 7701 C C . GLY B 1 476 ? -64.471 -27.865 -51.952 1.00 90.81 475 GLY B C 1
ATOM 7702 O O . GLY B 1 476 ? -64.980 -27.519 -53.025 1.00 89.02 475 GLY B O 1
ATOM 7703 N N . THR B 1 477 ? -63.963 -29.086 -51.763 1.00 87.23 476 THR B N 1
ATOM 7704 C CA . THR B 1 477 ? -64.089 -30.111 -52.794 1.00 85.60 476 THR B CA 1
ATOM 7705 C C . THR B 1 477 ? -65.465 -30.764 -52.775 1.00 81.38 476 THR B C 1
ATOM 7706 O O . THR B 1 477 ? -66.039 -31.037 -53.836 1.00 83.88 476 THR B O 1
ATOM 7710 N N . HIS B 1 478 ? -66.002 -31.017 -51.582 1.00 77.64 477 HIS B N 1
ATOM 7711 C CA . HIS B 1 478 ? -67.244 -31.761 -51.421 1.00 73.87 477 HIS B CA 1
ATOM 7712 C C . HIS B 1 478 ? -68.427 -30.806 -51.382 1.00 77.33 477 HIS B C 1
ATOM 7713 O O . HIS B 1 478 ? -68.409 -29.815 -50.645 1.00 86.33 477 HIS B O 1
ATOM 7720 N N . ASN B 1 479 ? -69.444 -31.105 -52.186 1.00 75.59 478 ASN B N 1
ATOM 7721 C CA . ASN B 1 479 ? -70.720 -30.419 -52.090 1.00 75.69 478 ASN B CA 1
ATOM 7722 C C . ASN B 1 479 ? -71.456 -30.881 -50.830 1.00 73.68 478 ASN B C 1
ATOM 7723 O O . ASN B 1 479 ? -70.964 -31.701 -50.051 1.00 75.44 478 ASN B O 1
ATOM 7728 N N . ILE B 1 480 ? -72.656 -30.339 -50.618 1.00 71.40 479 ILE B N 1
ATOM 7729 C CA . ILE B 1 480 ? -73.436 -30.714 -49.442 1.00 67.50 479 ILE B CA 1
ATOM 7730 C C . ILE B 1 480 ? -74.027 -32.114 -49.582 1.00 70.83 479 ILE B C 1
ATOM 7731 O O . ILE B 1 480 ? -74.355 -32.751 -48.571 1.00 70.73 479 ILE B O 1
ATOM 7736 N N . ASP B 1 481 ? -74.130 -32.632 -50.808 1.00 74.46 480 ASP B N 1
ATOM 7737 C CA . ASP B 1 481 ? -74.661 -33.977 -51.002 1.00 78.58 480 ASP B CA 1
ATOM 7738 C C . ASP B 1 481 ? -73.659 -35.043 -50.562 1.00 78.05 480 ASP B C 1
ATOM 7739 O O . ASP B 1 481 ? -74.047 -36.036 -49.936 1.00 74.79 480 ASP B O 1
ATOM 7744 N N . ASP B 1 482 ? -72.370 -34.860 -50.877 1.00 84.68 481 ASP B N 1
ATOM 7745 C CA . ASP B 1 482 ? -71.352 -35.789 -50.387 1.00 88.09 481 ASP B CA 1
ATOM 7746 C C . ASP B 1 482 ? -71.291 -35.792 -48.863 1.00 77.02 481 ASP B C 1
ATOM 7747 O O . ASP B 1 482 ? -70.963 -36.820 -48.252 1.00 79.63 481 ASP B O 1
ATOM 7752 N N . ILE B 1 483 ? -71.635 -34.664 -48.237 1.00 64.21 482 ILE B N 1
ATOM 7753 C CA . ILE B 1 483 ? -71.666 -34.575 -46.778 1.00 55.06 482 ILE B CA 1
ATOM 7754 C C . ILE B 1 483 ? -72.871 -35.333 -46.225 1.00 55.73 482 ILE B C 1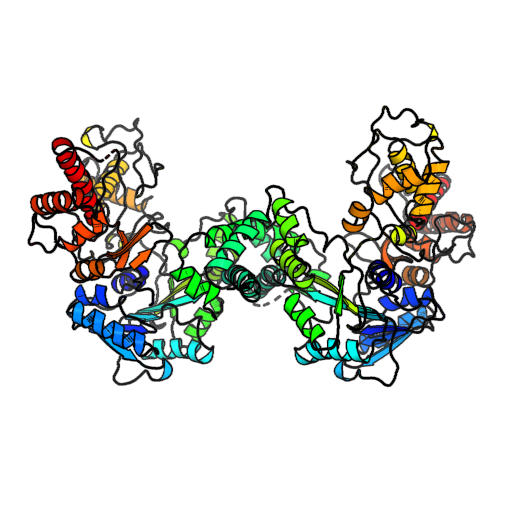
ATOM 7755 O O . ILE B 1 483 ? -72.729 -36.307 -45.476 1.00 54.15 482 ILE B O 1
ATOM 7760 N N . LYS B 1 484 ? -74.082 -34.892 -46.585 1.00 57.07 483 LYS B N 1
ATOM 7761 C CA . LYS B 1 484 ? -75.300 -35.560 -46.127 1.00 54.25 483 LYS B CA 1
ATOM 7762 C C . LYS B 1 484 ? -75.324 -37.042 -46.497 1.00 53.96 483 LYS B C 1
ATOM 7763 O O . LYS B 1 484 ? -76.082 -37.814 -45.899 1.00 53.70 483 LYS B O 1
ATOM 7769 N N . LYS B 1 485 ? -74.517 -37.449 -47.478 1.00 59.13 484 LYS B N 1
ATOM 7770 C CA . LYS B 1 485 ? -74.301 -38.859 -47.787 1.00 65.36 484 LYS B CA 1
ATOM 7771 C C . LYS B 1 485 ? -73.344 -39.494 -46.783 1.00 64.72 484 LYS B C 1
ATOM 7772 O O . LYS B 1 485 ? -73.687 -40.476 -46.109 1.00 62.55 484 LYS B O 1
ATOM 7778 N N . SER B 1 486 ? -72.119 -38.963 -46.709 1.00 68.67 485 SER B N 1
ATOM 7779 C CA . SER B 1 486 ? -71.084 -39.545 -45.862 1.00 70.79 485 SER B CA 1
ATOM 7780 C C . SER B 1 486 ? -71.573 -39.733 -44.433 1.00 74.51 485 SER B C 1
ATOM 7781 O O . SER B 1 486 ? -71.328 -40.777 -43.817 1.00 79.08 485 SER B O 1
ATOM 7784 N N . ILE B 1 487 ? -72.297 -38.745 -43.898 1.00 77.14 486 ILE B N 1
ATOM 7785 C CA . ILE B 1 487 ? -72.776 -38.858 -42.522 1.00 73.65 486 ILE B CA 1
ATOM 7786 C C . ILE B 1 487 ? -73.701 -40.063 -42.375 1.00 71.09 486 ILE B C 1
ATOM 7787 O O . ILE B 1 487 ? -73.599 -40.826 -41.404 1.00 68.51 486 ILE B O 1
ATOM 7792 N N . ILE B 1 488 ? -74.617 -40.251 -43.336 1.00 71.24 487 ILE B N 1
ATOM 7793 C CA . ILE B 1 488 ? -75.436 -41.467 -43.389 1.00 73.28 487 ILE B CA 1
ATOM 7794 C C . ILE B 1 488 ? -74.549 -42.700 -43.331 1.00 80.50 487 ILE B C 1
ATOM 7795 O O . ILE B 1 488 ? -74.782 -43.628 -42.541 1.00 86.29 487 ILE B O 1
ATOM 7800 N N . GLU B 1 489 ? -73.535 -42.738 -44.200 1.00 81.41 488 GLU B N 1
ATOM 7801 C CA . GLU B 1 489 ? -72.622 -43.874 -44.204 1.00 83.35 488 GLU B CA 1
ATOM 7802 C C . GLU B 1 489 ? -72.083 -44.145 -42.806 1.00 79.46 488 GLU B C 1
ATOM 7803 O O . GLU B 1 489 ? -72.076 -45.289 -42.344 1.00 82.70 488 GLU B O 1
ATOM 7809 N N . LYS B 1 490 ? -71.671 -43.095 -42.095 1.00 74.80 489 LYS B N 1
ATOM 7810 C CA . LYS B 1 490 ? -71.170 -43.279 -40.737 1.00 69.57 489 LYS B CA 1
ATOM 7811 C C . LYS B 1 490 ? -72.269 -43.670 -39.755 1.00 64.84 489 LYS B C 1
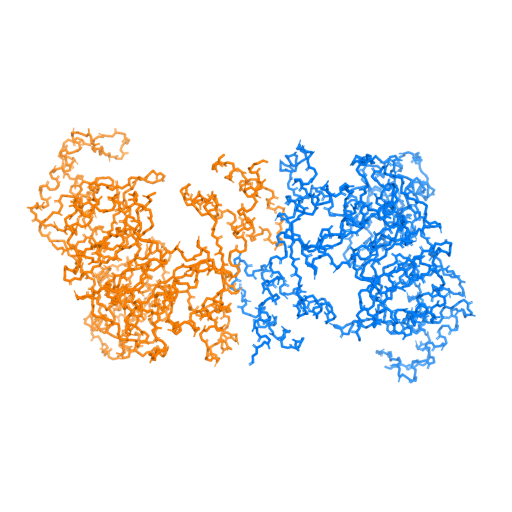ATOM 7812 O O . LYS B 1 490 ? -71.963 -44.174 -38.673 1.00 60.92 489 LYS B O 1
ATOM 7818 N N . ILE B 1 491 ? -73.537 -43.464 -40.112 1.00 64.78 490 ILE B N 1
ATOM 7819 C CA . ILE B 1 491 ? -74.636 -43.942 -39.277 1.00 62.00 490 ILE B CA 1
ATOM 7820 C C . ILE B 1 491 ? -74.766 -45.455 -39.422 1.00 74.70 490 ILE B C 1
ATOM 7821 O O . ILE B 1 491 ? -74.634 -46.204 -38.449 1.00 76.78 490 ILE B O 1
ATOM 7826 N N . ASN B 1 492 ? -75.054 -45.926 -40.645 1.00 85.58 491 ASN B N 1
ATOM 7827 C CA . ASN B 1 492 ? -75.277 -47.359 -40.846 1.00 90.78 491 ASN B CA 1
ATOM 7828 C C . ASN B 1 492 ? -74.025 -48.168 -40.534 1.00 93.79 491 ASN B C 1
ATOM 7829 O O . ASN B 1 492 ? -74.121 -49.334 -40.135 1.00 94.95 491 ASN B O 1
ATOM 7834 N N . SER B 1 493 ? -72.848 -47.567 -40.719 1.00 98.45 492 SER B N 1
ATOM 7835 C CA . SER B 1 493 ? -71.547 -48.197 -40.528 1.00 100.20 492 SER B CA 1
ATOM 7836 C C . SER B 1 493 ? -70.997 -47.997 -39.122 1.00 91.72 492 SER B C 1
ATOM 7837 O O . SER B 1 493 ? -69.794 -48.190 -38.911 1.00 92.70 492 SER B O 1
ATOM 7840 N N . LYS B 1 494 ? -71.839 -47.590 -38.173 1.00 85.80 493 LYS B N 1
ATOM 7841 C CA . LYS B 1 494 ? -71.442 -46.840 -36.974 1.00 81.72 493 LYS B CA 1
ATOM 7842 C C . LYS B 1 494 ? -70.199 -47.351 -36.230 1.00 92.29 493 LYS B C 1
ATOM 7843 O O . LYS B 1 494 ? -70.021 -48.564 -36.108 1.00 105.46 493 LYS B O 1
ATOM 7849 N N . LEU B 1 495 ? -69.306 -46.469 -35.749 1.00 87.16 494 LEU B N 1
ATOM 7850 C CA . LEU B 1 495 ? -69.318 -44.988 -35.818 1.00 78.33 494 LEU B CA 1
ATOM 7851 C C . LEU B 1 495 ? -70.548 -44.303 -35.205 1.00 81.61 494 LEU B C 1
ATOM 7852 O O . LEU B 1 495 ? -70.840 -44.476 -34.018 1.00 83.50 494 LEU B O 1
ATOM 7857 N N . LEU B 1 496 ? -71.260 -43.522 -36.014 1.00 82.30 495 LEU B N 1
ATOM 7858 C CA . LEU B 1 496 ? -72.314 -42.648 -35.510 1.00 76.54 495 LEU B CA 1
ATOM 7859 C C . LEU B 1 496 ? -73.629 -43.394 -35.329 1.00 80.46 495 LEU B C 1
ATOM 7860 O O . LEU B 1 496 ? -74.071 -44.132 -36.212 1.00 76.13 495 LEU B O 1
ATOM 7865 N N . THR B 1 497 ? -74.266 -43.174 -34.184 1.00 90.03 496 THR B N 1
ATOM 7866 C CA . THR B 1 497 ? -75.571 -43.747 -33.883 1.00 87.54 496 THR B CA 1
ATOM 7867 C C . THR B 1 497 ? -76.601 -42.628 -33.860 1.00 84.84 496 THR B C 1
ATOM 7868 O O . THR B 1 497 ? -76.464 -41.667 -33.094 1.00 89.41 496 THR B O 1
ATOM 7872 N N . ALA B 1 498 ? -77.614 -42.745 -34.713 1.00 74.58 497 ALA B N 1
ATOM 7873 C CA . ALA B 1 498 ? -78.732 -41.817 -34.755 1.00 63.71 497 ALA B CA 1
ATOM 7874 C C . ALA B 1 498 ? -79.913 -42.392 -33.989 1.00 60.43 497 ALA B C 1
ATOM 7875 O O . ALA B 1 498 ? -80.128 -43.606 -33.963 1.00 63.27 497 ALA B O 1
ATOM 7877 N N . CYS B 1 499 ? -80.665 -41.501 -33.350 1.00 60.75 498 CYS B N 1
ATOM 7878 C CA . CYS B 1 499 ? -81.761 -41.883 -32.474 1.00 65.72 498 CYS B CA 1
ATOM 7879 C C . CYS B 1 499 ? -82.989 -41.031 -32.755 1.00 77.11 498 CYS B C 1
ATOM 7880 O O . CYS B 1 499 ? -82.895 -39.800 -32.809 1.00 86.34 498 CYS B O 1
ATOM 7883 N N . ASP B 1 500 ? -84.125 -41.700 -32.957 1.00 78.93 499 ASP B N 1
ATOM 7884 C CA . ASP B 1 500 ? -85.445 -41.080 -32.958 1.00 82.95 499 ASP B CA 1
ATOM 7885 C C . ASP B 1 500 ? -85.807 -40.791 -31.502 1.00 74.18 499 ASP B C 1
ATOM 7886 O O . ASP B 1 500 ? -85.003 -41.000 -30.591 1.00 67.46 499 ASP B O 1
ATOM 7891 N N . ASN B 1 501 ? -87.033 -40.330 -31.257 1.00 79.67 500 ASN B N 1
ATOM 7892 C CA . ASN B 1 501 ? -87.488 -40.059 -29.897 1.00 84.84 500 ASN B CA 1
ATOM 7893 C C . ASN B 1 501 ? -87.825 -41.339 -29.132 1.00 87.63 500 ASN B C 1
ATOM 7894 O O . ASN B 1 501 ? -87.722 -41.372 -27.899 1.00 91.76 500 ASN B O 1
ATOM 7899 N N . LYS B 1 502 ? -88.173 -42.409 -29.838 1.00 87.74 501 LYS B N 1
ATOM 7900 C CA . LYS B 1 502 ? -88.788 -43.591 -29.232 1.00 79.93 501 LYS B CA 1
ATOM 7901 C C . LYS B 1 502 ? -87.939 -44.337 -28.196 1.00 77.46 501 LYS B C 1
ATOM 7902 O O . LYS B 1 502 ? -88.343 -45.407 -27.727 1.00 72.85 501 LYS B O 1
ATOM 7908 N N . GLY B 1 503 ? -86.761 -43.836 -27.835 1.00 81.61 502 GLY B N 1
ATOM 7909 C CA . GLY B 1 503 ? -85.845 -44.714 -27.126 1.00 96.75 502 GLY B CA 1
ATOM 7910 C C . GLY B 1 503 ? -84.747 -45.144 -28.057 1.00 109.54 502 GLY B C 1
ATOM 7911 O O . GLY B 1 503 ? -84.367 -44.356 -28.917 1.00 100.27 502 GLY B O 1
ATOM 7912 N N . GLN B 1 504 ? -84.172 -46.329 -27.913 1.00 128.82 503 GLN B N 1
ATOM 7913 C CA . GLN B 1 504 ? -83.161 -46.693 -28.901 1.00 128.28 503 GLN B CA 1
ATOM 7914 C C . GLN B 1 504 ? -83.904 -47.054 -30.181 1.00 118.93 503 GLN B C 1
ATOM 7915 O O . GLN B 1 504 ? -84.538 -48.110 -30.252 1.00 119.54 503 GLN B O 1
ATOM 7917 N N . VAL B 1 505 ? -83.848 -46.179 -31.189 1.00 111.27 504 VAL B N 1
ATOM 7918 C CA . VAL B 1 505 ? -84.504 -46.464 -32.459 1.00 110.31 504 VAL B CA 1
ATOM 7919 C C . VAL B 1 505 ? -83.548 -46.771 -33.613 1.00 103.53 504 VAL B C 1
ATOM 7920 O O . VAL B 1 505 ? -83.972 -47.422 -34.581 1.00 108.20 504 VAL B O 1
ATOM 7924 N N . VAL B 1 506 ? -82.285 -46.324 -33.573 1.00 93.81 505 VAL B N 1
ATOM 7925 C CA . VAL B 1 506 ? -81.250 -46.566 -34.593 1.00 90.64 505 VAL B CA 1
ATOM 7926 C C . VAL B 1 506 ? -81.574 -45.970 -35.977 1.00 88.29 505 VAL B C 1
ATOM 7927 O O . VAL B 1 506 ? -80.682 -45.843 -36.831 1.00 88.69 505 VAL B O 1
ATOM 7931 N N . THR B 1 507 ? -82.830 -45.552 -36.193 1.00 85.78 506 THR B N 1
ATOM 7932 C CA . THR B 1 507 ? -83.216 -44.724 -37.339 1.00 88.44 506 THR B CA 1
ATOM 7933 C C . THR B 1 507 ? -82.892 -45.337 -38.709 1.00 98.11 506 THR B C 1
ATOM 7934 O O . THR B 1 507 ? -81.903 -44.950 -39.332 1.00 110.49 506 THR B O 1
ATOM 7938 N N . ASP B 1 508 ? -83.672 -46.313 -39.170 1.00 90.86 507 ASP B N 1
ATOM 7939 C CA . ASP B 1 508 ? -83.477 -47.016 -40.426 1.00 80.20 507 ASP B CA 1
ATOM 7940 C C . ASP B 1 508 ? -84.164 -46.267 -41.586 1.00 79.94 507 ASP B C 1
ATOM 7941 O O . ASP B 1 508 ? -84.514 -45.095 -41.428 1.00 82.19 507 ASP B O 1
ATOM 7946 N N . PRO B 1 509 ? -84.297 -46.911 -42.803 1.00 76.74 508 PRO B N 1
ATOM 7947 C CA . PRO B 1 509 ? -83.975 -46.181 -44.051 1.00 72.92 508 PRO B CA 1
ATOM 7948 C C . PRO B 1 509 ? -84.921 -45.080 -44.518 1.00 74.60 508 PRO B C 1
ATOM 7949 O O . PRO B 1 509 ? -86.126 -45.116 -44.249 1.00 81.88 508 PRO B O 1
ATOM 7953 N N . LYS B 1 510 ? -84.366 -44.109 -45.255 1.00 69.78 509 LYS B N 1
ATOM 7954 C CA . LYS B 1 510 ? -85.064 -43.030 -45.963 1.00 69.13 509 LYS B CA 1
ATOM 7955 C C . LYS B 1 510 ? -85.725 -42.073 -44.980 1.00 63.68 509 LYS B C 1
ATOM 7956 O O . LYS B 1 510 ? -85.912 -40.890 -45.283 1.00 63.13 509 LYS B O 1
ATOM 7962 N N . LEU B 1 511 ? -85.990 -42.555 -43.768 1.00 59.97 510 LEU B N 1
ATOM 7963 C CA . LEU B 1 511 ? -86.244 -41.700 -42.624 1.00 46.97 510 LEU B CA 1
ATOM 7964 C C . LEU B 1 511 ? -84.939 -41.246 -41.992 1.00 51.92 510 LEU B C 1
ATOM 7965 O O . LEU B 1 511 ? -84.916 -40.232 -41.279 1.00 52.40 510 LEU B O 1
ATOM 7970 N N . LEU B 1 512 ? -83.860 -41.994 -42.248 1.00 51.84 511 LEU B N 1
ATOM 7971 C CA . LEU B 1 512 ? -82.510 -41.522 -41.968 1.00 47.84 511 LEU B CA 1
ATOM 7972 C C . LEU B 1 512 ? -82.176 -40.336 -42.859 1.00 50.62 511 LEU B C 1
ATOM 7973 O O . LEU B 1 512 ? -81.677 -39.304 -42.396 1.00 58.57 511 LEU B O 1
ATOM 7978 N N . LYS B 1 513 ? -82.478 -40.474 -44.155 1.00 50.85 512 LYS B N 1
ATOM 7979 C CA . LYS B 1 513 ? -82.093 -39.510 -45.177 1.00 53.13 512 LYS B CA 1
ATOM 7980 C C . LYS B 1 513 ? -82.679 -38.133 -44.924 1.00 61.88 512 LYS B C 1
ATOM 7981 O O . LYS B 1 513 ? -82.083 -37.134 -45.340 1.00 62.53 512 LYS B O 1
ATOM 7983 N N . GLU B 1 514 ? -83.829 -38.052 -44.254 1.00 68.91 513 GLU B N 1
ATOM 7984 C CA . GLU B 1 514 ? -84.354 -36.762 -43.840 1.00 77.37 513 GLU B CA 1
ATOM 7985 C C . GLU B 1 514 ? -83.915 -36.355 -42.441 1.00 76.73 513 GLU B C 1
ATOM 7986 O O . GLU B 1 514 ? -84.116 -35.196 -42.069 1.00 84.39 513 GLU B O 1
ATOM 7992 N N . PHE B 1 515 ? -83.333 -37.273 -41.661 1.00 72.61 514 PHE B N 1
ATOM 7993 C CA . PHE B 1 515 ? -82.718 -36.913 -40.384 1.00 70.58 514 PHE B CA 1
ATOM 7994 C C . PHE B 1 515 ? -81.380 -36.221 -40.619 1.00 73.07 514 PHE B C 1
ATOM 7995 O O . PHE B 1 515 ? -81.045 -35.228 -39.954 1.00 84.06 514 PHE B O 1
ATOM 8003 N N . VAL B 1 516 ? -80.622 -36.725 -41.592 1.00 66.37 515 VAL B N 1
ATOM 8004 C CA . VAL B 1 516 ? -79.296 -36.198 -41.878 1.00 61.28 515 VAL B CA 1
ATOM 8005 C C . VAL B 1 516 ? -79.394 -34.834 -42.558 1.00 64.13 515 VAL B C 1
ATOM 8006 O O . VAL B 1 516 ? -78.561 -33.949 -42.323 1.00 69.52 515 VAL B O 1
ATOM 8010 N N . ASP B 1 517 ? -80.405 -34.643 -43.417 1.00 61.93 516 ASP B N 1
ATOM 8011 C CA . ASP B 1 517 ? -80.655 -33.321 -43.990 1.00 61.93 516 ASP B CA 1
ATOM 8012 C C . ASP B 1 517 ? -80.771 -32.277 -42.890 1.00 54.10 516 ASP B C 1
ATOM 8013 O O . ASP B 1 517 ? -80.169 -31.198 -42.970 1.00 50.64 516 ASP B O 1
ATOM 8018 N N . TYR B 1 518 ? -81.507 -32.606 -41.826 1.00 48.99 517 TYR B N 1
ATOM 8019 C CA . TYR B 1 518 ? -81.677 -31.676 -40.716 1.00 51.34 517 TYR B CA 1
ATOM 8020 C C . TYR B 1 518 ? -80.384 -31.491 -39.927 1.00 61.32 517 TYR B C 1
ATOM 8021 O O . TYR B 1 518 ? -79.927 -30.358 -39.756 1.00 74.97 517 TYR B O 1
ATOM 8030 N N . VAL B 1 519 ? -79.760 -32.576 -39.448 1.00 58.23 518 VAL B N 1
ATOM 8031 C CA . VAL B 1 519 ? -78.594 -32.390 -38.573 1.00 52.58 518 VAL B CA 1
ATOM 8032 C C . VAL B 1 519 ? -77.453 -31.691 -39.315 1.00 46.79 518 VAL B C 1
ATOM 8033 O O . VAL B 1 519 ? -76.740 -30.859 -38.736 1.00 51.69 518 VAL B O 1
ATOM 8037 N N . VAL B 1 520 ? -77.270 -31.992 -40.604 1.00 42.55 519 VAL B N 1
ATOM 8038 C CA . VAL B 1 520 ? -76.225 -31.309 -41.370 1.00 49.10 519 VAL B CA 1
ATOM 8039 C C . VAL B 1 520 ? -76.614 -29.853 -41.640 1.00 59.25 519 VAL B C 1
ATOM 8040 O O . VAL B 1 520 ? -75.777 -28.942 -41.540 1.00 64.32 519 VAL B O 1
ATOM 8044 N N . ALA B 1 521 ? -77.890 -29.607 -41.980 1.00 57.03 520 ALA B N 1
ATOM 8045 C CA . ALA B 1 521 ? -78.362 -28.240 -42.211 1.00 47.70 520 ALA B CA 1
ATOM 8046 C C . ALA B 1 521 ? -78.189 -27.360 -40.973 1.00 43.31 520 ALA B C 1
ATOM 8047 O O . ALA B 1 521 ? -77.922 -26.158 -41.098 1.00 47.41 520 ALA B O 1
ATOM 8049 N N . VAL B 1 522 ? -78.340 -27.935 -39.775 1.00 41.12 521 VAL B N 1
ATOM 8050 C CA . VAL B 1 522 ? -78.133 -27.180 -38.541 1.00 48.98 521 VAL B CA 1
ATOM 8051 C C . VAL B 1 522 ? -76.646 -26.993 -38.268 1.00 58.89 521 VAL B C 1
ATOM 8052 O O . VAL B 1 522 ? -76.197 -25.884 -37.948 1.00 64.84 521 VAL B O 1
ATOM 8056 N N . SER B 1 523 ? -75.862 -28.073 -38.377 1.00 60.23 522 SER B N 1
ATOM 8057 C CA . SER B 1 523 ? -74.430 -27.982 -38.107 1.00 60.54 522 SER B CA 1
ATOM 8058 C C . SER B 1 523 ? -73.769 -26.923 -38.984 1.00 56.31 522 SER B C 1
ATOM 8059 O O . SER B 1 523 ? -72.962 -26.119 -38.497 1.00 57.09 522 SER B O 1
ATOM 8062 N N . LEU B 1 524 ? -74.118 -26.884 -40.275 1.00 54.36 523 LEU B N 1
ATOM 8063 C CA . LEU B 1 524 ? -73.546 -25.862 -41.147 1.00 55.18 523 LEU B CA 1
ATOM 8064 C C . LEU B 1 524 ? -73.950 -24.460 -40.709 1.00 63.16 523 LEU B C 1
ATOM 8065 O O . LEU B 1 524 ? -73.183 -23.507 -40.895 1.00 73.90 523 LEU B O 1
ATOM 8070 N N . GLU B 1 525 ? -75.141 -24.313 -40.127 1.00 55.92 524 GLU B N 1
ATOM 8071 C CA . GLU B 1 525 ? -75.558 -23.013 -39.612 1.00 54.34 524 GLU B CA 1
ATOM 8072 C C . GLU B 1 525 ? -74.716 -22.611 -38.407 1.00 49.15 524 GLU B C 1
ATOM 8073 O O . GLU B 1 525 ? -74.251 -21.466 -38.309 1.00 51.81 524 GLU B O 1
ATOM 8079 N N . LYS B 1 526 ? -74.503 -23.548 -37.478 1.00 44.35 525 LYS B N 1
ATOM 8080 C CA . LYS B 1 526 ? -73.597 -23.286 -36.366 1.00 36.43 525 LYS B CA 1
ATOM 8081 C C . LYS B 1 526 ? -72.224 -22.867 -36.872 1.00 32.63 525 LYS B C 1
ATOM 8082 O O . LYS B 1 526 ? -71.623 -21.922 -36.350 1.00 32.64 525 LYS B O 1
ATOM 8088 N N . PHE B 1 527 ? -71.722 -23.539 -37.914 1.00 42.35 526 PHE B N 1
ATOM 8089 C CA . PHE B 1 527 ? -70.440 -23.139 -38.485 1.00 52.05 526 PHE B CA 1
ATOM 8090 C C . PHE B 1 527 ? -70.528 -21.768 -39.143 1.00 59.06 526 PHE B C 1
ATOM 8091 O O . PHE B 1 527 ? -69.514 -21.067 -39.253 1.00 61.23 526 PHE B O 1
ATOM 8099 N N . ARG B 1 528 ? -71.722 -21.369 -39.586 1.00 59.21 527 ARG B N 1
ATOM 8100 C CA . ARG B 1 528 ? -71.873 -20.071 -40.234 1.00 57.75 527 ARG B CA 1
ATOM 8101 C C . ARG B 1 528 ? -71.783 -18.938 -39.219 1.00 53.15 527 ARG B C 1
ATOM 8102 O O . ARG B 1 528 ? -71.069 -17.951 -39.437 1.00 56.85 527 ARG B O 1
ATOM 8110 N N . ILE B 1 529 ? -72.495 -19.061 -38.092 1.00 46.60 528 ILE B N 1
ATOM 8111 C CA . ILE B 1 529 ? -72.547 -17.962 -37.129 1.00 40.88 528 ILE B CA 1
ATOM 8112 C C . ILE B 1 529 ? -71.494 -18.071 -36.031 1.00 47.83 528 ILE B C 1
ATOM 8113 O O . ILE B 1 529 ? -71.484 -17.241 -35.114 1.00 50.78 528 ILE B O 1
ATOM 8118 N N . ASN B 1 530 ? -70.645 -19.096 -36.054 1.00 48.34 529 ASN B N 1
ATOM 8119 C CA . ASN B 1 530 ? -69.520 -19.187 -35.130 1.00 47.37 529 ASN B CA 1
ATOM 8120 C C . ASN B 1 530 ? -68.186 -18.769 -35.746 1.00 43.61 529 ASN B C 1
ATOM 8121 O O . ASN B 1 530 ? -67.144 -18.976 -35.114 1.00 39.81 529 ASN B O 1
ATOM 8126 N N . TYR B 1 531 ? -68.192 -18.228 -36.970 1.00 43.55 530 TYR B N 1
ATOM 8127 C CA . TYR B 1 531 ? -66.982 -17.823 -37.694 1.00 40.17 530 TYR B CA 1
ATOM 8128 C C . TYR B 1 531 ? -66.126 -19.015 -38.106 1.00 39.92 530 TYR B C 1
ATOM 8129 O O . TYR B 1 531 ? -64.895 -18.923 -38.136 1.00 34.06 530 TYR B O 1
ATOM 8138 N N . LEU B 1 532 ? -66.761 -20.142 -38.414 1.00 42.43 531 LEU B N 1
ATOM 8139 C CA . LEU B 1 532 ? -66.059 -21.328 -38.884 1.00 46.27 531 LEU B CA 1
ATOM 8140 C C . LEU B 1 532 ? -66.075 -21.474 -40.400 1.00 57.11 531 LEU B C 1
ATOM 8141 O O . LEU B 1 532 ? -65.489 -22.428 -40.919 1.00 62.15 531 LEU B O 1
ATOM 8146 N N . LEU B 1 533 ? -66.727 -20.563 -41.125 1.00 59.11 532 LEU B N 1
ATOM 8147 C CA . LEU B 1 533 ? -66.895 -20.689 -42.571 1.00 59.54 532 LEU B CA 1
ATOM 8148 C C . LEU B 1 533 ? -66.002 -19.681 -43.283 1.00 67.41 532 LEU B C 1
ATOM 8149 O O . LEU B 1 533 ? -66.220 -18.469 -43.193 1.00 72.57 532 LEU B O 1
ATOM 8154 N N . VAL B 1 534 ? -64.986 -20.194 -43.984 1.00 68.10 533 VAL B N 1
ATOM 8155 C CA . VAL B 1 534 ? -64.060 -19.359 -44.744 1.00 68.42 533 VAL B CA 1
ATOM 8156 C C . VAL B 1 534 ? -64.556 -19.096 -46.162 1.00 66.47 533 VAL B C 1
ATOM 8157 O O . VAL B 1 534 ? -64.058 -18.173 -46.825 1.00 62.28 533 VAL B O 1
ATOM 8161 N N . GLY B 1 535 ? -65.544 -19.851 -46.632 1.00 73.51 534 GLY B N 1
ATOM 8162 C CA . GLY B 1 535 ? -66.120 -19.637 -47.943 1.00 86.45 534 GLY B CA 1
ATOM 8163 C C . GLY B 1 535 ? -66.038 -20.854 -48.845 1.00 102.62 534 GLY B C 1
ATOM 8164 O O . GLY B 1 535 ? -67.054 -21.453 -49.198 1.00 105.22 534 GLY B O 1
#

Nearest PDB structures (foldseek):
  5doo-assembly1_A  TM=1.002E+00  e=5.966E-98  Rickettsia typhi str. Wilmington
  5doo-assembly1_B  TM=9.784E-01  e=1.313E-83  Rickettsia typhi str. Wilmington
  5dpl-assembly1_B  TM=9.709E-01  e=1.686E-82  Rickettsia typhi str. Wilmington
  5do0-assembly1_A  TM=9.366E-01  e=3.152E-51  Rickettsia prowazekii str. Madrid E
  5dpd-assembly1_B  TM=9.347E-01  e=2.896E-49  Rickettsia prowazekii str. Madrid E

B-factor: mean 78.92, std 25.9, range [24.21, 188.58]

Secondary structure (DSSP, 8-state):
-------TTS-HHHHHHHHHHTT-----STT-EEEEET-TT-HHHHHHHHH-TT-EEEEE-S-HHHHHHHHHHHHHHT--SEEEE---GGG-SSTT--EEEEEE-SSSTTS-HHHHHHHHHHHHHHEEEEEEEEEEEEBTTTHHHHHHHHHHHHHHH---HHHHHHHHHHHHHHS-TT--SSHHHHHHHHHHHTSS-HHHHIIIIII-----B-HHHHHHHHHHTT-EEEEES-TTTT---SS-HHHHHHHHHH--HHHHHHHHHHHHT--EEEEEEE-TTS-------HHHHSSSEEEE----SS-GGGS-TT-SS--B---SSS-SS----BS-HHHHHHHHHHHHTTT--EEHHHHHHHHHHHS--S-HHHHHHHHHHHTTTSTTTTSEEE-SS--S--SS--SS-B--HHHHHHHHH--B-TTTS-EEEE-TTSPEEEE-HHHHHHHTT-BSSS-HHHHHHHHHHHHHTSSS-------HHHHHHHHHHHHHHHHHHHHTTT----/------TTS-HHHHHHHHHHTT-----STT--EEEET-TT-GGGHHHHHH-TT--EEEEES-HHHHHHHHHHHHHTT--SEEEEE--GGG--SSS--EEEEEE-S-STTS-HHHHHHHHHHHHHSEEEEEEEEEEEEBTTHHHHHHHHHHHHHHH---HHHHHHHHHHHHHHTSSS--SSHHHHHHHHHHHHSS-HHHIIIIISSS----B-HHHHHHHHHTTT-EEEEES-HHHH---SS-HHHHHHHHHS--HHHHHHHHHHHHT--EEEEEEE-TTS----S--HHHHTTS-EEE----SS-TTT---TT--------SSS-SS-----S-HHHHHHHHHHHHTTT--B-HHHHHHHHHHHS-SS-HHHHHHHHHHTTHHHHTTTSEEE-SS--S--SS--SS-B--HHHHHHHHH--EETTTTEEEEE-TTS-EEEE-HHHHHHHTT-BSSS-HHHHHHHHHHHHHTSS-----TTSS----TTTTHHHHHHHHHHHHHHHHHTT----

InterPro domains:
  IPR018773 Methyltransferase regulatory domain, predicted [PF10119] (216-298)
  IPR025714 Methyltransferase domain [PF13847] (45-157)
  IPR029063 S-adenosyl-L-methionine-dependent methyltransferase superfamily [G3DSA:3.40.50.150] (26-248)
  IPR029063 S-adenosyl-L-methionine-dependent methyltransferase superfamily [SSF53335] (12-181)
  IPR048976 PKMT, C-terminal winged helix domain [PF21782] (426-531)
  IPR050723 Cyclopropane Fatty Acid Synthase/Methyltransferase [PTHR43667] (43-173)

Foldseek 3Di:
DADDAAALLLDQLLLCLLQLQFVFHADDLLQFEEEEEQCQLVPNVPLSCLQRVNYAYEYEAQDPVSQVNSVVLCVLLVGPRYYYYYDLLQPDPDPVAAGQEYEAEDVQQADDPVSNLSNLLNVLVRYDQRGKYKHKFWAPPLQVVLLVLLVVQVVVPVCHLVVSLVVLVVLLVVQDPVDDPCVVVVNVVSVCVLDDFCNCCCCPRVVDDGDHYHQCVVQVSNVVSQKHFSFFSQLLLQDDDPPDDVVVCVLVVVVDSSVSSRVSCVVVSGTMTITMIHGPVDDTHPDRDVVSQQVWFKAQAWAWPDDPVVDDLCDLVDKTFIDGVDPVDTDGIGSDSLVVLLVVLNHVCQLFTDGLLVSLVSSCVVDPDDDSVVSVVVCVVPVPVCVSNPNMPTGPPGFQFALDADQQWAFRSSQLSCLVPFAARPSDFAGWGQASSSHTDGAHNLLSLLLNRRHSPDGLVVNLVVSLVCDVVDVNDDPCPDDVVVSSVVSVVVSVVSVNVCSSVRGTND/DDDAFDLLLDPLLLCVLQVQFPADADDLLQFEEEEEQCQLPLNVQLSCLQRVNYAYEYEYADPVRQVNSVVVCVLLVGDRYYYYHDDLVRQDQDVAAGREYEAEPVLQQDDPVVVLSVLLNCLRRHDQRHKYKHKAWAPPLQVLLQVLLCVLVVPPCDLVSSLVSLVVLCVVLDPPDDDCSVVVPVVSVVLNPDDSVVCCPPSVHHDGGHYALCVSQVSNVVSQKHWSFFSQLLQLDDDPPDPVVSVVLVVDPDSSVSNSVSCVVVVGTMTITMMHGNVDDTHPDRDVVSQQAWWKAAAWAFPDDCVVDPCPPLPDWGFTDRVPPPGGDGTGSPLLVVLLVVVNNVCHLNTDGNLVSLVSSCVSPVPDDSVVSVVVVVVDPVVCCSNPRMDTGPPGFQFAQDADQQWAFRSQQLSCLVVFDADPVPGFGWGQASSSHTDTAHNLLSVVSNRRHSPDGVVVVLVVSVVCLVVDVDADDDPPPRDSQDDPSSSVVSVVVSVVSVNVCSNVRGTND

Organism: Rickettsia typhi (strain ATCC VR-144 / Wilmington) (NCBI:txid257363)

Sequence (1023 aa):
PYPPFTFSYTYPPYLRTIGKLFGLNPPLLETAKVLDIGCGIGVNLLNFAETYPKSQSLGVDLSKTQIELGKKTISDAKINNVELKALSILDLDESYGKFDYIVCHGVYSWVSQEVQDKILEVLNKLLNPNGIAFVSYNTLPGWNMQNTIREMMMFHSESKLQQARLLLKFINDSLGNSTTPYANFLRDEAKLISTYDDSYVLHEYLGEINTGTYFHQFIEKAQKNHLNYLGDTSIAAMFIGNLPTKAASKLQAINDIVCTEQYMDFITNRKFRSTLLCHQNIPINRKIEFDNLKDFYTTFNIRPISPENKIDLNNEQENISFYYENLPEPFISTTSAIMKAILYVYAENISNPIRLEQVAKEAFKKLGKYRLQDFLATLEQHFITLIFQGYLKIFETKPHAIATITEKPKTSQFARYQAKHAHFNNVTNMFSITNRLNDMIGIPIHEKYILEMLDGTHNIDDIKKSIIEKINSKLLTACDVTDPKLLKEFVDYVVAVSLEKFRINYLLVGYPPFTFSYTYPPYLRTIGKLFGLNPPLLETAKVLDIGCGIGVNLLNFAETYPKSQSLGVDLSKTQIELGKKTISDAKINNVELKALSILDLDESYGKFDYIVCHGVYSWVSQEVQDKILEVLNKLLNPNGIAFVSYNTLPGWNMQNTIREMMMFHSEKLQQARLLLKFINDSLGNSTTPYANFLRDEAKLISTYDDSYVLHEYLGEINTGTYFHQFIEKAQKNHLNYLGDTSIAAMFIGNLPTKAASKLQAINDIVCTEQYMDFITNRKFRSTLLCHQNIPINRKIEFDNLKDFYTTFNIRPISPENKIDLNNEQENISFYYENLPEPFISTTSAIMKAILYVYAENISNPIRLEQVAKEAFKKLGKYRLQDFLATLEQHFITLIFQGYLKIFETKPHAIATITEKPKTSQFARYQAKHAHFNNVTNMFSITNRLNDMIGIPIHEKYILEMLDGTHNIDDIKKSIIEKINSKLLTACDNKGQVVTDPKLLKEFVDYVVAVSLEKFRINYLLVG

Solvent-accessible surface area: 46922 Å² total; per-residue (Å²): 170,94,63,36,50,3,57,40,75,4,14,7,21,52,0,37,4,0,0,31,13,13,49,12,114,10,19,111,5,66,73,0,74,4,0,10,2,25,16,9,21,1,12,20,6,0,1,2,0,47,13,23,94,145,1,92,1,13,0,2,20,143,27,65,87,31,3,104,78,0,81,101,24,14,87,78,10,171,14,134,21,10,99,8,60,48,40,46,27,86,80,10,82,104,103,34,27,102,5,17,0,0,5,0,46,35,30,2,6,90,57,62,116,64,30,13,43,48,0,0,64,1,0,38,85,4,0,42,87,54,0,0,0,0,0,14,4,7,0,31,6,1,38,25,17,19,57,2,3,6,49,6,0,42,48,74,47,131,149,88,37,78,32,2,95,129,10,7,47,44,1,56,84,2,13,15,144,114,46,72,101,19,4,65,15,0,44,62,21,3,117,65,3,59,79,78,11,59,33,76,10,86,58,35,6,37,50,62,139,12,64,17,18,16,0,52,94,0,4,113,35,2,80,127,20,112,1,31,7,0,0,0,5,47,23,50,25,41,67,55,44,82,14,28,93,141,3,18,71,132,7,111,78,98,126,72,55,31,44,18,11,1,18,23,0,5,13,74,28,42,60,87,2,18,0,0,0,0,19,84,121,36,118,37,47,80,143,76,91,31,93,79,5,57,62,8,43,1,2,1,10,1,75,53,80,34,78,52,143,180,19,68,20,80,54,102,170,78,100,5,24,1,50,25,88,80,91,123,56,80,76,46,50,21,65,36,2,28,26,0,0,0,2,6,1,2,10,108,36,13,9,27,2,22,77,5,49,66,0,0,90,83,0,69,80,60,10,48,144,90,152,57,96,47,0,20,30,17,0,98,139,97,6,25,66,35,4,35,81,20,65,4,87,9,28,30,67,75,26,68,22,64,13,84,73,44,131,104,0,91,4,3,98,2,0,30,23,14,0,136,108,17,30,99,32,96,65,99,94,64,29,16,0,1,4,18,32,0,60,59,22,25,0,31,79,56,10,21,43,0,0,56,32,1,56,20,95,58,50,54,83,62,0,44,129,20,2,50,110,44,20,110,62,115,113,12,105,15,109,171,156,56,67,113,176,109,18,107,95,90,0,34,152,36,0,54,66,1,1,75,64,0,45,27,34,20,0,0,43,25,185,101,43,99,6,51,38,71,4,12,7,22,53,0,37,2,1,0,72,22,30,40,2,105,6,20,101,7,94,76,0,75,3,0,6,2,28,17,9,17,2,12,23,10,0,2,1,0,32,16,27,88,177,0,79,2,19,0,2,19,136,31,110,103,51,0,89,83,0,79,113,21,15,65,66,10,160,18,122,20,10,95,13,32,32,65,52,31,102,43,1,77,86,115,86,21,100,9,17,0,0,8,0,46,37,31,2,4,59,52,65,123,65,10,17,42,38,0,0,66,1,0,24,92,1,0,34,74,60,0,0,0,0,0,10,5,16,0,26,2,0,45,25,16,17,38,8,0,16,57,8,1,88,43,98,59,180,120,37,61,25,2,74,113,12,7,56,44,0,57,68,1,2,21,147,78,56,96,97,20,2,53,16,2,56,80,23,3,120,75,0,35,93,80,97,95,84,65,4,74,103,24,14,51,39,132,141,6,69,13,19,15,1,26,83,1,2,90,62,1,77,151,30,103,1,42,10,8,1,0,6,50,22,53,32,30,62,61,18,99,11,43,112,181,7,14,59,116,6,98,75,93,118,60,82,32,59,17,4,0,18,20,1,3,12,86,13,39,61,94,5,14,0,0,0,0,20,82,113,39,106,77,66,118,153,100,44,33,100,77,5,74,59,6,31,2,6,7,30,7,122,61,74,41,69,78,112,161,42,102,34,96,85,59,94,71,108,8,46,2,73,27,106,36,96,113,130,34,87,157,24,26,75,38,0,25,28,2,2,0,14,12,2,3,16,111,27,36,13,29,3,27,72,0,50,61,0,0,65,57,0,66,124,76,10,56,166,92,145,40,108,56,0,44,46,16,0,96,139,90,3,20,52,32,2,31,67,22,63,3,87,6,26,35,62,63,20,80,20,60,15,71,66,60,132,98,0,85,2,4,104,1,0,39,28,16,0,133,93,18,60,103,66,106,152,70,86,58,17,23,0,1,5,20,34,0,59,60,21,34,0,30,64,58,11,29,43,0,0,48,25,0,53,27,98,66,49,55,94,50,0,47,132,22,3,43,92,30,12,102,64,107,100,18,94,4,75,58,145,168,44,103,36,64,6,94,116,148,113,6,40,118,65,0,56,153,31,0,52,71,2,1,64,56,0,46,55,40,19,1,0,46,29